Protein 4PRH (pdb70)

CATH classification: 3.30.500.10 (+1 more: 2.60.40.10)

Radius of gyration: 36.41 Å; Cα contacts (8 Å, |Δi|>4): 1917; chains: 5; bounding box: 47×107×98 Å

Nearest PDB structures (foldseek):
  4prh-assembly1_A  TM=1.004E+00  e=1.786E-45  Homo sapiens
  8eo8-assembly3_K  TM=9.669E-01  e=2.835E-40  Homo sapiens
  8v50-assembly4_P  TM=9.758E-01  e=1.070E-38  Homo sapiens
  5xot-assembly1_A  TM=9.832E-01  e=2.284E-38  Homo sapiens
  1a1o-assembly1_A  TM=9.803E-01  e=3.078E-37  Homo sapiens

Structure (mmCIF, N/CA/C/O backbone):
data_4PRH
#
_entry.id   4PRH
#
_cell.length_a   44.835
_cell.length_b   62.081
_cell.length_c   98.334
_cell.angle_alpha   92.70
_cell.angle_beta   101.92
_cell.angle_gamma   108.21
#
_symmetry.space_group_name_H-M   'P 1'
#
loop_
_entity.id
_entity.type
_entity.pdbx_description
1 polymer 'MHC class I antigen'
2 polymer Beta-2-microglobulin
3 polymer 'Epstein-Barr nuclear antigen 1'
4 polymer 'TK3 TCR alpha chain'
5 polymer 'TK3 TCR beta chain'
6 water water
#
loop_
_atom_site.group_PDB
_atom_site.id
_atom_site.type_symbol
_atom_site.label_atom_id
_atom_site.label_alt_id
_atom_site.label_comp_id
_atom_site.label_asym_id
_atom_site.label_entity_id
_atom_site.label_seq_id
_atom_site.pdbx_PDB_ins_code
_atom_site.Cartn_x
_atom_site.Cartn_y
_atom_site.Cartn_z
_atom_site.occupancy
_atom_site.B_iso_or_equiv
_atom_site.auth_seq_id
_atom_site.auth_comp_id
_atom_site.auth_asym_id
_atom_site.auth_atom_id
_atom_site.pdbx_PDB_model_num
ATOM 1 N N . SER A 1 1 ? -22.575 21.167 15.931 1.00 76.86 2 SER A N 1
ATOM 2 C CA . SER A 1 1 ? -21.434 21.832 16.559 1.00 76.58 2 SER A CA 1
ATOM 3 C C . SER A 1 1 ? -20.339 22.261 15.562 1.00 77.52 2 SER A C 1
ATOM 4 O O . SER A 1 1 ? -19.875 23.401 15.638 1.00 77.26 2 SER A O 1
ATOM 7 N N . HIS A 1 2 ? -19.938 21.368 14.627 1.00 71.37 3 HIS A N 1
ATOM 8 C CA . HIS A 1 2 ? -18.894 21.691 13.646 1.00 69.05 3 HIS A CA 1
ATOM 9 C C . HIS A 1 2 ? -19.305 21.684 12.164 1.00 67.86 3 HIS A C 1
ATOM 10 O O . HIS A 1 2 ? -20.279 21.035 11.787 1.00 66.94 3 HIS A O 1
ATOM 17 N N . SER A 1 3 ? -18.558 22.436 11.332 1.00 61.16 4 SER A N 1
ATOM 18 C CA . SER A 1 3 ? -18.823 22.592 9.907 1.00 59.39 4 SER A CA 1
ATOM 19 C C . SER A 1 3 ? -17.562 22.818 9.068 1.00 62.82 4 SER A C 1
ATOM 20 O O . SER A 1 3 ? -16.541 23.269 9.594 1.00 63.07 4 SER A O 1
ATOM 23 N N . MET A 1 4 ? -17.663 22.539 7.747 1.00 58.34 5 MET A N 1
ATOM 24 C CA . MET A 1 4 ? -16.613 22.770 6.753 1.00 57.78 5 MET A CA 1
ATOM 25 C C . MET A 1 4 ? -17.188 23.593 5.622 1.00 59.08 5 MET A C 1
ATOM 26 O O . MET A 1 4 ? -18.344 23.380 5.243 1.00 58.42 5 MET A O 1
ATOM 31 N N . ARG A 1 5 ? -16.386 24.539 5.086 1.00 53.87 6 ARG A N 1
ATOM 32 C CA . ARG A 1 5 ? -16.816 25.417 4.005 1.00 52.10 6 ARG A CA 1
ATOM 33 C C . ARG A 1 5 ? -15.714 25.839 3.031 1.00 54.92 6 ARG A C 1
ATOM 34 O O . ARG A 1 5 ? -14.622 26.248 3.444 1.00 54.36 6 ARG A O 1
ATOM 42 N N . TYR A 1 6 ? -16.037 25.777 1.724 1.00 49.36 7 TYR A N 1
ATOM 43 C CA . TYR A 1 6 ? -15.175 26.251 0.643 1.00 47.45 7 TYR A CA 1
ATOM 44 C C . TYR A 1 6 ? -15.812 27.484 0.009 1.00 50.86 7 TYR A C 1
ATOM 45 O O . TYR A 1 6 ? -17.017 27.490 -0.199 1.00 50.61 7 TYR A O 1
ATOM 54 N N . PHE A 1 7 ? -15.026 28.548 -0.208 1.00 47.73 8 PHE A N 1
ATOM 55 C CA . PHE A 1 7 ? -15.494 29.804 -0.779 1.00 48.42 8 PHE A CA 1
ATOM 56 C C . PHE A 1 7 ? -14.709 30.112 -2.054 1.00 53.76 8 PHE A C 1
ATOM 57 O O . PHE A 1 7 ? -13.483 30.158 -2.023 1.00 55.43 8 PHE A O 1
ATOM 65 N N . TYR A 1 8 ? -15.407 30.309 -3.177 1.00 48.99 9 TYR A N 1
ATOM 66 C CA . TYR A 1 8 ? -14.767 30.571 -4.458 1.00 47.54 9 TYR A CA 1
ATOM 67 C C . TYR A 1 8 ? -15.130 31.945 -4.971 1.00 50.99 9 TYR A C 1
ATOM 68 O O . TYR A 1 8 ? -16.242 32.403 -4.751 1.00 50.61 9 TYR A O 1
ATOM 77 N N . THR A 1 9 ? -14.221 32.569 -5.723 1.00 48.91 10 THR A N 1
ATOM 78 C CA . THR A 1 9 ? -14.466 33.823 -6.437 1.00 50.55 10 THR A CA 1
ATOM 79 C C . THR A 1 9 ? -13.871 33.668 -7.813 1.00 56.41 10 THR A C 1
ATOM 80 O O . THR A 1 9 ? -12.797 33.079 -7.953 1.00 56.99 10 THR A O 1
ATOM 84 N N . ALA A 1 10 ? -14.612 34.107 -8.826 1.00 54.08 11 ALA A N 1
ATOM 85 C CA . ALA A 1 10 ? -14.237 34.103 -10.238 1.00 54.15 11 ALA A CA 1
ATOM 86 C C . ALA A 1 10 ? -14.572 35.511 -10.738 1.00 61.56 11 ALA A C 1
ATOM 87 O O . ALA A 1 10 ? -15.721 35.816 -11.062 1.00 61.64 11 ALA A O 1
ATOM 89 N N . MET A 1 11 ? -13.568 36.395 -10.693 1.00 60.60 12 MET A N 1
ATOM 90 C CA . MET A 1 11 ? -13.689 37.811 -11.025 1.00 61.43 12 MET A CA 1
ATOM 91 C C . MET A 1 11 ? -13.178 38.108 -12.423 1.00 67.34 12 MET A C 1
ATOM 92 O O . MET A 1 11 ? -12.016 37.829 -12.710 1.00 64.94 12 MET A O 1
ATOM 97 N N . SER A 1 12 ? -14.039 38.735 -13.269 1.00 68.40 13 SER A N 1
ATOM 98 C CA . SER A 1 12 ? -13.753 39.145 -14.656 1.00 69.73 13 SER A CA 1
ATOM 99 C C . SER A 1 12 ? -12.783 40.320 -14.742 1.00 75.08 13 SER A C 1
ATOM 100 O O . SER A 1 12 ? -12.761 41.193 -13.869 1.00 71.76 13 SER A O 1
ATOM 103 N N . ARG A 1 13 ? -12.013 40.334 -15.848 1.00 76.36 14 ARG A N 1
ATOM 104 C CA . ARG A 1 13 ? -11.014 41.337 -16.247 1.00 77.87 14 ARG A CA 1
ATOM 105 C C . ARG A 1 13 ? -11.639 42.285 -17.320 1.00 88.11 14 ARG A C 1
ATOM 106 O O . ARG A 1 13 ? -12.789 42.036 -17.702 1.00 88.81 14 ARG A O 1
ATOM 114 N N . PRO A 1 14 ? -10.965 43.351 -17.844 1.00 88.51 15 PRO A N 1
ATOM 115 C CA . PRO A 1 14 ? -11.644 44.216 -18.830 1.00 90.67 15 PRO A CA 1
ATOM 116 C C . PRO A 1 14 ? -11.564 43.831 -20.319 1.00 96.39 15 PRO A C 1
ATOM 117 O O . PRO A 1 14 ? -12.304 44.403 -21.120 1.00 98.58 15 PRO A O 1
ATOM 121 N N . GLY A 1 15 ? -10.695 42.890 -20.689 1.00 91.61 16 GLY A N 1
ATOM 122 C CA . GLY A 1 15 ? -10.536 42.483 -22.083 1.00 92.19 16 GLY A CA 1
ATOM 123 C C . GLY A 1 15 ? -11.026 41.082 -22.388 1.00 96.24 16 GLY A C 1
ATOM 124 O O . GLY A 1 15 ? -12.120 40.700 -21.958 1.00 96.18 16 GLY A O 1
ATOM 125 N N . ARG A 1 16 ? -10.215 40.315 -23.156 1.00 91.72 17 ARG A N 1
ATOM 126 C CA . ARG A 1 16 ? -10.482 38.920 -23.543 1.00 90.34 17 ARG A CA 1
ATOM 127 C C . ARG A 1 16 ? -9.925 37.960 -22.471 1.00 90.82 17 ARG A C 1
ATOM 128 O O . ARG A 1 16 ? -10.288 36.778 -22.438 1.00 89.53 17 ARG A O 1
ATOM 136 N N . GLY A 1 17 ? -9.058 38.501 -21.615 0.50 84.93 18 GLY A N 1
ATOM 137 C CA . GLY A 1 17 ? -8.416 37.800 -20.511 0.50 82.14 18 GLY A CA 1
ATOM 138 C C . GLY A 1 17 ? -7.959 38.743 -19.407 0.50 83.86 18 GLY A C 1
ATOM 139 O O . GLY A 1 17 ? -7.905 39.959 -19.619 0.50 84.35 18 GLY A O 1
ATOM 140 N N . GLU A 1 18 ? -7.610 38.219 -18.215 1.00 77.47 19 GLU A N 1
ATOM 141 C CA . GLU A 1 18 ? -7.657 36.805 -17.839 1.00 75.22 19 GLU A CA 1
ATOM 142 C C . GLU A 1 18 ? -8.308 36.733 -16.449 1.00 75.74 19 GLU A C 1
ATOM 143 O O . GLU A 1 18 ? -7.721 37.265 -15.498 1.00 75.88 19 GLU A O 1
ATOM 149 N N . PRO A 1 19 ? -9.522 36.129 -16.311 1.00 68.27 20 PRO A N 1
ATOM 150 C CA . PRO A 1 19 ? -10.192 36.109 -14.996 1.00 65.72 20 PRO A CA 1
ATOM 151 C C . PRO A 1 19 ? -9.411 35.416 -13.885 1.00 65.35 20 PRO A C 1
ATOM 152 O O . PRO A 1 19 ? -8.655 34.470 -14.127 1.00 64.35 20 PRO A O 1
ATOM 156 N N . ARG A 1 20 ? -9.567 35.927 -12.665 1.00 59.38 21 ARG A N 1
ATOM 157 C CA . ARG A 1 20 ? -8.858 35.440 -11.488 1.00 56.85 21 ARG A CA 1
ATOM 158 C C . ARG A 1 20 ? -9.745 34.553 -10.616 1.00 57.37 21 ARG A C 1
ATOM 159 O O . ARG A 1 20 ? -10.858 34.957 -10.237 1.00 57.37 21 ARG A O 1
ATOM 167 N N . PHE A 1 21 ? -9.230 33.341 -10.303 1.00 49.60 22 PHE A N 1
ATOM 168 C CA . PHE A 1 21 ? -9.899 32.377 -9.441 1.00 47.60 22 PHE A CA 1
ATOM 169 C C . PHE A 1 21 ? -9.185 32.172 -8.093 1.00 47.50 22 PHE A C 1
ATOM 170 O O . PHE A 1 21 ? -8.035 31.695 -8.041 1.00 45.01 22 PHE A O 1
ATOM 178 N N . ILE A 1 22 ? -9.902 32.521 -7.007 1.00 43.36 23 ILE A N 1
ATOM 179 C CA . ILE A 1 22 ? -9.471 32.356 -5.607 1.00 42.56 23 ILE A CA 1
ATOM 180 C C . ILE A 1 22 ? -10.363 31.279 -4.967 1.00 45.93 23 ILE A C 1
ATOM 181 O O . ILE A 1 22 ? -11.579 31.317 -5.100 1.00 45.51 23 ILE A O 1
ATOM 186 N N . ALA A 1 23 ? -9.762 30.359 -4.245 1.00 42.76 24 ALA A N 1
ATOM 187 C CA . ALA A 1 23 ? -10.500 29.355 -3.500 1.00 42.14 24 ALA A CA 1
ATOM 188 C C . ALA A 1 23 ? -9.948 29.383 -2.075 1.00 45.06 24 ALA A C 1
ATOM 189 O O . ALA A 1 23 ? -8.738 29.541 -1.877 1.00 41.69 24 ALA A O 1
ATOM 191 N N . VAL A 1 24 ? -10.851 29.318 -1.091 1.00 43.72 25 VAL A N 1
ATOM 192 C CA . VAL A 1 24 ? -10.504 29.329 0.317 1.00 45.22 25 VAL A CA 1
ATOM 193 C C . VAL A 1 24 ? -11.360 28.353 1.120 1.00 50.80 25 VAL A C 1
ATOM 194 O O . VAL A 1 24 ? -12.581 28.375 1.014 1.00 50.56 25 VAL A O 1
ATOM 198 N N . GLY A 1 25 ? -10.696 27.504 1.902 1.00 49.95 26 GLY A N 1
ATOM 199 C CA . GLY A 1 25 ? -11.322 26.485 2.745 1.00 49.53 26 GLY A CA 1
ATOM 200 C C . GLY A 1 25 ? -11.235 26.812 4.216 1.00 51.71 26 GLY A C 1
ATOM 201 O O . GLY A 1 25 ? -10.161 27.182 4.699 1.00 52.67 26 GLY A O 1
ATOM 202 N N . TYR A 1 26 ? -12.354 26.614 4.939 1.00 46.41 27 TYR A N 1
ATOM 203 C CA . TYR A 1 26 ? -12.536 26.882 6.370 1.00 47.11 27 TYR A CA 1
ATOM 204 C C . TYR A 1 26 ? -13.112 25.682 7.121 1.00 52.50 27 TYR A C 1
ATOM 205 O O . TYR A 1 26 ? -13.950 24.960 6.571 1.00 51.50 27 TYR A O 1
ATOM 214 N N . VAL A 1 27 ? -12.734 25.535 8.418 1.00 51.29 28 VAL A N 1
ATOM 215 C CA . VAL A 1 27 ? -13.318 24.607 9.398 1.00 52.41 28 VAL A CA 1
ATOM 216 C C . VAL A 1 27 ? -13.751 25.574 10.514 1.00 62.37 28 VAL A C 1
ATOM 217 O O . VAL A 1 27 ? -12.899 26.094 11.236 1.00 62.58 28 VAL A O 1
ATOM 221 N N . ASP A 1 28 ? -15.058 25.911 10.552 1.00 63.21 29 ASP A N 1
ATOM 222 C CA . ASP A 1 28 ? -15.684 26.849 11.495 1.00 65.74 29 ASP A CA 1
ATOM 223 C C . ASP A 1 28 ? -14.877 28.135 11.745 1.00 72.59 29 ASP A C 1
ATOM 224 O O . ASP A 1 28 ? -14.237 28.273 12.791 1.00 74.25 29 ASP A O 1
ATOM 229 N N . ASP A 1 29 ? -14.882 29.059 10.776 1.00 69.11 30 ASP A N 1
ATOM 230 C CA . ASP A 1 29 ? -14.175 30.348 10.878 1.00 69.12 30 ASP A CA 1
ATOM 231 C C . ASP A 1 29 ? -12.626 30.303 10.874 1.00 71.51 30 ASP A C 1
ATOM 232 O O . ASP A 1 29 ? -11.994 31.361 10.816 1.00 71.59 30 ASP A O 1
ATOM 237 N N . THR A 1 30 ? -12.018 29.098 10.850 1.00 65.93 31 THR A N 1
ATOM 238 C CA . THR A 1 30 ? -10.557 28.991 10.759 1.00 64.89 31 THR A CA 1
ATOM 239 C C . THR A 1 30 ? -10.068 28.576 9.360 1.00 66.70 31 THR A C 1
ATOM 240 O O . THR A 1 30 ? -10.136 27.400 8.988 1.00 66.43 31 THR A O 1
ATOM 244 N N . GLN A 1 31 ? -9.581 29.570 8.595 1.00 60.85 32 GLN A N 1
ATOM 245 C CA . GLN A 1 31 ? -9.011 29.452 7.249 1.00 58.23 32 GLN A CA 1
ATOM 246 C C . GLN A 1 31 ? -7.902 28.386 7.268 1.00 60.85 32 GLN A C 1
ATOM 247 O O . GLN A 1 31 ? -6.983 28.482 8.092 1.00 61.57 32 GLN A O 1
ATOM 253 N N . PHE A 1 32 ? -8.012 27.346 6.406 1.00 54.90 33 PHE A N 1
ATOM 254 C CA . PHE A 1 32 ? -7.001 26.274 6.364 1.00 53.32 33 PHE A CA 1
ATOM 255 C C . PHE A 1 32 ? -6.281 26.086 5.018 1.00 53.73 33 PHE A C 1
ATOM 256 O O . PHE A 1 32 ? -5.119 25.680 5.007 1.00 53.01 33 PHE A O 1
ATOM 264 N N . VAL A 1 33 ? -6.944 26.415 3.901 1.00 48.28 34 VAL A N 1
ATOM 265 C CA . VAL A 1 33 ? -6.358 26.309 2.544 1.00 47.04 34 VAL A CA 1
ATOM 266 C C . VAL A 1 33 ? -6.655 27.544 1.689 1.00 49.07 34 VAL A C 1
ATOM 267 O O . VAL A 1 33 ? -7.728 28.140 1.831 1.00 47.95 34 VAL A O 1
ATOM 271 N N . ARG A 1 34 ? -5.710 27.916 0.799 1.00 45.35 35 ARG A N 1
ATOM 272 C CA . ARG A 1 34 ? -5.875 29.048 -0.116 1.00 45.46 35 ARG A CA 1
ATOM 273 C C . ARG A 1 34 ? -5.181 28.828 -1.453 1.00 51.55 35 ARG A C 1
ATOM 274 O O . ARG A 1 34 ? -3.997 28.492 -1.502 1.00 51.83 35 ARG A O 1
ATOM 282 N N . PHE A 1 35 ? -5.929 29.064 -2.537 1.00 48.77 36 PHE A N 1
ATOM 283 C CA . PHE A 1 35 ? -5.481 28.982 -3.923 1.00 47.33 36 PHE A CA 1
ATOM 284 C C . PHE A 1 35 ? -5.837 30.304 -4.578 1.00 53.88 36 PHE A C 1
ATOM 285 O O . PHE A 1 35 ? -6.988 30.732 -4.487 1.00 54.50 36 PHE A O 1
ATOM 293 N N . ASP A 1 36 ? -4.866 30.928 -5.268 1.00 51.65 37 ASP A N 1
ATOM 294 C CA . ASP A 1 36 ? -5.033 32.165 -6.047 1.00 51.76 37 ASP A CA 1
ATOM 295 C C . ASP A 1 36 ? -4.511 31.882 -7.469 1.00 57.43 37 ASP A C 1
ATOM 296 O O . ASP A 1 36 ? -3.370 31.448 -7.610 1.00 57.73 37 ASP A O 1
ATOM 301 N N . SER A 1 37 ? -5.330 32.130 -8.510 1.00 54.77 38 SER A N 1
ATOM 302 C CA . SER A 1 37 ? -4.929 31.876 -9.901 1.00 55.07 38 SER A CA 1
ATOM 303 C C . SER A 1 37 ? -3.730 32.699 -10.406 1.00 61.15 38 SER A C 1
ATOM 304 O O . SER A 1 37 ? -2.939 32.189 -11.202 1.00 60.84 38 SER A O 1
ATOM 307 N N . ASP A 1 38 ? -3.617 33.967 -9.963 1.00 59.76 39 ASP A N 1
ATOM 308 C CA . ASP A 1 38 ? -2.531 34.887 -10.333 1.00 60.34 39 ASP A CA 1
ATOM 309 C C . ASP A 1 38 ? -1.175 34.468 -9.715 1.00 64.28 39 ASP A C 1
ATOM 310 O O . ASP A 1 38 ? -0.984 34.591 -8.502 1.00 63.44 39 ASP A O 1
ATOM 315 N N . ALA A 1 39 ? -0.260 33.956 -10.572 1.00 61.35 40 ALA A N 1
ATOM 316 C CA . ALA A 1 39 ? 1.100 33.451 -10.300 1.00 62.10 40 ALA A CA 1
ATOM 317 C C . ALA A 1 39 ? 1.554 32.595 -11.458 1.00 66.22 40 ALA A C 1
ATOM 318 O O . ALA A 1 39 ? 0.710 32.003 -12.140 1.00 65.28 40 ALA A O 1
ATOM 320 N N . ALA A 1 40 ? 2.888 32.499 -11.667 1.00 64.85 41 ALA A N 1
ATOM 321 C CA . ALA A 1 40 ? 3.524 31.710 -12.748 1.00 65.01 41 ALA A CA 1
ATOM 322 C C . ALA A 1 40 ? 3.198 30.207 -12.642 1.00 68.84 41 ALA A C 1
ATOM 323 O O . ALA A 1 40 ? 2.973 29.538 -13.653 1.00 68.46 41 ALA A O 1
ATOM 325 N N . SER A 1 41 ? 3.182 29.696 -11.406 1.00 65.63 42 SER A N 1
ATOM 326 C CA . SER A 1 41 ? 2.805 28.329 -11.058 1.00 64.63 42 SER A CA 1
ATOM 327 C C . SER A 1 41 ? 1.944 28.426 -9.772 1.00 67.26 42 SER A C 1
ATOM 328 O O . SER A 1 41 ? 2.481 28.433 -8.650 1.00 66.75 42 SER A O 1
ATOM 331 N N . PRO A 1 42 ? 0.608 28.636 -9.923 1.00 61.50 43 PRO A N 1
ATOM 332 C CA . PRO A 1 42 ? -0.241 28.725 -8.726 1.00 60.54 43 PRO A CA 1
ATOM 333 C C . PRO A 1 42 ? -0.361 27.354 -8.059 1.00 62.85 43 PRO A C 1
ATOM 334 O O . PRO A 1 42 ? -0.479 26.316 -8.734 1.00 61.49 43 PRO A O 1
ATOM 338 N N . ARG A 1 43 ? -0.270 27.360 -6.730 1.00 58.46 44 ARG A N 1
ATOM 339 C CA . ARG A 1 43 ? -0.364 26.164 -5.903 1.00 57.72 44 ARG A CA 1
ATOM 340 C C . ARG A 1 43 ? -1.303 26.446 -4.735 1.00 59.05 44 ARG A C 1
ATOM 341 O O . ARG A 1 43 ? -1.443 27.601 -4.326 1.00 58.51 44 ARG A O 1
ATOM 349 N N . THR A 1 44 ? -1.961 25.392 -4.215 1.00 53.62 45 THR A N 1
ATOM 350 C CA . THR A 1 44 ? -2.808 25.494 -3.031 1.00 52.22 45 THR A CA 1
ATOM 351 C C . THR A 1 44 ? -1.852 25.547 -1.845 1.00 55.96 45 THR A C 1
ATOM 352 O O . THR A 1 44 ? -0.926 24.742 -1.760 1.00 54.98 45 THR A O 1
ATOM 356 N N . GLU A 1 45 ? -2.056 26.542 -0.974 1.00 54.21 46 GLU A N 1
ATOM 357 C CA . GLU A 1 45 ? -1.225 26.875 0.180 1.00 54.97 46 GLU A CA 1
ATOM 358 C C . GLU A 1 45 ? -1.889 26.541 1.510 1.00 60.05 46 GLU A C 1
ATOM 359 O O . GLU A 1 45 ? -3.089 26.809 1.672 1.00 58.37 46 GLU A O 1
ATOM 365 N N . PRO A 1 46 ? -1.108 26.026 2.502 1.00 59.18 47 PRO A N 1
ATOM 366 C CA . PRO A 1 46 ? -1.683 25.776 3.839 1.00 59.17 47 PRO A CA 1
ATOM 367 C C . PRO A 1 46 ? -1.902 27.107 4.534 1.00 62.82 47 PRO A C 1
ATOM 368 O O . PRO A 1 46 ? -1.159 28.053 4.265 1.00 63.15 47 PRO A O 1
ATOM 372 N N . ARG A 1 47 ? -2.911 27.196 5.406 1.00 59.06 48 ARG A N 1
ATOM 373 C CA . ARG A 1 47 ? -3.179 28.425 6.155 1.00 59.29 48 ARG A CA 1
ATOM 374 C C . ARG A 1 47 ? -3.278 28.221 7.654 1.00 66.67 48 ARG A C 1
ATOM 375 O O . ARG A 1 47 ? -3.000 29.159 8.413 1.00 68.04 48 ARG A O 1
ATOM 383 N N . ALA A 1 48 ? -3.633 26.984 8.081 1.00 63.55 49 ALA A N 1
ATOM 384 C CA . ALA A 1 48 ? -3.745 26.556 9.480 1.00 64.03 49 ALA A CA 1
ATOM 385 C C . ALA A 1 48 ? -2.617 25.559 9.787 1.00 69.03 49 ALA A C 1
ATOM 386 O O . ALA A 1 48 ? -2.253 24.790 8.899 1.00 68.74 49 ALA A O 1
ATOM 388 N N . PRO A 1 49 ? -2.047 25.537 11.015 1.00 66.35 50 PRO A N 1
ATOM 389 C CA . PRO A 1 49 ? -0.936 24.600 11.288 1.00 67.11 50 PRO A CA 1
ATOM 390 C C . PRO A 1 49 ? -1.243 23.107 11.179 1.00 69.52 50 PRO A C 1
ATOM 391 O O . PRO A 1 49 ? -0.361 22.334 10.814 1.00 70.28 50 PRO A O 1
ATOM 395 N N . TRP A 1 50 ? -2.474 22.705 11.477 1.00 64.42 51 TRP A N 1
ATOM 396 C CA . TRP A 1 50 ? -2.886 21.301 11.445 1.00 64.78 51 TRP A CA 1
ATOM 397 C C . TRP A 1 50 ? -3.014 20.629 10.059 1.00 68.47 51 TRP A C 1
ATOM 398 O O . TRP A 1 50 ? -3.062 19.399 9.991 1.00 70.07 51 TRP A O 1
ATOM 409 N N . ILE A 1 51 ? -3.080 21.419 8.974 1.00 62.20 52 ILE A N 1
ATOM 410 C CA . ILE A 1 51 ? -3.179 20.914 7.604 1.00 60.25 52 ILE A CA 1
ATOM 411 C C . ILE A 1 51 ? -1.796 20.607 6.973 1.00 65.20 52 ILE A C 1
ATOM 412 O O . ILE A 1 51 ? -1.726 19.949 5.930 1.00 63.34 52 ILE A O 1
ATOM 417 N N . GLU A 1 52 ? -0.706 21.082 7.613 1.00 64.14 53 GLU A N 1
ATOM 418 C CA . GLU A 1 52 ? 0.674 20.901 7.138 1.00 64.40 53 GLU A CA 1
ATOM 419 C C . GLU A 1 52 ? 1.168 19.435 7.060 1.00 69.34 53 GLU A C 1
ATOM 420 O O . GLU A 1 52 ? 2.056 19.137 6.259 1.00 68.90 53 GLU A O 1
ATOM 426 N N . GLN A 1 53 ? 0.580 18.531 7.864 1.00 67.42 54 GLN A N 1
ATOM 427 C CA . GLN A 1 53 ? 0.944 17.105 7.905 1.00 68.52 54 GLN A CA 1
ATOM 428 C C . GLN A 1 53 ? 0.487 16.280 6.674 1.00 71.38 54 GLN A C 1
ATOM 429 O O . GLN A 1 53 ? 0.885 15.117 6.547 1.00 72.50 54 GLN A O 1
ATOM 435 N N . GLU A 1 54 ? -0.348 16.872 5.784 1.00 64.48 55 GLU A N 1
ATOM 436 C CA . GLU A 1 54 ? -0.875 16.210 4.590 1.00 62.12 55 GLU A CA 1
ATOM 437 C C . GLU A 1 54 ? 0.166 16.039 3.476 1.00 65.50 55 GLU A C 1
ATOM 438 O O . GLU A 1 54 ? 1.014 16.914 3.276 1.00 66.00 55 GLU A O 1
ATOM 444 N N . GLY A 1 55 ? 0.061 14.916 2.758 1.00 60.11 56 GLY A N 1
ATOM 445 C CA . GLY A 1 55 ? 0.978 14.497 1.701 1.00 58.52 56 GLY A CA 1
ATOM 446 C C . GLY A 1 55 ? 0.919 15.233 0.372 1.00 58.90 56 GLY A C 1
ATOM 447 O O . GLY A 1 55 ? 0.019 16.044 0.152 1.00 55.42 56 GLY A O 1
ATOM 448 N N . PRO A 1 56 ? 1.859 14.907 -0.562 1.00 55.57 57 PRO A N 1
ATOM 449 C CA . PRO A 1 56 ? 1.875 15.589 -1.877 1.00 53.86 57 PRO A CA 1
ATOM 450 C C . PRO A 1 56 ? 0.631 15.397 -2.740 1.00 54.57 57 PRO A C 1
ATOM 451 O O . PRO A 1 56 ? 0.204 16.351 -3.391 1.00 53.19 57 PRO A O 1
ATOM 455 N N . GLU A 1 57 ? 0.061 14.171 -2.736 1.00 50.33 58 GLU A N 1
ATOM 456 C CA . GLU A 1 57 ? -1.148 13.762 -3.473 1.00 48.31 58 GLU A CA 1
ATOM 457 C C . GLU A 1 57 ? -2.352 14.619 -3.083 1.00 51.83 58 GLU A C 1
ATOM 458 O O . GLU A 1 57 ? -3.155 14.962 -3.946 1.00 49.61 58 GLU A O 1
ATOM 464 N N . TYR A 1 58 ? -2.469 14.971 -1.785 1.00 50.35 59 TYR A N 1
ATOM 465 C CA . TYR A 1 58 ? -3.539 15.833 -1.272 1.00 50.21 59 TYR A CA 1
ATOM 466 C C . TYR A 1 58 ? -3.382 17.246 -1.872 1.00 52.57 59 TYR A C 1
ATOM 467 O O . TYR A 1 58 ? -4.348 17.787 -2.418 1.00 51.96 59 TYR A O 1
ATOM 476 N N . TRP A 1 59 ? -2.159 17.808 -1.810 1.00 48.75 60 TRP A N 1
ATOM 477 C CA . TRP A 1 59 ? -1.839 19.125 -2.358 1.00 48.94 60 TRP A CA 1
ATOM 478 C C . TRP A 1 59 ? -1.996 19.213 -3.872 1.00 53.96 60 TRP A C 1
ATOM 479 O O . TRP A 1 59 ? -2.305 20.284 -4.375 1.00 53.40 60 TRP A O 1
ATOM 490 N N . ASP A 1 60 ? -1.867 18.079 -4.586 1.00 51.66 61 ASP A N 1
ATOM 491 C CA . ASP A 1 60 ? -2.051 18.026 -6.037 1.00 50.50 61 ASP A CA 1
ATOM 492 C C . ASP A 1 60 ? -3.517 17.794 -6.420 1.00 52.47 61 ASP A C 1
ATOM 493 O O . ASP A 1 60 ? -3.976 18.377 -7.403 1.00 53.84 61 ASP A O 1
ATOM 498 N N . ARG A 1 61 ? -4.270 17.004 -5.635 1.00 47.37 62 ARG A N 1
ATOM 499 C CA . ARG A 1 61 ? -5.699 16.783 -5.893 1.00 47.09 62 ARG A CA 1
ATOM 500 C C . ARG A 1 61 ? -6.484 18.102 -5.795 1.00 54.35 62 ARG A C 1
ATOM 501 O O . ARG A 1 61 ? -7.414 18.322 -6.567 1.00 55.00 62 ARG A O 1
ATOM 509 N N . ASN A 1 62 ? -6.061 18.983 -4.873 1.00 51.80 63 ASN A N 1
ATOM 510 C CA . ASN A 1 62 ? -6.595 20.323 -4.627 1.00 51.22 63 ASN A CA 1
ATOM 511 C C . ASN A 1 62 ? -6.221 21.296 -5.756 1.00 52.65 63 ASN A C 1
ATOM 512 O O . ASN A 1 62 ? -7.082 22.019 -6.260 1.00 51.30 63 ASN A O 1
ATOM 517 N N . THR A 1 63 ? -4.919 21.331 -6.115 1.00 49.01 64 THR A N 1
ATOM 518 C CA . THR A 1 63 ? -4.336 22.190 -7.145 1.00 48.14 64 THR A CA 1
ATOM 519 C C . THR A 1 63 ? -4.987 21.927 -8.493 1.00 50.54 64 THR A C 1
ATOM 520 O O . THR A 1 63 ? -5.325 22.883 -9.188 1.00 50.96 64 THR A O 1
ATOM 524 N N . GLN A 1 64 ? -5.206 20.644 -8.830 1.00 44.21 65 GLN A N 1
ATOM 525 C CA . GLN A 1 64 ? -5.858 20.239 -10.077 1.00 41.74 65 GLN A CA 1
ATOM 526 C C . GLN A 1 64 ? -7.302 20.665 -10.140 1.00 41.60 65 GLN A C 1
ATOM 527 O O . GLN A 1 64 ? -7.762 21.026 -11.215 1.00 41.07 65 GLN A O 1
ATOM 533 N N . ILE A 1 65 ? -8.027 20.603 -9.016 1.00 37.53 66 ILE A N 1
ATOM 534 C CA . ILE A 1 65 ? -9.445 21.004 -8.974 1.00 37.94 66 ILE A CA 1
ATOM 535 C C . ILE A 1 65 ? -9.513 22.507 -9.151 1.00 45.90 66 ILE A C 1
ATOM 536 O O . ILE A 1 65 ? -10.274 23.005 -9.982 1.00 48.16 66 ILE A O 1
ATOM 541 N N . PHE A 1 66 ? -8.675 23.225 -8.399 1.00 42.33 67 PHE A N 1
ATOM 542 C CA . PHE A 1 66 ? -8.638 24.665 -8.451 1.00 42.17 67 PHE A CA 1
ATOM 543 C C . PHE A 1 66 ? -8.161 25.218 -9.791 1.00 48.62 67 PHE A C 1
ATOM 544 O O . PHE A 1 66 ? -8.794 26.140 -10.292 1.00 51.25 67 PHE A O 1
ATOM 552 N N . LYS A 1 67 ? -7.142 24.600 -10.432 1.00 44.58 68 LYS A N 1
ATOM 553 C CA . LYS A 1 67 ? -6.668 24.976 -11.787 1.00 43.21 68 LYS A CA 1
ATOM 554 C C . LYS A 1 67 ? -7.710 24.657 -12.870 1.00 47.29 68 LYS A C 1
ATOM 555 O O . LYS A 1 67 ? -7.720 25.312 -13.904 1.00 47.03 68 LYS A O 1
ATOM 561 N N . THR A 1 68 ? -8.539 23.602 -12.666 1.00 44.29 69 THR A N 1
ATOM 562 C CA . THR A 1 68 ? -9.584 23.235 -13.621 1.00 43.44 69 THR A CA 1
ATOM 563 C C . THR A 1 68 ? -10.658 24.250 -13.449 1.00 47.92 69 THR A C 1
ATOM 564 O O . THR A 1 68 ? -11.137 24.746 -14.453 1.00 48.09 69 THR A O 1
ATOM 568 N N . ASN A 1 69 ? -10.987 24.623 -12.183 1.00 45.56 70 ASN A N 1
ATOM 569 C CA . ASN A 1 69 ? -11.965 25.670 -11.838 1.00 45.97 70 ASN A CA 1
ATOM 570 C C . ASN A 1 69 ? -11.580 27.040 -12.406 1.00 50.96 70 ASN A C 1
ATOM 571 O O . ASN A 1 69 ? -12.458 27.753 -12.898 1.00 50.19 70 ASN A O 1
ATOM 576 N N . THR A 1 70 ? -10.257 27.368 -12.430 1.00 49.06 71 THR A N 1
ATOM 577 C CA . THR A 1 70 ? -9.729 28.604 -13.048 1.00 49.74 71 THR A CA 1
ATOM 578 C C . THR A 1 70 ? -10.207 28.632 -14.528 1.00 56.22 71 THR A C 1
ATOM 579 O O . THR A 1 70 ? -10.530 29.706 -15.043 1.00 57.64 71 THR A O 1
ATOM 583 N N . GLN A 1 71 ? -10.307 27.446 -15.179 1.00 52.31 72 GLN A N 1
ATOM 584 C CA . GLN A 1 71 ? -10.810 27.298 -16.558 1.00 52.22 72 GLN A CA 1
ATOM 585 C C . GLN A 1 71 ? -12.351 27.189 -16.595 1.00 57.15 72 GLN A C 1
ATOM 586 O O . GLN A 1 71 ? -12.969 27.992 -17.280 1.00 57.96 72 GLN A O 1
ATOM 592 N N . THR A 1 72 ? -12.975 26.237 -15.830 1.00 53.25 73 THR A N 1
ATOM 593 C CA . THR A 1 72 ? -14.447 26.045 -15.797 1.00 52.47 73 THR A CA 1
ATOM 594 C C . THR A 1 72 ? -15.248 27.292 -15.393 1.00 55.42 73 THR A C 1
ATOM 595 O O . THR A 1 72 ? -16.421 27.395 -15.739 1.00 57.03 73 THR A O 1
ATOM 599 N N . TYR A 1 73 ? -14.623 28.225 -14.670 1.00 50.27 74 TYR A N 1
ATOM 600 C CA . TYR A 1 73 ? -15.289 29.437 -14.196 1.00 50.72 74 TYR A CA 1
ATOM 601 C C . TYR A 1 73 ? -15.235 30.625 -15.158 1.00 53.28 74 TYR A C 1
ATOM 602 O O . TYR A 1 73 ? -16.097 31.482 -15.094 1.00 50.57 74 TYR A O 1
ATOM 611 N N . ARG A 1 74 ? -14.268 30.611 -16.099 1.00 52.21 75 ARG A N 1
ATOM 612 C CA . ARG A 1 74 ? -14.085 31.549 -17.207 1.00 53.72 75 ARG A CA 1
ATOM 613 C C . ARG A 1 74 ? -15.264 31.351 -18.184 1.00 60.20 75 ARG A C 1
ATOM 614 O O . ARG A 1 74 ? -15.890 32.336 -18.599 1.00 63.68 75 ARG A O 1
ATOM 622 N N . GLU A 1 75 ? -15.566 30.075 -18.539 1.00 54.52 76 GLU A N 1
ATOM 623 C CA . GLU A 1 75 ? -16.651 29.708 -19.460 1.00 55.25 76 GLU A CA 1
ATOM 624 C C . GLU A 1 75 ? -18.014 30.014 -18.851 1.00 57.76 76 GLU A C 1
ATOM 625 O O . GLU A 1 75 ? -18.936 30.409 -19.572 1.00 59.43 76 GLU A O 1
ATOM 631 N N . SER A 1 76 ? -18.133 29.823 -17.536 1.00 50.71 77 SER A N 1
ATOM 632 C CA . SER A 1 76 ? -19.337 30.117 -16.761 1.00 50.46 77 SER A CA 1
ATOM 633 C C . SER A 1 76 ? -19.629 31.644 -16.750 1.00 56.78 77 SER A C 1
ATOM 634 O O . SER A 1 76 ? -20.769 32.045 -17.005 1.00 58.24 77 SER A O 1
ATOM 637 N N . LEU A 1 77 ? -18.582 32.485 -16.508 1.00 52.12 78 LEU A N 1
ATOM 638 C CA . LEU A 1 77 ? -18.663 33.961 -16.520 1.00 51.47 78 LEU A CA 1
ATOM 639 C C . LEU A 1 77 ? -19.152 34.437 -17.896 1.00 57.11 78 LEU A C 1
ATOM 640 O O . LEU A 1 77 ? -20.032 35.284 -17.956 1.00 58.82 78 LEU A O 1
ATOM 645 N N . ARG A 1 78 ? -18.580 33.881 -18.992 1.00 52.90 79 ARG A N 1
ATOM 646 C CA . ARG A 1 78 ? -18.924 34.197 -20.385 1.00 53.39 79 ARG A CA 1
ATOM 647 C C . ARG A 1 78 ? -20.376 33.820 -20.703 1.00 56.05 79 ARG A C 1
ATOM 648 O O . ARG A 1 78 ? -21.077 34.589 -21.364 1.00 59.07 79 ARG A O 1
ATOM 656 N N . ASN A 1 79 ? -20.817 32.637 -20.240 1.00 49.64 80 ASN A N 1
ATOM 657 C CA . ASN A 1 79 ? -22.181 32.138 -20.386 1.00 48.82 80 ASN A CA 1
ATOM 658 C C . ASN A 1 79 ? -23.088 33.141 -19.718 1.00 53.65 80 ASN A C 1
ATOM 659 O O . ASN A 1 79 ? -24.064 33.555 -20.325 1.00 54.26 80 ASN A O 1
ATOM 664 N N . LEU A 1 80 ? -22.718 33.577 -18.486 1.00 51.45 81 LEU A N 1
ATOM 665 C CA . LEU A 1 80 ? -23.434 34.567 -17.673 1.00 52.76 81 LEU A CA 1
ATOM 666 C C . LEU A 1 80 ? -23.550 35.955 -18.294 1.00 60.23 81 LEU A C 1
ATOM 667 O O . LEU A 1 80 ? -24.677 36.438 -18.437 1.00 61.50 81 LEU A O 1
ATOM 672 N N . ARG A 1 81 ? -22.420 36.554 -18.771 1.00 58.33 82 ARG A N 1
ATOM 673 C CA . ARG A 1 81 ? -22.456 37.856 -19.472 1.00 60.79 82 ARG A CA 1
ATOM 674 C C . ARG A 1 81 ? -23.256 37.721 -20.758 1.00 68.52 82 ARG A C 1
ATOM 675 O O . ARG A 1 81 ? -23.724 38.718 -21.302 1.00 72.30 82 ARG A O 1
ATOM 683 N N . GLY A 1 82 ? -23.428 36.477 -21.195 1.00 64.46 83 GLY A N 1
ATOM 684 C CA . GLY A 1 82 ? -24.203 36.098 -22.365 1.00 65.75 83 GLY A CA 1
ATOM 685 C C . GLY A 1 82 ? -25.687 36.109 -22.075 1.00 69.45 83 GLY A C 1
ATOM 686 O O . GLY A 1 82 ? -26.450 36.652 -22.875 1.00 72.59 83 GLY A O 1
ATOM 687 N N . TYR A 1 83 ? -26.119 35.542 -20.932 1.00 62.65 84 TYR A N 1
ATOM 688 C CA . TYR A 1 83 ? -27.544 35.572 -20.599 1.00 63.70 84 TYR A CA 1
ATOM 689 C C . TYR A 1 83 ? -27.976 37.023 -20.202 1.00 71.84 84 TYR A C 1
ATOM 690 O O . TYR A 1 83 ? -29.118 37.429 -20.456 1.00 71.58 84 TYR A O 1
ATOM 699 N N . TYR A 1 84 ? -27.043 37.790 -19.597 1.00 69.71 85 TYR A N 1
ATOM 700 C CA . TYR A 1 84 ? -27.276 39.157 -19.123 1.00 71.95 85 TYR A CA 1
ATOM 701 C C . TYR A 1 84 ? -26.859 40.302 -20.066 1.00 76.99 85 TYR A C 1
ATOM 702 O O . TYR A 1 84 ? -26.913 41.457 -19.650 1.00 76.59 85 TYR A O 1
ATOM 711 N N . ASN A 1 85 ? -26.469 39.992 -21.324 1.00 75.13 86 ASN A N 1
ATOM 712 C CA . ASN A 1 85 ? -26.063 40.966 -22.354 1.00 77.20 86 ASN A CA 1
ATOM 713 C C . ASN A 1 85 ? -25.053 42.007 -21.847 1.00 82.76 86 ASN A C 1
ATOM 714 O O . ASN A 1 85 ? -25.248 43.219 -22.004 1.00 85.52 86 ASN A O 1
ATOM 719 N N . GLN A 1 86 ? -23.994 41.523 -21.197 1.00 77.58 87 GLN A N 1
ATOM 720 C CA . GLN A 1 86 ? -22.943 42.365 -20.626 1.00 76.60 87 GLN A CA 1
ATOM 721 C C . GLN A 1 86 ? -21.737 42.379 -21.558 1.00 82.99 87 GLN A C 1
ATOM 722 O O . GLN A 1 86 ? -21.445 41.373 -22.201 1.00 81.92 87 GLN A O 1
ATOM 728 N N . SER A 1 87 ? -21.034 43.513 -21.631 1.00 82.83 88 SER A N 1
ATOM 729 C CA . SER A 1 87 ? -19.843 43.636 -22.474 1.00 83.98 88 SER A CA 1
ATOM 730 C C . SER A 1 87 ? -18.626 43.017 -21.774 1.00 86.40 88 SER A C 1
ATOM 731 O O . SER A 1 87 ? -18.687 42.736 -20.579 1.00 83.97 88 SER A O 1
ATOM 734 N N . GLU A 1 88 ? -17.519 42.819 -22.514 1.00 84.25 89 GLU A N 1
ATOM 735 C CA . GLU A 1 88 ? -16.264 42.284 -21.975 1.00 82.64 89 GLU A CA 1
ATOM 736 C C . GLU A 1 88 ? -15.550 43.353 -21.125 1.00 87.36 89 GLU A C 1
ATOM 737 O O . GLU A 1 88 ? -14.761 43.007 -20.240 1.00 85.91 89 GLU A O 1
ATOM 743 N N . ALA A 1 89 ? -15.883 44.644 -21.375 1.00 85.17 90 ALA A N 1
ATOM 744 C CA . ALA A 1 89 ? -15.336 45.852 -20.755 1.00 85.22 90 ALA A CA 1
ATOM 745 C C . ALA A 1 89 ? -15.654 46.098 -19.270 1.00 86.63 90 ALA A C 1
ATOM 746 O O . ALA A 1 89 ? -15.190 47.094 -18.705 1.00 86.25 90 ALA A O 1
ATOM 748 N N . GLY A 1 90 ? -16.428 45.205 -18.658 1.00 81.45 91 GLY A N 1
ATOM 749 C CA . GLY A 1 90 ? -16.769 45.278 -17.240 1.00 79.34 91 GLY A CA 1
ATOM 750 C C . GLY A 1 90 ? -16.161 44.160 -16.404 1.00 79.96 91 GLY A C 1
ATOM 751 O O . GLY A 1 90 ? -15.651 43.167 -16.938 1.00 79.49 91 GLY A O 1
ATOM 752 N N . SER A 1 91 ? -16.207 44.327 -15.075 1.00 73.97 92 SER A N 1
ATOM 753 C CA . SER A 1 91 ? -15.730 43.357 -14.094 1.00 70.81 92 SER A CA 1
ATOM 754 C C . SER A 1 91 ? -16.943 42.719 -13.445 1.00 70.65 92 SER A C 1
ATOM 755 O O . SER A 1 91 ? -17.752 43.389 -12.803 1.00 69.02 92 SER A O 1
ATOM 758 N N . HIS A 1 92 ? -17.106 41.427 -13.697 1.00 66.30 93 HIS A N 1
ATOM 759 C CA . HIS A 1 92 ? -18.228 40.641 -13.199 1.00 64.51 93 HIS A CA 1
ATOM 760 C C . HIS A 1 92 ? -17.722 39.544 -12.292 1.00 65.19 93 HIS A C 1
ATOM 761 O O . HIS A 1 92 ? -16.574 39.119 -12.432 1.00 65.36 93 HIS A O 1
ATOM 768 N N . ILE A 1 93 ? -18.521 39.155 -11.301 1.00 58.62 94 ILE A N 1
ATOM 769 C CA . ILE A 1 93 ? -18.062 38.156 -10.338 1.00 55.91 94 ILE A CA 1
ATOM 770 C C . ILE A 1 93 ? -19.071 37.032 -10.105 1.00 56.26 94 ILE A C 1
ATOM 771 O O . ILE A 1 93 ? -20.276 37.286 -10.060 1.00 56.10 94 ILE A O 1
ATOM 776 N N . ILE A 1 94 ? -18.557 35.796 -9.963 1.00 50.72 95 ILE A N 1
ATOM 777 C CA . ILE A 1 94 ? -19.296 34.596 -9.556 1.00 49.81 95 ILE A CA 1
ATOM 778 C C . ILE A 1 94 ? -18.727 34.253 -8.186 1.00 48.74 95 ILE A C 1
ATOM 779 O O . ILE A 1 94 ? -17.509 34.069 -8.061 1.00 47.18 95 ILE A O 1
ATOM 784 N N . GLN A 1 95 ? -19.600 34.138 -7.179 1.00 43.65 96 GLN A N 1
ATOM 785 C CA . GLN A 1 95 ? -19.224 33.741 -5.823 1.00 43.12 96 GLN A CA 1
ATOM 786 C C . GLN A 1 95 ? -19.956 32.447 -5.466 1.00 47.75 96 GLN A C 1
ATOM 787 O O . GLN A 1 95 ? -21.160 32.318 -5.720 1.00 49.76 96 GLN A O 1
ATOM 793 N N . ARG A 1 96 ? -19.237 31.496 -4.882 1.00 41.84 97 ARG A N 1
ATOM 794 C CA . ARG A 1 96 ? -19.829 30.233 -4.457 1.00 41.53 97 ARG A CA 1
ATOM 795 C C . ARG A 1 96 ? -19.324 29.849 -3.086 1.00 43.07 97 ARG A C 1
ATOM 796 O O . ARG A 1 96 ? -18.156 30.073 -2.786 1.00 41.56 97 ARG A O 1
ATOM 804 N N . MET A 1 97 ? -20.205 29.246 -2.275 1.00 40.83 98 MET A N 1
ATOM 805 C CA . MET A 1 97 ? -19.913 28.650 -0.963 1.00 41.66 98 MET A CA 1
ATOM 806 C C . MET A 1 97 ? -20.682 27.344 -0.810 1.00 48.74 98 MET A C 1
ATOM 807 O O . MET A 1 97 ? -21.905 27.332 -0.979 1.00 50.59 98 MET A O 1
ATOM 812 N N . TYR A 1 98 ? -19.952 26.241 -0.552 1.00 44.63 99 TYR A N 1
ATOM 813 C CA . TYR A 1 98 ? -20.498 24.896 -0.344 1.00 44.43 99 TYR A CA 1
ATOM 814 C C . TYR A 1 98 ? -19.836 24.240 0.873 1.00 50.71 99 TYR A C 1
ATOM 815 O O . TYR A 1 98 ? -18.724 24.634 1.252 1.00 51.39 99 TYR A O 1
ATOM 824 N N . GLY A 1 99 ? -20.509 23.254 1.464 1.00 47.38 100 GLY A N 1
ATOM 825 C CA . GLY A 1 99 ? -19.970 22.567 2.628 1.00 47.98 100 GLY A CA 1
ATOM 826 C C . GLY A 1 99 ? -20.944 21.740 3.440 1.00 53.57 100 GLY A C 1
ATOM 827 O O . GLY A 1 99 ? -22.112 21.584 3.074 1.00 52.08 100 GLY A O 1
ATOM 828 N N . CYS A 1 100 ? -20.449 21.192 4.555 1.00 52.60 101 CYS A N 1
ATOM 829 C CA . CYS A 1 100 ? -21.240 20.336 5.424 1.00 55.00 101 CYS A CA 1
ATOM 830 C C . CYS A 1 100 ? -21.207 20.768 6.872 1.00 62.60 101 CYS A C 1
ATOM 831 O O . CYS A 1 100 ? -20.206 21.318 7.343 1.00 60.99 101 CYS A O 1
ATOM 834 N N . ASP A 1 101 ? -22.321 20.493 7.573 1.00 62.96 102 ASP A N 1
ATOM 835 C CA . ASP A 1 101 ? -22.533 20.742 9.000 1.00 64.30 102 ASP A CA 1
ATOM 836 C C . ASP A 1 101 ? -22.823 19.410 9.647 1.00 71.55 102 ASP A C 1
ATOM 837 O O . ASP A 1 101 ? -23.611 18.621 9.113 1.00 70.68 102 ASP A O 1
ATOM 842 N N . LEU A 1 102 ? -22.187 19.150 10.790 1.00 72.07 103 LEU A N 1
ATOM 843 C CA . LEU A 1 102 ? -22.457 17.950 11.570 1.00 74.49 103 LEU A CA 1
ATOM 844 C C . LEU A 1 102 ? -22.782 18.283 13.031 1.00 84.25 103 LEU A C 1
ATOM 845 O O . LEU A 1 102 ? -22.481 19.395 13.494 1.00 83.81 103 LEU A O 1
ATOM 850 N N . GLY A 1 103 ? -23.464 17.367 13.709 1.00 84.95 104 GLY A N 1
ATOM 851 C CA . GLY A 1 103 ? -23.837 17.553 15.106 1.00 87.25 104 GLY A CA 1
ATOM 852 C C . GLY A 1 103 ? -22.778 17.022 16.052 1.00 94.71 104 GLY A C 1
ATOM 853 O O . GLY A 1 103 ? -21.746 16.519 15.587 1.00 94.73 104 GLY A O 1
ATOM 854 N N . PRO A 1 104 ? -22.999 17.085 17.395 1.00 93.65 105 PRO A N 1
ATOM 855 C CA . PRO A 1 104 ? -22.003 16.519 18.328 1.00 94.83 105 PRO A CA 1
ATOM 856 C C . PRO A 1 104 ? -21.891 15.000 18.159 1.00 99.43 105 PRO A C 1
ATOM 857 O O . PRO A 1 104 ? -20.818 14.433 18.361 1.00 100.06 105 PRO A O 1
ATOM 861 N N . ASP A 1 105 ? -23.003 14.366 17.728 1.00 95.40 106 ASP A N 1
ATOM 862 C CA . ASP A 1 105 ? -23.180 12.939 17.469 1.00 95.52 106 ASP A CA 1
ATOM 863 C C . ASP A 1 105 ? -22.202 12.361 16.442 1.00 98.62 106 ASP A C 1
ATOM 864 O O . ASP A 1 105 ? -21.602 11.315 16.696 1.00 99.25 106 ASP A O 1
ATOM 869 N N . GLY A 1 106 ? -22.053 13.039 15.306 1.00 93.43 107 GLY A N 1
ATOM 870 C CA . GLY A 1 106 ? -21.173 12.600 14.228 1.00 92.13 107 GLY A CA 1
ATOM 871 C C . GLY A 1 106 ? -21.880 12.324 12.912 1.00 94.29 107 GLY A C 1
ATOM 872 O O . GLY A 1 106 ? -21.317 11.665 12.029 1.00 93.73 107 GLY A O 1
ATOM 873 N N . ARG A 1 107 ? -23.121 12.828 12.770 1.00 88.90 108 ARG A N 1
ATOM 874 C CA . ARG A 1 107 ? -23.930 12.663 11.561 1.00 86.55 108 ARG A CA 1
ATOM 875 C C . ARG A 1 107 ? -24.125 14.012 10.873 1.00 86.38 108 ARG A C 1
ATOM 876 O O . ARG A 1 107 ? -24.225 15.035 11.562 1.00 86.21 108 ARG A O 1
ATOM 884 N N . LEU A 1 108 ? -24.199 14.007 9.519 1.00 79.03 109 LEU A N 1
ATOM 885 C CA . LEU A 1 108 ? -24.430 15.194 8.686 1.00 76.65 109 LEU A CA 1
ATOM 886 C C . LEU A 1 108 ? -25.792 15.822 9.027 1.00 80.60 109 LEU A C 1
ATOM 887 O O . LEU A 1 108 ? -26.827 15.161 8.892 1.00 81.05 109 LEU A O 1
ATOM 892 N N . LEU A 1 109 ? -25.780 17.080 9.496 1.00 76.04 110 LEU A N 1
ATOM 893 C CA . LEU A 1 109 ? -27.003 17.785 9.864 1.00 76.20 110 LEU A CA 1
ATOM 894 C C . LEU A 1 109 ? -27.674 18.346 8.622 1.00 78.97 110 LEU A C 1
ATOM 895 O O . LEU A 1 109 ? -28.892 18.216 8.476 1.00 79.59 110 LEU A O 1
ATOM 900 N N . ARG A 1 110 ? -26.870 18.959 7.724 1.00 72.95 111 ARG A N 1
ATOM 901 C CA . ARG A 1 110 ? -27.286 19.522 6.439 1.00 70.60 111 ARG A CA 1
ATOM 902 C C . ARG A 1 110 ? -26.098 19.885 5.540 1.00 70.23 111 ARG A C 1
ATOM 903 O O . ARG A 1 110 ? -25.047 20.321 6.032 1.00 67.77 111 ARG A O 1
ATOM 911 N N . GLY A 1 111 ? -26.299 19.708 4.234 1.00 65.30 112 GLY A N 1
ATOM 912 C CA . GLY A 1 111 ? -25.318 20.038 3.207 1.00 63.72 112 GLY A CA 1
ATOM 913 C C . GLY A 1 111 ? -25.627 21.360 2.529 1.00 67.21 112 GLY A C 1
ATOM 914 O O . GLY A 1 111 ? -26.792 21.743 2.415 1.00 66.78 112 GLY A O 1
ATOM 915 N N . HIS A 1 112 ? -24.580 22.068 2.074 1.00 63.32 113 HIS A N 1
ATOM 916 C CA . HIS A 1 112 ? -24.686 23.365 1.411 1.00 62.74 113 HIS A CA 1
ATOM 917 C C . HIS A 1 112 ? -23.944 23.398 0.077 1.00 65.48 113 HIS A C 1
ATOM 918 O O . HIS A 1 112 ? -22.920 22.726 -0.097 1.00 64.00 113 HIS A O 1
ATOM 925 N N . ASP A 1 113 ? -24.479 24.208 -0.851 1.00 61.51 114 ASP A N 1
ATOM 926 C CA . ASP A 1 113 ? -23.982 24.528 -2.185 1.00 60.73 114 ASP A CA 1
ATOM 927 C C . ASP A 1 113 ? -24.798 25.733 -2.630 1.00 63.48 114 ASP A C 1
ATOM 928 O O . ASP A 1 113 ? -25.987 25.598 -2.926 1.00 63.55 114 ASP A O 1
ATOM 933 N N . GLN A 1 114 ? -24.187 26.927 -2.546 1.00 59.26 115 GLN A N 1
ATOM 934 C CA . GLN A 1 114 ? -24.827 28.214 -2.847 1.00 58.74 115 GLN A CA 1
ATOM 935 C C . GLN A 1 114 ? -24.000 29.032 -3.808 1.00 61.93 115 GLN A C 1
ATOM 936 O O . GLN A 1 114 ? -22.771 29.095 -3.680 1.00 62.93 115 GLN A O 1
ATOM 942 N N . SER A 1 115 ? -24.676 29.707 -4.734 1.00 54.89 116 SER A N 1
ATOM 943 C CA . SER A 1 115 ? -23.996 30.554 -5.692 1.00 52.78 116 SER A CA 1
ATOM 944 C C . SER A 1 115 ? -24.661 31.939 -5.795 1.00 53.64 116 SER A C 1
ATOM 945 O O . SER A 1 115 ? -25.816 32.123 -5.390 1.00 52.27 116 SER A O 1
ATOM 948 N N . ALA A 1 116 ? -23.888 32.910 -6.301 1.00 49.02 117 ALA A N 1
ATOM 949 C CA . ALA A 1 116 ? -24.292 34.282 -6.553 1.00 49.77 117 ALA A CA 1
ATOM 950 C C . ALA A 1 116 ? -23.529 34.812 -7.748 1.00 54.06 117 ALA A C 1
ATOM 951 O O . ALA A 1 116 ? -22.364 34.451 -7.956 1.00 54.73 117 ALA A O 1
ATOM 953 N N . TYR A 1 117 ? -24.202 35.649 -8.546 1.00 49.29 118 TYR A N 1
ATOM 954 C CA . TYR A 1 117 ? -23.633 36.341 -9.685 1.00 48.52 118 TYR A CA 1
ATOM 955 C C . TYR A 1 117 ? -23.786 37.839 -9.448 1.00 54.01 118 TYR A C 1
ATOM 956 O O . TYR A 1 117 ? -24.867 38.294 -9.050 1.00 52.98 118 TYR A O 1
ATOM 965 N N . ASP A 1 118 ? -22.691 38.594 -9.680 1.00 53.00 119 ASP A N 1
ATOM 966 C CA . ASP A 1 118 ? -22.602 40.053 -9.521 1.00 55.44 119 ASP A CA 1
ATOM 967 C C . ASP A 1 118 ? -22.893 40.548 -8.077 1.00 59.57 119 ASP A C 1
ATOM 968 O O . ASP A 1 118 ? -23.194 41.724 -7.870 1.00 58.72 119 ASP A O 1
ATOM 973 N N . GLY A 1 119 ? -22.770 39.633 -7.108 1.00 56.25 120 GLY A N 1
ATOM 974 C CA . GLY A 1 119 ? -22.961 39.901 -5.683 1.00 56.36 120 GLY A CA 1
ATOM 975 C C . GLY A 1 119 ? -24.266 39.417 -5.076 1.00 59.79 120 GLY A C 1
ATOM 976 O O . GLY A 1 119 ? -24.398 39.408 -3.853 1.00 57.16 120 GLY A O 1
ATOM 977 N N . LYS A 1 120 ? -25.250 39.041 -5.911 1.00 58.04 121 LYS A N 1
ATOM 978 C CA . LYS A 1 120 ? -26.555 38.600 -5.418 1.00 58.92 121 LYS A CA 1
ATOM 979 C C . LYS A 1 120 ? -26.903 37.184 -5.832 1.00 64.55 121 LYS A C 1
ATOM 980 O O . LYS A 1 120 ? -26.529 36.765 -6.931 1.00 65.15 121 LYS A O 1
ATOM 986 N N . ASP A 1 121 ? -27.621 36.453 -4.935 1.00 60.19 122 ASP A N 1
ATOM 987 C CA . ASP A 1 121 ? -28.143 35.081 -5.063 1.00 58.46 122 ASP A CA 1
ATOM 988 C C . ASP A 1 121 ? -28.472 34.682 -6.504 1.00 60.88 122 ASP A C 1
ATOM 989 O O . ASP A 1 121 ? -29.156 35.419 -7.216 1.00 61.27 122 ASP A O 1
ATOM 994 N N . TYR A 1 122 ? -27.981 33.519 -6.931 1.00 56.57 123 TYR A N 1
ATOM 995 C CA . TYR A 1 122 ? -28.193 33.057 -8.294 1.00 56.79 123 TYR A CA 1
ATOM 996 C C . TYR A 1 122 ? -28.790 31.656 -8.408 1.00 60.36 123 TYR A C 1
ATOM 997 O O . TYR A 1 122 ? -29.721 31.481 -9.177 1.00 60.69 123 TYR A O 1
ATOM 1006 N N . ILE A 1 123 ? -28.264 30.675 -7.651 1.00 57.21 124 ILE A N 1
ATOM 1007 C CA . ILE A 1 123 ? -28.692 29.254 -7.627 1.00 56.69 124 ILE A CA 1
ATOM 1008 C C . ILE A 1 123 ? -28.233 28.594 -6.325 1.00 59.49 124 ILE A C 1
ATOM 1009 O O . ILE A 1 123 ? -27.098 28.836 -5.885 1.00 57.96 124 ILE A O 1
ATOM 1014 N N . ALA A 1 124 ? -29.114 27.762 -5.712 1.00 56.18 125 ALA A N 1
ATOM 1015 C CA . ALA A 1 124 ? -28.792 27.045 -4.472 1.00 55.50 125 ALA A CA 1
ATOM 1016 C C . ALA A 1 124 ? -29.443 25.663 -4.354 1.00 62.39 125 ALA A C 1
ATOM 1017 O O . ALA A 1 124 ? -30.568 25.448 -4.817 1.00 62.63 125 ALA A O 1
ATOM 1019 N N . LEU A 1 125 ? -28.698 24.727 -3.738 1.00 60.49 126 LEU A N 1
ATOM 1020 C CA . LEU A 1 125 ? -29.113 23.356 -3.475 1.00 61.62 126 LEU A CA 1
ATOM 1021 C C . LEU A 1 125 ? -30.020 23.371 -2.254 1.00 70.83 126 LEU A C 1
ATOM 1022 O O . LEU A 1 125 ? -29.737 24.087 -1.281 1.00 70.64 126 LEU A O 1
ATOM 1027 N N . ASN A 1 126 ? -31.117 22.598 -2.311 1.00 70.41 127 ASN A N 1
ATOM 1028 C CA . ASN A 1 126 ? -32.101 22.558 -1.231 1.00 71.95 127 ASN A CA 1
ATOM 1029 C C . ASN A 1 126 ? -31.821 21.520 -0.165 1.00 77.81 127 ASN A C 1
ATOM 1030 O O . ASN A 1 126 ? -30.983 20.644 -0.385 1.00 78.06 127 ASN A O 1
ATOM 1035 N N . GLU A 1 127 ? -32.497 21.638 1.007 1.00 74.96 128 GLU A N 1
ATOM 1036 C CA . GLU A 1 127 ? -32.350 20.765 2.190 1.00 74.71 128 GLU A CA 1
ATOM 1037 C C . GLU A 1 127 ? -32.349 19.252 1.899 1.00 77.59 128 GLU A C 1
ATOM 1038 O O . GLU A 1 127 ? -31.605 18.509 2.547 1.00 77.32 128 GLU A O 1
ATOM 1044 N N . ASP A 1 128 ? -33.156 18.808 0.916 1.00 72.85 129 ASP A N 1
ATOM 1045 C CA . ASP A 1 128 ? -33.244 17.404 0.524 1.00 72.19 129 ASP A CA 1
ATOM 1046 C C . ASP A 1 128 ? -32.025 16.945 -0.294 1.00 74.21 129 ASP A C 1
ATOM 1047 O O . ASP A 1 128 ? -31.845 15.737 -0.469 1.00 72.97 129 ASP A O 1
ATOM 1052 N N . LEU A 1 129 ? -31.198 17.915 -0.790 1.00 69.91 130 LEU A N 1
ATOM 1053 C CA . LEU A 1 129 ? -30.004 17.718 -1.640 1.00 68.69 130 LEU A CA 1
ATOM 1054 C C . LEU A 1 129 ? -30.381 16.889 -2.882 1.00 71.54 130 LEU A C 1
ATOM 1055 O O . LEU A 1 129 ? -29.656 15.970 -3.272 1.00 70.42 130 LEU A O 1
ATOM 1060 N N . SER A 1 130 ? -31.561 17.212 -3.467 1.00 68.04 131 SER A N 1
ATOM 1061 C CA . SER A 1 130 ? -32.191 16.536 -4.605 1.00 67.48 131 SER A CA 1
ATOM 1062 C C . SER A 1 130 ? -32.849 17.515 -5.595 1.00 70.98 131 SER A C 1
ATOM 1063 O O . SER A 1 130 ? -33.301 17.088 -6.661 1.00 71.68 131 SER A O 1
ATOM 1066 N N . SER A 1 131 ? -32.941 18.810 -5.230 1.00 65.94 132 SER A N 1
ATOM 1067 C CA . SER A 1 131 ? -33.572 19.839 -6.055 1.00 65.55 132 SER A CA 1
ATOM 1068 C C . SER A 1 131 ? -32.852 21.187 -5.930 1.00 68.11 132 SER A C 1
ATOM 1069 O O . SER A 1 131 ? -32.078 21.394 -4.988 1.00 65.86 132 SER A O 1
ATOM 1072 N N . TRP A 1 132 ? -33.081 22.092 -6.902 1.00 65.75 133 TRP A N 1
ATOM 1073 C CA . TRP A 1 132 ? -32.442 23.410 -6.925 1.00 65.43 133 TRP A CA 1
ATOM 1074 C C . TRP A 1 132 ? -33.441 24.553 -6.751 1.00 71.70 133 TRP A C 1
ATOM 1075 O O . TRP A 1 132 ? -34.646 24.349 -6.919 1.00 72.48 133 TRP A O 1
ATOM 1086 N N . THR A 1 133 ? -32.922 25.751 -6.388 1.00 68.24 134 THR A N 1
ATOM 1087 C CA . THR A 1 133 ? -33.645 27.001 -6.147 1.00 67.93 134 THR A CA 1
ATOM 1088 C C . THR A 1 133 ? -33.066 28.116 -7.029 1.00 71.33 134 THR A C 1
ATOM 1089 O O . THR A 1 133 ? -31.956 28.597 -6.782 1.00 69.78 134 THR A O 1
ATOM 1093 N N . ALA A 1 134 ? -33.820 28.499 -8.075 1.00 69.54 135 ALA A N 1
ATOM 1094 C CA . ALA A 1 134 ? -33.449 29.538 -9.037 1.00 70.18 135 ALA A CA 1
ATOM 1095 C C . ALA A 1 134 ? -34.003 30.949 -8.658 1.00 75.54 135 ALA A C 1
ATOM 1096 O O . ALA A 1 134 ? -35.081 31.048 -8.058 1.00 76.59 135 ALA A O 1
ATOM 1098 N N . ALA A 1 135 ? -33.249 32.031 -9.010 1.00 70.47 136 ALA A N 1
ATOM 1099 C CA . ALA A 1 135 ? -33.588 33.432 -8.700 1.00 70.25 136 ALA A CA 1
ATOM 1100 C C . ALA A 1 135 ? -34.309 34.155 -9.853 1.00 76.60 136 ALA A C 1
ATOM 1101 O O . ALA A 1 135 ? -35.331 34.800 -9.619 1.00 76.66 136 ALA A O 1
ATOM 1103 N N . ASP A 1 136 ? -33.781 34.048 -11.083 1.00 73.97 137 ASP A N 1
ATOM 1104 C CA . ASP A 1 136 ? -34.378 34.674 -12.265 1.00 76.36 137 ASP A CA 1
ATOM 1105 C C . ASP A 1 136 ? -34.331 33.712 -13.448 1.00 79.92 137 ASP A C 1
ATOM 1106 O O . ASP A 1 136 ? -33.677 32.671 -13.331 1.00 78.53 137 ASP A O 1
ATOM 1111 N N . THR A 1 137 ? -34.980 34.058 -14.589 1.00 76.78 138 THR A N 1
ATOM 1112 C CA . THR A 1 137 ? -35.014 33.178 -15.772 1.00 76.50 138 THR A CA 1
ATOM 1113 C C . THR A 1 137 ? -33.645 32.680 -16.281 1.00 77.94 138 THR A C 1
ATOM 1114 O O . THR A 1 137 ? -33.594 31.648 -16.954 1.00 77.34 138 THR A O 1
ATOM 1118 N N . ALA A 1 138 ? -32.543 33.384 -15.922 1.00 73.31 139 ALA A N 1
ATOM 1119 C CA . ALA A 1 138 ? -31.164 33.008 -16.270 1.00 71.07 139 ALA A CA 1
ATOM 1120 C C . ALA A 1 138 ? -30.669 31.904 -15.355 1.00 72.13 139 ALA A C 1
ATOM 1121 O O . ALA A 1 138 ? -29.816 31.114 -15.767 1.00 71.70 139 ALA A O 1
ATOM 1123 N N . ALA A 1 139 ? -31.191 31.843 -14.119 1.00 67.48 140 ALA A N 1
ATOM 1124 C CA . ALA A 1 139 ? -30.796 30.802 -13.167 1.00 65.75 140 ALA A CA 1
ATOM 1125 C C . ALA A 1 139 ? -31.456 29.470 -13.515 1.00 69.08 140 ALA A C 1
ATOM 1126 O O . ALA A 1 139 ? -30.837 28.421 -13.314 1.00 66.52 140 ALA A O 1
ATOM 1128 N N . GLN A 1 140 ? -32.680 29.520 -14.100 1.00 66.44 141 GLN A N 1
ATOM 1129 C CA . GLN A 1 140 ? -33.422 28.341 -14.570 1.00 66.59 141 GLN A CA 1
ATOM 1130 C C . GLN A 1 140 ? -32.715 27.723 -15.788 1.00 69.05 141 GLN A C 1
ATOM 1131 O O . GLN A 1 140 ? -32.906 26.532 -16.077 1.00 68.98 141 GLN A O 1
ATOM 1137 N N . ILE A 1 141 ? -31.893 28.534 -16.496 1.00 63.49 142 ILE A N 1
ATOM 1138 C CA . ILE A 1 141 ? -31.080 28.080 -17.630 1.00 61.97 142 ILE A CA 1
ATOM 1139 C C . ILE A 1 141 ? -29.952 27.204 -17.053 1.00 64.30 142 ILE A C 1
ATOM 1140 O O . ILE A 1 141 ? -29.730 26.106 -17.552 1.00 64.49 142 ILE A O 1
ATOM 1145 N N . THR A 1 142 ? -29.282 27.677 -15.976 1.00 59.32 143 THR A N 1
ATOM 1146 C CA . THR A 1 142 ? -28.209 26.957 -15.281 1.00 56.62 143 THR A CA 1
ATOM 1147 C C . THR A 1 142 ? -28.740 25.659 -14.670 1.00 57.90 143 THR A C 1
ATOM 1148 O O . THR A 1 142 ? -28.070 24.626 -14.760 1.00 56.96 143 THR A O 1
ATOM 1152 N N . GLN A 1 143 ? -29.944 25.716 -14.077 1.00 53.75 144 GLN A N 1
ATOM 1153 C CA . GLN A 1 143 ? -30.621 24.601 -13.414 1.00 53.57 144 GLN A CA 1
ATOM 1154 C C . GLN A 1 143 ? -30.853 23.460 -14.357 1.00 58.36 144 GLN A C 1
ATOM 1155 O O . GLN A 1 143 ? -30.506 22.339 -14.007 1.00 56.98 144 GLN A O 1
ATOM 1161 N N . ARG A 1 144 ? -31.430 23.734 -15.554 1.00 56.78 145 ARG A N 1
ATOM 1162 C CA . ARG A 1 144 ? -31.688 22.694 -16.557 1.00 56.64 145 ARG A CA 1
ATOM 1163 C C . ARG A 1 144 ? -30.435 21.984 -17.002 1.00 58.83 145 ARG A C 1
ATOM 1164 O O . ARG A 1 144 ? -30.428 20.749 -17.031 1.00 60.18 145 ARG A O 1
ATOM 1172 N N . LYS A 1 145 ? -29.337 22.745 -17.203 1.00 52.52 146 LYS A N 1
ATOM 1173 C CA . LYS A 1 145 ? -27.992 22.230 -17.507 1.00 49.97 146 LYS A CA 1
ATOM 1174 C C . LYS A 1 145 ? -27.490 21.332 -16.358 1.00 54.71 146 LYS A C 1
ATOM 1175 O O . LYS A 1 145 ? -26.669 20.433 -16.596 1.00 56.66 146 LYS A O 1
ATOM 1181 N N . TRP A 1 146 ? -27.929 21.622 -15.106 1.00 48.18 147 TRP A N 1
ATOM 1182 C CA . TRP A 1 146 ? -27.518 20.893 -13.900 1.00 44.52 147 TRP A CA 1
ATOM 1183 C C . TRP A 1 146 ? -28.354 19.661 -13.630 1.00 48.92 147 TRP A C 1
ATOM 1184 O O . TRP A 1 146 ? -27.799 18.644 -13.226 1.00 50.17 147 TRP A O 1
ATOM 1195 N N . GLU A 1 147 ? -29.660 19.705 -13.904 1.00 46.13 148 GLU A N 1
ATOM 1196 C CA . GLU A 1 147 ? -30.522 18.531 -13.754 1.00 46.76 148 GLU A CA 1
ATOM 1197 C C . GLU A 1 147 ? -30.004 17.445 -14.722 1.00 51.35 148 GLU A C 1
ATOM 1198 O O . GLU A 1 147 ? -29.874 16.273 -14.325 1.00 49.67 148 GLU A O 1
ATOM 1204 N N . ALA A 1 148 ? -29.685 17.864 -15.992 1.00 47.50 149 ALA A N 1
ATOM 1205 C CA . ALA A 1 148 ? -29.189 16.983 -17.060 1.00 46.51 149 ALA A CA 1
ATOM 1206 C C . ALA A 1 148 ? -27.874 16.347 -16.692 1.00 51.01 149 ALA A C 1
ATOM 1207 O O . ALA A 1 148 ? -27.741 15.133 -16.838 1.00 51.11 149 ALA A O 1
ATOM 1209 N N . ALA A 1 149 ? -26.913 17.161 -16.184 1.00 47.38 150 ALA A N 1
ATOM 1210 C CA . ALA A 1 149 ? -25.579 16.722 -15.761 1.00 45.77 150 ALA A CA 1
ATOM 1211 C C . ALA A 1 149 ? -25.564 16.051 -14.395 1.00 51.11 150 ALA A C 1
ATOM 1212 O O . ALA A 1 149 ? -24.481 15.812 -13.852 1.00 51.39 150 ALA A O 1
ATOM 1214 N N . ARG A 1 150 ? -26.753 15.737 -13.834 1.00 48.23 151 ARG A N 1
ATOM 1215 C CA . ARG A 1 150 ? -26.896 15.075 -12.532 1.00 47.56 151 ARG A CA 1
ATOM 1216 C C . ARG A 1 150 ? -26.016 15.754 -11.421 1.00 48.87 151 ARG A C 1
ATOM 1217 O O . ARG A 1 150 ? -25.438 15.064 -10.589 1.00 46.56 151 ARG A O 1
ATOM 1225 N N . VAL A 1 151 ? -25.929 17.108 -11.435 1.00 45.43 152 VAL A N 1
ATOM 1226 C CA . VAL A 1 151 ? -25.105 17.933 -10.525 1.00 43.38 152 VAL A CA 1
ATOM 1227 C C . VAL A 1 151 ? -25.388 17.750 -9.034 1.00 49.68 152 VAL A C 1
ATOM 1228 O O . VAL A 1 151 ? -24.441 17.609 -8.251 1.00 48.10 152 VAL A O 1
ATOM 1232 N N . ALA A 1 152 ? -26.687 17.721 -8.653 1.00 48.93 153 ALA A N 1
ATOM 1233 C CA . ALA A 1 152 ? -27.142 17.567 -7.265 1.00 48.73 153 ALA A CA 1
ATOM 1234 C C . ALA A 1 152 ? -26.676 16.259 -6.659 1.00 52.54 153 ALA A C 1
ATOM 1235 O O . ALA A 1 152 ? -26.167 16.270 -5.534 1.00 54.06 153 ALA A O 1
ATOM 1237 N N . GLU A 1 153 ? -26.817 15.144 -7.412 1.00 45.99 154 GLU A N 1
ATOM 1238 C CA . GLU A 1 153 ? -26.424 13.788 -7.001 1.00 43.46 154 GLU A CA 1
ATOM 1239 C C . GLU A 1 153 ? -24.954 13.704 -6.705 1.00 46.99 154 GLU A C 1
ATOM 1240 O O . GLU A 1 153 ? -24.588 13.073 -5.714 1.00 47.27 154 GLU A O 1
ATOM 1246 N N . GLN A 1 154 ? -24.111 14.390 -7.507 1.00 44.03 155 GLN A N 1
ATOM 1247 C CA . GLN A 1 154 ? -22.671 14.449 -7.251 1.00 44.05 155 GLN A CA 1
ATOM 1248 C C . GLN A 1 154 ? -22.401 15.231 -5.952 1.00 48.46 155 GLN A C 1
ATOM 1249 O O . GLN A 1 154 ? -21.632 14.746 -5.132 1.00 47.66 155 GLN A O 1
ATOM 1255 N N . ARG A 1 155 ? -23.046 16.412 -5.769 1.00 45.72 156 ARG A N 1
ATOM 1256 C CA . ARG A 1 155 ? -22.902 17.275 -4.580 1.00 46.30 156 ARG A CA 1
ATOM 1257 C C . ARG A 1 155 ? -23.343 16.567 -3.295 1.00 51.52 156 ARG A C 1
ATOM 1258 O O . ARG A 1 155 ? -22.590 16.577 -2.320 1.00 51.00 156 ARG A O 1
ATOM 1266 N N . ARG A 1 156 ? -24.503 15.867 -3.344 1.00 47.72 157 ARG A N 1
ATOM 1267 C CA . ARG A 1 156 ? -25.035 15.038 -2.261 1.00 47.54 157 ARG A CA 1
ATOM 1268 C C . ARG A 1 156 ? -24.078 13.905 -1.899 1.00 50.92 157 ARG A C 1
ATOM 1269 O O . ARG A 1 156 ? -23.860 13.673 -0.706 1.00 53.55 157 ARG A O 1
ATOM 1277 N N . ALA A 1 157 ? -23.529 13.181 -2.900 1.00 44.32 158 ALA A N 1
ATOM 1278 C CA . ALA A 1 157 ? -22.607 12.070 -2.619 1.00 42.96 158 ALA A CA 1
ATOM 1279 C C . ALA A 1 157 ? -21.310 12.557 -2.004 1.00 46.66 158 ALA A C 1
ATOM 1280 O O . ALA A 1 157 ? -20.752 11.864 -1.165 1.00 47.77 158 ALA A O 1
ATOM 1282 N N . TYR A 1 158 ? -20.884 13.783 -2.345 1.00 43.97 159 TYR A N 1
ATOM 1283 C CA . TYR A 1 158 ? -19.697 14.433 -1.784 1.00 44.11 159 TYR A CA 1
ATOM 1284 C C . TYR A 1 158 ? -19.974 14.861 -0.346 1.00 49.37 159 TYR A C 1
ATOM 1285 O O . TYR A 1 158 ? -19.241 14.453 0.550 1.00 50.47 159 TYR A O 1
ATOM 1294 N N . LEU A 1 159 ? -21.029 15.695 -0.135 1.00 45.42 160 LEU A N 1
ATOM 1295 C CA . LEU A 1 159 ? -21.466 16.206 1.174 1.00 45.72 160 LEU A CA 1
ATOM 1296 C C . LEU A 1 159 ? -21.681 15.123 2.209 1.00 51.66 160 LEU A C 1
ATOM 1297 O O . LEU A 1 159 ? -21.336 15.336 3.368 1.00 52.46 160 LEU A O 1
ATOM 1302 N N . GLU A 1 160 ? -22.272 13.980 1.801 1.00 48.69 161 GLU A N 1
ATOM 1303 C CA . GLU A 1 160 ? -22.539 12.836 2.673 1.00 49.42 161 GLU A CA 1
ATOM 1304 C C . GLU A 1 160 ? -21.314 11.930 2.837 1.00 55.63 161 GLU A C 1
ATOM 1305 O O . GLU A 1 160 ? -21.230 11.171 3.803 1.00 57.32 161 GLU A O 1
ATOM 1311 N N . GLY A 1 161 ? -20.387 12.003 1.890 1.00 52.15 162 GLY A N 1
ATOM 1312 C CA . GLY A 1 161 ? -19.179 11.189 1.914 1.00 52.23 162 GLY A CA 1
ATOM 1313 C C . GLY A 1 161 ? -17.924 11.964 2.253 1.00 56.45 162 GLY A C 1
ATOM 1314 O O . GLY A 1 161 ? -17.678 12.258 3.422 1.00 56.23 162 GLY A O 1
ATOM 1315 N N . LEU A 1 162 ? -17.114 12.270 1.215 1.00 53.75 163 LEU A N 1
ATOM 1316 C CA . LEU A 1 162 ? -15.828 12.974 1.242 1.00 54.26 163 LEU A CA 1
ATOM 1317 C C . LEU A 1 162 ? -15.762 14.096 2.278 1.00 59.53 163 LEU A C 1
ATOM 1318 O O . LEU A 1 162 ? -14.832 14.118 3.087 1.00 59.86 163 LEU A O 1
ATOM 1323 N N . CYS A 1 163 ? -16.758 15.015 2.239 1.00 56.08 164 CYS A N 1
ATOM 1324 C CA . CYS A 1 163 ? -16.909 16.194 3.088 1.00 56.11 164 CYS A CA 1
ATOM 1325 C C . CYS A 1 163 ? -17.032 15.836 4.577 1.00 59.56 164 CYS A C 1
ATOM 1326 O O . CYS A 1 163 ? -16.414 16.492 5.414 1.00 60.53 164 CYS A O 1
ATOM 1329 N N . VAL A 1 164 ? -17.809 14.796 4.907 1.00 54.29 165 VAL A N 1
ATOM 1330 C CA . VAL A 1 164 ? -17.960 14.327 6.284 1.00 55.03 165 VAL A CA 1
ATOM 1331 C C . VAL A 1 164 ? -16.650 13.622 6.751 1.00 59.83 165 VAL A C 1
ATOM 1332 O O . VAL A 1 164 ? -16.147 13.943 7.832 1.00 61.23 165 VAL A O 1
ATOM 1336 N N . GLU A 1 165 ? -16.084 12.713 5.918 1.00 54.65 166 GLU A N 1
ATOM 1337 C CA . GLU A 1 165 ? -14.842 11.980 6.216 1.00 54.71 166 GLU A CA 1
ATOM 1338 C C . GLU A 1 165 ? -13.673 12.923 6.462 1.00 56.44 166 GLU A C 1
ATOM 1339 O O . GLU A 1 165 ? -12.920 12.719 7.408 1.00 57.01 166 GLU A O 1
ATOM 1345 N N . TRP A 1 166 ? -13.519 13.947 5.614 1.00 51.43 167 TRP A N 1
ATOM 1346 C CA . TRP A 1 166 ? -12.429 14.912 5.751 1.00 50.84 167 TRP A CA 1
ATOM 1347 C C . TRP A 1 166 ? -12.585 15.899 6.895 1.00 55.81 167 TRP A C 1
ATOM 1348 O O . TRP A 1 166 ? -11.578 16.226 7.517 1.00 56.28 167 TRP A O 1
ATOM 1359 N N . LEU A 1 167 ? -13.838 16.316 7.220 1.00 52.32 168 LEU A N 1
ATOM 1360 C CA . LEU A 1 167 ? -14.118 17.213 8.346 1.00 52.69 168 LEU A CA 1
ATOM 1361 C C . LEU A 1 167 ? -13.743 16.517 9.668 1.00 57.51 168 LEU A C 1
ATOM 1362 O O . LEU A 1 167 ? -12.933 17.062 10.421 1.00 58.74 168 LEU A O 1
ATOM 1367 N N . ARG A 1 168 ? -14.280 15.293 9.908 1.00 52.21 169 ARG A N 1
ATOM 1368 C CA . ARG A 1 168 ? -13.991 14.480 11.094 1.00 52.80 169 ARG A CA 1
ATOM 1369 C C . ARG A 1 168 ? -12.471 14.306 11.276 1.00 58.25 169 ARG A C 1
ATOM 1370 O O . ARG A 1 168 ? -11.979 14.404 12.402 1.00 61.47 169 ARG A O 1
ATOM 1378 N N . ARG A 1 169 ? -11.743 14.093 10.158 1.00 52.61 170 ARG A N 1
ATOM 1379 C CA . ARG A 1 169 ? -10.287 13.936 10.047 1.00 52.57 170 ARG A CA 1
ATOM 1380 C C . ARG A 1 169 ? -9.562 15.255 10.372 1.00 56.55 170 ARG A C 1
ATOM 1381 O O . ARG A 1 169 ? -8.523 15.222 11.026 1.00 56.61 170 ARG A O 1
ATOM 1389 N N . TYR A 1 170 ? -10.095 16.406 9.895 1.00 52.26 171 TYR A N 1
ATOM 1390 C CA . TYR A 1 170 ? -9.511 17.726 10.164 1.00 52.30 171 TYR A CA 1
ATOM 1391 C C . TYR A 1 170 ? -9.707 18.076 11.633 1.00 58.17 171 TYR A C 1
ATOM 1392 O O . TYR A 1 170 ? -8.792 18.605 12.261 1.00 58.79 171 TYR A O 1
ATOM 1401 N N . LEU A 1 171 ? -10.900 17.750 12.177 1.00 55.56 172 LEU A N 1
ATOM 1402 C CA . LEU A 1 171 ? -11.272 17.968 13.570 1.00 57.42 172 LEU A CA 1
ATOM 1403 C C . LEU A 1 171 ? -10.418 17.136 14.508 1.00 63.79 172 LEU A C 1
ATOM 1404 O O . LEU A 1 171 ? -10.123 17.590 15.603 1.00 64.18 172 LEU A O 1
ATOM 1409 N N . GLU A 1 172 ? -10.014 15.932 14.071 1.00 62.41 173 GLU A N 1
ATOM 1410 C CA . GLU A 1 172 ? -9.156 15.039 14.841 1.00 65.24 173 GLU A CA 1
ATOM 1411 C C . GLU A 1 172 ? -7.701 15.539 14.874 1.00 72.27 173 GLU A C 1
ATOM 1412 O O . GLU A 1 172 ? -7.137 15.646 15.956 1.00 74.70 173 GLU A O 1
ATOM 1418 N N . ASN A 1 173 ? -7.111 15.861 13.710 1.00 68.81 174 ASN A N 1
ATOM 1419 C CA . ASN A 1 173 ? -5.722 16.329 13.613 1.00 69.83 174 ASN A CA 1
ATOM 1420 C C . ASN A 1 173 ? -5.470 17.653 14.333 1.00 76.18 174 ASN A C 1
ATOM 1421 O O . ASN A 1 173 ? -4.389 17.841 14.905 1.00 76.83 174 ASN A O 1
ATOM 1426 N N . GLY A 1 174 ? -6.471 18.537 14.292 1.00 72.62 175 GLY A N 1
ATOM 1427 C CA . GLY A 1 174 ? -6.440 19.852 14.922 1.00 72.73 175 GLY A CA 1
ATOM 1428 C C . GLY A 1 174 ? -7.388 20.001 16.098 1.00 77.60 175 GLY A C 1
ATOM 1429 O O . GLY A 1 174 ? -7.955 21.082 16.289 1.00 77.32 175 GLY A O 1
ATOM 1430 N N . LYS A 1 175 ? -7.547 18.925 16.913 1.00 73.86 176 LYS A N 1
ATOM 1431 C CA . LYS A 1 175 ? -8.425 18.899 18.097 1.00 73.84 176 LYS A CA 1
ATOM 1432 C C . LYS A 1 175 ? -8.056 19.896 19.200 1.00 77.49 176 LYS A C 1
ATOM 1433 O O . LYS A 1 175 ? -8.949 20.400 19.878 1.00 76.94 176 LYS A O 1
ATOM 1439 N N . GLU A 1 176 ? -6.748 20.185 19.359 1.00 74.70 177 GLU A N 1
ATOM 1440 C CA . GLU A 1 176 ? -6.175 21.105 20.354 1.00 75.66 177 GLU A CA 1
ATOM 1441 C C . GLU A 1 176 ? -6.686 22.536 20.162 1.00 78.71 177 GLU A C 1
ATOM 1442 O O . GLU A 1 176 ? -6.786 23.279 21.135 1.00 80.06 177 GLU A O 1
ATOM 1448 N N . THR A 1 177 ? -7.024 22.905 18.910 1.00 72.52 178 THR A N 1
ATOM 1449 C CA . THR A 1 177 ? -7.504 24.233 18.518 1.00 70.31 178 THR A CA 1
ATOM 1450 C C . THR A 1 177 ? -8.981 24.241 18.090 1.00 71.16 178 THR A C 1
ATOM 1451 O O . THR A 1 177 ? -9.734 25.114 18.530 1.00 70.82 178 THR A O 1
ATOM 1455 N N . LEU A 1 178 ? -9.390 23.278 17.238 1.00 64.78 179 LEU A N 1
ATOM 1456 C CA . LEU A 1 178 ? -10.762 23.191 16.729 1.00 62.41 179 LEU A CA 1
ATOM 1457 C C . LEU A 1 178 ? -11.797 22.768 17.764 1.00 66.81 179 LEU A C 1
ATOM 1458 O O . LEU A 1 178 ? -12.860 23.386 17.856 1.00 64.05 179 LEU A O 1
ATOM 1463 N N . GLN A 1 179 ? -11.486 21.708 18.537 1.00 66.26 180 GLN A N 1
ATOM 1464 C CA . GLN A 1 179 ? -12.397 21.119 19.519 1.00 67.13 180 GLN A CA 1
ATOM 1465 C C . GLN A 1 179 ? -12.355 21.776 20.909 1.00 74.59 180 GLN A C 1
ATOM 1466 O O . GLN A 1 179 ? -13.071 21.345 21.821 1.00 74.86 180 GLN A O 1
ATOM 1472 N N . ARG A 1 180 ? -11.548 22.840 21.053 1.00 72.54 181 ARG A N 1
ATOM 1473 C CA . ARG A 1 180 ? -11.432 23.586 22.297 1.00 74.31 181 ARG A CA 1
ATOM 1474 C C . ARG A 1 180 ? -12.239 24.885 22.234 1.00 77.68 181 ARG A C 1
ATOM 1475 O O . ARG A 1 180 ? -12.389 25.462 21.153 1.00 75.49 181 ARG A O 1
ATOM 1483 N N . ALA A 1 181 ? -12.798 25.311 23.384 1.00 75.91 182 ALA A N 1
ATOM 1484 C CA . ALA A 1 181 ? -13.610 26.528 23.496 1.00 75.14 182 ALA A CA 1
ATOM 1485 C C . ALA A 1 181 ? -13.008 27.509 24.503 1.00 80.08 182 ALA A C 1
ATOM 1486 O O . ALA A 1 181 ? -12.946 27.209 25.707 1.00 81.12 182 ALA A O 1
ATOM 1488 N N . ASP A 1 182 ? -12.551 28.678 24.003 1.00 75.10 183 ASP A N 1
ATOM 1489 C CA . ASP A 1 182 ? -11.926 29.717 24.831 1.00 75.46 183 ASP A CA 1
ATOM 1490 C C . ASP A 1 182 ? -13.003 30.662 25.407 1.00 77.87 183 ASP A C 1
ATOM 1491 O O . ASP A 1 182 ? -13.773 31.228 24.640 1.00 76.42 183 ASP A O 1
ATOM 1496 N N . PRO A 1 183 ? -13.137 30.796 26.746 1.00 75.12 184 PRO A N 1
ATOM 1497 C CA . PRO A 1 183 ? -14.214 31.642 27.292 1.00 74.08 184 PRO A CA 1
ATOM 1498 C C . PRO A 1 183 ? -13.921 33.147 27.255 1.00 75.63 184 PRO A C 1
ATOM 1499 O O . PRO A 1 183 ? -12.758 33.540 27.379 1.00 75.76 184 PRO A O 1
ATOM 1503 N N . PRO A 1 184 ? -14.959 34.009 27.086 1.00 69.77 185 PRO A N 1
ATOM 1504 C CA . PRO A 1 184 ? -14.701 35.458 27.010 1.00 68.43 185 PRO A CA 1
ATOM 1505 C C . PRO A 1 184 ? -14.228 36.104 28.295 1.00 75.84 185 PRO A C 1
ATOM 1506 O O . PRO A 1 184 ? -14.763 35.828 29.375 1.00 76.84 185 PRO A O 1
ATOM 1510 N N . LYS A 1 185 ? -13.227 36.985 28.166 1.00 73.31 186 LYS A N 1
ATOM 1511 C CA . LYS A 1 185 ? -12.734 37.808 29.265 1.00 74.69 186 LYS A CA 1
ATOM 1512 C C . LYS A 1 185 ? -13.684 39.019 29.234 1.00 77.56 186 LYS A C 1
ATOM 1513 O O . LYS A 1 185 ? -13.804 39.673 28.190 1.00 76.83 186 LYS A O 1
ATOM 1519 N N . THR A 1 186 ? -14.454 39.236 30.304 1.00 73.84 187 THR A N 1
ATOM 1520 C CA . THR A 1 186 ? -15.446 40.317 30.323 1.00 72.75 187 THR A CA 1
ATOM 1521 C C . THR A 1 186 ? -15.101 41.491 31.218 1.00 79.27 187 THR A C 1
ATOM 1522 O O . THR A 1 186 ? -14.360 41.330 32.190 1.00 80.68 187 THR A O 1
ATOM 1526 N N . HIS A 1 187 ? -15.637 42.685 30.866 1.00 76.70 188 HIS A N 1
ATOM 1527 C CA . HIS A 1 187 ? -15.474 43.966 31.577 1.00 77.81 188 HIS A CA 1
ATOM 1528 C C . HIS A 1 187 ? -16.611 44.949 31.263 1.00 79.81 188 HIS A C 1
ATOM 1529 O O . HIS A 1 187 ? -17.217 44.873 30.188 1.00 77.86 188 HIS A O 1
ATOM 1536 N N . VAL A 1 188 ? -16.920 45.840 32.231 1.00 76.58 189 VAL A N 1
ATOM 1537 C CA . VAL A 1 188 ? -17.955 46.879 32.142 1.00 99.31 189 VAL A CA 1
ATOM 1538 C C . VAL A 1 188 ? -17.332 48.229 32.514 1.00 128.60 189 VAL A C 1
ATOM 1539 O O . VAL A 1 188 ? -17.153 49.085 31.653 1.00 89.10 189 VAL A O 1
ATOM 1543 N N . LEU A 1 200 ? -20.756 52.332 28.599 1.00 85.92 201 LEU A N 1
ATOM 1544 C CA . LEU A 1 200 ? -21.088 51.489 29.754 1.00 85.77 201 LEU A CA 1
ATOM 1545 C C . LEU A 1 200 ? -19.813 50.802 30.319 1.00 89.48 201 LEU A C 1
ATOM 1546 O O . LEU A 1 200 ? -19.397 51.190 31.405 1.00 90.42 201 LEU A O 1
ATOM 1551 N N . ARG A 1 201 ? -19.150 49.837 29.616 1.00 84.14 202 ARG A N 1
ATOM 1552 C CA . ARG A 1 201 ? -19.465 49.262 28.300 1.00 81.77 202 ARG A CA 1
ATOM 1553 C C . ARG A 1 201 ? -19.441 47.732 28.398 1.00 84.28 202 ARG A C 1
ATOM 1554 O O . ARG A 1 201 ? -18.477 47.187 28.929 1.00 85.28 202 ARG A O 1
ATOM 1562 N N . CYS A 1 202 ? -20.494 47.038 27.918 1.00 77.86 203 CYS A N 1
ATOM 1563 C CA . CYS A 1 202 ? -20.527 45.572 28.017 1.00 77.14 203 CYS A CA 1
ATOM 1564 C C . CYS A 1 202 ? -19.569 44.895 27.024 1.00 77.52 203 CYS A C 1
ATOM 1565 O O . CYS A 1 202 ? -19.985 44.544 25.922 1.00 75.69 203 CYS A O 1
ATOM 1568 N N . TRP A 1 203 ? -18.293 44.708 27.432 1.00 72.87 204 TRP A N 1
ATOM 1569 C CA . TRP A 1 203 ? -17.243 44.073 26.621 1.00 71.66 204 TRP A CA 1
ATOM 1570 C C . TRP A 1 203 ? -17.142 42.570 26.827 1.00 73.04 204 TRP A C 1
ATOM 1571 O O . TRP A 1 203 ? -17.360 42.078 27.934 1.00 75.20 204 TRP A O 1
ATOM 1582 N N . ALA A 1 204 ? -16.742 41.851 25.767 1.00 65.29 205 ALA A N 1
ATOM 1583 C CA . ALA A 1 204 ? -16.473 40.414 25.770 1.00 64.04 205 ALA A CA 1
ATOM 1584 C C . ALA A 1 204 ? -15.273 40.219 24.830 1.00 66.56 205 ALA A C 1
ATOM 1585 O O . ALA A 1 204 ? -15.417 40.343 23.612 1.00 65.28 205 ALA A O 1
ATOM 1587 N N . LEU A 1 205 ? -14.070 40.022 25.411 1.00 62.69 206 LEU A N 1
ATOM 1588 C CA . LEU A 1 205 ? -12.818 39.879 24.660 1.00 61.33 206 LEU A CA 1
ATOM 1589 C C . LEU A 1 205 ? -12.212 38.474 24.771 1.00 66.19 206 LEU A C 1
ATOM 1590 O O . LEU A 1 205 ? -12.359 37.811 25.802 1.00 67.53 206 LEU A O 1
ATOM 1595 N N . GLY A 1 206 ? -11.513 38.074 23.708 1.00 61.72 207 GLY A N 1
ATOM 1596 C CA . GLY A 1 206 ? -10.735 36.844 23.577 1.00 62.06 207 GLY A CA 1
ATOM 1597 C C . GLY A 1 206 ? -11.433 35.512 23.711 1.00 65.25 207 GLY A C 1
ATOM 1598 O O . GLY A 1 206 ? -10.925 34.622 24.397 1.00 66.68 207 GLY A O 1
ATOM 1599 N N . PHE A 1 207 ? -12.558 35.335 23.010 1.00 59.30 208 PHE A N 1
ATOM 1600 C CA . PHE A 1 207 ? -13.326 34.087 23.053 1.00 57.85 208 PHE A CA 1
ATOM 1601 C C . PHE A 1 207 ? -13.282 33.330 21.738 1.00 62.14 208 PHE A C 1
ATOM 1602 O O . PHE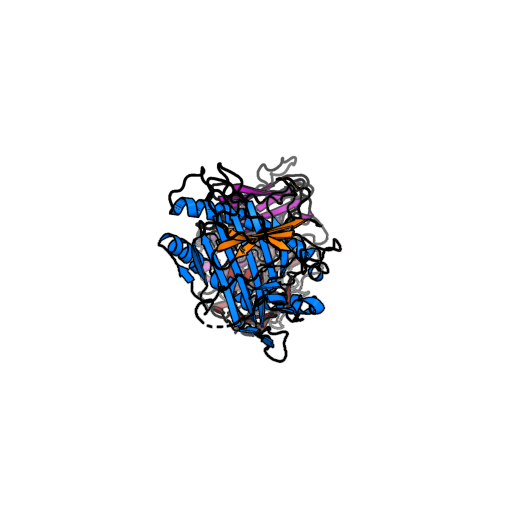 A 1 207 ? -12.953 33.908 20.703 1.00 59.98 208 PHE A O 1
ATOM 1610 N N . TYR A 1 208 ? -13.613 32.035 21.782 1.00 61.10 209 TYR A N 1
ATOM 1611 C CA . TYR A 1 208 ? -13.673 31.168 20.608 1.00 61.03 209 TYR A CA 1
ATOM 1612 C C . TYR A 1 208 ? -14.623 29.985 20.884 1.00 65.24 209 TYR A C 1
ATOM 1613 O O . TYR A 1 208 ? -14.482 29.343 21.924 1.00 66.30 209 TYR A O 1
ATOM 1622 N N . PRO A 1 209 ? -15.579 29.652 19.984 1.00 60.70 210 PRO A N 1
ATOM 1623 C CA . PRO A 1 209 ? -15.902 30.304 18.698 1.00 58.29 210 PRO A CA 1
ATOM 1624 C C . PRO A 1 209 ? -16.583 31.664 18.850 1.00 61.37 210 PRO A C 1
ATOM 1625 O O . PRO A 1 209 ? -16.855 32.087 19.976 1.00 61.66 210 PRO A O 1
ATOM 1629 N N . ALA A 1 210 ? -16.833 32.345 17.702 1.00 55.83 211 ALA A N 1
ATOM 1630 C CA . ALA A 1 210 ? -17.453 33.668 17.558 1.00 54.59 211 ALA A CA 1
ATOM 1631 C C . ALA A 1 210 ? -18.869 33.799 18.131 1.00 57.26 211 ALA A C 1
ATOM 1632 O O . ALA A 1 210 ? -19.205 34.873 18.622 1.00 56.47 211 ALA A O 1
ATOM 1634 N N . GLU A 1 211 ? -19.706 32.744 18.015 1.00 54.48 212 GLU A N 1
ATOM 1635 C CA . GLU A 1 211 ? -21.094 32.709 18.505 1.00 55.47 212 GLU A CA 1
ATOM 1636 C C . GLU A 1 211 ? -21.163 33.032 20.002 1.00 63.04 212 GLU A C 1
ATOM 1637 O O . GLU A 1 211 ? -20.727 32.241 20.851 1.00 63.10 212 GLU A O 1
ATOM 1643 N N . ILE A 1 212 ? -21.651 34.249 20.293 1.00 60.98 213 ILE A N 1
ATOM 1644 C CA . ILE A 1 212 ? -21.803 34.813 21.619 1.00 62.44 213 ILE A CA 1
ATOM 1645 C C . ILE A 1 212 ? -23.069 35.652 21.650 1.00 69.98 213 ILE A C 1
ATOM 1646 O O . ILE A 1 212 ? -23.457 36.229 20.634 1.00 68.89 213 ILE A O 1
ATOM 1651 N N . THR A 1 213 ? -23.680 35.752 22.830 1.00 69.76 214 THR A N 1
ATOM 1652 C CA . THR A 1 213 ? -24.874 36.546 23.043 1.00 70.02 214 THR A CA 1
ATOM 1653 C C . THR A 1 213 ? -24.606 37.510 24.187 1.00 74.24 214 THR A C 1
ATOM 1654 O O . THR A 1 213 ? -24.258 37.074 25.283 1.00 75.04 214 THR A O 1
ATOM 1658 N N . LEU A 1 214 ? -24.686 38.817 23.899 1.00 70.13 215 LEU A N 1
ATOM 1659 C CA . LEU A 1 214 ? -24.540 39.894 24.874 1.00 71.43 215 LEU A CA 1
ATOM 1660 C C . LEU A 1 214 ? -25.922 40.522 24.944 1.00 74.78 215 LEU A C 1
ATOM 1661 O O . LEU A 1 214 ? -26.468 40.918 23.906 1.00 73.29 215 LEU A O 1
ATOM 1666 N N . THR A 1 215 ? -26.530 40.533 26.142 1.00 71.83 216 THR A N 1
ATOM 1667 C CA . THR A 1 215 ? -27.899 41.021 26.321 1.00 87.27 216 THR A CA 1
ATOM 1668 C C . THR A 1 215 ? -28.014 41.899 27.542 1.00 87.84 216 THR A C 1
ATOM 1669 O O . THR A 1 215 ? -28.287 43.082 27.395 1.00 58.93 216 THR A O 1
ATOM 1673 N N . GLN A 1 223 ? -34.345 44.491 22.410 1.00 101.22 226 GLN A N 1
ATOM 1674 C CA . GLN A 1 223 ? -34.204 45.316 23.610 1.00 101.19 226 GLN A CA 1
ATOM 1675 C C . GLN A 1 223 ? -33.694 46.721 23.277 1.00 104.52 226 GLN A C 1
ATOM 1676 O O . GLN A 1 223 ? -33.611 47.561 24.172 1.00 104.24 226 GLN A O 1
ATOM 1682 N N . ASP A 1 224 ? -33.381 46.972 21.980 1.00 100.98 227 ASP A N 1
ATOM 1683 C CA . ASP A 1 224 ? -32.865 48.228 21.414 1.00 100.53 227 ASP A CA 1
ATOM 1684 C C . ASP A 1 224 ? -31.595 48.747 22.126 1.00 104.34 227 ASP A C 1
ATOM 1685 O O . ASP A 1 224 ? -31.638 49.745 22.860 1.00 103.82 227 ASP A O 1
ATOM 1690 N N . THR A 1 225 ? -30.467 48.029 21.903 1.00 100.66 228 THR A N 1
ATOM 1691 C CA . THR A 1 225 ? -29.134 48.297 22.473 1.00 100.10 228 THR A CA 1
ATOM 1692 C C . THR A 1 225 ? -28.047 48.421 21.386 1.00 101.95 228 THR A C 1
ATOM 1693 O O . THR A 1 225 ? -28.280 48.032 20.235 1.00 101.06 228 THR A O 1
ATOM 1697 N N . GLU A 1 226 ? -26.848 48.931 21.768 1.00 97.09 229 GLU A N 1
ATOM 1698 C CA . GLU A 1 226 ? -25.695 49.093 20.866 1.00 95.62 229 GLU A CA 1
ATOM 1699 C C . GLU A 1 226 ? -25.003 47.739 20.564 1.00 95.83 229 GLU A C 1
ATOM 1700 O O . GLU A 1 226 ? -24.043 47.355 21.241 1.00 95.22 229 GLU A O 1
ATOM 1706 N N . LEU A 1 227 ? -25.520 47.020 19.542 1.00 89.81 230 LEU A N 1
ATOM 1707 C CA . LEU A 1 227 ? -25.057 45.703 19.100 1.00 88.16 230 LEU A CA 1
ATOM 1708 C C . LEU A 1 227 ? -24.003 45.791 17.970 1.00 88.86 230 LEU A C 1
ATOM 1709 O O . LEU A 1 227 ? -24.356 45.879 16.788 1.00 88.16 230 LEU A O 1
ATOM 1714 N N . VAL A 1 228 ? -22.705 45.754 18.356 1.00 82.88 231 VAL A N 1
ATOM 1715 C CA . VAL A 1 228 ? -21.528 45.801 17.469 1.00 80.49 231 VAL A CA 1
ATOM 1716 C C . VAL A 1 228 ? -21.240 44.386 16.946 1.00 80.40 231 VAL A C 1
ATOM 1717 O O . VAL A 1 228 ? -21.405 43.424 17.689 1.00 81.14 231 VAL A O 1
ATOM 1721 N N . GLU A 1 229 ? -20.819 44.263 15.675 1.00 73.14 232 GLU A N 1
ATOM 1722 C CA . GLU A 1 229 ? -20.503 42.989 15.017 1.00 71.25 232 GLU A CA 1
ATOM 1723 C C . GLU A 1 229 ? -19.333 42.234 15.701 1.00 71.69 232 GLU A C 1
ATOM 1724 O O . GLU A 1 229 ? -18.503 42.868 16.363 1.00 70.76 232 GLU A O 1
ATOM 1730 N N . THR A 1 230 ? -19.288 40.882 15.559 1.00 65.31 233 THR A N 1
ATOM 1731 C CA . THR A 1 230 ? -18.220 40.077 16.153 1.00 64.78 233 THR A CA 1
ATOM 1732 C C . THR A 1 230 ? -16.988 40.234 15.286 1.00 68.03 233 THR A C 1
ATOM 1733 O O . THR A 1 230 ? -16.994 39.841 14.113 1.00 68.05 233 THR A O 1
ATOM 1737 N N . ARG A 1 231 ? -15.938 40.827 15.864 1.00 64.07 234 ARG A N 1
ATOM 1738 C CA . ARG A 1 231 ? -14.686 41.135 15.180 1.00 63.53 234 ARG A CA 1
ATOM 1739 C C . ARG A 1 231 ? -13.497 40.198 15.533 1.00 70.28 234 ARG A C 1
ATOM 1740 O O . ARG A 1 231 ? -13.350 39.825 16.697 1.00 70.53 234 ARG A O 1
ATOM 1748 N N . PRO A 1 232 ? -12.639 39.805 14.554 1.00 68.82 235 PRO A N 1
ATOM 1749 C CA . PRO A 1 232 ? -11.484 38.950 14.894 1.00 69.70 235 PRO A CA 1
ATOM 1750 C C . PRO A 1 232 ? -10.363 39.741 15.567 1.00 76.39 235 PRO A C 1
ATOM 1751 O O . PRO A 1 232 ? -10.210 40.932 15.311 1.00 75.22 235 PRO A O 1
ATOM 1755 N N . ALA A 1 233 ? -9.598 39.100 16.447 1.00 76.82 236 ALA A N 1
ATOM 1756 C CA . ALA A 1 233 ? -8.523 39.806 17.143 1.00 79.16 236 ALA A CA 1
ATOM 1757 C C . ALA A 1 233 ? -7.214 39.778 16.359 1.00 85.88 236 ALA A C 1
ATOM 1758 O O . ALA A 1 233 ? -6.606 40.823 16.148 1.00 85.75 236 ALA A O 1
ATOM 1760 N N . GLY A 1 234 ? -6.831 38.595 15.898 1.00 84.61 237 GLY A N 1
ATOM 1761 C CA . GLY A 1 234 ? -5.592 38.360 15.170 1.00 85.29 237 GLY A CA 1
ATOM 1762 C C . GLY A 1 234 ? -4.806 37.238 15.812 1.00 92.03 237 GLY A C 1
ATOM 1763 O O . GLY A 1 234 ? -3.702 36.912 15.369 1.00 92.95 237 GLY A O 1
ATOM 1764 N N . ASP A 1 235 ? -5.385 36.653 16.882 1.00 89.06 238 ASP A N 1
ATOM 1765 C CA . ASP A 1 235 ? -4.865 35.516 17.638 1.00 89.79 238 ASP A CA 1
ATOM 1766 C C . ASP A 1 235 ? -5.863 34.358 17.514 1.00 91.89 238 ASP A C 1
ATOM 1767 O O . ASP A 1 235 ? -5.933 33.507 18.405 1.00 93.77 238 ASP A O 1
ATOM 1772 N N . ARG A 1 236 ? -6.655 34.347 16.414 1.00 84.58 239 ARG A N 1
ATOM 1773 C CA . ARG A 1 236 ? -7.742 33.395 16.124 1.00 82.37 239 ARG A CA 1
ATOM 1774 C C . ARG A 1 236 ? -8.909 33.522 17.157 1.00 81.67 239 ARG A C 1
ATOM 1775 O O . ARG A 1 236 ? -9.901 32.793 17.068 1.00 80.82 239 ARG A O 1
ATOM 1783 N N . THR A 1 237 ? -8.791 34.499 18.096 1.00 75.05 240 THR A N 1
ATOM 1784 C CA . THR A 1 237 ? -9.779 34.823 19.140 1.00 73.75 240 THR A CA 1
ATOM 1785 C C . THR A 1 237 ? -10.739 35.933 18.663 1.00 71.19 240 THR A C 1
ATOM 1786 O O . THR A 1 237 ? -10.449 36.621 17.682 1.00 70.08 240 THR A O 1
ATOM 1790 N N . PHE A 1 238 ? -11.874 36.097 19.355 1.00 63.56 241 PHE A N 1
ATOM 1791 C CA . PHE A 1 238 ? -12.901 37.068 18.992 1.00 60.80 241 PHE A CA 1
ATOM 1792 C C . PHE A 1 238 ? -13.248 38.065 20.084 1.00 63.60 241 PHE A C 1
ATOM 1793 O O . PHE A 1 238 ? -12.998 37.812 21.265 1.00 64.28 241 PHE A O 1
ATOM 1801 N N . GLN A 1 239 ? -13.798 39.215 19.674 1.00 58.35 242 GLN A N 1
ATOM 1802 C CA . GLN A 1 239 ? -14.254 40.270 20.575 1.00 58.78 242 GLN A CA 1
ATOM 1803 C C . GLN A 1 239 ? -15.617 40.844 20.190 1.00 61.69 242 GLN A C 1
ATOM 1804 O O . GLN A 1 239 ? -16.028 40.706 19.038 1.00 60.31 242 GLN A O 1
ATOM 1810 N N . LYS A 1 240 ? -16.342 41.433 21.164 1.00 59.10 243 LYS A N 1
ATOM 1811 C CA . LYS A 1 240 ? -17.679 42.014 20.958 1.00 58.67 243 LYS A CA 1
ATOM 1812 C C . LYS A 1 240 ? -18.111 42.915 22.122 1.00 63.67 243 LYS A C 1
ATOM 1813 O O . LYS A 1 240 ? -17.676 42.725 23.265 1.00 62.78 243 LYS A O 1
ATOM 1819 N N . TRP A 1 241 ? -18.979 43.901 21.807 1.00 61.30 244 TRP A N 1
ATOM 1820 C CA . TRP A 1 241 ? -19.587 44.845 22.744 1.00 91.88 244 TRP A CA 1
ATOM 1821 C C . TRP A 1 241 ? -20.878 45.415 22.176 1.00 106.11 244 TRP A C 1
ATOM 1822 O O . TRP A 1 241 ? -21.914 45.328 22.821 1.00 66.33 244 TRP A O 1
ATOM 1833 N N . CYS A 1 256 ? -26.498 43.465 31.886 1.00 81.11 259 CYS A N 1
ATOM 1834 C CA . CYS A 1 256 ? -26.302 42.689 30.657 1.00 80.09 259 CYS A CA 1
ATOM 1835 C C . CYS A 1 256 ? -25.574 41.352 30.908 1.00 83.51 259 CYS A C 1
ATOM 1836 O O . CYS A 1 256 ? -24.673 41.281 31.748 1.00 83.85 259 CYS A O 1
ATOM 1839 N N . HIS A 1 257 ? -25.997 40.289 30.195 1.00 78.97 260 HIS A N 1
ATOM 1840 C CA . HIS A 1 257 ? -25.493 38.928 30.372 1.00 79.28 260 HIS A CA 1
ATOM 1841 C C . HIS A 1 257 ? -24.696 38.364 29.184 1.00 81.89 260 HIS A C 1
ATOM 1842 O O . HIS A 1 257 ? -25.136 38.463 28.034 1.00 80.21 260 HIS A O 1
ATOM 1849 N N . VAL A 1 258 ? -23.563 37.690 29.491 1.00 78.22 261 VAL A N 1
ATOM 1850 C CA . VAL A 1 258 ? -22.666 37.045 28.518 1.00 76.33 261 VAL A CA 1
ATOM 1851 C C . VAL A 1 258 ? -22.865 35.514 28.521 1.00 78.65 261 VAL A C 1
ATOM 1852 O O . VAL A 1 258 ? -22.481 34.823 29.475 1.00 79.80 261 VAL A O 1
ATOM 1856 N N . GLN A 1 259 ? -23.496 35.003 27.456 1.00 71.29 262 GLN A N 1
ATOM 1857 C CA . GLN A 1 259 ? -23.745 33.583 27.254 1.00 69.68 262 GLN A CA 1
ATOM 1858 C C . GLN A 1 259 ? -22.773 33.163 26.171 1.00 69.99 262 GLN A C 1
ATOM 1859 O O . GLN A 1 259 ? -22.698 33.810 25.122 1.00 68.24 262 GLN A O 1
ATOM 1865 N N . HIS A 1 260 ? -21.991 32.118 26.450 1.00 65.02 263 HIS A N 1
ATOM 1866 C CA . HIS A 1 260 ? -20.987 31.571 25.538 1.00 62.60 263 HIS A CA 1
ATOM 1867 C C . HIS A 1 260 ? -20.788 30.086 25.859 1.00 67.37 263 HIS A C 1
ATOM 1868 O O . HIS A 1 260 ? -21.060 29.659 26.982 1.00 68.61 263 HIS A O 1
ATOM 1875 N N . GLU A 1 261 ? -20.326 29.310 24.867 1.00 63.53 264 GLU A N 1
ATOM 1876 C CA . GLU A 1 261 ? -20.083 27.869 24.963 1.00 64.56 264 GLU A CA 1
ATOM 1877 C C . GLU A 1 261 ? -18.988 27.530 25.983 1.00 69.46 264 GLU A C 1
ATOM 1878 O O . GLU A 1 261 ? -19.144 26.571 26.739 1.00 71.36 264 GLU A O 1
ATOM 1884 N N . GLY A 1 262 ? -17.926 28.340 26.011 1.00 64.79 265 GLY A N 1
ATOM 1885 C CA . GLY A 1 262 ? -16.782 28.196 26.910 1.00 65.89 265 GLY A CA 1
ATOM 1886 C C . GLY A 1 262 ? -17.058 28.459 28.381 1.00 70.97 265 GLY A C 1
ATOM 1887 O O . GLY A 1 262 ? -16.180 28.250 29.222 1.00 72.85 265 GLY A O 1
ATOM 1888 N N . LEU A 1 263 ? -18.269 28.930 28.706 1.00 65.55 266 LEU A N 1
ATOM 1889 C CA . LEU A 1 263 ? -18.675 29.195 30.074 1.00 65.95 266 LEU A CA 1
ATOM 1890 C C . LEU A 1 263 ? -19.569 28.063 30.554 1.00 71.23 266 LEU A C 1
ATOM 1891 O O . LEU A 1 263 ? -20.512 27.696 29.843 1.00 69.44 266 LEU A O 1
ATOM 1896 N N . PRO A 1 264 ? -19.326 27.519 31.771 1.00 70.61 267 PRO A N 1
ATOM 1897 C CA . PRO A 1 264 ? -20.212 26.462 32.288 1.00 72.17 267 PRO A CA 1
ATOM 1898 C C . PRO A 1 264 ? -21.523 27.055 32.814 1.00 77.31 267 PRO A C 1
ATOM 1899 O O . PRO A 1 264 ? -22.505 26.331 32.986 1.00 77.38 267 PRO A O 1
ATOM 1903 N N . LYS A 1 265 ? -21.524 28.383 33.051 1.00 74.31 268 LYS A N 1
ATOM 1904 C CA . LYS A 1 265 ? -22.627 29.175 33.578 1.00 74.85 268 LYS A CA 1
ATOM 1905 C C . LYS A 1 265 ? -22.634 30.576 32.912 1.00 81.11 268 LYS A C 1
ATOM 1906 O O . LYS A 1 265 ? -21.589 31.245 32.881 1.00 80.67 268 LYS A O 1
ATOM 1912 N N . PRO A 1 266 ? -23.809 31.037 32.401 1.00 78.52 269 PRO A N 1
ATOM 1913 C CA . PRO A 1 266 ? -23.882 32.378 31.782 1.00 76.88 269 PRO A CA 1
ATOM 1914 C C . PRO A 1 266 ? -23.529 33.494 32.755 1.00 83.59 269 PRO A C 1
ATOM 1915 O O . PRO A 1 266 ? -24.077 33.542 33.857 1.00 85.25 269 PRO A O 1
ATOM 1919 N N . LEU A 1 267 ? -22.590 34.371 32.359 1.00 81.02 270 LEU A N 1
ATOM 1920 C CA . LEU A 1 267 ? -22.109 35.475 33.198 1.00 82.30 270 LEU A CA 1
ATOM 1921 C C . LEU A 1 267 ? -23.133 36.576 33.421 1.00 87.72 270 LEU A C 1
ATOM 1922 O O . LEU A 1 267 ? -23.853 36.958 32.497 1.00 84.38 270 LEU A O 1
ATOM 1927 N N . THR A 1 268 ? -23.171 37.097 34.660 1.00 89.31 271 THR A N 1
ATOM 1928 C CA . THR A 1 268 ? -24.039 38.202 35.079 1.00 90.35 271 THR A CA 1
ATOM 1929 C C . THR A 1 268 ? -23.135 39.427 35.288 1.00 96.63 271 THR A C 1
ATOM 1930 O O . THR A 1 268 ? -22.260 39.391 36.160 1.00 98.27 271 THR A O 1
ATOM 1934 N N . LEU A 1 269 ? -23.299 40.478 34.463 1.00 92.78 272 LEU A N 1
ATOM 1935 C CA . LEU A 1 269 ? -22.472 41.680 34.578 1.00 93.09 272 LEU A CA 1
ATOM 1936 C C . LEU A 1 269 ? -23.253 42.950 34.913 1.00 99.19 272 LEU A C 1
ATOM 1937 O O . LEU A 1 269 ? -24.375 43.143 34.434 1.00 97.45 272 LEU A O 1
ATOM 1942 N N . ARG A 1 270 ? -22.642 43.798 35.765 1.00 99.18 273 ARG A N 1
ATOM 1943 C CA . ARG A 1 270 ? -23.130 45.095 36.254 1.00 100.52 273 ARG A CA 1
ATOM 1944 C C . ARG A 1 270 ? -21.957 45.799 36.962 1.00 109.27 273 ARG A C 1
ATOM 1945 O O . ARG A 1 270 ? -21.281 45.170 37.782 1.00 111.19 273 ARG A O 1
ATOM 1953 N N . TRP A 1 271 ? -21.708 47.087 36.634 1.00 107.14 274 TRP A N 1
ATOM 1954 C CA . TRP A 1 271 ? -20.630 47.896 37.230 1.00 108.70 274 TRP A CA 1
ATOM 1955 C C . TRP A 1 271 ? -20.912 49.404 37.068 1.00 113.67 274 TRP A C 1
ATOM 1956 O O . TRP A 1 271 ? -21.262 49.826 35.963 1.00 112.34 274 TRP A O 1
ATOM 1967 N N . GLU A 1 272 ? -20.784 50.229 38.142 1.00 111.54 275 GLU A N 1
ATOM 1968 C CA . GLU A 1 272 ? -20.354 49.864 39.503 1.00 139.21 275 GLU A CA 1
ATOM 1969 C C . GLU A 1 272 ? -21.531 49.448 40.388 1.00 166.12 275 GLU A C 1
ATOM 1970 O O . GLU A 1 272 ? -21.351 48.698 41.348 1.00 126.41 275 GLU A O 1
ATOM 1976 N N . ARG B 2 4 ? -22.442 47.905 -2.169 1.00 66.15 3 ARG B N 1
ATOM 1977 C CA . ARG B 2 4 ? -22.424 47.920 -0.709 1.00 65.73 3 ARG B CA 1
ATOM 1978 C C . ARG B 2 4 ? -21.199 48.635 -0.190 1.00 71.30 3 ARG B C 1
ATOM 1979 O O . ARG B 2 4 ? -20.102 48.524 -0.759 1.00 70.04 3 ARG B O 1
ATOM 1987 N N . THR B 2 5 ? -21.421 49.398 0.901 1.00 70.01 4 THR B N 1
ATOM 1988 C CA . THR B 2 5 ? -20.475 50.256 1.614 1.00 69.12 4 THR B CA 1
ATOM 1989 C C . THR B 2 5 ? -19.759 49.549 2.780 1.00 71.85 4 THR B C 1
ATOM 1990 O O . THR B 2 5 ? -20.401 48.787 3.512 1.00 70.63 4 THR B O 1
ATOM 1994 N N . PRO B 2 6 ? -18.435 49.805 2.972 1.00 69.05 5 PRO B N 1
ATOM 1995 C CA . PRO B 2 6 ? -17.703 49.156 4.078 1.00 68.50 5 PRO B CA 1
ATOM 1996 C C . PRO B 2 6 ? -18.053 49.646 5.490 1.00 72.90 5 PRO B C 1
ATOM 1997 O O . PRO B 2 6 ? -18.283 50.843 5.695 1.00 73.46 5 PRO B O 1
ATOM 2001 N N . LYS B 2 7 ? -18.026 48.715 6.472 1.00 68.27 6 LYS B N 1
ATOM 2002 C CA . LYS B 2 7 ? -18.258 48.977 7.897 1.00 67.66 6 LYS B CA 1
ATOM 2003 C C . LYS B 2 7 ? -16.881 48.938 8.589 1.00 72.09 6 LYS B C 1
ATOM 2004 O O . LYS B 2 7 ? -16.414 47.860 8.976 1.00 73.14 6 LYS B O 1
ATOM 2010 N N . ILE B 2 8 ? -16.220 50.094 8.715 1.00 66.81 7 ILE B N 1
ATOM 2011 C CA . ILE B 2 8 ? -14.910 50.183 9.367 1.00 66.11 7 ILE B CA 1
ATOM 2012 C C . ILE B 2 8 ? -15.064 50.023 10.918 1.00 70.08 7 ILE B C 1
ATOM 2013 O O . ILE B 2 8 ? -16.108 50.389 11.466 1.00 69.72 7 ILE B O 1
ATOM 2018 N N . GLN B 2 9 ? -14.048 49.415 11.593 1.00 66.45 8 GLN B N 1
ATOM 2019 C CA . GLN B 2 9 ? -13.949 49.192 13.055 1.00 66.40 8 GLN B CA 1
ATOM 2020 C C . GLN B 2 9 ? -12.465 49.229 13.438 1.00 70.70 8 GLN B C 1
ATOM 2021 O O . GLN B 2 9 ? -11.723 48.337 13.040 1.00 70.15 8 GLN B O 1
ATOM 2027 N N . VAL B 2 10 ? -12.031 50.262 14.184 1.00 68.02 9 VAL B N 1
ATOM 2028 C CA . VAL B 2 10 ? -10.628 50.433 14.585 1.00 67.84 9 VAL B CA 1
ATOM 2029 C C . VAL B 2 10 ? -10.442 50.118 16.064 1.00 70.78 9 VAL B C 1
ATOM 2030 O O . VAL B 2 10 ? -11.017 50.792 16.924 1.00 70.11 9 VAL B O 1
ATOM 2034 N N . TYR B 2 11 ? -9.624 49.089 16.350 1.00 66.88 10 TYR B N 1
ATOM 2035 C CA . TYR B 2 11 ? -9.365 48.612 17.713 1.00 66.79 10 TYR B CA 1
ATOM 2036 C C . TYR B 2 11 ? -7.993 47.948 17.858 1.00 72.94 10 TYR B C 1
ATOM 2037 O O . TYR B 2 11 ? -7.338 47.648 16.860 1.00 72.78 10 TYR B O 1
ATOM 2046 N N . SER B 2 12 ? -7.597 47.682 19.110 1.00 71.41 11 SER B N 1
ATOM 2047 C CA . SER B 2 12 ? -6.362 47.004 19.484 1.00 72.69 11 SER B CA 1
ATOM 2048 C C . SER B 2 12 ? -6.651 45.513 19.742 1.00 77.90 11 SER B C 1
ATOM 2049 O O . SER B 2 12 ? -7.757 45.177 20.168 1.00 78.08 11 SER B O 1
ATOM 2052 N N . ARG B 2 13 ? -5.663 44.627 19.484 1.00 74.79 12 ARG B N 1
ATOM 2053 C CA . ARG B 2 13 ? -5.767 43.169 19.678 1.00 75.23 12 ARG B CA 1
ATOM 2054 C C . ARG B 2 13 ? -5.956 42.778 21.160 1.00 82.02 12 ARG B C 1
ATOM 2055 O O . ARG B 2 13 ? -6.667 41.814 21.459 1.00 81.06 12 ARG B O 1
ATOM 2063 N N . HIS B 2 14 ? -5.308 43.524 22.073 1.00 81.55 13 HIS B N 1
ATOM 2064 C CA . HIS B 2 14 ? -5.376 43.298 23.519 1.00 84.25 13 HIS B CA 1
ATOM 2065 C C . HIS B 2 14 ? -5.797 44.592 24.244 1.00 89.28 13 HIS B C 1
ATOM 2066 O O . HIS B 2 14 ? -5.618 45.670 23.668 1.00 87.25 13 HIS B O 1
ATOM 2073 N N . PRO B 2 15 ? -6.351 44.531 25.488 1.00 88.48 14 PRO B N 1
ATOM 2074 C CA . PRO B 2 15 ? -6.721 45.782 26.191 1.00 89.09 14 PRO B CA 1
ATOM 2075 C C . PRO B 2 15 ? -5.557 46.785 26.284 1.00 95.03 14 PRO B C 1
ATOM 2076 O O . PRO B 2 15 ? -4.506 46.472 26.853 1.00 95.81 14 PRO B O 1
ATOM 2080 N N . ALA B 2 16 ? -5.751 47.972 25.655 1.00 91.70 15 ALA B N 1
ATOM 2081 C CA . ALA B 2 16 ? -4.824 49.103 25.487 1.00 91.32 15 ALA B CA 1
ATOM 2082 C C . ALA B 2 16 ? -3.862 49.408 26.637 1.00 97.62 15 ALA B C 1
ATOM 2083 O O . ALA B 2 16 ? -4.081 50.336 27.422 1.00 97.81 15 ALA B O 1
ATOM 2085 N N . GLU B 2 17 ? -2.781 48.620 26.713 0.10 95.67 16 GLU B N 1
ATOM 2086 C CA . GLU B 2 17 ? -1.742 48.773 27.723 0.10 97.41 16 GLU B CA 1
ATOM 2087 C C . GLU B 2 17 ? -0.585 49.589 27.158 0.10 101.81 16 GLU B C 1
ATOM 2088 O O . GLU B 2 17 ? -0.130 49.331 26.040 0.10 100.41 16 GLU B O 1
ATOM 2094 N N . ASN B 2 18 ? -0.120 50.580 27.935 1.00 100.11 17 ASN B N 1
ATOM 2095 C CA . ASN B 2 18 ? 0.984 51.483 27.591 1.00 100.38 17 ASN B CA 1
ATOM 2096 C C . ASN B 2 18 ? 2.360 50.797 27.477 1.00 107.69 17 ASN B C 1
ATOM 2097 O O . ASN B 2 18 ? 3.301 51.400 26.954 1.00 107.80 17 ASN B O 1
ATOM 2102 N N . GLY B 2 19 ? 2.454 49.547 27.936 0.50 106.35 18 GLY B N 1
ATOM 2103 C CA . GLY B 2 19 ? 3.679 48.752 27.908 0.50 108.16 18 GLY B CA 1
ATOM 2104 C C . GLY B 2 19 ? 4.128 48.268 26.541 0.50 112.18 18 GLY B C 1
ATOM 2105 O O . GLY B 2 19 ? 4.902 47.311 26.459 0.50 112.80 18 GLY B O 1
ATOM 2106 N N . LYS B 2 20 ? 3.653 48.937 25.460 1.00 107.91 19 LYS B N 1
ATOM 2107 C CA . LYS B 2 20 ? 3.951 48.685 24.040 1.00 107.13 19 LYS B CA 1
ATOM 2108 C C . LYS B 2 20 ? 3.873 47.207 23.595 1.00 111.61 19 LYS B C 1
ATOM 2109 O O . LYS B 2 20 ? 4.789 46.694 22.941 1.00 112.07 19 LYS B O 1
ATOM 2111 N N . SER B 2 21 ? 2.766 46.534 23.950 1.00 107.74 20 SER B N 1
ATOM 2112 C CA . SER B 2 21 ? 2.527 45.135 23.589 1.00 107.88 20 SER B CA 1
ATOM 2113 C C . SER B 2 21 ? 1.109 44.970 23.010 1.00 110.04 20 SER B C 1
ATOM 2114 O O . SER B 2 21 ? 0.237 44.357 23.636 1.00 109.94 20 SER B O 1
ATOM 2117 N N . ASN B 2 22 ? 0.876 45.551 21.815 1.00 104.50 21 ASN B N 1
ATOM 2118 C CA . ASN B 2 22 ? -0.431 45.513 21.152 1.00 102.27 21 ASN B CA 1
ATOM 2119 C C . ASN B 2 22 ? -0.336 45.449 19.619 1.00 103.72 21 ASN B C 1
ATOM 2120 O O . ASN B 2 22 ? 0.767 45.422 19.071 1.00 104.22 21 ASN B O 1
ATOM 2125 N N . PHE B 2 23 ? -1.504 45.409 18.940 1.00 97.50 22 PHE B N 1
ATOM 2126 C CA . PHE B 2 23 ? -1.661 45.376 17.479 1.00 95.56 22 PHE B CA 1
ATOM 2127 C C . PHE B 2 23 ? -2.929 46.163 17.094 1.00 94.89 22 PHE B C 1
ATOM 2128 O O . PHE B 2 23 ? -4.009 45.816 17.580 1.00 94.60 22 PHE B O 1
ATOM 2136 N N . LEU B 2 24 ? -2.813 47.218 16.245 1.00 86.93 23 LEU B N 1
ATOM 2137 C CA . LEU B 2 24 ? -3.997 47.988 15.849 1.00 83.73 23 LEU B CA 1
ATOM 2138 C C . LEU B 2 24 ? -4.678 47.406 14.621 1.00 83.07 23 LEU B C 1
ATOM 2139 O O . LEU B 2 24 ? -4.193 47.572 13.500 1.00 81.81 23 LEU B O 1
ATOM 2144 N N . ASN B 2 25 ? -5.828 46.751 14.847 1.00 76.83 24 ASN B N 1
ATOM 2145 C CA . ASN B 2 25 ? -6.650 46.128 13.814 1.00 74.38 24 ASN B CA 1
ATOM 2146 C C . ASN B 2 25 ? -7.623 47.124 13.185 1.00 74.06 24 ASN B C 1
ATOM 2147 O O . ASN B 2 25 ? -7.838 48.214 13.724 1.00 72.81 24 ASN B O 1
ATOM 2152 N N . CYS B 2 26 ? -8.197 46.733 12.031 1.00 68.89 25 CYS B N 1
ATOM 2153 C CA . CYS B 2 26 ? -9.175 47.489 11.261 1.00 67.74 25 CYS B CA 1
ATOM 2154 C C . CYS B 2 26 ? -10.088 46.521 10.514 1.00 70.60 25 CYS B C 1
ATOM 2155 O O . CYS B 2 26 ? -9.725 46.061 9.438 1.00 70.17 25 CYS B O 1
ATOM 2158 N N . TYR B 2 27 ? -11.245 46.160 11.112 1.00 67.18 26 TYR B N 1
ATOM 2159 C CA . TYR B 2 27 ? -12.191 45.204 10.523 1.00 65.94 26 TYR B CA 1
ATOM 2160 C C . TYR B 2 27 ? -13.208 45.889 9.656 1.00 68.72 26 TYR B C 1
ATOM 2161 O O . TYR B 2 27 ? -14.268 46.337 10.109 1.00 68.59 26 TYR B O 1
ATOM 2170 N N . VAL B 2 28 ? -12.861 45.956 8.390 1.00 63.80 27 VAL B N 1
ATOM 2171 C CA . VAL B 2 28 ? -13.692 46.523 7.350 1.00 62.74 27 VAL B CA 1
ATOM 2172 C C . VAL B 2 28 ? -14.427 45.356 6.706 1.00 62.39 27 VAL B C 1
ATOM 2173 O O . VAL B 2 28 ? -13.804 44.457 6.146 1.00 61.29 27 VAL B O 1
ATOM 2177 N N . SER B 2 29 ? -15.742 45.325 6.920 1.00 57.36 28 SER B N 1
ATOM 2178 C CA . SER B 2 29 ? -16.650 44.283 6.471 1.00 56.72 28 SER B CA 1
ATOM 2179 C C . SER B 2 29 ? -17.859 44.891 5.769 1.00 60.37 28 SER B C 1
ATOM 2180 O O . SER B 2 29 ? -18.028 46.107 5.796 1.00 61.30 28 SER B O 1
ATOM 2183 N N . GLY B 2 30 ? -18.669 44.046 5.134 1.00 55.90 29 GLY B N 1
ATOM 2184 C CA . GLY B 2 30 ? -19.871 44.455 4.413 1.00 56.26 29 GLY B CA 1
ATOM 2185 C C . GLY B 2 30 ? -19.683 45.073 3.027 1.00 59.08 29 GLY B C 1
ATOM 2186 O O . GLY B 2 30 ? -20.670 45.499 2.416 1.00 58.83 29 GLY B O 1
ATOM 2187 N N . PHE B 2 31 ? -18.436 45.095 2.493 1.00 52.88 30 PHE B N 1
ATOM 2188 C CA . PHE B 2 31 ? -18.147 45.733 1.206 1.00 51.29 30 PHE B CA 1
ATOM 2189 C C . PHE B 2 31 ? -18.175 44.867 -0.048 1.00 54.53 30 PHE B C 1
ATOM 2190 O O . PHE B 2 31 ? -17.724 43.729 -0.061 1.00 53.07 30 PHE B O 1
ATOM 2198 N N . HIS B 2 32 ? -18.678 45.460 -1.118 1.00 52.93 31 HIS B N 1
ATOM 2199 C CA . HIS B 2 32 ? -18.757 44.912 -2.461 1.00 53.16 31 HIS B CA 1
ATOM 2200 C C . HIS B 2 32 ? -18.521 46.088 -3.415 1.00 57.25 31 HIS B C 1
ATOM 2201 O O . HIS B 2 32 ? -19.124 47.155 -3.210 1.00 57.11 31 HIS B O 1
ATOM 2208 N N . PRO B 2 33 ? -17.624 45.957 -4.420 1.00 53.32 32 PRO B N 1
ATOM 2209 C CA . PRO B 2 33 ? -16.783 44.787 -4.747 1.00 52.38 32 PRO B CA 1
ATOM 2210 C C . PRO B 2 33 ? -15.494 44.696 -3.918 1.00 54.78 32 PRO B C 1
ATOM 2211 O O . PRO B 2 33 ? -15.052 45.696 -3.360 1.00 54.05 32 PRO B O 1
ATOM 2215 N N . SER B 2 34 ? -14.908 43.483 -3.856 1.00 52.47 33 SER B N 1
ATOM 2216 C CA . SER B 2 34 ? -13.690 43.063 -3.146 1.00 53.38 33 SER B CA 1
ATOM 2217 C C . SER B 2 34 ? -12.523 44.051 -3.113 1.00 63.17 33 SER B C 1
ATOM 2218 O O . SER B 2 34 ? -11.764 44.067 -2.139 1.00 63.24 33 SER B O 1
ATOM 2221 N N . ASP B 2 35 ? -12.365 44.842 -4.181 1.00 64.18 34 ASP B N 1
ATOM 2222 C CA . ASP B 2 35 ? -11.323 45.860 -4.313 1.00 66.36 34 ASP B CA 1
ATOM 2223 C C . ASP B 2 35 ? -11.552 46.960 -3.275 1.00 70.46 34 ASP B C 1
ATOM 2224 O O . ASP B 2 35 ? -12.652 47.505 -3.183 1.00 69.21 34 ASP B O 1
ATOM 2229 N N . ILE B 2 36 ? -10.529 47.205 -2.436 1.00 68.35 35 ILE B N 1
ATOM 2230 C CA . ILE B 2 36 ? -10.543 48.139 -1.305 1.00 68.50 35 ILE B CA 1
ATOM 2231 C C . ILE B 2 36 ? -9.120 48.677 -1.021 1.00 76.30 35 ILE B C 1
ATOM 2232 O O . ILE B 2 36 ? -8.130 48.022 -1.366 1.00 76.42 35 ILE B O 1
ATOM 2237 N N . GLU B 2 37 ? -9.033 49.852 -0.356 1.00 74.73 36 GLU B N 1
ATOM 2238 C CA . GLU B 2 37 ? -7.775 50.505 0.011 1.00 75.30 36 GLU B CA 1
ATOM 2239 C C . GLU B 2 37 ? -7.837 50.920 1.481 1.00 79.02 36 GLU B C 1
ATOM 2240 O O . GLU B 2 37 ? -8.436 51.937 1.810 1.00 78.28 36 GLU B O 1
ATOM 2246 N N . VAL B 2 38 ? -7.230 50.123 2.360 1.00 76.31 37 VAL B N 1
ATOM 2247 C CA . VAL B 2 38 ? -7.218 50.397 3.792 1.00 76.62 37 VAL B CA 1
ATOM 2248 C C . VAL B 2 38 ? -5.815 50.821 4.233 1.00 85.02 37 VAL B C 1
ATOM 2249 O O . VAL B 2 38 ? -4.843 50.106 3.976 1.00 85.34 37 VAL B O 1
ATOM 2253 N N . ASP B 2 39 ? -5.718 51.996 4.885 1.00 84.44 38 ASP B N 1
ATOM 2254 C CA . ASP B 2 39 ? -4.449 52.563 5.348 1.00 86.26 38 ASP B CA 1
ATOM 2255 C C . ASP B 2 39 ? -4.406 52.779 6.859 1.00 91.19 38 ASP B C 1
ATOM 2256 O O . ASP B 2 39 ? -5.348 53.333 7.437 1.00 89.64 38 ASP B O 1
ATOM 2261 N N . LEU B 2 40 ? -3.293 52.354 7.486 1.00 89.90 39 LEU B N 1
ATOM 2262 C CA . LEU B 2 40 ? -3.036 52.532 8.916 1.00 90.34 39 LEU B CA 1
ATOM 2263 C C . LEU B 2 40 ? -2.151 53.763 9.083 1.00 96.61 39 LEU B C 1
ATOM 2264 O O . LEU B 2 40 ? -1.138 53.891 8.401 1.00 97.46 39 LEU B O 1
ATOM 2269 N N . LEU B 2 41 ? -2.583 54.698 9.930 1.00 94.31 40 LEU B N 1
ATOM 2270 C CA . LEU B 2 41 ? -1.938 55.993 10.154 1.00 95.97 40 LEU B CA 1
ATOM 2271 C C . LEU B 2 41 ? -1.069 56.035 11.421 1.00 102.62 40 LEU B C 1
ATOM 2272 O O . LEU B 2 41 ? -1.370 55.350 12.402 1.00 102.24 40 LEU B O 1
ATOM 2277 N N . LYS B 2 42 ? -0.027 56.893 11.418 1.00 101.16 41 LYS B N 1
ATOM 2278 C CA . LYS B 2 42 ? 0.812 57.160 12.591 1.00 102.07 41 LYS B CA 1
ATOM 2279 C C . LYS B 2 42 ? 0.128 58.381 13.247 1.00 105.91 41 LYS B C 1
ATOM 2280 O O . LYS B 2 42 ? -1.106 58.462 13.195 1.00 105.47 41 LYS B O 1
ATOM 2286 N N . ASN B 2 43 ? 0.883 59.350 13.811 1.00 102.25 42 ASN B N 1
ATOM 2287 C CA . ASN B 2 43 ? 0.250 60.545 14.380 1.00 101.15 42 ASN B CA 1
ATOM 2288 C C . ASN B 2 43 ? -0.205 61.518 13.274 1.00 104.17 42 ASN B C 1
ATOM 2289 O O . ASN B 2 43 ? -0.958 62.459 13.538 1.00 103.30 42 ASN B O 1
ATOM 2294 N N . GLY B 2 44 ? 0.234 61.237 12.046 1.00 100.36 43 GLY B N 1
ATOM 2295 C CA . GLY B 2 44 ? -0.114 61.975 10.842 1.00 100.02 43 GLY B CA 1
ATOM 2296 C C . GLY B 2 44 ? -1.020 61.135 9.969 1.00 101.48 43 GLY B C 1
ATOM 2297 O O . GLY B 2 44 ? -2.180 60.912 10.327 1.00 99.83 43 GLY B O 1
ATOM 2298 N N . GLU B 2 45 ? -0.479 60.622 8.842 1.00 97.80 44 GLU B N 1
ATOM 2299 C CA . GLU B 2 45 ? -1.216 59.773 7.893 1.00 96.90 44 GLU B CA 1
ATOM 2300 C C . GLU B 2 45 ? -0.363 58.747 7.098 1.00 100.99 44 GLU B C 1
ATOM 2301 O O . GLU B 2 45 ? -0.652 58.473 5.930 1.00 101.64 44 GLU B O 1
ATOM 2307 N N . ARG B 2 46 ? 0.651 58.142 7.758 1.00 96.32 45 ARG B N 1
ATOM 2308 C CA . ARG B 2 46 ? 1.545 57.149 7.143 1.00 96.39 45 ARG B CA 1
ATOM 2309 C C . ARG B 2 46 ? 1.944 56.036 8.109 1.00 100.70 45 ARG B C 1
ATOM 2310 O O . ARG B 2 46 ? 2.035 56.284 9.307 1.00 99.80 45 ARG B O 1
ATOM 2318 N N . LEU B 2 47 ? 2.209 54.818 7.576 1.00 98.55 46 LEU B N 1
ATOM 2319 C CA . LEU B 2 47 ? 2.687 53.624 8.298 1.00 98.88 46 LEU B CA 1
ATOM 2320 C C . LEU B 2 47 ? 2.985 52.439 7.374 1.00 104.17 46 LEU B C 1
ATOM 2321 O O . LEU B 2 47 ? 2.206 52.146 6.462 1.00 103.71 46 LEU B O 1
ATOM 2326 N N . GLU B 2 48 ? 4.111 51.753 7.636 1.00 101.87 47 GLU B N 1
ATOM 2327 C CA . GLU B 2 48 ? 4.583 50.583 6.896 1.00 102.76 47 GLU B CA 1
ATOM 2328 C C . GLU B 2 48 ? 5.535 49.752 7.803 1.00 106.91 47 GLU B C 1
ATOM 2329 O O . GLU B 2 48 ? 6.247 50.351 8.610 1.00 107.38 47 GLU B O 1
ATOM 2335 N N . LYS B 2 49 ? 5.562 48.396 7.706 1.00 102.74 48 LYS B N 1
ATOM 2336 C CA . LYS B 2 49 ? 4.759 47.565 6.803 1.00 101.29 48 LYS B CA 1
ATOM 2337 C C . LYS B 2 49 ? 3.585 46.892 7.505 1.00 103.08 48 LYS B C 1
ATOM 2338 O O . LYS B 2 49 ? 3.771 46.030 8.368 1.00 102.92 48 LYS B O 1
ATOM 2344 N N . VAL B 2 50 ? 2.367 47.323 7.136 1.00 97.61 49 VAL B N 1
ATOM 2345 C CA . VAL B 2 50 ? 1.093 46.852 7.688 1.00 95.33 49 VAL B CA 1
ATOM 2346 C C . VAL B 2 50 ? 0.847 45.374 7.331 1.00 98.07 49 VAL B C 1
ATOM 2347 O O . VAL B 2 50 ? 1.061 44.979 6.184 1.00 98.33 49 VAL B O 1
ATOM 2351 N N . GLU B 2 51 ? 0.433 44.562 8.329 1.00 93.08 50 GLU B N 1
ATOM 2352 C CA . GLU B 2 51 ? 0.118 43.142 8.157 1.00 92.01 50 GLU B CA 1
ATOM 2353 C C . GLU B 2 51 ? -1.219 43.025 7.428 1.00 92.81 50 GLU B C 1
ATOM 2354 O O . GLU B 2 51 ? -2.169 43.746 7.736 1.00 90.01 50 GLU B O 1
ATOM 2360 N N . HIS B 2 52 ? -1.254 42.126 6.439 1.00 90.03 51 HIS B N 1
ATOM 2361 C CA . HIS B 2 52 ? -2.335 41.833 5.499 1.00 89.11 51 HIS B CA 1
ATOM 2362 C C . HIS B 2 52 ? -3.210 40.651 5.926 1.00 90.03 51 HIS B C 1
ATOM 2363 O O . HIS B 2 52 ? -2.690 39.681 6.479 1.00 90.75 51 HIS B O 1
ATOM 2370 N N . SER B 2 53 ? -4.514 40.684 5.605 1.00 83.36 52 SER B N 1
ATOM 2371 C CA . SER B 2 53 ? -5.391 39.543 5.913 1.00 81.59 52 SER B CA 1
ATOM 2372 C C . SER B 2 53 ? -6.036 39.011 4.652 1.00 80.56 52 SER B C 1
ATOM 2373 O O . SER B 2 53 ? -6.701 39.770 3.952 1.00 79.53 52 SER B O 1
ATOM 2376 N N . ASP B 2 54 ? -5.851 37.704 4.374 1.00 75.30 53 ASP B N 1
ATOM 2377 C CA . ASP B 2 54 ? -6.376 37.018 3.180 1.00 74.08 53 ASP B CA 1
ATOM 2378 C C . ASP B 2 54 ? -7.893 37.148 3.015 1.00 72.46 53 ASP B C 1
ATOM 2379 O O . ASP B 2 54 ? -8.659 36.593 3.799 1.00 70.46 53 ASP B O 1
ATOM 2384 N N . LEU B 2 55 ? -8.297 37.944 2.008 1.00 67.26 54 LEU B N 1
ATOM 2385 C CA . LEU B 2 55 ? -9.668 38.296 1.628 1.00 65.66 54 LEU B CA 1
ATOM 2386 C C . LEU B 2 55 ? -10.602 37.098 1.467 1.00 68.25 54 LEU B C 1
ATOM 2387 O O . LEU B 2 55 ? -10.244 36.098 0.838 1.00 68.80 54 LEU B O 1
ATOM 2392 N N . SER B 2 56 ? -11.797 37.220 2.066 1.00 62.65 55 SER B N 1
ATOM 2393 C CA . SER B 2 56 ? -12.867 36.223 2.090 1.00 60.97 55 SER B CA 1
ATOM 2394 C C . SER B 2 56 ? -14.244 36.923 1.980 1.00 57.84 55 SER B C 1
ATOM 2395 O O . SER B 2 56 ? -14.293 38.140 1.806 1.00 56.30 55 SER B O 1
ATOM 2398 N N . PHE B 2 57 ? -15.348 36.153 2.050 1.00 50.13 56 PHE B N 1
ATOM 2399 C CA . PHE B 2 57 ? -16.698 36.697 1.983 1.00 48.47 56 PHE B CA 1
ATOM 2400 C C . PHE B 2 57 ? -17.628 36.025 2.942 1.00 53.85 56 PHE B C 1
ATOM 2401 O O . PHE B 2 57 ? -17.456 34.852 3.275 1.00 51.97 56 PHE B O 1
ATOM 2409 N N . SER B 2 58 ? -18.621 36.792 3.393 1.00 53.89 57 SER B N 1
ATOM 2410 C CA . SER B 2 58 ? -19.631 36.361 4.340 1.00 55.18 57 SER B CA 1
ATOM 2411 C C . SER B 2 58 ? -20.825 35.745 3.609 1.00 59.77 57 SER B C 1
ATOM 2412 O O . SER B 2 58 ? -20.934 35.859 2.377 1.00 57.63 57 SER B O 1
ATOM 2415 N N . LYS B 2 59 ? -21.727 35.113 4.401 1.00 58.15 58 LYS B N 1
ATOM 2416 C CA . LYS B 2 59 ? -22.964 34.445 3.986 1.00 58.16 58 LYS B CA 1
ATOM 2417 C C . LYS B 2 59 ? -23.848 35.313 3.102 1.00 62.83 58 LYS B C 1
ATOM 2418 O O . LYS B 2 59 ? -24.528 34.790 2.224 1.00 63.23 58 LYS B O 1
ATOM 2424 N N . ASP B 2 60 ? -23.839 36.638 3.335 1.00 60.15 59 ASP B N 1
ATOM 2425 C CA . ASP B 2 60 ? -24.622 37.634 2.590 1.00 60.04 59 ASP B CA 1
ATOM 2426 C C . ASP B 2 60 ? -23.863 38.162 1.345 1.00 62.14 59 ASP B C 1
ATOM 2427 O O . ASP B 2 60 ? -24.195 39.237 0.831 1.00 64.06 59 ASP B O 1
ATOM 2432 N N . TRP B 2 61 ? -22.833 37.424 0.895 1.00 54.71 60 TRP B N 1
ATOM 2433 C CA . TRP B 2 61 ? -21.984 37.725 -0.260 1.00 53.81 60 TRP B CA 1
ATOM 2434 C C . TRP B 2 61 ? -20.989 38.897 -0.135 1.00 56.06 60 TRP B C 1
ATOM 2435 O O . TRP B 2 61 ? -20.198 39.124 -1.062 1.00 56.24 60 TRP B O 1
ATOM 2446 N N . SER B 2 62 ? -20.977 39.600 1.015 1.00 50.96 61 SER B N 1
ATOM 2447 C CA . SER B 2 62 ? -20.086 40.734 1.222 1.00 49.62 61 SER B CA 1
ATOM 2448 C C . SER B 2 62 ? -18.692 40.319 1.656 1.00 51.08 61 SER B C 1
ATOM 2449 O O . SER B 2 62 ? -18.543 39.303 2.310 1.00 49.12 61 SER B O 1
ATOM 2452 N N . PHE B 2 63 ? -17.679 41.132 1.310 1.00 48.68 62 PHE B N 1
ATOM 2453 C CA . PHE B 2 63 ? -16.269 40.903 1.610 1.00 48.88 62 PHE B CA 1
ATOM 2454 C C . PHE B 2 63 ? -15.805 41.521 2.926 1.00 55.96 62 PHE B C 1
ATOM 2455 O O . PHE B 2 63 ? -16.298 42.582 3.329 1.00 56.91 62 PHE B O 1
ATOM 2463 N N . TYR B 2 64 ? -14.858 40.843 3.596 1.00 52.87 63 TYR B N 1
ATOM 2464 C CA . TYR B 2 64 ? -14.280 41.292 4.858 1.00 53.55 63 TYR B CA 1
ATOM 2465 C C . TYR B 2 64 ? -12.791 40.995 4.908 1.00 59.88 63 TYR B C 1
ATOM 2466 O O . TYR B 2 64 ? -12.327 40.063 4.249 1.00 59.56 63 TYR B O 1
ATOM 2475 N N . LEU B 2 65 ? -12.049 41.797 5.687 1.00 58.33 64 LEU B N 1
ATOM 2476 C CA . LEU B 2 65 ? -10.609 41.669 5.943 1.00 59.23 64 LEU B CA 1
ATOM 2477 C C . LEU B 2 65 ? -10.183 42.561 7.108 1.00 65.63 64 LEU B C 1
ATOM 2478 O O . LEU B 2 65 ? -11.033 43.195 7.736 1.00 65.08 64 LEU B O 1
ATOM 2483 N N . LEU B 2 66 ? -8.871 42.608 7.397 1.00 64.76 65 LEU B N 1
ATOM 2484 C CA . LEU B 2 66 ? -8.319 43.452 8.450 1.00 66.10 65 LEU B CA 1
ATOM 2485 C C . LEU B 2 66 ? -6.846 43.765 8.276 1.00 72.88 65 LEU B C 1
ATOM 2486 O O . LEU B 2 66 ? -6.086 42.919 7.815 1.00 73.19 65 LEU B O 1
ATOM 2491 N N . TYR B 2 67 ? -6.442 44.979 8.641 1.00 71.67 66 TYR B N 1
ATOM 2492 C CA . TYR B 2 67 ? -5.038 45.364 8.544 1.00 73.91 66 TYR B CA 1
ATOM 2493 C C . TYR B 2 67 ? -4.482 45.703 9.926 1.00 81.34 66 TYR B C 1
ATOM 2494 O O . TYR B 2 67 ? -5.253 46.136 10.785 1.00 80.46 66 TYR B O 1
ATOM 2503 N N . TYR B 2 68 ? -3.177 45.406 10.178 1.00 81.00 67 TYR B N 1
ATOM 2504 C CA . TYR B 2 68 ? -2.571 45.553 11.512 1.00 82.18 67 TYR B CA 1
ATOM 2505 C C . TYR B 2 68 ? -1.041 45.778 11.617 1.00 87.87 67 TYR B C 1
ATOM 2506 O O . TYR B 2 68 ? -0.280 45.210 10.843 1.00 87.48 67 TYR B O 1
ATOM 2515 N N . THR B 2 69 ? -0.609 46.592 12.614 1.00 86.14 68 THR B N 1
ATOM 2516 C CA . THR B 2 69 ? 0.800 46.922 12.914 1.00 88.02 68 THR B CA 1
ATOM 2517 C C . THR B 2 69 ? 1.196 46.559 14.366 1.00 93.73 68 THR B C 1
ATOM 2518 O O . THR B 2 69 ? 0.323 46.405 15.222 1.00 92.37 68 THR B O 1
ATOM 2522 N N . GLU B 2 70 ? 2.519 46.446 14.635 1.00 92.40 69 GLU B N 1
ATOM 2523 C CA . GLU B 2 70 ? 3.101 46.054 15.926 1.00 93.37 69 GLU B CA 1
ATOM 2524 C C . GLU B 2 70 ? 2.953 47.027 17.109 1.00 96.94 69 GLU B C 1
ATOM 2525 O O . GLU B 2 70 ? 3.377 46.683 18.218 1.00 98.13 69 GLU B O 1
ATOM 2531 N N . PHE B 2 71 ? 2.342 48.216 16.890 1.00 91.60 70 PHE B N 1
ATOM 2532 C CA . PHE B 2 71 ? 2.113 49.264 17.901 1.00 110.05 70 PHE B CA 1
ATOM 2533 C C . PHE B 2 71 ? 3.393 49.807 18.534 1.00 125.21 70 PHE B C 1
ATOM 2534 O O . PHE B 2 71 ? 3.396 50.925 19.047 1.00 80.84 70 PHE B O 1
ATOM 2542 N N . VAL B 2 83 ? -9.658 54.309 4.945 1.00 62.63 82 VAL B N 1
ATOM 2543 C CA . VAL B 2 83 ? -10.313 53.410 3.997 1.00 62.97 82 VAL B CA 1
ATOM 2544 C C . VAL B 2 83 ? -10.785 54.140 2.738 1.00 69.44 82 VAL B C 1
ATOM 2545 O O . VAL B 2 83 ? -11.449 55.172 2.835 1.00 70.07 82 VAL B O 1
ATOM 2549 N N . ASN B 2 84 ? -10.472 53.573 1.560 1.00 66.91 83 ASN B N 1
ATOM 2550 C CA . ASN B 2 84 ? -10.959 54.058 0.270 1.00 67.74 83 ASN B CA 1
ATOM 2551 C C . ASN B 2 84 ? -11.589 52.916 -0.517 1.00 70.14 83 ASN B C 1
ATOM 2552 O O . ASN B 2 84 ? -10.988 51.845 -0.643 1.00 68.64 83 ASN B O 1
ATOM 2557 N N . HIS B 2 85 ? -12.833 53.137 -0.978 1.00 67.19 84 HIS B N 1
ATOM 2558 C CA . HIS B 2 85 ? -13.658 52.190 -1.738 1.00 66.72 84 HIS B CA 1
ATOM 2559 C C . HIS B 2 85 ? -14.477 52.984 -2.745 1.00 73.93 84 HIS B C 1
ATOM 2560 O O . HIS B 2 85 ? -14.792 54.149 -2.487 1.00 74.59 84 HIS B O 1
ATOM 2567 N N . VAL B 2 86 ? -14.824 52.352 -3.884 1.00 72.22 85 VAL B N 1
ATOM 2568 C CA . VAL B 2 86 ? -15.617 52.903 -4.999 1.00 73.83 85 VAL B CA 1
ATOM 2569 C C . VAL B 2 86 ? -16.962 53.572 -4.579 1.00 81.93 85 VAL B C 1
ATOM 2570 O O . VAL B 2 86 ? -17.431 54.481 -5.277 1.00 83.62 85 VAL B O 1
ATOM 2574 N N . THR B 2 87 ? -17.563 53.125 -3.446 1.00 78.96 86 THR B N 1
ATOM 2575 C CA . THR B 2 87 ? -18.821 53.668 -2.915 1.00 80.20 86 THR B CA 1
ATOM 2576 C C . THR B 2 87 ? -18.606 54.941 -2.064 1.00 86.67 86 THR B C 1
ATOM 2577 O O . THR B 2 87 ? -19.576 55.619 -1.710 1.00 85.94 86 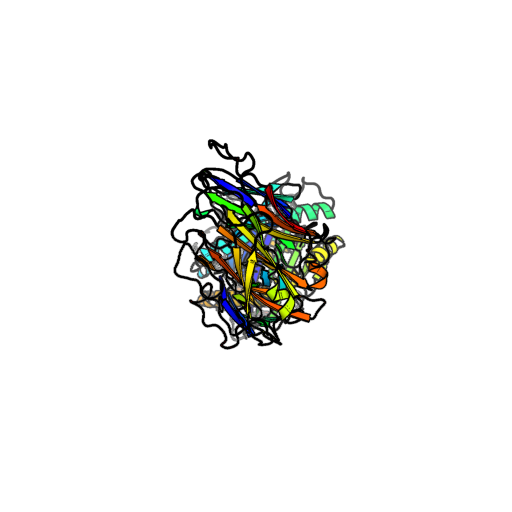THR B O 1
ATOM 2581 N N . LEU B 2 88 ? -17.324 55.240 -1.747 1.00 85.38 87 LEU B N 1
ATOM 2582 C CA . LEU B 2 88 ? -16.868 56.397 -0.971 1.00 86.38 87 LEU B CA 1
ATOM 2583 C C . LEU B 2 88 ? -16.101 57.359 -1.900 1.00 94.42 87 LEU B C 1
ATOM 2584 O O . LEU B 2 88 ? -14.997 57.023 -2.346 1.00 94.55 87 LEU B O 1
ATOM 2589 N N . SER B 2 89 ? -16.696 58.545 -2.202 1.00 93.35 88 SER B N 1
ATOM 2590 C CA . SER B 2 89 ? -16.092 59.579 -3.062 1.00 95.05 88 SER B CA 1
ATOM 2591 C C . SER B 2 89 ? -14.801 60.160 -2.448 1.00 98.83 88 SER B C 1
ATOM 2592 O O . SER B 2 89 ? -13.875 60.526 -3.178 1.00 99.82 88 SER B O 1
ATOM 2595 N N . GLN B 2 90 ? -14.747 60.221 -1.109 1.00 93.64 89 GLN B N 1
ATOM 2596 C CA . GLN B 2 90 ? -13.588 60.686 -0.347 1.00 93.11 89 GLN B CA 1
ATOM 2597 C C . GLN B 2 90 ? -13.192 59.633 0.709 1.00 95.08 89 GLN B C 1
ATOM 2598 O O . GLN B 2 90 ? -14.084 58.968 1.251 1.00 92.85 89 GLN B O 1
ATOM 2604 N N . PRO B 2 91 ? -11.879 59.442 1.006 1.00 92.33 90 PRO B N 1
ATOM 2605 C CA . PRO B 2 91 ? -11.497 58.421 1.997 1.00 91.37 90 PRO B CA 1
ATOM 2606 C C . PRO B 2 91 ? -12.114 58.615 3.381 1.00 96.56 90 PRO B C 1
ATOM 2607 O O . PRO B 2 91 ? -11.956 59.678 3.995 1.00 96.81 90 PRO B O 1
ATOM 2611 N N . LYS B 2 92 ? -12.862 57.589 3.845 1.00 93.12 91 LYS B N 1
ATOM 2612 C CA . LYS B 2 92 ? -13.493 57.581 5.163 1.00 92.52 91 LYS B CA 1
ATOM 2613 C C . LYS B 2 92 ? -12.410 57.224 6.174 1.00 97.80 91 LYS B C 1
ATOM 2614 O O . LYS B 2 92 ? -12.138 56.043 6.416 1.00 96.64 91 LYS B O 1
ATOM 2620 N N . ILE B 2 93 ? -11.726 58.259 6.689 1.00 96.65 92 ILE B N 1
ATOM 2621 C CA . ILE B 2 93 ? -10.647 58.110 7.668 1.00 97.16 92 ILE B CA 1
ATOM 2622 C C . ILE B 2 93 ? -11.264 58.204 9.065 1.00 102.33 92 ILE B C 1
ATOM 2623 O O . ILE B 2 93 ? -11.595 59.300 9.526 1.00 102.44 92 ILE B O 1
ATOM 2628 N N . VAL B 2 94 ? -11.472 57.041 9.705 1.00 99.49 93 VAL B N 1
ATOM 2629 C CA . VAL B 2 94 ? -12.073 56.958 11.034 1.00 99.62 93 VAL B CA 1
ATOM 2630 C C . VAL B 2 94 ? -11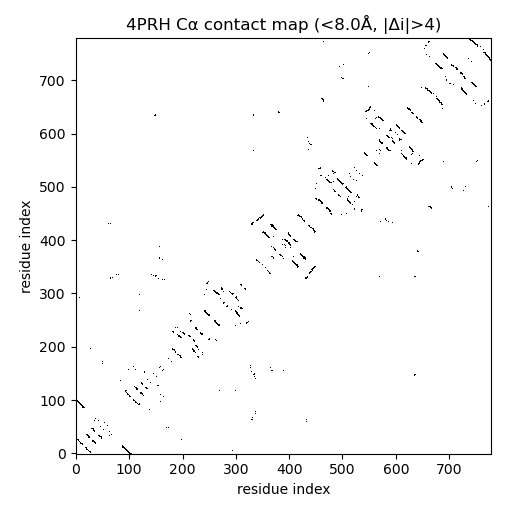.129 56.373 12.114 1.00 103.53 93 VAL B C 1
ATOM 2631 O O . VAL B 2 94 ? -11.122 55.167 12.381 1.00 102.43 93 VAL B O 1
ATOM 2635 N N . LYS B 2 95 ? -10.315 57.270 12.716 1.00 100.75 94 LYS B N 1
ATOM 2636 C CA . LYS B 2 95 ? -9.352 56.975 13.785 1.00 100.58 94 LYS B CA 1
ATOM 2637 C C . LYS B 2 95 ? -10.120 56.906 15.128 1.00 104.17 94 LYS B C 1
ATOM 2638 O O . LYS B 2 95 ? -11.352 56.809 15.105 1.00 103.66 94 LYS B O 1
ATOM 2644 N N . TRP B 2 96 ? -9.408 56.934 16.291 1.00 100.74 95 TRP B N 1
ATOM 2645 C CA . TRP B 2 96 ? -9.953 56.839 17.661 1.00 100.66 95 TRP B CA 1
ATOM 2646 C C . TRP B 2 96 ? -10.486 55.382 17.887 1.00 103.20 95 TRP B C 1
ATOM 2647 O O . TRP B 2 96 ? -10.675 54.671 16.897 1.00 102.46 95 TRP B O 1
ATOM 2658 N N . ASP B 2 97 ? -10.723 54.886 19.128 1.00 98.21 96 ASP B N 1
ATOM 2659 C CA . ASP B 2 97 ? -10.573 55.425 20.485 1.00 97.74 96 ASP B CA 1
ATOM 2660 C C . ASP B 2 97 ? -10.478 54.191 21.384 1.00 99.40 96 ASP B C 1
ATOM 2661 O O . ASP B 2 97 ? -11.249 53.247 21.184 1.00 99.16 96 ASP B O 1
ATOM 2666 N N . ARG B 2 98 ? -9.542 54.180 22.355 1.00 94.24 97 ARG B N 1
ATOM 2667 C CA . ARG B 2 98 ? -9.360 53.043 23.272 1.00 93.89 97 ARG B CA 1
ATOM 2668 C C . ARG B 2 98 ? -10.637 52.640 24.016 1.00 98.16 97 ARG B C 1
ATOM 2669 O O . ARG B 2 98 ? -10.845 51.453 24.262 1.00 97.91 97 ARG B O 1
ATOM 2677 N N . ASP B 2 99 ? -11.508 53.629 24.303 1.00 95.29 98 ASP B N 1
ATOM 2678 C CA . ASP B 2 99 ? -12.790 53.498 25.000 1.00 96.43 98 ASP B CA 1
ATOM 2679 C C . ASP B 2 99 ? -13.847 52.594 24.316 1.00 99.90 98 ASP B C 1
ATOM 2680 O O . ASP B 2 99 ? -14.670 52.006 25.021 1.00 101.30 98 ASP B O 1
ATOM 2685 N N . MET B 2 100 ? -13.851 52.501 22.967 1.00 94.58 99 MET B N 1
ATOM 2686 C CA . MET B 2 100 ? -14.827 51.687 22.218 1.00 111.31 99 MET B CA 1
ATOM 2687 C C . MET B 2 100 ? -14.278 51.040 20.942 1.00 116.62 99 MET B C 1
ATOM 2688 O O . MET B 2 100 ? -14.745 49.970 20.539 1.00 69.13 99 MET B O 1
ATOM 2693 N N . HIS C 3 1 ? -11.519 18.802 2.371 1.00 42.67 1 HIS C N 1
ATOM 2694 C CA . HIS C 3 1 ? -11.248 18.360 0.995 1.00 42.17 1 HIS C CA 1
ATOM 2695 C C . HIS C 3 1 ? -12.325 18.899 0.027 1.00 43.35 1 HIS C C 1
ATOM 2696 O O . HIS C 3 1 ? -13.521 18.645 0.224 1.00 42.24 1 HIS C O 1
ATOM 2703 N N . PRO C 3 2 ? -11.914 19.611 -1.039 1.00 39.03 2 PRO C N 1
ATOM 2704 C CA . PRO C 3 2 ? -12.906 20.148 -1.992 1.00 39.21 2 PRO C CA 1
ATOM 2705 C C . PRO C 3 2 ? -13.566 19.098 -2.898 1.00 43.81 2 PRO C C 1
ATOM 2706 O O . PRO C 3 2 ? -13.134 17.938 -2.917 1.00 41.70 2 PRO C O 1
ATOM 2710 N N . VAL C 3 3 ? -14.662 19.507 -3.598 1.00 41.42 3 VAL C N 1
ATOM 2711 C CA . VAL C 3 3 ? -15.409 18.673 -4.546 1.00 41.62 3 VAL C CA 1
ATOM 2712 C C . VAL C 3 3 ? -14.960 18.994 -5.941 1.00 46.27 3 VAL C C 1
ATOM 2713 O O . VAL C 3 3 ? -14.790 20.168 -6.289 1.00 47.12 3 VAL C O 1
ATOM 2717 N N . GLY C 3 4 ? -14.737 17.948 -6.726 1.00 42.11 4 GLY C N 1
ATOM 2718 C CA . GLY C 3 4 ? -14.340 18.120 -8.108 1.00 41.17 4 GLY C CA 1
ATOM 2719 C C . GLY C 3 4 ? -15.545 18.509 -8.939 1.00 45.06 4 GLY C C 1
ATOM 2720 O O . GLY C 3 4 ? -16.696 18.186 -8.593 1.00 44.53 4 GLY C O 1
ATOM 2721 N N . ASP C 3 5 ? -15.292 19.234 -10.021 1.00 41.06 5 ASP C N 1
ATOM 2722 C CA . ASP C 3 5 ? -16.347 19.557 -10.958 1.00 40.96 5 ASP C CA 1
ATOM 2723 C C . ASP C 3 5 ? -16.186 18.584 -12.080 1.00 42.90 5 ASP C C 1
ATOM 2724 O O . ASP C 3 5 ? -15.112 18.525 -12.697 1.00 41.96 5 ASP C O 1
ATOM 2729 N N . ALA C 3 6 ? -17.248 17.800 -12.340 1.00 38.45 6 ALA C N 1
ATOM 2730 C CA . ALA C 3 6 ? -17.300 16.862 -13.460 1.00 37.45 6 ALA C CA 1
ATOM 2731 C C . ALA C 3 6 ? -17.468 17.693 -14.750 1.00 41.35 6 ALA C C 1
ATOM 2732 O O . ALA C 3 6 ? -17.373 18.916 -14.722 1.00 40.57 6 ALA C O 1
ATOM 2734 N N . ASP C 3 7 ? -17.694 17.025 -15.874 1.00 38.43 7 ASP C N 1
ATOM 2735 C CA . ASP C 3 7 ? -17.922 17.615 -17.179 1.00 36.71 7 ASP C CA 1
ATOM 2736 C C . ASP C 3 7 ? -19.377 18.129 -17.216 1.00 41.03 7 ASP C C 1
ATOM 2737 O O . ASP C 3 7 ? -20.250 17.522 -16.591 1.00 37.80 7 ASP C O 1
ATOM 2742 N N . TYR C 3 8 ? -19.629 19.235 -17.968 1.00 41.25 8 TYR C N 1
ATOM 2743 C CA . TYR C 3 8 ? -20.954 19.866 -18.151 1.00 42.33 8 TYR C CA 1
ATOM 2744 C C . TYR C 3 8 ? -21.551 20.481 -16.858 1.00 46.56 8 TYR C C 1
ATOM 2745 O O . TYR C 3 8 ? -22.766 20.674 -16.761 1.00 48.18 8 TYR C O 1
ATOM 2754 N N . PHE C 3 9 ? -20.685 20.808 -15.885 1.00 40.50 9 PHE C N 1
ATOM 2755 C CA . PHE C 3 9 ? -21.053 21.346 -14.568 1.00 38.46 9 PHE C CA 1
ATOM 2756 C C . PHE C 3 9 ? -21.080 22.911 -14.532 1.00 46.06 9 PHE C C 1
ATOM 2757 O O . PHE C 3 9 ? -21.431 23.496 -13.509 1.00 45.44 9 PHE C O 1
ATOM 2765 N N . GLU C 3 10 ? -20.755 23.564 -15.678 1.00 45.19 10 GLU C N 1
ATOM 2766 C CA . GLU C 3 10 ? -20.727 25.024 -15.879 1.00 44.91 10 GLU C CA 1
ATOM 2767 C C . GLU C 3 10 ? -22.058 25.740 -15.637 1.00 49.96 10 GLU C C 1
ATOM 2768 O O . GLU C 3 10 ? -23.121 25.115 -15.527 1.00 49.02 10 GLU C O 1
ATOM 2774 N N . TYR C 3 11 ? -21.973 27.067 -15.500 1.00 48.65 11 TYR C N 1
ATOM 2775 C CA . TYR C 3 11 ? -23.127 27.932 -15.273 1.00 52.82 11 TYR C CA 1
ATOM 2776 C C . TYR C 3 11 ? -23.823 28.191 -16.608 1.00 57.48 11 TYR C C 1
ATOM 2777 O O . TYR C 3 11 ? -23.113 28.505 -17.585 1.00 53.65 11 TYR C O 1
ATOM 2787 N N . GLU D 4 3 ? -4.155 6.284 -5.274 1.00 51.61 1 GLU D N 1
ATOM 2788 C CA . GLU D 4 3 ? -5.460 6.471 -4.642 1.00 52.08 1 GLU D CA 1
ATOM 2789 C C . GLU D 4 3 ? -6.613 5.820 -5.436 1.00 54.69 1 GLU D C 1
ATOM 2790 O O . GLU D 4 3 ? -7.369 5.038 -4.848 1.00 55.26 1 GLU D O 1
ATOM 2796 N N . ASP D 4 4 ? -6.773 6.154 -6.742 1.00 48.28 2 ASP D N 1
ATOM 2797 C CA . ASP D 4 4 ? -7.820 5.531 -7.575 1.00 45.61 2 ASP D CA 1
ATOM 2798 C C . ASP D 4 4 ? -7.335 4.195 -8.088 1.00 46.40 2 ASP D C 1
ATOM 2799 O O . ASP D 4 4 ? -6.332 4.133 -8.805 1.00 45.27 2 ASP D O 1
ATOM 2804 N N . GLN D 4 5 ? -8.025 3.123 -7.690 1.00 41.86 3 GLN D N 1
ATOM 2805 C CA . GLN D 4 5 ? -7.727 1.757 -8.117 1.00 40.13 3 GLN D CA 1
ATOM 2806 C C . GLN D 4 5 ? -8.969 0.875 -8.151 1.00 41.43 3 GLN D C 1
ATOM 2807 O O . GLN D 4 5 ? -9.837 0.991 -7.289 1.00 41.83 3 GLN D O 1
ATOM 2813 N N . VAL D 4 6 ? -9.072 0.046 -9.191 1.00 34.69 4 VAL D N 1
ATOM 2814 C CA . VAL D 4 6 ? -10.160 -0.891 -9.380 1.00 33.08 4 VAL D CA 1
ATOM 2815 C C . VAL D 4 6 ? -9.556 -2.295 -9.511 1.00 34.27 4 VAL D C 1
ATOM 2816 O O . VAL D 4 6 ? -8.575 -2.465 -10.225 1.00 34.14 4 VAL D O 1
ATOM 2820 N N . THR D 4 7 ? -10.111 -3.277 -8.788 1.00 29.49 5 THR D N 1
ATOM 2821 C CA . THR D 4 7 ? -9.655 -4.660 -8.827 1.00 30.14 5 THR D CA 1
ATOM 2822 C C . THR D 4 7 ? -10.832 -5.572 -9.119 1.00 35.35 5 THR D C 1
ATOM 2823 O O . THR D 4 7 ? -11.781 -5.643 -8.338 1.00 37.97 5 THR D O 1
ATOM 2827 N N . GLN D 4 8 ? -10.788 -6.240 -10.259 1.00 30.00 6 GLN D N 1
ATOM 2828 C CA . GLN D 4 8 ? -11.827 -7.183 -10.651 1.00 28.99 6 GLN D CA 1
ATOM 2829 C C . GLN D 4 8 ? -11.341 -8.596 -10.394 1.00 32.99 6 GLN D C 1
ATOM 2830 O O . GLN D 4 8 ? -10.134 -8.876 -10.433 1.00 31.96 6 GLN D O 1
ATOM 2836 N N . SER D 4 9 ? -12.285 -9.477 -10.084 1.00 30.47 7 SER D N 1
ATOM 2837 C CA . SER D 4 9 ? -12.007 -10.861 -9.763 1.00 30.78 7 SER D CA 1
ATOM 2838 C C . SER D 4 9 ? -13.223 -11.758 -10.039 1.00 34.78 7 SER D C 1
ATOM 2839 O O . SER D 4 9 ? -14.382 -11.375 -9.782 1.00 32.39 7 SER D O 1
ATOM 2842 N N . PRO D 4 10 ? -12.962 -12.943 -10.639 1.00 32.41 8 PRO D N 1
ATOM 2843 C CA . PRO D 4 10 ? -11.646 -13.459 -11.072 1.00 31.95 8 PRO D CA 1
ATOM 2844 C C . PRO D 4 10 ? -11.254 -12.888 -12.459 1.00 39.01 8 PRO D C 1
ATOM 2845 O O . PRO D 4 10 ? -12.121 -12.378 -13.163 1.00 39.37 8 PRO D O 1
ATOM 2849 N N . GLU D 4 11 ? -9.970 -12.963 -12.860 1.00 36.32 9 GLU D N 1
ATOM 2850 C CA . GLU D 4 11 ? -9.521 -12.496 -14.186 1.00 35.47 9 GLU D CA 1
ATOM 2851 C C . GLU D 4 11 ? -10.245 -13.242 -15.335 1.00 38.94 9 GLU D C 1
ATOM 2852 O O . GLU D 4 11 ? -10.665 -12.619 -16.317 1.00 38.56 9 GLU D O 1
ATOM 2858 N N . ALA D 4 12 ? -10.348 -14.575 -15.217 1.00 35.10 10 ALA D N 1
ATOM 2859 C CA . ALA D 4 12 ? -11.062 -15.434 -16.157 1.00 34.54 10 ALA D CA 1
ATOM 2860 C C . ALA D 4 12 ? -12.087 -16.219 -15.363 1.00 39.04 10 ALA D C 1
ATOM 2861 O O . ALA D 4 12 ? -11.858 -16.560 -14.208 1.00 40.72 10 ALA D O 1
ATOM 2863 N N . LEU D 4 13 ? -13.240 -16.432 -15.956 1.00 35.11 11 LEU D N 1
ATOM 2864 C CA . LEU D 4 13 ? -14.361 -17.138 -15.368 1.00 35.21 11 LEU D CA 1
ATOM 2865 C C . LEU D 4 13 ? -14.825 -18.104 -16.425 1.00 40.45 11 LEU D C 1
ATOM 2866 O O . LEU D 4 13 ? -14.943 -17.743 -17.600 1.00 41.13 11 LEU D O 1
ATOM 2871 N N . ARG D 4 14 ? -14.983 -19.356 -16.042 1.00 39.23 12 ARG D N 1
ATOM 2872 C CA . ARG D 4 14 ? -15.382 -20.413 -16.973 1.00 39.17 12 ARG D CA 1
ATOM 2873 C C . ARG D 4 14 ? -16.693 -21.010 -16.483 1.00 42.70 12 ARG D C 1
ATOM 2874 O O . ARG D 4 14 ? -16.752 -21.563 -15.386 1.00 44.44 12 ARG D O 1
ATOM 2882 N N . LEU D 4 15 ? -17.761 -20.821 -17.261 1.00 37.45 13 LEU D N 1
ATOM 2883 C CA . LEU D 4 15 ? -19.093 -21.291 -16.882 1.00 37.11 13 LEU D CA 1
ATOM 2884 C C . LEU D 4 15 ? -19.732 -22.236 -17.874 1.00 40.71 13 LEU D C 1
ATOM 2885 O O . LEU D 4 15 ? -19.477 -22.189 -19.066 1.00 39.92 13 LEU D O 1
ATOM 2890 N N . GLN D 4 16 ? -20.626 -23.041 -17.373 1.00 38.08 14 GLN D N 1
ATOM 2891 C CA . GLN D 4 16 ? -21.433 -23.894 -18.205 1.00 38.60 14 GLN D CA 1
ATOM 2892 C C . GLN D 4 16 ? -22.693 -23.059 -18.504 1.00 44.48 14 GLN D C 1
ATOM 2893 O O . GLN D 4 16 ? -23.027 -22.122 -17.763 1.00 43.32 14 GLN D O 1
ATOM 2899 N N . GLU D 4 17 ? -23.344 -23.357 -19.618 1.00 41.47 15 GLU D N 1
ATOM 2900 C CA . GLU D 4 17 ? -24.557 -22.673 -20.012 1.00 41.41 15 GLU D CA 1
ATOM 2901 C C . GLU D 4 17 ? -25.616 -22.937 -18.927 1.00 45.72 15 GLU D C 1
ATOM 2902 O O . GLU D 4 17 ? -25.749 -24.078 -18.458 1.00 45.67 15 GLU D O 1
ATOM 2908 N N . GLY D 4 18 ? -26.308 -21.867 -18.511 1.00 41.94 16 GLY D N 1
ATOM 2909 C CA . GLY D 4 18 ? -27.359 -21.915 -17.499 1.00 42.06 16 GLY D CA 1
ATOM 2910 C C . GLY D 4 18 ? -26.876 -21.819 -16.063 1.00 46.71 16 GLY D C 1
ATOM 2911 O O . GLY D 4 18 ? -27.693 -21.641 -15.157 1.00 48.46 16 GLY D O 1
ATOM 2912 N N . GLU D 4 19 ? -25.546 -21.937 -15.837 1.00 42.80 17 GLU D N 1
ATOM 2913 C CA . GLU D 4 19 ? -24.878 -21.907 -14.524 1.00 42.84 17 GLU D CA 1
ATOM 2914 C C . GLU D 4 19 ? -24.545 -20.467 -14.126 1.00 44.93 17 GLU D C 1
ATOM 2915 O O . GLU D 4 19 ? -23.638 -19.873 -14.674 1.00 43.73 17 GLU D O 1
ATOM 2921 N N . SER D 4 20 ? -25.275 -19.931 -13.165 1.00 42.39 18 SER D N 1
ATOM 2922 C CA . SER D 4 20 ? -25.144 -18.564 -12.683 1.00 41.58 18 SER D CA 1
ATOM 2923 C C . SER D 4 20 ? -23.864 -18.321 -11.927 1.00 47.40 18 SER D C 1
ATOM 2924 O O . SER D 4 20 ? -23.318 -19.241 -11.322 1.00 48.10 18 SER D O 1
ATOM 2927 N N . SER D 4 21 ? -23.388 -17.072 -11.962 1.00 43.44 19 SER D N 1
ATOM 2928 C CA . SER D 4 21 ? -22.192 -16.647 -11.250 1.00 42.69 19 SER D CA 1
ATOM 2929 C C . SER D 4 21 ? -22.195 -15.143 -10.968 1.00 45.76 19 SER D C 1
ATOM 2930 O O . SER D 4 21 ? -23.057 -14.407 -11.431 1.00 44.64 19 SER D O 1
ATOM 2933 N N . SER D 4 22 ? -21.250 -14.726 -10.146 1.00 43.88 20 SER D N 1
ATOM 2934 C CA . SER D 4 22 ? -21.013 -13.356 -9.738 1.00 43.99 20 SER D CA 1
ATOM 2935 C C . SER D 4 22 ? -19.599 -12.938 -10.132 1.00 45.28 20 SER D C 1
ATOM 2936 O O . SER D 4 22 ? -18.633 -13.708 -10.048 1.00 45.24 20 SER D O 1
ATOM 2939 N N . LEU D 4 23 ? -19.506 -11.728 -10.613 1.00 41.04 21 LEU D N 1
ATOM 2940 C CA . LEU D 4 23 ? -18.264 -11.087 -11.022 1.00 39.11 21 LEU D CA 1
ATOM 2941 C C . LEU D 4 23 ? -18.050 -9.999 -9.991 1.00 42.51 21 LEU D C 1
ATOM 2942 O O . LEU D 4 23 ? -18.999 -9.295 -9.627 1.00 42.94 21 LEU D O 1
ATOM 2947 N N . ASN D 4 24 ? -16.842 -9.930 -9.447 1.00 37.99 22 ASN D N 1
ATOM 2948 C CA . ASN D 4 24 ? -16.537 -8.976 -8.396 1.00 38.13 22 ASN D CA 1
ATOM 2949 C C . ASN D 4 24 ? -15.702 -7.816 -8.909 1.00 38.00 22 ASN D C 1
ATOM 2950 O O . ASN D 4 24 ? -14.910 -7.986 -9.832 1.00 36.24 22 ASN D O 1
ATOM 2955 N N . CYS D 4 25 ? -15.895 -6.634 -8.308 1.00 34.22 23 CYS D N 1
ATOM 2956 C CA . CYS D 4 25 ? -15.158 -5.411 -8.633 1.00 32.79 23 CYS D CA 1
ATOM 2957 C C . CYS D 4 25 ? -14.938 -4.524 -7.404 1.00 33.74 23 CYS D C 1
ATOM 2958 O O . CYS D 4 25 ? -15.829 -3.764 -7.065 1.00 36.73 23 CYS D O 1
ATOM 2961 N N . SER D 4 26 ? -13.767 -4.584 -6.774 1.00 25.33 24 SER D N 1
ATOM 2962 C CA . SER D 4 26 ? -13.451 -3.765 -5.603 1.00 25.67 24 SER D CA 1
ATOM 2963 C C . SER D 4 26 ? -12.824 -2.470 -6.045 1.00 30.85 24 SER D C 1
ATOM 2964 O O . SER D 4 26 ? -12.065 -2.440 -7.006 1.00 31.52 24 SER D O 1
ATOM 2967 N N . TYR D 4 27 ? -13.098 -1.395 -5.345 1.00 28.96 25 TYR D N 1
ATOM 2968 C CA . TYR D 4 27 ? -12.555 -0.109 -5.755 1.00 28.61 25 TYR D CA 1
ATOM 2969 C C . TYR D 4 27 ? -12.218 0.756 -4.574 1.00 34.12 25 TYR D C 1
ATOM 2970 O O . TYR D 4 27 ? -12.781 0.570 -3.505 1.00 34.40 25 TYR D O 1
ATOM 2979 N N . THR D 4 28 ? -11.366 1.760 -4.800 1.00 33.11 26 THR D N 1
ATOM 2980 C CA . THR D 4 28 ? -11.046 2.811 -3.834 1.00 34.43 26 THR D CA 1
ATOM 2981 C C . THR D 4 28 ? -11.046 4.116 -4.594 1.00 37.41 26 THR D C 1
ATOM 2982 O O . THR D 4 28 ? -10.592 4.172 -5.729 1.00 36.35 26 THR D O 1
ATOM 2986 N N . VAL D 4 29 ? -11.617 5.147 -3.987 1.00 35.12 27 VAL D N 1
ATOM 2987 C CA . VAL D 4 29 ? -11.738 6.501 -4.529 1.00 34.52 27 VAL D CA 1
ATOM 2988 C C . VAL D 4 29 ? -11.695 7.451 -3.359 1.00 40.02 27 VAL D C 1
ATOM 2989 O O . VAL D 4 29 ? -11.912 7.008 -2.228 1.00 42.43 27 VAL D O 1
ATOM 2993 N N . SER D 4 30 ? -11.455 8.753 -3.608 1.00 37.10 28 SER D N 1
ATOM 2994 C CA . SER D 4 30 ? -11.549 9.811 -2.579 1.00 38.05 28 SER D CA 1
ATOM 2995 C C . SER D 4 30 ? -13.034 9.857 -2.265 1.00 40.83 28 SER D C 1
ATOM 2996 O O . SER D 4 30 ? -13.421 9.782 -1.102 1.00 42.63 28 SER D O 1
ATOM 2999 N N . GLY D 4 31 ? -13.844 9.859 -3.326 1.00 33.55 29 GLY D N 1
ATOM 3000 C CA . GLY D 4 31 ? -15.292 9.813 -3.229 1.00 33.12 29 GLY D CA 1
ATOM 3001 C C . GLY D 4 31 ? -15.889 9.292 -4.505 1.00 34.33 29 GLY D C 1
ATOM 3002 O O . GLY D 4 31 ? -15.342 9.558 -5.564 1.00 32.07 29 GLY D O 1
ATOM 3003 N N . LEU D 4 32 ? -17.014 8.566 -4.425 1.00 32.47 30 LEU D N 1
ATOM 3004 C CA . LEU D 4 32 ? -17.646 7.995 -5.619 1.00 31.67 30 LEU D CA 1
ATOM 3005 C C . LEU D 4 32 ? -18.738 8.833 -6.293 1.00 37.83 30 LEU D C 1
ATOM 3006 O O . LEU D 4 32 ? -19.765 9.099 -5.664 1.00 40.20 30 LEU D O 1
ATOM 3011 N N . ARG D 4 33 ? -18.547 9.182 -7.592 1.00 31.29 31 ARG D N 1
ATOM 3012 C CA . ARG D 4 33 ? -19.568 9.836 -8.399 1.00 31.47 31 ARG D CA 1
ATOM 3013 C C . ARG D 4 33 ? -20.464 8.684 -8.929 1.00 36.96 31 ARG D C 1
ATOM 3014 O O . ARG D 4 33 ? -21.662 8.640 -8.675 1.00 40.44 31 ARG D O 1
ATOM 3022 N N . GLY D 4 34 ? -19.856 7.738 -9.608 1.00 31.38 32 GLY D N 1
ATOM 3023 C CA . GLY D 4 34 ? -20.540 6.555 -10.117 1.00 30.77 32 GLY D CA 1
ATOM 3024 C C . GLY D 4 34 ? -19.615 5.376 -10.402 1.00 31.53 32 GLY D C 1
ATOM 3025 O O . GLY D 4 34 ? -18.400 5.535 -10.581 1.00 27.24 32 GLY D O 1
ATOM 3026 N N . LEU D 4 35 ? -20.219 4.196 -10.505 1.00 28.21 39 LEU D N 1
ATOM 3027 C CA . LEU D 4 35 ? -19.543 2.950 -10.815 1.00 28.45 39 LEU D CA 1
ATOM 3028 C C . LEU D 4 35 ? -20.129 2.431 -12.134 1.00 30.91 39 LEU D C 1
ATOM 3029 O O . LEU D 4 35 ? -21.349 2.326 -12.293 1.00 30.98 39 LEU D O 1
ATOM 3034 N N . PHE D 4 36 ? -19.258 2.166 -13.103 1.00 27.58 40 PHE D N 1
ATOM 3035 C CA . PHE D 4 36 ? -19.693 1.749 -14.441 1.00 26.67 40 PHE D CA 1
ATOM 3036 C C . PHE D 4 36 ? -19.331 0.320 -14.799 1.00 29.89 40 PHE D C 1
ATOM 3037 O O . PHE D 4 36 ? -18.258 -0.154 -14.458 1.00 27.79 40 PHE D O 1
ATOM 3045 N N . TRP D 4 37 ? -20.272 -0.356 -15.463 1.00 27.50 41 TRP D N 1
ATOM 3046 C CA . TRP D 4 37 ? -20.167 -1.684 -16.035 1.00 26.23 41 TRP D CA 1
ATOM 3047 C C . TRP D 4 37 ? -20.261 -1.563 -17.548 1.00 31.82 41 TRP D C 1
ATOM 3048 O O . TRP D 4 37 ? -21.117 -0.842 -18.103 1.00 32.27 41 TRP D O 1
ATOM 3059 N N . TYR D 4 38 ? -19.282 -2.191 -18.197 1.00 26.94 42 TYR D N 1
ATOM 3060 C CA . TYR D 4 38 ? -19.066 -2.209 -19.632 1.00 24.48 42 TYR D CA 1
ATOM 3061 C C . TYR D 4 38 ? -18.851 -3.638 -20.012 1.00 27.93 42 TYR D C 1
ATOM 3062 O O . TYR D 4 38 ? -18.412 -4.455 -19.194 1.00 25.85 42 TYR D O 1
ATOM 3071 N N . ARG D 4 39 ? -19.181 -3.931 -21.247 1.00 25.91 43 ARG D N 1
ATOM 3072 C CA . ARG D 4 39 ? -18.990 -5.220 -21.848 1.00 27.47 43 ARG D CA 1
ATOM 3073 C C . ARG D 4 39 ? -18.128 -4.989 -23.085 1.00 31.46 43 ARG D C 1
ATOM 3074 O O . ARG D 4 39 ? -18.444 -4.122 -23.912 1.00 30.22 43 ARG D O 1
ATOM 3082 N N . GLN D 4 40 ? -17.049 -5.774 -23.209 1.00 27.60 44 GLN D N 1
ATOM 3083 C CA . GLN D 4 40 ? -16.162 -5.658 -24.344 1.00 26.61 44 GLN D CA 1
ATOM 3084 C C . GLN D 4 40 ? -16.026 -7.003 -25.021 1.00 33.30 44 GLN D C 1
ATOM 3085 O O . GLN D 4 40 ? -15.701 -8.014 -24.374 1.00 33.40 44 GLN D O 1
ATOM 3091 N N . ASP D 4 41 ? -16.280 -7.008 -26.329 1.00 32.25 45 ASP D N 1
ATOM 3092 C CA . ASP D 4 41 ? -16.097 -8.157 -27.213 1.00 32.75 45 ASP D CA 1
ATOM 3093 C C . ASP D 4 41 ? -14.649 -8.106 -27.740 1.00 40.51 45 ASP D C 1
ATOM 3094 O O . ASP D 4 41 ? -14.106 -7.006 -27.862 1.00 37.76 45 ASP D O 1
ATOM 3099 N N . PRO D 4 42 ? -13.970 -9.261 -27.983 1.00 43.73 46 PRO D N 1
ATOM 3100 C CA . PRO D 4 42 ? -12.550 -9.204 -28.432 1.00 44.99 46 PRO D CA 1
ATOM 3101 C C . PRO D 4 42 ? -12.246 -8.226 -29.594 1.00 52.22 46 PRO D C 1
ATOM 3102 O O . PRO D 4 42 ? -12.947 -8.221 -30.618 1.00 50.83 46 PRO D O 1
ATOM 3106 N N . GLY D 4 43 ? -11.259 -7.349 -29.357 1.00 50.85 47 GLY D N 1
ATOM 3107 C CA . GLY D 4 43 ? -10.816 -6.298 -30.274 1.00 51.95 47 GLY D CA 1
ATOM 3108 C C . GLY D 4 43 ? -11.794 -5.164 -30.577 1.00 56.87 47 GLY D C 1
ATOM 3109 O O . GLY D 4 43 ? -11.548 -4.374 -31.496 1.00 58.25 47 GLY D O 1
ATOM 3110 N N . LYS D 4 44 ? -12.915 -5.070 -29.829 1.00 51.55 48 LYS D N 1
ATOM 3111 C CA . LYS D 4 44 ? -13.972 -4.054 -30.041 1.00 49.68 48 LYS D CA 1
ATOM 3112 C C . LYS D 4 44 ? -14.004 -3.037 -28.910 1.00 49.32 48 LYS D C 1
ATOM 3113 O O . LYS D 4 44 ? -13.409 -3.283 -27.863 1.00 48.14 48 LYS D O 1
ATOM 3119 N N . GLY D 4 45 ? -14.675 -1.909 -29.138 1.00 44.19 49 GLY D N 1
ATOM 3120 C CA . GLY D 4 45 ? -14.803 -0.839 -28.153 1.00 43.39 49 GLY D CA 1
ATOM 3121 C C . GLY D 4 45 ? -15.663 -1.244 -26.971 1.00 45.97 49 GLY D C 1
ATOM 3122 O O . GLY D 4 45 ? -16.667 -1.930 -27.182 1.00 46.72 49 GLY D O 1
ATOM 3123 N N . PRO D 4 46 ? -15.301 -0.869 -25.706 1.00 39.14 50 PRO D N 1
ATOM 3124 C CA . PRO D 4 46 ? -16.159 -1.222 -24.558 1.00 38.04 50 PRO D CA 1
ATOM 3125 C C . PRO D 4 46 ? -17.587 -0.673 -24.727 1.00 40.41 50 PRO D C 1
ATOM 3126 O O . PRO D 4 46 ? -17.761 0.478 -25.162 1.00 38.72 50 PRO D O 1
ATOM 3130 N N . GLU D 4 47 ? -18.614 -1.528 -24.467 1.00 35.78 51 GLU D N 1
ATOM 3131 C CA . GLU D 4 47 ? -20.026 -1.137 -24.590 1.00 35.06 51 GLU D CA 1
ATOM 3132 C C . GLU D 4 47 ? -20.685 -1.008 -23.228 1.00 38.18 51 GLU D C 1
ATOM 3133 O O . GLU D 4 47 ? -20.672 -1.939 -22.442 1.00 38.33 51 GLU D O 1
ATOM 3139 N N . PHE D 4 48 ? -21.250 0.168 -22.969 1.00 34.96 52 PHE D N 1
ATOM 3140 C CA . PHE D 4 48 ? -21.952 0.572 -21.755 1.00 34.05 52 PHE D CA 1
ATOM 3141 C C . PHE D 4 48 ? -23.165 -0.285 -21.410 1.00 40.16 52 PHE D C 1
ATOM 3142 O O . PHE D 4 48 ? -24.093 -0.393 -22.218 1.00 43.11 52 PHE D O 1
ATOM 3150 N N . LEU D 4 49 ? -23.181 -0.844 -20.186 1.00 35.25 53 LEU D N 1
ATOM 3151 C CA . LEU D 4 49 ? -24.305 -1.642 -19.657 1.00 34.89 53 LEU D CA 1
ATOM 3152 C C . LEU D 4 49 ? -25.131 -0.742 -18.729 1.00 43.07 53 LEU D C 1
ATOM 3153 O O . LEU D 4 49 ? -26.241 -0.333 -19.088 1.00 45.61 53 LEU D O 1
ATOM 3158 N N . PHE D 4 50 ? -24.558 -0.377 -17.565 1.00 39.29 54 PHE D N 1
ATOM 3159 C CA . PHE D 4 50 ? -25.205 0.469 -16.573 1.00 40.32 54 PHE D CA 1
ATOM 3160 C C . PHE D 4 50 ? -24.287 1.281 -15.647 1.00 41.03 54 PHE D C 1
ATOM 3161 O O . PHE D 4 50 ? -23.065 1.130 -15.620 1.00 38.80 54 PHE D O 1
ATOM 3169 N N . THR D 4 51 ? -24.920 2.175 -14.908 1.00 38.53 55 THR D N 1
ATOM 3170 C CA . THR D 4 51 ? -24.294 3.062 -13.959 1.00 38.41 55 THR D CA 1
ATOM 3171 C C . THR D 4 51 ? -25.014 3.007 -12.616 1.00 42.51 55 THR D C 1
ATOM 3172 O O . THR D 4 51 ? -26.239 3.030 -12.569 1.00 41.57 55 THR D O 1
ATOM 3176 N N . LEU D 4 52 ? -24.240 2.799 -11.541 1.00 40.41 56 LEU D N 1
ATOM 3177 C CA . LEU D 4 52 ? -24.723 2.749 -10.158 1.00 40.98 56 LEU D CA 1
ATOM 3178 C C . LEU D 4 52 ? -24.135 3.967 -9.499 1.00 47.09 56 LEU D C 1
ATOM 3179 O O . LEU D 4 52 ? -22.916 4.130 -9.463 1.00 46.74 56 LEU D O 1
ATOM 3184 N N . TYR D 4 53 ? -25.005 4.861 -9.057 1.00 46.95 57 TYR D N 1
ATOM 3185 C CA . TYR D 4 53 ? -24.621 6.120 -8.433 1.00 47.78 57 TYR D CA 1
ATOM 3186 C C . TYR D 4 53 ? -24.371 6.038 -6.929 1.00 53.51 57 TYR D C 1
ATOM 3187 O O . TYR D 4 53 ? -23.408 6.635 -6.453 1.00 53.75 57 TYR D O 1
ATOM 3196 N N . SER D 4 54 ? -25.183 5.268 -6.195 1.00 51.39 58 SER D N 1
ATOM 3197 C CA . SER D 4 54 ? -25.048 5.132 -4.741 1.00 52.71 58 SER D CA 1
ATOM 3198 C C . SER D 4 54 ? -25.141 3.680 -4.310 1.00 57.53 58 SER D C 1
ATOM 3199 O O . SER D 4 54 ? -25.612 2.850 -5.085 1.00 56.73 58 SER D O 1
ATOM 3202 N N . ALA D 4 55 ? -24.736 3.380 -3.055 1.00 55.62 59 ALA D N 1
ATOM 3203 C CA . ALA D 4 55 ? -24.844 2.047 -2.447 1.00 55.70 59 ALA D CA 1
ATOM 3204 C C . ALA D 4 55 ? -26.331 1.724 -2.217 1.00 62.06 59 ALA D C 1
ATOM 3205 O O . ALA D 4 55 ? -27.124 2.608 -1.868 1.00 63.00 59 ALA D O 1
ATOM 3207 N N . GLY D 4 56 ? -26.697 0.471 -2.448 1.00 59.51 60 GLY D N 1
ATOM 3208 C CA . GLY D 4 56 ? -28.072 0.007 -2.311 1.00 61.07 60 GLY D CA 1
ATOM 3209 C C . GLY D 4 56 ? -28.799 0.013 -3.640 1.00 65.55 60 GLY D C 1
ATOM 3210 O O . GLY D 4 56 ? -29.783 -0.716 -3.814 1.00 66.83 60 GLY D O 1
ATOM 3211 N N . GLU D 4 57 ? -28.294 0.828 -4.599 1.00 60.31 61 GLU D N 1
ATOM 3212 C CA . GLU D 4 57 ? -28.815 0.942 -5.963 1.00 59.23 61 GLU D CA 1
ATOM 3213 C C . GLU D 4 57 ? -28.664 -0.398 -6.690 1.00 62.41 61 GLU D C 1
ATOM 3214 O O . GLU D 4 57 ? -27.786 -1.211 -6.356 1.00 60.65 61 GLU D O 1
ATOM 3220 N N . GLU D 4 58 ? -29.555 -0.638 -7.651 1.00 59.53 66 GLU D N 1
ATOM 3221 C CA . GLU D 4 58 ? -29.595 -1.877 -8.414 1.00 58.94 66 GLU D CA 1
ATOM 3222 C C . GLU D 4 58 ? -30.064 -1.591 -9.830 1.00 61.86 66 GLU D C 1
ATOM 3223 O O . GLU D 4 58 ? -31.038 -0.864 -10.032 1.00 63.86 66 GLU D O 1
ATOM 3229 N N . LYS D 4 59 ? -29.343 -2.134 -10.807 1.00 54.92 67 LYS D N 1
ATOM 3230 C CA . LYS D 4 59 ? -29.681 -2.013 -12.214 1.00 53.00 67 LYS D CA 1
ATOM 3231 C C . LYS D 4 59 ? -29.690 -3.425 -12.764 1.00 55.91 67 LYS D C 1
ATOM 3232 O O . LYS D 4 59 ? -28.881 -4.254 -12.347 1.00 53.35 67 LYS D O 1
ATOM 3238 N N . GLU D 4 60 ? -30.666 -3.724 -13.620 1.00 54.71 68 GLU D N 1
ATOM 3239 C CA . GLU D 4 60 ? -30.846 -5.040 -14.211 1.00 54.84 68 GLU D CA 1
ATOM 3240 C C . GLU D 4 60 ? -31.176 -4.876 -15.675 1.00 59.79 68 GLU D C 1
ATOM 3241 O O . GLU D 4 60 ? -32.097 -4.138 -16.011 1.00 61.51 68 GLU D O 1
ATOM 3247 N N . LYS D 4 61 ? -30.421 -5.551 -16.544 1.00 55.63 69 LYS D N 1
ATOM 3248 C CA . LYS D 4 61 ? -30.642 -5.531 -17.990 1.00 55.59 69 LYS D CA 1
ATOM 3249 C C . LYS D 4 61 ? -30.587 -6.978 -18.449 1.00 58.32 69 LYS D C 1
ATOM 3250 O O . LYS D 4 61 ? -29.494 -7.545 -18.541 1.00 56.92 69 LYS D O 1
ATOM 3256 N N . GLU D 4 62 ? -31.772 -7.589 -18.684 1.00 56.03 70 GLU D N 1
ATOM 3257 C CA . GLU D 4 62 ? -31.934 -8.988 -19.101 1.00 55.86 70 GLU D CA 1
ATOM 3258 C C . GLU D 4 62 ? -31.369 -9.905 -17.995 1.00 58.07 70 GLU D C 1
ATOM 3259 O O . GLU D 4 62 ? -31.779 -9.770 -16.839 1.00 60.79 70 GLU D O 1
ATOM 3265 N N . ARG D 4 63 ? -30.390 -10.759 -18.327 1.00 49.62 78 ARG D N 1
ATOM 3266 C CA . ARG D 4 63 ? -29.740 -11.718 -17.427 1.00 48.24 78 ARG D CA 1
ATOM 3267 C C . ARG D 4 63 ? -28.634 -11.094 -16.521 1.00 48.80 78 ARG D C 1
ATOM 3268 O O . ARG D 4 63 ? -27.959 -11.830 -15.785 1.00 46.48 78 ARG D O 1
ATOM 3276 N N . LEU D 4 64 ? -28.431 -9.758 -16.602 1.00 43.90 79 LEU D N 1
ATOM 3277 C CA . LEU D 4 64 ? -27.401 -9.056 -15.822 1.00 41.82 79 LEU D CA 1
ATOM 3278 C C . LEU D 4 64 ? -28.025 -8.218 -14.722 1.00 45.14 79 LEU D C 1
ATOM 3279 O O . LEU D 4 64 ? -28.974 -7.487 -14.983 1.00 45.52 79 LEU D O 1
ATOM 3284 N N . LYS D 4 65 ? -27.464 -8.293 -13.509 1.00 41.18 80 LYS D N 1
ATOM 3285 C CA . LYS D 4 65 ? -27.930 -7.558 -12.330 1.00 41.61 80 LYS D CA 1
ATOM 3286 C C . LYS D 4 65 ? -26.704 -6.997 -11.620 1.00 44.60 80 LYS D C 1
ATOM 3287 O O . LYS D 4 65 ? -25.784 -7.740 -11.288 1.00 44.09 80 LYS D O 1
ATOM 3293 N N . ALA D 4 66 ? -26.674 -5.683 -11.415 1.00 40.74 81 ALA D N 1
ATOM 3294 C CA . ALA D 4 66 ? -25.534 -5.024 -10.805 1.00 38.74 81 ALA D CA 1
ATOM 3295 C C . ALA D 4 66 ? -25.855 -4.352 -9.474 1.00 42.91 81 ALA D C 1
ATOM 3296 O O . ALA D 4 66 ? -26.733 -3.491 -9.397 1.00 43.64 81 ALA D O 1
ATOM 3298 N N . THR D 4 67 ? -25.101 -4.738 -8.437 1.00 39.12 82 THR D N 1
ATOM 3299 C CA . THR D 4 67 ? -25.226 -4.247 -7.068 1.00 40.48 82 THR D CA 1
ATOM 3300 C C . THR D 4 67 ? -24.068 -3.345 -6.653 1.00 45.37 82 THR D C 1
ATOM 3301 O O . THR D 4 67 ? -23.010 -3.382 -7.268 1.00 44.89 82 THR D O 1
ATOM 3305 N N . LEU D 4 68 ? -24.297 -2.480 -5.658 1.00 43.15 83 LEU D N 1
ATOM 3306 C CA . LEU D 4 68 ? -23.280 -1.562 -5.171 1.00 41.21 83 LEU D CA 1
ATOM 3307 C C . LEU D 4 68 ? -23.219 -1.461 -3.644 1.00 45.67 83 LEU D C 1
ATOM 3308 O O . LEU D 4 68 ? -24.256 -1.310 -2.987 1.00 46.03 83 LEU D O 1
ATOM 3313 N N . THR D 4 69 ? -21.983 -1.546 -3.103 1.00 41.64 84 THR D N 1
ATOM 3314 C CA . THR D 4 69 ? -21.645 -1.349 -1.690 1.00 43.54 84 THR D CA 1
ATOM 3315 C C . THR D 4 69 ? -20.586 -0.230 -1.671 1.00 48.49 84 THR D C 1
ATOM 3316 O O . THR D 4 69 ? -20.111 0.185 -2.737 1.00 45.05 84 THR D O 1
ATOM 3320 N N . LYS D 4 70 A -20.179 0.205 -0.461 1.00 47.76 84 LYS D N 1
ATOM 3321 C CA . LYS D 4 70 A -19.143 1.213 -0.226 1.00 47.40 84 LYS D CA 1
ATOM 3322 C C . LYS D 4 70 A -17.745 0.762 -0.707 1.00 50.04 84 LYS D C 1
ATOM 3323 O O . LYS D 4 70 A -16.896 1.621 -0.953 1.00 50.55 84 LYS D O 1
ATOM 3329 N N . LYS D 4 71 ? -17.498 -0.571 -0.808 1.00 43.88 85 LYS D N 1
ATOM 3330 C CA . LYS D 4 71 ? -16.184 -1.143 -1.155 1.00 41.57 85 LYS D CA 1
ATOM 3331 C C . LYS D 4 71 ? -16.154 -1.959 -2.452 1.00 43.28 85 LYS D C 1
ATOM 3332 O O . LYS D 4 71 ? -15.087 -2.090 -3.064 1.00 40.66 85 LYS D O 1
ATOM 3338 N N . GLU D 4 72 ? -17.304 -2.533 -2.843 1.00 40.46 86 GLU D N 1
ATOM 3339 C CA . GLU D 4 72 ? -17.431 -3.433 -3.987 1.00 39.49 86 GLU D CA 1
ATOM 3340 C C . GLU D 4 72 ? -18.696 -3.189 -4.768 1.00 41.23 86 GLU D C 1
ATOM 3341 O O . GLU D 4 72 ? -19.643 -2.607 -4.241 1.00 41.92 86 GLU D O 1
ATOM 3347 N N . SER D 4 73 ? -18.727 -3.753 -5.999 1.00 34.11 87 SER D N 1
ATOM 3348 C CA . SER D 4 73 ? -19.847 -3.892 -6.910 1.00 32.53 87 SER D CA 1
ATOM 3349 C C . SER D 4 73 ? -19.839 -5.298 -7.483 1.00 36.07 87 SER D C 1
ATOM 3350 O O . SER D 4 73 ? -18.784 -5.822 -7.843 1.00 34.69 87 SER D O 1
ATOM 3353 N N . PHE D 4 74 ? -21.026 -5.884 -7.624 1.00 33.83 88 PHE D N 1
ATOM 3354 C CA . PHE D 4 74 ? -21.166 -7.222 -8.175 1.00 33.24 88 PHE D CA 1
ATOM 3355 C C . PHE D 4 74 ? -21.975 -7.215 -9.423 1.00 36.31 88 PHE D C 1
ATOM 3356 O O . PHE D 4 74 ? -23.021 -6.551 -9.465 1.00 37.38 88 PHE D O 1
ATOM 3364 N N . LEU D 4 75 ? -21.546 -8.002 -10.425 1.00 30.51 89 LEU D N 1
ATOM 3365 C CA . LEU D 4 75 ? -22.369 -8.192 -11.602 1.00 30.18 89 LEU D CA 1
ATOM 3366 C C . LEU D 4 75 ? -22.854 -9.635 -11.523 1.00 38.29 89 LEU D C 1
ATOM 3367 O O . LEU D 4 75 ? -22.047 -10.566 -11.590 1.00 38.28 89 LEU D O 1
ATOM 3372 N N . HIS D 4 76 ? -24.146 -9.814 -11.250 1.00 38.01 90 HIS D N 1
ATOM 3373 C CA . HIS D 4 76 ? -24.723 -11.147 -11.155 1.00 41.35 90 HIS D CA 1
ATOM 3374 C C . HIS D 4 76 ? -25.201 -11.592 -12.543 1.00 42.22 90 HIS D C 1
ATOM 3375 O O . HIS D 4 76 ? -25.927 -10.866 -13.219 1.00 41.29 90 HIS D O 1
ATOM 3382 N N . ILE D 4 77 ? -24.747 -12.756 -12.985 1.00 36.83 91 ILE D N 1
ATOM 3383 C CA . ILE D 4 77 ? -25.168 -13.290 -14.280 1.00 35.73 91 ILE D CA 1
ATOM 3384 C C . ILE D 4 77 ? -25.989 -14.559 -14.085 1.00 39.04 91 ILE D C 1
ATOM 3385 O O . ILE D 4 77 ? -25.456 -15.601 -13.717 1.00 38.59 91 ILE D O 1
ATOM 3390 N N . THR D 4 78 ? -27.295 -14.432 -14.256 1.00 37.62 92 THR D N 1
ATOM 3391 C CA . THR D 4 78 ? -28.263 -15.513 -14.108 1.00 40.04 92 THR D CA 1
ATOM 3392 C C . THR D 4 78 ? -28.348 -16.283 -15.427 1.00 46.11 92 THR D C 1
ATOM 3393 O O . THR D 4 78 ? -28.236 -15.683 -16.506 1.00 44.71 92 THR D O 1
ATOM 3397 N N . ALA D 4 79 ? -28.455 -17.617 -15.322 1.00 45.70 93 ALA D N 1
ATOM 3398 C CA . ALA D 4 79 ? -28.538 -18.582 -16.430 1.00 46.14 93 ALA D CA 1
ATOM 3399 C C . ALA D 4 79 ? -27.774 -18.138 -17.706 1.00 47.92 93 ALA D C 1
ATOM 3400 O O . ALA D 4 79 ? -28.397 -17.974 -18.750 1.00 49.25 93 ALA D O 1
ATOM 3402 N N . PRO D 4 80 ? -26.451 -17.881 -17.662 1.00 41.47 94 PRO D N 1
ATOM 3403 C CA . PRO D 4 80 ? -25.769 -17.428 -18.879 1.00 39.89 94 PRO D CA 1
ATOM 3404 C C . PRO D 4 80 ? -25.894 -18.309 -20.118 1.00 45.42 94 PRO D C 1
ATOM 3405 O O . PRO D 4 80 ? -26.135 -19.521 -20.040 1.00 45.12 94 PRO D O 1
ATOM 3409 N N . LYS D 4 81 ? -25.712 -17.664 -21.275 1.00 42.70 95 LYS D N 1
ATOM 3410 C CA . LYS D 4 81 ? -25.740 -18.292 -22.579 1.00 43.33 95 LYS D CA 1
ATOM 3411 C C . LYS D 4 81 ? -24.375 -18.055 -23.243 1.00 48.53 95 LYS D C 1
ATOM 3412 O O . LYS D 4 81 ? -23.680 -17.126 -22.824 1.00 48.27 95 LYS D O 1
ATOM 3418 N N . PRO D 4 82 ? -23.944 -18.866 -24.260 1.00 44.45 96 PRO D N 1
ATOM 3419 C CA . PRO D 4 82 ? -22.627 -18.620 -24.897 1.00 41.17 96 PRO D CA 1
ATOM 3420 C C . PRO D 4 82 ? -22.442 -17.198 -25.418 1.00 44.18 96 PRO D C 1
ATOM 3421 O O . PRO D 4 82 ? -21.319 -16.682 -25.389 1.00 43.78 96 PRO D O 1
ATOM 3425 N N A GLU D 4 83 ? -23.549 -16.568 -25.889 0.50 40.01 97 GLU D N 1
ATOM 3426 N N B GLU D 4 83 ? -23.541 -16.566 -25.879 0.50 40.17 97 GLU D N 1
ATOM 3427 C CA A GLU D 4 83 ? -23.617 -15.202 -26.418 0.50 38.53 97 GLU D CA 1
ATOM 3428 C CA B GLU D 4 83 ? -23.603 -15.207 -26.419 0.50 38.77 97 GLU D CA 1
ATOM 3429 C C A GLU D 4 83 ? -23.242 -14.134 -25.373 0.50 41.01 97 GLU D C 1
ATOM 3430 C C B GLU D 4 83 ? -23.220 -14.142 -25.374 0.50 41.07 97 GLU D C 1
ATOM 3431 O O A GLU D 4 83 ? -22.864 -13.019 -25.741 0.50 40.45 97 GLU D O 1
ATOM 3432 O O B GLU D 4 83 ? -22.817 -13.036 -25.744 0.50 40.47 97 GLU D O 1
ATOM 3443 N N . ASP D 4 84 ? -23.314 -14.487 -24.077 1.00 36.28 98 ASP D N 1
ATOM 3444 C CA . ASP D 4 84 ? -22.950 -13.594 -22.981 1.00 35.26 98 ASP D CA 1
ATOM 3445 C C . ASP D 4 84 ? -21.399 -13.538 -22.779 1.00 38.77 98 ASP D C 1
ATOM 3446 O O . ASP D 4 84 ? -20.911 -12.759 -21.954 1.00 36.90 98 ASP D O 1
ATOM 3451 N N . SER D 4 85 ? -20.649 -14.380 -23.513 1.00 35.41 99 SER D N 1
ATOM 3452 C CA . SER D 4 85 ? -19.205 -14.473 -23.397 1.00 36.12 99 SER D CA 1
ATOM 3453 C C . SER D 4 85 ? -18.548 -13.218 -23.912 1.00 42.36 99 SER D C 1
ATOM 3454 O O . SER D 4 85 ? -18.733 -12.821 -25.073 1.00 43.58 99 SER D O 1
ATOM 3457 N N . ALA D 4 86 ? -17.805 -12.575 -23.023 1.00 37.49 100 ALA D N 1
ATOM 3458 C CA . ALA D 4 86 ? -17.090 -11.334 -23.293 1.00 36.11 100 ALA D CA 1
ATOM 3459 C C . ALA D 4 86 ? -16.275 -11.077 -22.061 1.00 38.37 100 ALA D C 1
ATOM 3460 O O . ALA D 4 86 ? -16.276 -11.907 -21.154 1.00 37.11 100 ALA D O 1
ATOM 3462 N N . THR D 4 87 ? -15.531 -9.972 -22.047 1.00 35.26 101 THR D N 1
ATOM 3463 C CA . THR D 4 87 ? -14.786 -9.538 -20.874 1.00 34.59 101 THR D CA 1
ATOM 3464 C C . THR D 4 87 ? -15.590 -8.370 -20.320 1.00 37.08 101 THR D C 1
ATOM 3465 O O . THR D 4 87 ? -15.989 -7.481 -21.078 1.00 38.43 101 THR D O 1
ATOM 3469 N N . TYR D 4 88 ? -15.923 -8.439 -19.036 1.00 30.79 102 TYR D N 1
ATOM 3470 C CA . TYR D 4 88 ? -16.744 -7.454 -18.353 1.00 29.59 102 TYR D CA 1
ATOM 3471 C C . TYR D 4 88 ? -15.922 -6.476 -17.610 1.00 32.83 102 TYR D C 1
ATOM 3472 O O . TYR D 4 88 ? -15.125 -6.857 -16.758 1.00 32.26 102 TYR D O 1
ATOM 3481 N N . LEU D 4 89 ? -16.089 -5.200 -17.948 1.00 29.92 103 LEU D N 1
ATOM 3482 C CA . LEU D 4 89 ? -15.265 -4.165 -17.334 1.00 30.37 103 LEU D CA 1
ATOM 3483 C C . LEU D 4 89 ? -15.963 -3.330 -16.323 1.00 34.28 103 LEU D C 1
ATOM 3484 O O . LEU D 4 89 ? -17.128 -2.983 -16.474 1.00 34.24 103 LEU D O 1
ATOM 3489 N N . CYS D 4 90 ? -15.216 -2.976 -15.309 1.00 30.66 104 CYS D N 1
ATOM 3490 C CA . CYS D 4 90 ? -15.689 -2.116 -14.273 1.00 32.34 104 CYS D CA 1
ATOM 3491 C C . CYS D 4 90 ? -14.853 -0.852 -14.196 1.00 33.88 104 CYS D C 1
ATOM 3492 O O . CYS D 4 90 ? -13.619 -0.906 -14.292 1.00 34.65 104 CYS D O 1
ATOM 3495 N N . ALA D 4 91 ? -15.528 0.290 -14.073 1.00 27.27 105 ALA D N 1
ATOM 3496 C CA . ALA D 4 91 ? -14.880 1.589 -14.019 1.00 25.61 105 ALA D CA 1
ATOM 3497 C C . ALA D 4 91 ? -15.475 2.439 -12.931 1.00 29.37 105 ALA D C 1
ATOM 3498 O O . ALA D 4 91 ? -16.644 2.343 -12.604 1.00 28.07 105 ALA D O 1
ATOM 3500 N N . VAL D 4 92 ? -14.662 3.309 -12.397 1.00 28.63 106 VAL D N 1
ATOM 3501 C CA . VAL D 4 92 ? -15.032 4.140 -11.282 1.00 28.63 106 VAL D CA 1
ATOM 3502 C C . VAL D 4 92 ? -14.806 5.619 -11.588 1.00 31.87 106 VAL D C 1
ATOM 3503 O O . VAL D 4 92 ? -13.916 5.961 -12.360 1.00 28.90 106 VAL D O 1
ATOM 3507 N N . GLN D 4 93 ? -15.703 6.481 -11.077 1.00 31.54 107 GLN D N 1
ATOM 3508 C CA . GLN D 4 93 ? -15.611 7.925 -11.226 1.00 31.63 107 GLN D CA 1
ATOM 3509 C C . GLN D 4 93 ? -15.442 8.581 -9.854 1.00 33.52 107 GLN D C 1
ATOM 3510 O O . GLN D 4 93 ? -16.212 8.304 -8.955 1.00 33.28 107 GLN D O 1
ATOM 3516 N N . ASP D 4 94 ? -14.400 9.414 -9.697 1.00 31.30 108 ASP D N 1
ATOM 3517 C CA . ASP D 4 94 ? -14.037 10.090 -8.454 1.00 31.93 108 ASP D CA 1
ATOM 3518 C C . ASP D 4 94 ? -14.578 11.518 -8.372 1.00 38.07 108 ASP D C 1
ATOM 3519 O O . ASP D 4 94 ? -14.343 12.323 -9.288 1.00 38.45 108 ASP D O 1
ATOM 3524 N N . LEU D 4 95 ? -15.305 11.845 -7.282 1.00 35.49 109 LEU D N 1
ATOM 3525 C CA . LEU D 4 95 ? -15.780 13.217 -7.092 1.00 37.18 109 LEU D CA 1
ATOM 3526 C C . LEU D 4 95 ? -14.775 14.077 -6.309 1.00 41.17 109 LEU D C 1
ATOM 3527 O O . LEU D 4 95 ? -15.055 15.241 -6.019 1.00 42.74 109 LEU D O 1
ATOM 3532 N N . GLY D 4 96 ? -13.603 13.498 -6.031 1.00 36.08 110 GLY D N 1
ATOM 3533 C CA . GLY D 4 96 ? -12.467 14.149 -5.391 1.00 36.58 110 GLY D CA 1
ATOM 3534 C C . GLY D 4 96 ? -11.454 14.671 -6.395 1.00 42.51 110 GLY D C 1
ATOM 3535 O O . GLY D 4 96 ? -10.385 15.143 -6.005 1.00 41.82 110 GLY D O 1
ATOM 3536 N N . THR D 4 97 ? -11.796 14.560 -7.715 1.00 41.19 111 THR D N 1
ATOM 3537 C CA . THR D 4 97 ? -11.066 15.011 -8.921 1.00 40.88 111 THR D CA 1
ATOM 3538 C C . THR D 4 97 ? -12.017 15.657 -9.985 1.00 44.30 111 THR D C 1
ATOM 3539 O O . THR D 4 97 ? -13.249 15.510 -9.940 1.00 42.87 111 THR D O 1
ATOM 3543 N N . SER D 4 98 ? -11.414 16.366 -10.947 1.00 41.78 112 SER D N 1
ATOM 3544 C CA . SER D 4 98 ? -12.096 17.072 -12.028 1.00 40.85 112 SER D CA 1
ATOM 3545 C C . SER D 4 98 ? -12.394 16.173 -13.219 1.00 40.82 112 SER D C 1
ATOM 3546 O O . SER D 4 98 ? -11.586 15.330 -13.596 1.00 38.19 112 SER D O 1
ATOM 3549 N N . GLY D 4 99 ? -13.554 16.388 -13.816 1.00 38.05 113 GLY D N 1
ATOM 3550 C CA . GLY D 4 99 ? -13.981 15.680 -15.010 1.00 35.95 113 GLY D CA 1
ATOM 3551 C C . GLY D 4 99 ? -14.733 14.388 -14.805 1.00 36.91 113 GLY D C 1
ATOM 3552 O O . GLY D 4 99 ? -15.148 14.041 -13.695 1.00 33.38 113 GLY D O 1
ATOM 3553 N N . SER D 4 100 ? -14.939 13.692 -15.925 1.00 35.01 114 SER D N 1
ATOM 3554 C CA . SER D 4 100 ? -15.699 12.454 -16.002 1.00 34.29 114 SER D CA 1
ATOM 3555 C C . SER D 4 100 ? -14.842 11.235 -16.299 1.00 36.90 114 SER D C 1
ATOM 3556 O O . SER D 4 100 ? -15.384 10.184 -16.643 1.00 35.59 114 SER D O 1
ATOM 3559 N N . ARG D 4 101 ? -13.511 11.366 -16.170 1.00 34.21 115 ARG D N 1
ATOM 3560 C CA . ARG D 4 101 ? -12.584 10.260 -16.442 1.00 33.73 115 ARG D CA 1
ATOM 3561 C C . ARG D 4 101 ? -12.903 8.988 -15.649 1.00 34.42 115 ARG D C 1
ATOM 3562 O O . ARG D 4 101 ? -13.434 9.047 -14.550 1.00 33.22 115 ARG D O 1
ATOM 3570 N N . LEU D 4 102 ? -12.611 7.857 -16.242 1.00 30.31 116 LEU D N 1
ATOM 3571 C CA . LEU D 4 102 ? -12.841 6.564 -15.618 1.00 28.67 116 LEU D CA 1
ATOM 3572 C C . LEU D 4 102 ? -11.526 5.844 -15.374 1.00 29.41 116 LEU D C 1
ATOM 3573 O O . LEU D 4 102 ? -10.600 5.920 -16.188 1.00 26.81 116 LEU D O 1
ATOM 3578 N N . THR D 4 103 ? -11.429 5.215 -14.207 1.00 26.28 117 THR D N 1
ATOM 3579 C CA . THR D 4 103 ? -10.311 4.347 -13.844 1.00 25.77 117 THR D CA 1
ATOM 3580 C C . THR D 4 103 ? -10.892 2.955 -14.008 1.00 27.01 117 THR D C 1
ATOM 3581 O O . THR D 4 103 ? -11.880 2.625 -13.334 1.00 25.76 117 THR D O 1
ATOM 3585 N N . PHE D 4 104 ? -10.309 2.174 -14.938 1.00 21.42 118 PHE D N 1
ATOM 3586 C CA . PHE D 4 104 ? -10.791 0.847 -15.257 1.00 20.39 118 PHE D CA 1
ATOM 3587 C C . PHE D 4 104 ? -10.159 -0.228 -14.484 1.00 26.17 118 PHE D C 1
ATOM 3588 O O . PHE D 4 104 ? -8.975 -0.166 -14.172 1.00 24.30 118 PHE D O 1
ATOM 3596 N N . GLY D 4 105 ? -10.922 -1.303 -14.301 1.00 28.06 119 GLY D N 1
ATOM 3597 C CA . GLY D 4 105 ? -10.409 -2.550 -13.747 1.00 27.82 119 GLY D CA 1
ATOM 3598 C C . GLY D 4 105 ? -9.815 -3.282 -14.935 1.00 34.05 119 GLY D C 1
ATOM 3599 O O . GLY D 4 105 ? -10.021 -2.873 -16.096 1.00 33.00 119 GLY D O 1
ATOM 3600 N N . GLU D 4 106 ? -9.105 -4.380 -14.681 1.00 32.50 120 GLU D N 1
ATOM 3601 C CA . GLU D 4 106 ? -8.483 -5.119 -15.769 1.00 32.43 120 GLU D CA 1
ATOM 3602 C C . GLU D 4 106 ? -9.434 -6.058 -16.498 1.00 38.05 120 GLU D C 1
ATOM 3603 O O . GLU D 4 106 ? -9.032 -6.682 -17.466 1.00 40.97 120 GLU D O 1
ATOM 3609 N N . GLY D 4 107 ? -10.655 -6.190 -16.006 1.00 33.04 121 GLY D N 1
ATOM 3610 C CA . GLY D 4 107 ? -11.671 -7.050 -16.589 1.00 31.82 121 GLY D CA 1
ATOM 3611 C C . GLY D 4 107 ? -11.731 -8.456 -16.031 1.00 35.55 121 GLY D C 1
ATOM 3612 O O . GLY D 4 107 ? -10.772 -8.944 -15.419 1.00 34.93 121 GLY D O 1
ATOM 3613 N N . THR D 4 108 ? -12.907 -9.091 -16.230 1.00 31.02 122 THR D N 1
ATOM 3614 C CA . THR D 4 108 ? -13.227 -10.459 -15.909 1.00 30.37 122 THR D CA 1
ATOM 3615 C C . THR D 4 108 ? -13.622 -11.056 -17.238 1.00 34.21 122 THR D C 1
ATOM 3616 O O . THR D 4 108 ? -14.651 -10.674 -17.794 1.00 33.90 122 THR D O 1
ATOM 3620 N N . GLN D 4 109 ? -12.784 -11.973 -17.755 1.00 29.61 123 GLN D N 1
ATOM 3621 C CA . GLN D 4 109 ? -12.989 -12.628 -19.028 1.00 28.66 123 GLN D CA 1
ATOM 3622 C C . GLN D 4 109 ? -13.935 -13.820 -18.840 1.00 30.03 123 GLN D C 1
ATOM 3623 O O . GLN D 4 109 ? -13.586 -14.797 -18.180 1.00 29.57 123 GLN D O 1
ATOM 3629 N N . LEU D 4 110 ? -15.164 -13.706 -19.370 1.00 25.14 124 LEU D N 1
ATOM 3630 C CA . LEU D 4 110 ? -16.159 -14.761 -19.236 1.00 25.72 124 LEU D CA 1
ATOM 3631 C C . LEU D 4 110 ? -16.296 -15.623 -20.482 1.00 32.38 124 LEU D C 1
ATOM 3632 O O . LEU D 4 110 ? -16.488 -15.095 -21.571 1.00 31.20 124 LEU D O 1
ATOM 3637 N N . THR D 4 111 ? -16.220 -16.964 -20.315 1.00 32.50 125 THR D N 1
ATOM 3638 C CA . THR D 4 111 ? -16.473 -17.909 -21.411 1.00 32.01 125 THR D CA 1
ATOM 3639 C C . THR D 4 111 ? -17.562 -18.830 -20.947 1.00 35.78 125 THR D C 1
ATOM 3640 O O . THR D 4 111 ? -17.448 -19.415 -19.879 1.00 36.67 125 THR D O 1
ATOM 3644 N N . VAL D 4 112 ? -18.649 -18.914 -21.718 1.00 32.48 126 VAL D N 1
ATOM 3645 C CA . VAL D 4 112 ? -19.793 -19.761 -21.383 1.00 32.32 126 VAL D CA 1
ATOM 3646 C C . VAL D 4 112 ? -19.762 -20.957 -22.308 1.00 38.53 126 VAL D C 1
ATOM 3647 O O . VAL D 4 112 ? -20.037 -20.827 -23.501 1.00 38.81 126 VAL D O 1
ATOM 3651 N N . ASN D 4 113 ? -19.370 -22.121 -21.763 1.00 37.04 127 ASN D N 1
ATOM 3652 C CA . ASN D 4 113 ? -19.286 -23.368 -22.508 1.00 38.52 127 ASN D CA 1
ATOM 3653 C C . ASN D 4 113 ? -20.728 -23.841 -22.827 1.00 45.07 127 ASN D C 1
ATOM 3654 O O . ASN D 4 113 ? -21.549 -23.929 -21.915 1.00 47.26 127 ASN D O 1
ATOM 3659 N N . PRO D 4 114 ? -21.096 -23.995 -24.114 1.00 41.86 128 PRO D N 1
ATOM 3660 C CA . PRO D 4 114 ? -22.497 -24.327 -24.447 1.00 42.91 128 PRO D CA 1
ATOM 3661 C C . PRO D 4 114 ? -22.958 -25.728 -24.106 1.00 49.50 128 PRO D C 1
ATOM 3662 O O . PRO D 4 114 ? -22.140 -26.617 -23.923 1.00 49.81 128 PRO D O 1
ATOM 3666 N N . ASN D 4 115 ? -24.273 -25.934 -24.084 1.00 48.15 129 ASN D N 1
ATOM 3667 C CA . ASN D 4 115 ? -24.848 -27.258 -23.857 1.00 50.16 129 ASN D CA 1
ATOM 3668 C C . ASN D 4 115 ? -25.010 -27.920 -25.237 1.00 56.04 129 ASN D C 1
ATOM 3669 O O . ASN D 4 115 ? -25.545 -27.289 -26.159 1.00 56.40 129 ASN D O 1
ATOM 3674 N N . ILE D 4 116 ? -24.499 -29.157 -25.389 1.00 52.85 130 ILE D N 1
ATOM 3675 C CA . ILE D 4 116 ? -24.609 -29.918 -26.633 1.00 53.02 130 ILE D CA 1
ATOM 3676 C C . ILE D 4 116 ? -25.718 -30.970 -26.500 1.00 62.19 130 ILE D C 1
ATOM 3677 O O . ILE D 4 116 ? -25.514 -32.042 -25.926 1.00 62.56 130 ILE D O 1
ATOM 3682 N N . GLN D 4 117 ? -26.907 -30.617 -27.008 1.00 62.04 131 GLN D N 1
ATOM 3683 C CA . GLN D 4 117 ? -28.124 -31.421 -26.936 1.00 65.07 131 GLN D CA 1
ATOM 3684 C C . GLN D 4 117 ? -28.040 -32.848 -27.478 1.00 70.85 131 GLN D C 1
ATOM 3685 O O . GLN D 4 117 ? -28.312 -33.786 -26.729 1.00 72.30 131 GLN D O 1
ATOM 3691 N N . ASN D 4 118 ? -27.656 -33.027 -28.749 1.00 66.56 132 ASN D N 1
ATOM 3692 C CA . ASN D 4 118 ? -27.553 -34.374 -29.327 1.00 66.45 132 ASN D CA 1
ATOM 3693 C C . ASN D 4 118 ? -26.196 -34.579 -30.010 1.00 65.42 132 ASN D C 1
ATOM 3694 O O . ASN D 4 118 ? -26.100 -34.421 -31.237 1.00 63.89 132 ASN D O 1
ATOM 3699 N N . PRO D 4 119 ? -25.123 -34.886 -29.231 1.00 59.05 133 PRO D N 1
ATOM 3700 C CA . PRO D 4 119 ? -23.802 -35.069 -29.859 1.00 57.19 133 PRO D CA 1
ATOM 3701 C C . PRO D 4 119 ? -23.746 -36.266 -30.813 1.00 61.43 133 PRO D C 1
ATOM 3702 O O . PRO D 4 119 ? -24.479 -37.246 -30.640 1.00 63.91 133 PRO D O 1
ATOM 3706 N N . ASP D 4 120 ? -22.920 -36.140 -31.856 1.00 54.77 134 ASP D N 1
ATOM 3707 C CA . ASP D 4 120 ? -22.694 -37.157 -32.882 1.00 54.95 134 ASP D CA 1
ATOM 3708 C C . ASP D 4 120 ? -21.225 -36.995 -33.337 1.00 55.29 134 ASP D C 1
ATOM 3709 O O . ASP D 4 120 ? -20.989 -36.629 -34.495 1.00 54.53 134 ASP D O 1
ATOM 3714 N N . PRO D 4 121 ? -20.227 -37.219 -32.422 1.00 49.04 135 PRO D N 1
ATOM 3715 C CA . PRO D 4 121 ? -18.818 -36.967 -32.784 1.00 46.71 135 PRO D CA 1
ATOM 3716 C C . PRO D 4 121 ? -18.356 -37.683 -34.028 1.00 49.15 135 PRO D C 1
ATOM 3717 O O . PRO D 4 121 ? -18.690 -38.852 -34.212 1.00 50.71 135 PRO D O 1
ATOM 3721 N N . ALA D 4 122 ? -17.627 -36.962 -34.898 1.00 43.56 136 ALA D N 1
ATOM 3722 C CA . ALA D 4 122 ? -17.114 -37.495 -36.157 1.00 44.62 136 ALA D CA 1
ATOM 3723 C C . ALA D 4 122 ? -15.954 -36.700 -36.710 1.00 48.00 136 ALA D C 1
ATOM 3724 O O . ALA D 4 122 ? -15.904 -35.491 -36.510 1.00 48.95 136 ALA D O 1
ATOM 3726 N N . VAL D 4 123 ? -15.019 -37.374 -37.405 1.00 43.21 137 VAL D N 1
ATOM 3727 C CA . VAL D 4 123 ? -13.900 -36.719 -38.072 1.00 41.85 137 VAL D CA 1
ATOM 3728 C C . VAL D 4 123 ? -14.071 -36.918 -39.580 1.00 45.81 137 VAL D C 1
ATOM 3729 O O . VAL D 4 123 ? -14.144 -38.042 -40.067 1.00 46.37 137 VAL D O 1
ATOM 3733 N N . TYR D 4 124 ? -14.186 -35.807 -40.296 1.00 41.89 138 TYR D N 1
ATOM 3734 C CA . TYR D 4 124 ? -14.369 -35.752 -41.732 1.00 41.55 138 TYR D CA 1
ATOM 3735 C C . TYR D 4 124 ? -13.159 -35.164 -42.444 1.00 45.71 138 TYR D C 1
ATOM 3736 O O . TYR D 4 124 ? -12.471 -34.307 -41.877 1.00 43.64 138 TYR D O 1
ATOM 3745 N N . GLN D 4 125 ? -12.949 -35.591 -43.711 1.00 43.79 139 GLN D N 1
ATOM 3746 C CA . GLN D 4 125 ? -11.919 -35.123 -44.633 1.00 44.99 139 GLN D CA 1
ATOM 3747 C C . GLN D 4 125 ? -12.554 -34.210 -45.683 1.00 53.30 139 GLN D C 1
ATOM 3748 O O . GLN D 4 125 ? -13.584 -34.555 -46.273 1.00 53.31 139 GLN D O 1
ATOM 3754 N N . LEU D 4 126 ? -11.932 -33.044 -45.915 1.00 52.99 140 LEU D N 1
ATOM 3755 C CA . LEU D 4 126 ? -12.402 -32.041 -46.881 1.00 53.43 140 LEU D CA 1
ATOM 3756 C C . LEU D 4 126 ? -11.327 -31.767 -47.911 1.00 62.33 140 LEU D C 1
ATOM 3757 O O . LEU D 4 126 ? -10.140 -31.728 -47.578 1.00 62.04 140 LEU D O 1
ATOM 3762 N N . ARG D 4 127 ? -11.741 -31.563 -49.160 1.00 62.79 141 ARG D N 1
ATOM 3763 C CA . ARG D 4 127 ? -10.831 -31.239 -50.249 1.00 64.33 141 ARG D CA 1
ATOM 3764 C C . ARG D 4 127 ? -11.027 -29.792 -50.642 1.00 69.64 141 ARG D C 1
ATOM 3765 O O . ARG D 4 127 ? -12.107 -29.244 -50.423 1.00 68.26 141 ARG D O 1
ATOM 3773 N N . ASP D 4 128 ? -9.995 -29.172 -51.230 1.00 69.13 142 ASP D N 1
ATOM 3774 C CA . ASP D 4 128 ? -10.061 -27.788 -51.697 1.00 69.72 142 ASP D CA 1
ATOM 3775 C C . ASP D 4 128 ? -10.862 -27.680 -52.997 1.00 76.97 142 ASP D C 1
ATOM 3776 O O . ASP D 4 128 ? -10.954 -28.653 -53.750 1.00 77.63 142 ASP D O 1
ATOM 3781 N N . SER D 4 129 ? -11.438 -26.486 -53.248 1.00 75.29 143 SER D N 1
ATOM 3782 C CA . SER D 4 129 ? -12.170 -26.163 -54.469 1.00 77.20 143 SER D CA 1
ATOM 3783 C C . SER D 4 129 ? -11.173 -25.984 -55.618 1.00 84.03 143 SER D C 1
ATOM 3784 O O . SER D 4 129 ? -11.412 -26.487 -56.715 1.00 85.04 143 SER D O 1
ATOM 3787 N N . LYS D 4 130 ? -10.047 -25.280 -55.348 1.00 81.95 144 LYS D N 1
ATOM 3788 C CA . LYS D 4 130 ? -8.990 -24.964 -56.314 1.00 83.77 144 LYS D CA 1
ATOM 3789 C C . LYS D 4 130 ? -7.900 -26.051 -56.464 1.00 91.19 144 LYS D C 1
ATOM 3790 O O . LYS D 4 130 ? -7.827 -26.689 -57.519 1.00 92.55 144 LYS D O 1
ATOM 3796 N N . SER D 4 131 ? -7.067 -26.255 -55.420 1.00 88.79 145 SER D N 1
ATOM 3797 C CA . SER D 4 131 ? -5.955 -27.220 -55.413 1.00 90.02 145 SER D CA 1
ATOM 3798 C C . SER D 4 131 ? -6.350 -28.671 -55.098 1.00 94.03 145 SER D C 1
ATOM 3799 O O . SER D 4 131 ? -7.450 -28.927 -54.605 1.00 92.53 145 SER D O 1
ATOM 3802 N N . SER D 4 132 ? -5.424 -29.614 -55.379 1.00 92.41 146 SER D N 1
ATOM 3803 C CA . SER D 4 132 ? -5.592 -31.053 -55.154 1.00 92.93 146 SER D CA 1
ATOM 3804 C C . SER D 4 132 ? -4.812 -31.574 -53.929 1.00 96.73 146 SER D C 1
ATOM 3805 O O . SER D 4 132 ? -5.377 -32.336 -53.137 1.00 96.09 146 SER D O 1
ATOM 3808 N N . ASP D 4 133 ? -3.520 -31.171 -53.784 1.00 93.12 147 ASP D N 1
ATOM 3809 C CA . ASP D 4 133 ? -2.610 -31.588 -52.702 1.00 92.06 147 ASP D CA 1
ATOM 3810 C C . ASP D 4 133 ? -2.921 -30.993 -51.302 1.00 92.30 147 ASP D C 1
ATOM 3811 O O . ASP D 4 133 ? -2.338 -31.449 -50.306 1.00 92.57 147 ASP D O 1
ATOM 3816 N N . LYS D 4 134 ? -3.839 -29.995 -51.224 1.00 84.52 148 LYS D N 1
ATOM 3817 C CA . LYS D 4 134 ? -4.229 -29.349 -49.956 1.00 80.67 148 LYS D CA 1
ATOM 3818 C C . LYS D 4 134 ? -5.550 -29.901 -49.414 1.00 78.43 148 LYS D C 1
ATOM 3819 O O . LYS D 4 134 ? -6.528 -30.038 -50.164 1.00 77.75 148 LYS D O 1
ATOM 3825 N N . SER D 4 135 ? -5.559 -30.249 -48.112 1.00 69.67 149 SER D N 1
ATOM 3826 C CA . SER D 4 135 ? -6.738 -30.808 -47.460 1.00 66.74 149 SER D CA 1
ATOM 3827 C C . SER D 4 135 ? -6.783 -30.550 -45.967 1.00 63.39 149 SER D C 1
ATOM 3828 O O . SER D 4 135 ? -5.741 -30.507 -45.307 1.00 63.22 149 SER D O 1
ATOM 3831 N N . VAL D 4 136 ? -8.009 -30.428 -45.433 1.00 54.40 150 VAL D N 1
ATOM 3832 C CA . VAL D 4 136 ? -8.268 -30.244 -44.009 1.00 51.20 150 VAL D CA 1
ATOM 3833 C C . VAL D 4 136 ? -9.040 -31.428 -43.429 1.00 53.63 150 VAL D C 1
ATOM 3834 O O . VAL D 4 136 ? -9.769 -32.119 -44.152 1.00 52.96 150 VAL D O 1
ATOM 3838 N N . CYS D 4 137 ? -8.855 -31.654 -42.119 1.00 49.10 151 CYS D N 1
ATOM 3839 C CA . CYS D 4 137 ? -9.516 -32.673 -41.308 1.00 48.71 151 CYS D CA 1
ATOM 3840 C C . CYS D 4 137 ? -10.333 -31.872 -40.319 1.00 49.33 151 CYS D C 1
ATOM 3841 O O . CYS D 4 137 ? -9.806 -30.944 -39.718 1.00 50.42 151 CYS D O 1
ATOM 3844 N N . LEU D 4 138 ? -11.612 -32.203 -40.168 1.00 42.38 152 LEU D N 1
ATOM 3845 C CA . LEU D 4 138 ? -12.559 -31.511 -39.299 1.00 38.20 152 LEU D CA 1
ATOM 3846 C C . LEU D 4 138 ? -13.182 -32.429 -38.221 1.00 42.64 152 LEU D C 1
ATOM 3847 O O . LEU D 4 138 ? -13.914 -33.362 -38.557 1.00 43.76 152 LEU D O 1
ATOM 3852 N N . PHE D 4 139 ? -12.935 -32.134 -36.934 1.00 38.81 153 PHE D N 1
ATOM 3853 C CA . PHE D 4 139 ? -13.559 -32.856 -35.815 1.00 39.19 153 PHE D CA 1
ATOM 3854 C C . PHE D 4 139 ? -14.827 -32.062 -35.474 1.00 43.83 153 PHE D C 1
ATOM 3855 O O . PHE D 4 139 ? -14.754 -30.852 -35.279 1.00 43.12 153 PHE D O 1
ATOM 3863 N N . THR D 4 140 ? -15.997 -32.714 -35.499 1.00 41.66 154 THR D N 1
ATOM 3864 C CA . THR D 4 140 ? -17.273 -32.003 -35.304 1.00 41.03 154 THR D CA 1
ATOM 3865 C C . THR D 4 140 ? -18.341 -32.817 -34.587 1.00 45.40 154 THR D C 1
ATOM 3866 O O . THR D 4 140 ? -18.257 -34.041 -34.531 1.00 43.24 154 THR D O 1
ATOM 3870 N N . ASP D 4 141 ? -19.377 -32.106 -34.090 1.00 44.48 155 ASP D N 1
ATOM 3871 C CA . ASP D 4 141 ? -20.560 -32.643 -33.406 1.00 46.26 155 ASP D CA 1
ATOM 3872 C C . ASP D 4 141 ? -20.280 -33.291 -32.043 1.00 50.66 155 ASP D C 1
ATOM 3873 O O . ASP D 4 141 ? -21.088 -34.082 -31.561 1.00 52.55 155 ASP D O 1
ATOM 3878 N N . PHE D 4 142 ? -19.163 -32.922 -31.406 1.00 45.54 156 PHE D N 1
ATOM 3879 C CA . PHE D 4 142 ? -18.805 -33.412 -30.072 1.00 45.34 156 PHE D CA 1
ATOM 3880 C C . PHE D 4 142 ? -19.481 -32.584 -28.945 1.00 50.09 156 PHE D C 1
ATOM 3881 O O . PHE D 4 142 ? -19.940 -31.463 -29.182 1.00 48.84 156 PHE D O 1
ATOM 3889 N N . ASP D 4 143 ? -19.572 -33.158 -27.740 1.00 49.91 157 ASP D N 1
ATOM 3890 C CA . ASP D 4 143 ? -20.178 -32.506 -26.573 1.00 51.24 157 ASP D CA 1
ATOM 3891 C C . ASP D 4 143 ? -19.286 -31.420 -25.948 1.00 54.86 157 ASP D C 1
ATOM 3892 O O . ASP D 4 143 ? -18.128 -31.236 -26.348 1.00 54.40 157 ASP D O 1
ATOM 3897 N N . SER D 4 144 ? -19.843 -30.725 -24.945 1.00 51.55 158 SER D N 1
ATOM 3898 C CA . SER D 4 144 ? -19.211 -29.653 -24.174 1.00 50.68 158 SER D CA 1
ATOM 3899 C C . SER D 4 144 ? -18.029 -30.136 -23.325 1.00 55.12 158 SER D C 1
ATOM 3900 O O . SER D 4 144 ? -17.119 -29.360 -23.055 1.00 54.89 158 SER D O 1
ATOM 3903 N N . GLN D 4 145 ? -18.046 -31.401 -22.900 1.00 53.14 159 GLN D N 1
ATOM 3904 C CA . GLN D 4 145 ? -16.981 -31.972 -22.068 1.00 53.77 159 GLN D CA 1
ATOM 3905 C C . G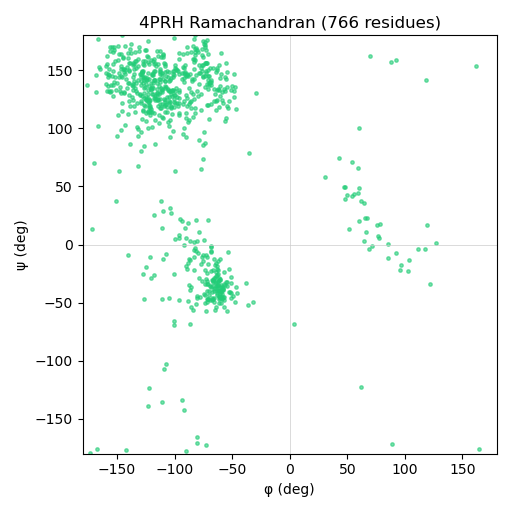LN D 4 145 ? -15.729 -32.450 -22.844 1.00 57.00 159 GLN D C 1
ATOM 3906 O O . GLN D 4 145 ? -14.736 -32.839 -22.218 1.00 56.74 159 GLN D O 1
ATOM 3912 N N . THR D 4 146 ? -15.761 -32.357 -24.193 1.00 52.39 160 THR D N 1
ATOM 3913 C CA . THR D 4 146 ? -14.647 -32.731 -25.071 1.00 51.84 160 THR D CA 1
ATOM 3914 C C . THR D 4 146 ? -13.689 -31.568 -25.333 1.00 52.83 160 THR D C 1
ATOM 3915 O O . THR D 4 146 ? -14.080 -30.557 -25.908 1.00 52.34 160 THR D O 1
ATOM 3919 N N . ASN D 4 147 ? -12.430 -31.738 -24.931 1.00 48.03 161 ASN D N 1
ATOM 3920 C CA . ASN D 4 147 ? -11.373 -30.747 -25.101 1.00 46.55 161 ASN D CA 1
ATOM 3921 C C . ASN D 4 147 ? -10.480 -31.102 -26.279 1.00 50.95 161 ASN D C 1
ATOM 3922 O O . ASN D 4 147 ? -10.046 -32.253 -26.408 1.00 52.45 161 ASN D O 1
ATOM 3927 N N . VAL D 4 148 ? -10.205 -30.111 -27.142 1.00 47.65 162 VAL D N 1
ATOM 3928 C CA . VAL D 4 148 ? -9.315 -30.280 -28.301 1.00 47.56 162 VAL D CA 1
ATOM 3929 C C . VAL D 4 148 ? -7.898 -29.807 -27.960 1.00 49.99 162 VAL D C 1
ATOM 3930 O O . VAL D 4 148 ? -7.657 -28.628 -27.731 1.00 48.52 162 VAL D O 1
ATOM 3934 N N . SER D 4 149 ? -6.976 -30.757 -27.929 1.00 48.91 163 SER D N 1
ATOM 3935 C CA . SER D 4 149 ? -5.560 -30.566 -27.628 1.00 49.86 163 SER D CA 1
ATOM 3936 C C . SER D 4 149 ? -4.773 -30.255 -28.885 1.00 55.47 163 SER D C 1
ATOM 3937 O O . SER D 4 149 ? -5.061 -30.812 -29.956 1.00 55.67 163 SER D O 1
ATOM 3940 N N . GLN D 4 150 ? -3.747 -29.396 -28.738 1.00 52.25 164 GLN D N 1
ATOM 3941 C CA . GLN D 4 150 ? -2.830 -29.032 -29.820 1.00 52.38 164 GLN D CA 1
ATOM 3942 C C . GLN D 4 150 ? -1.776 -30.135 -29.926 1.00 57.90 164 GLN D C 1
ATOM 3943 O O . GLN D 4 150 ? -1.577 -30.896 -28.967 1.00 58.06 164 GLN D O 1
ATOM 3949 N N . SER D 4 151 ? -1.112 -30.233 -31.089 1.00 53.93 165 SER D N 1
ATOM 3950 C CA . SER D 4 151 ? -0.051 -31.210 -31.289 1.00 54.53 165 SER D CA 1
ATOM 3951 C C . SER D 4 151 ? 1.290 -30.526 -31.024 1.00 58.71 165 SER D C 1
ATOM 3952 O O . SER D 4 151 ? 1.376 -29.290 -31.064 1.00 57.13 165 SER D O 1
ATOM 3955 N N . LYS D 4 152 ? 2.334 -31.338 -30.747 1.00 56.09 166 LYS D N 1
ATOM 3956 C CA . LYS D 4 152 ? 3.689 -30.858 -30.522 1.00 56.16 166 LYS D CA 1
ATOM 3957 C C . LYS D 4 152 ? 4.503 -30.927 -31.829 1.00 63.04 166 LYS D C 1
ATOM 3958 O O . LYS D 4 152 ? 5.740 -30.940 -31.783 1.00 64.80 166 LYS D O 1
ATOM 3964 N N . ASP D 4 153 ? 3.798 -30.949 -32.990 1.00 60.05 167 ASP D N 1
ATOM 3965 C CA . ASP D 4 153 ? 4.365 -30.982 -34.348 1.00 62.22 167 ASP D CA 1
ATOM 3966 C C . ASP D 4 153 ? 4.096 -29.655 -35.055 1.00 68.87 167 ASP D C 1
ATOM 3967 O O . ASP D 4 153 ? 2.930 -29.268 -35.208 1.00 68.53 167 ASP D O 1
ATOM 3972 N N . SER D 4 154 ? 5.177 -28.959 -35.481 1.00 66.89 168 SER D N 1
ATOM 3973 C CA . SER D 4 154 ? 5.122 -27.658 -36.161 1.00 65.71 168 SER D CA 1
ATOM 3974 C C . SER D 4 154 ? 4.479 -27.746 -37.542 1.00 68.20 168 SER D C 1
ATOM 3975 O O . SER D 4 154 ? 3.871 -26.769 -37.994 1.00 67.41 168 SER D O 1
ATOM 3978 N N . ASP D 4 155 ? 4.626 -28.903 -38.210 1.00 64.01 169 ASP D N 1
ATOM 3979 C CA . ASP D 4 155 ? 4.058 -29.153 -39.533 1.00 63.25 169 ASP D CA 1
ATOM 3980 C C . ASP D 4 155 ? 2.571 -29.605 -39.489 1.00 62.46 169 ASP D C 1
ATOM 3981 O O . ASP D 4 155 ? 1.979 -29.843 -40.549 1.00 61.83 169 ASP D O 1
ATOM 3986 N N . VAL D 4 156 ? 1.966 -29.669 -38.267 1.00 54.15 170 VAL D N 1
ATOM 3987 C CA . VAL D 4 156 ? 0.563 -30.041 -38.035 1.00 51.17 170 VAL D CA 1
ATOM 3988 C C . VAL D 4 156 ? -0.104 -28.897 -37.288 1.00 51.33 170 VAL D C 1
ATOM 3989 O O . VAL D 4 156 ? 0.248 -28.629 -36.132 1.00 50.35 170 VAL D O 1
ATOM 3993 N N . TYR D 4 157 ? -1.067 -28.233 -37.947 1.00 45.57 171 TYR D N 1
ATOM 3994 C CA . TYR D 4 157 ? -1.833 -27.110 -37.401 1.00 42.96 171 TYR D CA 1
ATOM 3995 C C . TYR D 4 157 ? -3.209 -27.597 -36.935 1.00 43.79 171 TYR D C 1
ATOM 3996 O O . TYR D 4 157 ? -3.935 -28.192 -37.726 1.00 42.89 171 TYR D O 1
ATOM 4005 N N . ILE D 4 158 ? -3.544 -27.386 -35.646 1.00 40.29 172 ILE D N 1
ATOM 4006 C CA . ILE D 4 158 ? -4.824 -27.791 -35.031 1.00 40.04 172 ILE D CA 1
ATOM 4007 C C . ILE D 4 158 ? -5.480 -26.598 -34.318 1.00 48.20 172 ILE D C 1
ATOM 4008 O O . ILE D 4 158 ? -4.964 -26.123 -33.308 1.00 49.36 172 ILE D O 1
ATOM 4013 N N . THR D 4 159 ? -6.633 -26.147 -34.798 1.00 45.83 173 THR D N 1
ATOM 4014 C CA . THR D 4 159 ? -7.286 -25.007 -34.150 1.00 45.16 173 THR D CA 1
ATOM 4015 C C . THR D 4 159 ? -7.954 -25.435 -32.855 1.00 49.41 173 THR D C 1
ATOM 4016 O O . THR D 4 159 ? -8.110 -26.629 -32.595 1.00 50.08 173 THR D O 1
ATOM 4020 N N . ASP D 4 160 ? -8.369 -24.439 -32.070 1.00 45.58 174 ASP D N 1
ATOM 4021 C CA . ASP D 4 160 ? -9.135 -24.580 -30.841 1.00 46.23 174 ASP D CA 1
ATOM 4022 C C . ASP D 4 160 ? -10.606 -24.959 -31.224 1.00 51.48 174 ASP D C 1
ATOM 4023 O O . ASP D 4 160 ? -10.989 -24.908 -32.409 1.00 50.73 174 ASP D O 1
ATOM 4028 N N . LYS D 4 161 ? -11.423 -25.307 -30.219 1.00 47.53 175 LYS D N 1
ATOM 4029 C CA . LYS D 4 161 ? -12.819 -25.598 -30.473 1.00 47.49 175 LYS D CA 1
ATOM 4030 C C . LYS D 4 161 ? -13.638 -24.330 -30.418 1.00 52.74 175 LYS D C 1
ATOM 4031 O O . LYS D 4 161 ? -13.460 -23.493 -29.528 1.00 52.32 175 LYS D O 1
ATOM 4037 N N . CYS D 4 162 ? -14.511 -24.167 -31.390 1.00 50.95 176 CYS D N 1
ATOM 4038 C CA . CYS D 4 162 ? -15.460 -23.077 -31.359 1.00 51.65 176 CYS D CA 1
ATOM 4039 C C . CYS D 4 162 ? -16.835 -23.544 -31.821 1.00 52.08 176 CYS D C 1
ATOM 4040 O O . CYS D 4 162 ? -16.949 -24.608 -32.464 1.00 51.20 176 CYS D O 1
ATOM 4043 N N . VAL D 4 163 ? -17.878 -22.817 -31.375 1.00 45.35 177 VAL D N 1
ATOM 4044 C CA . VAL D 4 163 ? -19.275 -23.160 -31.592 1.00 44.12 177 VAL D CA 1
ATOM 4045 C C . VAL D 4 163 ? -20.016 -22.310 -32.628 1.00 45.13 177 VAL D C 1
ATOM 4046 O O . VAL D 4 163 ? -19.907 -21.083 -32.648 1.00 44.52 177 VAL D O 1
ATOM 4050 N N . LEU D 4 164 ? -20.740 -22.990 -33.513 1.00 40.83 178 LEU D N 1
ATOM 4051 C CA . LEU D 4 164 ? -21.594 -22.360 -34.502 1.00 39.90 178 LEU D CA 1
ATOM 4052 C C . LEU D 4 164 ? -23.031 -22.663 -34.113 1.00 49.23 178 LEU D C 1
ATOM 4053 O O . LEU D 4 164 ? -23.312 -23.699 -33.501 1.00 48.94 178 LEU D O 1
ATOM 4058 N N . ASP D 4 165 ? -23.919 -21.720 -34.412 1.00 48.64 179 ASP D N 1
ATOM 4059 C CA . ASP D 4 165 ? -25.334 -21.808 -34.117 1.00 49.65 179 ASP D CA 1
ATOM 4060 C C . ASP D 4 165 ? -26.089 -21.668 -35.443 1.00 52.16 179 ASP D C 1
ATOM 4061 O O . ASP D 4 165 ? -25.897 -20.686 -36.168 1.00 50.67 179 ASP D O 1
ATOM 4066 N N . MET D 4 166 ? -26.871 -22.707 -35.790 1.00 49.00 180 MET D N 1
ATOM 4067 C CA . MET D 4 166 ? -27.722 -22.772 -36.979 1.00 50.14 180 MET D CA 1
ATOM 4068 C C . MET D 4 166 ? -29.148 -22.433 -36.503 1.00 58.38 180 MET D C 1
ATOM 4069 O O . MET D 4 166 ? -30.052 -23.274 -36.536 1.00 59.95 180 MET D O 1
ATOM 4074 N N . ARG D 4 167 ? -29.301 -21.194 -36.006 1.00 56.79 181 ARG D N 1
ATOM 4075 C CA . ARG D 4 167 ? -30.481 -20.552 -35.416 1.00 58.70 181 ARG D CA 1
ATOM 4076 C C . ARG D 4 167 ? -31.872 -20.960 -35.944 1.00 67.26 181 ARG D C 1
ATOM 4077 O O . ARG D 4 167 ? -32.753 -21.280 -35.140 1.00 69.04 181 ARG D O 1
ATOM 4085 N N . SER D 4 168 ? -32.062 -20.960 -37.277 1.00 64.36 182 SER D N 1
ATOM 4086 C CA . SER D 4 168 ? -33.334 -21.302 -37.932 1.00 66.26 182 SER D CA 1
ATOM 4087 C C . SER D 4 168 ? -33.727 -22.783 -37.802 1.00 73.51 182 SER D C 1
ATOM 4088 O O . SER D 4 168 ? -34.837 -23.163 -38.208 1.00 75.11 182 SER D O 1
ATOM 4091 N N . MET D 4 169 ? -32.823 -23.607 -37.223 1.00 69.50 183 MET D N 1
ATOM 4092 C CA . MET D 4 169 ? -33.004 -25.043 -37.020 1.00 70.62 183 MET D CA 1
ATOM 4093 C C . MET D 4 169 ? -32.911 -25.436 -35.545 1.00 75.04 183 MET D C 1
ATOM 4094 O O . MET D 4 169 ? -33.248 -26.578 -35.205 1.00 75.97 183 MET D O 1
ATOM 4099 N N . ASP D 4 170 ? -32.455 -24.489 -34.671 1.00 69.95 184 ASP D N 1
ATOM 4100 C CA . ASP D 4 170 ? -32.195 -24.662 -33.231 1.00 68.64 184 ASP D CA 1
ATOM 4101 C C . ASP D 4 170 ? -31.142 -25.756 -33.068 1.00 71.56 184 ASP D C 1
ATOM 4102 O O . ASP D 4 170 ? -31.424 -26.862 -32.596 1.00 72.42 184 ASP D O 1
ATOM 4107 N N . PHE D 4 171 ? -29.929 -25.454 -33.555 1.00 66.10 185 PHE D N 1
ATOM 4108 C CA . PHE D 4 171 ? -28.815 -26.382 -33.547 1.00 64.69 185 PHE D CA 1
ATOM 4109 C C . PHE D 4 171 ? -27.494 -25.667 -33.332 1.00 66.67 185 PHE D C 1
ATOM 4110 O O . PHE D 4 171 ? -27.066 -24.868 -34.167 1.00 66.26 185 PHE D O 1
ATOM 4118 N N . LYS D 4 172 ? -26.855 -25.958 -32.197 1.00 61.26 186 LYS D N 1
ATOM 4119 C CA . LYS D 4 172 ? -25.529 -25.472 -31.873 1.00 58.62 186 LYS D CA 1
ATOM 4120 C C . LYS D 4 172 ? -24.605 -26.623 -32.237 1.00 60.09 186 LYS D C 1
ATOM 4121 O O . LYS D 4 172 ? -25.043 -27.769 -32.239 1.00 59.88 186 LYS D O 1
ATOM 4127 N N . SER D 4 173 ? -23.360 -26.323 -32.625 1.00 54.93 187 SER D N 1
ATOM 4128 C CA . SER D 4 173 ? -22.419 -27.344 -33.077 1.00 53.41 187 SER D CA 1
ATOM 4129 C C . SER D 4 173 ? -20.987 -26.941 -32.791 1.00 53.43 187 SER D C 1
ATOM 4130 O O . SER D 4 173 ? -20.593 -25.817 -33.093 1.00 51.74 187 SER D O 1
ATOM 4133 N N . ASN D 4 174 ? -20.212 -27.880 -32.233 1.00 48.74 188 ASN D N 1
ATOM 4134 C CA . ASN D 4 174 ? -18.785 -27.731 -31.908 1.00 46.60 188 ASN D CA 1
ATOM 4135 C C . ASN D 4 174 ? -17.929 -28.221 -33.074 1.00 47.20 188 ASN D C 1
ATOM 4136 O O . ASN D 4 174 ? -18.351 -29.100 -33.833 1.00 47.20 188 ASN D O 1
ATOM 4141 N N . SER D 4 175 ? -16.719 -27.664 -33.201 1.00 41.09 189 SER D N 1
ATOM 4142 C CA . SER D 4 175 ? -15.799 -28.003 -34.285 1.00 39.69 189 SER D CA 1
ATOM 4143 C C . SER D 4 175 ? -14.423 -27.532 -33.995 1.00 39.39 189 SER D C 1
ATOM 4144 O O . SER D 4 175 ? -14.253 -26.491 -33.369 1.00 38.27 189 SER D O 1
ATOM 4147 N N . ALA D 4 176 ? -13.442 -28.248 -34.537 1.00 34.76 190 ALA D N 1
ATOM 4148 C CA . ALA D 4 176 ? -12.028 -27.892 -34.571 1.00 33.93 190 ALA D CA 1
ATOM 4149 C C . ALA D 4 176 ? -11.485 -28.430 -35.881 1.00 37.95 190 ALA D C 1
ATOM 4150 O O . ALA D 4 176 ? -11.931 -29.471 -36.362 1.00 38.75 190 ALA D O 1
ATOM 4152 N N . VAL D 4 177 ? -10.570 -27.697 -36.480 1.00 34.64 191 VAL D N 1
ATOM 4153 C CA . VAL D 4 177 ? -9.970 -28.010 -37.782 1.00 35.07 191 VAL D CA 1
ATOM 4154 C C . VAL D 4 177 ? -8.485 -28.361 -37.618 1.00 37.33 191 VAL D C 1
ATOM 4155 O O . VAL D 4 177 ? -7.829 -27.846 -36.715 1.00 34.92 191 VAL D O 1
ATOM 4159 N N . ALA D 4 178 ? -7.971 -29.255 -38.480 1.00 36.03 192 ALA D N 1
ATOM 4160 C CA . ALA D 4 178 ? -6.572 -29.660 -38.466 1.00 37.52 192 ALA D CA 1
ATOM 4161 C C . ALA D 4 178 ? -6.102 -29.839 -39.868 1.00 43.10 192 ALA D C 1
ATOM 4162 O O . ALA D 4 178 ? -6.865 -30.283 -40.722 1.00 42.19 192 ALA D O 1
ATOM 4164 N N . TRP D 4 179 ? -4.853 -29.457 -40.124 1.00 42.85 193 TRP D N 1
ATOM 4165 C CA . TRP D 4 179 ? -4.235 -29.586 -41.440 1.00 44.80 193 TRP D CA 1
ATOM 4166 C C . TRP D 4 179 ? -2.732 -29.704 -41.330 1.00 52.75 193 TRP D C 1
ATOM 4167 O O . TRP D 4 179 ? -2.170 -29.438 -40.263 1.00 51.37 193 TRP D O 1
ATOM 4178 N N . SER D 4 180 ? -2.083 -30.120 -42.425 1.00 54.88 194 SER D N 1
ATOM 4179 C CA . SER D 4 180 ? -0.635 -30.310 -42.439 1.00 58.25 194 SER D CA 1
ATOM 4180 C C . SER D 4 180 ? 0.017 -29.823 -43.719 1.00 66.07 194 SER D C 1
ATOM 4181 O O . SER D 4 180 ? -0.592 -29.892 -44.790 1.00 64.75 194 SER D O 1
ATOM 4184 N N . ASN D 4 181 ? 1.280 -29.365 -43.591 1.00 67.63 195 ASN D N 1
ATOM 4185 C CA . ASN D 4 181 ? 2.122 -28.836 -44.669 1.00 70.60 195 ASN D CA 1
ATOM 4186 C C . ASN D 4 181 ? 2.339 -29.808 -45.831 1.00 77.63 195 ASN D C 1
ATOM 4187 O O . ASN D 4 181 ? 2.053 -29.442 -46.967 1.00 77.26 195 ASN D O 1
ATOM 4192 N N . LYS D 4 182 ? 2.811 -31.036 -45.556 1.00 77.35 196 LYS D N 1
ATOM 4193 C CA . LYS D 4 182 ? 3.012 -32.038 -46.608 1.00 79.70 196 LYS D CA 1
ATOM 4194 C C . LYS D 4 182 ? 2.080 -33.264 -46.488 1.00 84.82 196 LYS D C 1
ATOM 4195 O O . LYS D 4 182 ? 1.596 -33.578 -45.390 1.00 82.32 196 LYS D O 1
ATOM 4201 N N . SER D 4 183 ? 1.834 -33.946 -47.643 1.00 83.83 197 SER D N 1
ATOM 4202 C CA . SER D 4 183 ? 0.934 -35.098 -47.796 1.00 83.51 197 SER D CA 1
ATOM 4203 C C . SER D 4 183 ? 1.399 -36.458 -47.241 1.00 87.47 197 SER D C 1
ATOM 4204 O O . SER D 4 183 ? 2.132 -37.196 -47.902 1.00 89.21 197 SER D O 1
ATOM 4207 N N . ASP D 4 184 ? 0.934 -36.770 -46.019 1.00 81.92 198 ASP D N 1
ATOM 4208 C CA . ASP D 4 184 ? 1.101 -38.004 -45.233 1.00 82.32 198 ASP D CA 1
ATOM 4209 C C . ASP D 4 184 ? 0.177 -37.890 -43.991 1.00 82.93 198 ASP D C 1
ATOM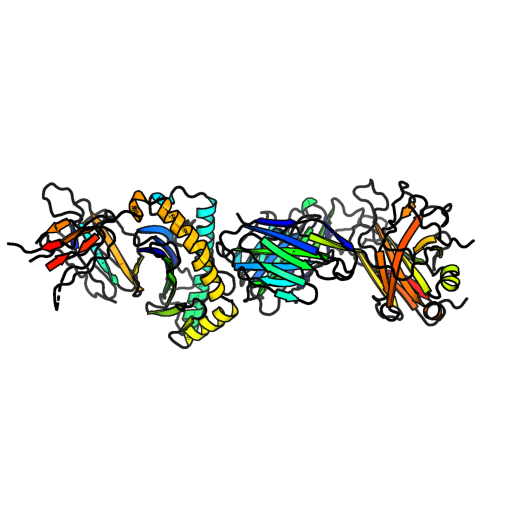 4210 O O . ASP D 4 184 ? 0.259 -38.679 -43.038 1.00 83.00 198 ASP D O 1
ATOM 4215 N N . PHE D 4 185 ? -0.732 -36.899 -44.054 1.00 75.30 199 PHE D N 1
ATOM 4216 C CA . PHE D 4 185 ? -1.728 -36.586 -43.044 1.00 72.23 199 PHE D CA 1
ATOM 4217 C C . PHE D 4 185 ? -3.011 -37.364 -43.299 1.00 75.51 199 PHE D C 1
ATOM 4218 O O . PHE D 4 185 ? -3.367 -37.621 -44.450 1.00 76.87 199 PHE D O 1
ATOM 4226 N N . ALA D 4 186 ? -3.695 -37.749 -42.221 1.00 70.44 200 ALA D N 1
ATOM 4227 C CA . ALA D 4 186 ? -4.936 -38.514 -42.284 1.00 70.16 200 ALA D CA 1
ATOM 4228 C C . ALA D 4 186 ? -5.849 -38.157 -41.122 1.00 72.48 200 ALA D C 1
ATOM 4229 O O . ALA D 4 186 ? -5.371 -37.850 -40.031 1.00 71.25 200 ALA D O 1
ATOM 4231 N N . CYS D 4 187 ? -7.164 -38.220 -41.363 1.00 69.46 201 CYS D N 1
ATOM 4232 C CA . CYS D 4 187 ? -8.225 -37.932 -40.400 1.00 69.00 201 CYS D CA 1
ATOM 4233 C C . CYS D 4 187 ? -8.168 -38.788 -39.148 1.00 70.24 201 CYS D C 1
ATOM 4234 O O . CYS D 4 187 ? -8.447 -38.289 -38.053 1.00 69.23 201 CYS D O 1
ATOM 4237 N N . ALA D 4 188 ? -7.834 -40.085 -39.325 1.00 65.59 202 ALA D N 1
ATOM 4238 C CA . ALA D 4 188 ? -7.703 -41.099 -38.275 1.00 63.83 202 ALA D CA 1
ATOM 4239 C C . ALA D 4 188 ? -6.688 -40.708 -37.207 1.00 64.12 202 ALA D C 1
ATOM 4240 O O . ALA D 4 188 ? -6.877 -41.059 -36.050 1.00 64.82 202 ALA D O 1
ATOM 4242 N N . ASN D 4 189 ? -5.616 -39.995 -37.594 1.00 58.14 203 ASN D N 1
ATOM 4243 C CA . ASN D 4 189 ? -4.534 -39.578 -36.703 1.00 57.41 203 ASN D CA 1
ATOM 4244 C C . ASN D 4 189 ? -4.462 -38.092 -36.416 1.00 58.34 203 ASN D C 1
ATOM 4245 O O . ASN D 4 189 ? -3.737 -37.687 -35.511 1.00 57.24 203 ASN D O 1
ATOM 4250 N N . ALA D 4 190 ? -5.204 -37.277 -37.185 1.00 53.82 204 ALA D N 1
ATOM 4251 C CA . ALA D 4 190 ? -5.228 -35.824 -37.062 1.00 51.45 204 ALA D CA 1
ATOM 4252 C C . ALA D 4 190 ? -5.431 -35.333 -35.606 1.00 52.86 204 ALA D C 1
ATOM 4253 O O . ALA D 4 190 ? -4.684 -34.472 -35.137 1.00 52.65 204 ALA D O 1
ATOM 4255 N N . PHE D 4 191 ? -6.372 -35.950 -34.877 1.00 46.13 205 PHE D N 1
ATOM 4256 C CA . PHE D 4 191 ? -6.685 -35.566 -33.503 1.00 43.12 205 PHE D CA 1
ATOM 4257 C C . PHE D 4 191 ? -6.252 -36.602 -32.470 1.00 48.11 205 PHE D C 1
ATOM 4258 O O . PHE D 4 191 ? -6.861 -36.680 -31.404 1.00 46.75 205 PHE D O 1
ATOM 4266 N N . ASN D 4 192 ? -5.179 -37.371 -32.769 1.00 48.05 206 ASN D N 1
ATOM 4267 C CA . ASN D 4 192 ? -4.669 -38.440 -31.897 1.00 49.95 206 ASN D CA 1
ATOM 4268 C C . ASN D 4 192 ? -4.273 -37.980 -30.481 1.00 56.26 206 ASN D C 1
ATOM 4269 O O . ASN D 4 192 ? -4.537 -38.705 -29.523 1.00 57.34 206 ASN D O 1
ATOM 4274 N N . ASN D 4 193 ? -3.691 -36.766 -30.363 1.00 52.65 207 ASN D N 1
ATOM 4275 C CA . ASN D 4 193 ? -3.258 -36.113 -29.122 1.00 52.64 207 ASN D CA 1
ATOM 4276 C C . ASN D 4 193 ? -4.414 -35.877 -28.128 1.00 55.62 207 ASN D C 1
ATOM 4277 O O . ASN D 4 193 ? -4.186 -35.830 -26.917 1.00 55.15 207 ASN D O 1
ATOM 4282 N N . SER D 4 194 ? -5.637 -35.698 -28.657 1.00 51.39 208 SER D N 1
ATOM 4283 C CA . SER D 4 194 ? -6.863 -35.427 -27.910 1.00 50.20 208 SER D CA 1
ATOM 4284 C C . SER D 4 194 ? -7.534 -36.703 -27.364 1.00 54.47 208 SER D C 1
ATOM 4285 O O . SER D 4 194 ? -7.328 -37.802 -27.889 1.00 54.69 208 SER D O 1
ATOM 4288 N N . ILE D 4 195 ? -8.353 -36.540 -26.312 1.00 50.65 209 ILE D N 1
ATOM 4289 C CA . ILE D 4 195 ? -9.171 -37.612 -25.750 1.00 50.85 209 ILE D CA 1
ATOM 4290 C C . ILE D 4 195 ? -10.473 -37.478 -26.546 1.00 53.92 209 ILE D C 1
ATOM 4291 O O . ILE D 4 195 ? -11.164 -36.441 -26.497 1.00 50.06 209 ILE D O 1
ATOM 4296 N N . ILE D 4 196 ? -10.743 -38.493 -27.363 1.00 52.11 210 ILE D N 1
ATOM 4297 C CA . ILE D 4 196 ? -11.911 -38.468 -28.227 1.00 51.76 210 ILE D CA 1
ATOM 4298 C C . ILE D 4 196 ? -12.987 -39.433 -27.747 1.00 54.25 210 ILE D C 1
ATOM 4299 O O . ILE D 4 196 ? -12.641 -40.488 -27.205 1.00 56.53 210 ILE D O 1
ATOM 4304 N N . PRO D 4 197 ? -14.292 -39.089 -27.899 1.00 47.56 211 PRO D N 1
ATOM 4305 C CA . PRO D 4 197 ? -15.355 -40.036 -27.495 1.00 47.60 211 PRO D CA 1
ATOM 4306 C C . PRO D 4 197 ? -15.201 -41.403 -28.173 1.00 49.95 211 PRO D C 1
ATOM 4307 O O . PRO D 4 197 ? -14.779 -41.478 -29.329 1.00 45.68 211 PRO D O 1
ATOM 4311 N N . GLU D 4 198 ? -15.496 -42.491 -27.425 1.00 49.86 212 GLU D N 1
ATOM 4312 C CA . GLU D 4 198 ? -15.399 -43.863 -27.941 1.00 51.21 212 GLU D CA 1
ATOM 4313 C C . GLU D 4 198 ? -16.364 -44.083 -29.110 1.00 55.20 212 GLU D C 1
ATOM 4314 O O . GLU D 4 198 ? -16.135 -44.953 -29.942 1.00 55.74 212 GLU D O 1
ATOM 4320 N N . ASP D 4 199 ? -17.415 -43.259 -29.195 1.00 52.31 213 ASP D N 1
ATOM 4321 C CA . ASP D 4 199 ? -18.403 -43.353 -30.262 1.00 53.06 213 ASP D CA 1
ATOM 4322 C C . ASP D 4 199 ? -18.079 -42.487 -31.506 1.00 53.90 213 ASP D C 1
ATOM 4323 O O . ASP D 4 199 ? -18.938 -42.342 -32.374 1.00 54.33 213 ASP D O 1
ATOM 4328 N N . THR D 4 200 ? -16.836 -41.985 -31.639 1.00 48.48 214 THR D N 1
ATOM 4329 C CA . THR D 4 200 ? -16.449 -41.165 -32.802 1.00 47.69 214 THR D CA 1
ATOM 4330 C C . THR D 4 200 ? -16.488 -41.926 -34.139 1.00 53.48 214 THR D C 1
ATOM 4331 O O . THR D 4 200 ? -15.916 -43.013 -34.263 1.00 54.69 214 THR D O 1
ATOM 4335 N N . PHE D 4 201 ? -17.156 -41.328 -35.129 1.00 50.26 215 PHE D N 1
ATOM 4336 C CA . PHE D 4 201 ? -17.311 -41.871 -36.469 1.00 51.65 215 PHE D CA 1
ATOM 4337 C C . PHE D 4 201 ? -16.111 -41.540 -37.333 1.00 56.84 215 PHE D C 1
ATOM 4338 O O . PHE D 4 201 ? -15.694 -40.382 -37.408 1.00 54.18 215 PHE D O 1
ATOM 4346 N N . PHE D 4 202 ? -15.560 -42.575 -37.989 1.00 57.04 216 PHE D N 1
ATOM 4347 C CA . PHE D 4 202 ? -14.435 -42.449 -38.913 1.00 57.07 216 PHE D CA 1
ATOM 4348 C C . PHE D 4 202 ? -14.752 -43.147 -40.242 1.00 65.13 216 PHE D C 1
ATOM 4349 O O . PHE D 4 202 ? -14.591 -44.370 -40.364 1.00 65.07 216 PHE D O 1
ATOM 4357 N N . PRO D 4 203 ? -15.217 -42.374 -41.253 1.00 64.98 217 PRO D N 1
ATOM 4358 C CA . PRO D 4 203 ? -15.519 -42.984 -42.560 1.00 67.04 217 PRO D CA 1
ATOM 4359 C C . PRO D 4 203 ? -14.265 -43.402 -43.324 1.00 75.09 217 PRO D C 1
ATOM 4360 O O . PRO D 4 203 ? -13.248 -42.714 -43.255 1.00 73.53 217 PRO D O 1
ATOM 4364 N N . SER D 4 204 ? -14.333 -44.562 -44.013 1.00 76.68 218 SER D N 1
ATOM 4365 C CA . SER D 4 204 ? -13.227 -45.148 -44.786 1.00 85.02 218 SER D CA 1
ATOM 4366 C C . SER D 4 204 ? -12.875 -44.344 -46.050 1.00 109.01 218 SER D C 1
ATOM 4367 O O . SER D 4 204 ? -13.790 -44.030 -46.844 1.00 114.15 218 SER D O 1
ATOM 4370 N N . SER E 5 4 ? -22.477 3.131 -30.621 1.00 48.44 2 SER E N 1
ATOM 4371 C CA . SER E 5 4 ? -22.396 4.256 -29.692 1.00 48.04 2 SER E CA 1
ATOM 4372 C C . SER E 5 4 ? -22.502 5.648 -30.387 1.00 54.30 2 SER E C 1
ATOM 4373 O O . SER E 5 4 ? -23.254 6.516 -29.909 1.00 55.65 2 SER E O 1
ATOM 4376 N N . GLY E 5 5 ? -21.757 5.827 -31.493 1.00 49.15 3 GLY E N 1
ATOM 4377 C CA . GLY E 5 5 ? -21.723 7.071 -32.267 1.00 49.32 3 GLY E CA 1
ATOM 4378 C C . GLY E 5 5 ? -20.367 7.759 -32.314 1.00 50.57 3 GLY E C 1
ATOM 4379 O O . GLY E 5 5 ? -20.208 8.785 -32.982 1.00 50.19 3 GLY E O 1
ATOM 4380 N N . VAL E 5 6 ? -19.374 7.211 -31.593 1.00 45.22 4 VAL E N 1
ATOM 4381 C CA . VAL E 5 6 ? -18.020 7.772 -31.597 1.00 43.42 4 VAL E CA 1
ATOM 4382 C C . VAL E 5 6 ? -17.306 7.148 -32.802 1.00 48.26 4 VAL E C 1
ATOM 4383 O O . VAL E 5 6 ? -17.438 5.939 -33.046 1.00 47.71 4 VAL E O 1
ATOM 4387 N N . THR E 5 7 ? -16.655 7.982 -33.621 1.00 45.09 5 THR E N 1
ATOM 4388 C CA . THR E 5 7 ? -15.994 7.464 -34.813 1.00 44.44 5 THR E CA 1
ATOM 4389 C C . THR E 5 7 ? -14.513 7.763 -34.815 1.00 46.34 5 THR E C 1
ATOM 4390 O O . THR E 5 7 ? -14.109 8.934 -34.867 1.00 47.23 5 THR E O 1
ATOM 4394 N N . GLN E 5 8 ? -13.713 6.674 -34.747 1.00 39.51 6 GLN E N 1
ATOM 4395 C CA . GLN E 5 8 ? -12.250 6.642 -34.755 1.00 37.76 6 GLN E CA 1
ATOM 4396 C C . GLN E 5 8 ? -11.694 6.217 -36.129 1.00 44.00 6 GLN E C 1
ATOM 4397 O O . GLN E 5 8 ? -12.275 5.352 -36.782 1.00 44.78 6 GLN E O 1
ATOM 4403 N N . THR E 5 9 ? -10.564 6.815 -36.558 1.00 42.07 7 THR E N 1
ATOM 4404 C CA . THR E 5 9 ? -9.854 6.478 -37.796 1.00 43.47 7 THR E CA 1
ATOM 4405 C C . THR E 5 9 ? -8.363 6.776 -37.657 1.00 51.83 7 THR E C 1
ATOM 4406 O O . THR E 5 9 ? -8.013 7.779 -37.031 1.00 52.69 7 THR E O 1
ATOM 4410 N N . PRO E 5 10 ? -7.453 5.966 -38.255 1.00 50.18 8 PRO E N 1
ATOM 4411 C CA . PRO E 5 10 ? -7.680 4.700 -38.986 1.00 48.63 8 PRO E CA 1
ATOM 4412 C C . PRO E 5 10 ? -7.973 3.562 -38.010 1.00 48.53 8 PRO E C 1
ATOM 4413 O O . PRO E 5 10 ? -7.389 3.543 -36.927 1.00 47.84 8 PRO E O 1
ATOM 4417 N N . LYS E 5 11 ? -8.855 2.601 -38.386 1.00 42.12 9 LYS E N 1
ATOM 4418 C CA . LYS E 5 11 ? -9.127 1.449 -37.531 1.00 39.61 9 LYS E CA 1
ATOM 4419 C C . LYS E 5 11 ? -7.862 0.581 -37.367 1.00 39.23 9 LYS E C 1
ATOM 4420 O O . LYS E 5 11 ? -7.701 -0.102 -36.348 1.00 36.65 9 LYS E O 1
ATOM 4426 N N . HIS E 5 12 ? -6.958 0.624 -38.369 1.00 35.81 10 HIS E N 1
ATOM 4427 C CA . HIS E 5 12 ? -5.728 -0.151 -38.361 1.00 35.99 10 HIS E CA 1
ATOM 4428 C C . HIS E 5 12 ? -4.599 0.641 -38.904 1.00 41.06 10 HIS E C 1
ATOM 4429 O O . HIS E 5 12 ? -4.759 1.320 -39.909 1.00 44.04 10 HIS E O 1
ATOM 4436 N N . LEU E 5 13 ? -3.434 0.530 -38.271 1.00 36.25 11 LEU E N 1
ATOM 4437 C CA . LEU E 5 13 ? -2.202 1.174 -38.688 1.00 36.36 11 LEU E CA 1
ATOM 4438 C C . LEU E 5 13 ? -1.095 0.185 -38.482 1.00 41.48 11 LEU E C 1
ATOM 4439 O O . LEU E 5 13 ? -1.057 -0.483 -37.455 1.00 41.03 11 LEU E O 1
ATOM 4444 N N . ILE E 5 14 ? -0.169 0.123 -39.426 1.00 40.80 12 ILE E N 1
ATOM 4445 C CA . ILE E 5 14 ? 1.032 -0.703 -39.387 1.00 41.46 12 ILE E CA 1
ATOM 4446 C C . ILE E 5 14 ? 2.153 0.280 -39.719 1.00 46.55 12 ILE E C 1
ATOM 4447 O O . ILE E 5 14 ? 2.093 0.930 -40.757 1.00 48.16 12 ILE E O 1
ATOM 4452 N N . THR E 5 15 ? 3.130 0.428 -38.823 1.00 41.61 13 THR E N 1
ATOM 4453 C CA . THR E 5 15 ? 4.239 1.343 -39.007 1.00 42.92 13 THR E CA 1
ATOM 4454 C C . THR E 5 15 ? 5.536 0.689 -38.555 1.00 47.87 13 THR E C 1
ATOM 4455 O O . THR E 5 15 ? 5.508 -0.345 -37.894 1.00 48.98 13 THR E O 1
ATOM 4459 N N . ALA E 5 16 ? 6.662 1.317 -38.890 1.00 43.40 14 ALA E N 1
ATOM 4460 C CA . ALA E 5 16 ? 7.988 0.906 -38.490 1.00 44.04 14 ALA E CA 1
ATOM 4461 C C . ALA E 5 16 ? 8.357 1.716 -37.266 1.00 48.73 14 ALA E C 1
ATOM 4462 O O . ALA E 5 16 ? 7.712 2.730 -36.974 1.00 49.55 14 ALA E O 1
ATOM 4464 N N . THR E 5 17 ? 9.395 1.279 -36.556 1.00 45.10 15 THR E N 1
ATOM 4465 C CA . THR E 5 17 ? 9.913 1.952 -35.361 1.00 45.50 15 THR E CA 1
ATOM 4466 C C . THR E 5 17 ? 10.593 3.277 -35.807 1.00 50.76 15 THR E C 1
ATOM 4467 O O . THR E 5 17 ? 11.268 3.295 -36.851 1.00 50.09 15 THR E O 1
ATOM 4471 N N . GLY E 5 18 ? 10.372 4.355 -35.037 1.00 46.51 16 GLY E N 1
ATOM 4472 C CA . GLY E 5 18 ? 10.912 5.679 -35.339 1.00 48.04 16 GLY E CA 1
ATOM 4473 C C . GLY E 5 18 ? 9.950 6.596 -36.073 1.00 52.16 16 GLY E C 1
ATOM 4474 O O . GLY E 5 18 ? 10.154 7.808 -36.111 1.00 53.58 16 GLY E O 1
ATOM 4475 N N . GLN E 5 19 ? 8.905 6.020 -36.666 1.00 47.58 17 GLN E N 1
ATOM 4476 C CA . GLN E 5 19 ? 7.860 6.741 -37.385 1.00 46.97 17 GLN E CA 1
ATOM 4477 C C . GLN E 5 19 ? 6.859 7.494 -36.450 1.00 47.83 17 GLN E C 1
ATOM 4478 O O . GLN E 5 19 ? 6.904 7.387 -35.222 1.00 45.85 17 GLN E O 1
ATOM 4484 N N . ARG E 5 20 ? 5.987 8.284 -37.069 1.00 42.99 18 ARG E N 1
ATOM 4485 C CA . ARG E 5 20 ? 4.985 9.130 -36.451 1.00 41.04 18 ARG E CA 1
ATOM 4486 C C . ARG E 5 20 ? 3.628 8.734 -37.035 1.00 45.70 18 ARG E C 1
ATOM 4487 O O . ARG E 5 20 ? 3.538 8.397 -38.220 1.00 49.32 18 ARG E O 1
ATOM 4495 N N . VAL E 5 21 ? 2.590 8.727 -36.214 1.00 38.88 19 VAL E N 1
ATOM 4496 C CA . VAL E 5 21 ? 1.218 8.431 -36.652 1.00 37.62 19 VAL E CA 1
ATOM 4497 C C . VAL E 5 21 ? 0.264 9.431 -36.043 1.00 40.08 19 VAL E C 1
ATOM 4498 O O . VAL E 5 21 ? 0.533 10.012 -34.987 1.00 38.85 19 VAL E O 1
ATOM 4502 N N . THR E 5 22 ? -0.856 9.617 -36.692 1.00 38.38 20 THR E N 1
ATOM 4503 C CA . THR E 5 22 ? -1.869 10.517 -36.178 1.00 39.53 20 THR E CA 1
ATOM 4504 C C . THR E 5 22 ? -3.147 9.718 -36.085 1.00 43.90 20 THR E C 1
ATOM 4505 O O . THR E 5 22 ? -3.522 9.045 -37.046 1.00 44.04 20 THR E O 1
ATOM 4509 N N . LEU E 5 23 ? -3.755 9.699 -34.894 1.00 39.14 21 LEU E N 1
ATOM 4510 C CA . LEU E 5 23 ? -5.021 8.993 -34.723 1.00 36.78 21 LEU E CA 1
ATOM 4511 C C . LEU E 5 23 ? -6.075 10.068 -34.687 1.00 41.99 21 LEU E C 1
ATOM 4512 O O . LEU E 5 23 ? -5.804 11.171 -34.180 1.00 41.48 21 LEU E O 1
ATOM 4517 N N . ARG E 5 24 ? -7.242 9.790 -35.301 1.00 37.69 22 ARG E N 1
ATOM 4518 C CA . ARG E 5 24 ? -8.322 10.755 -35.367 1.00 37.54 22 ARG E CA 1
ATOM 4519 C C . ARG E 5 24 ? -9.592 10.310 -34.661 1.00 38.94 22 ARG E C 1
ATOM 4520 O O . ARG E 5 24 ? -9.991 9.150 -34.726 1.00 36.68 22 ARG E O 1
ATOM 4528 N N . CYS E 5 25 ? -10.250 11.244 -33.999 1.00 38.48 23 CYS E N 1
ATOM 4529 C CA . CYS E 5 25 ? -11.473 10.908 -33.309 1.00 39.76 23 CYS E CA 1
ATOM 4530 C C . CYS E 5 25 ? -12.593 11.942 -33.368 1.00 48.37 23 CYS E C 1
ATOM 4531 O O . CYS E 5 25 ? -12.374 13.123 -33.058 1.00 49.31 23 CYS E O 1
ATOM 4534 N N . SER E 5 26 ? -13.821 11.452 -33.638 1.00 45.74 24 SER E N 1
ATOM 4535 C CA . SER E 5 26 ? -15.031 12.270 -33.682 1.00 47.36 24 SER E CA 1
ATOM 4536 C C . SER E 5 26 ? -15.883 11.922 -32.466 1.00 51.49 24 SER E C 1
ATOM 4537 O O . SER E 5 26 ? -16.262 10.757 -32.291 1.00 51.45 24 SER E O 1
ATOM 4540 N N . PRO E 5 27 ? -16.164 12.886 -31.576 1.00 46.81 25 PRO E N 1
ATOM 4541 C CA . PRO E 5 27 ? -16.980 12.552 -30.409 1.00 45.84 25 PRO E CA 1
ATOM 4542 C C . PRO E 5 27 ? -18.452 12.364 -30.796 1.00 48.86 25 PRO E C 1
ATOM 4543 O O . PRO E 5 27 ? -18.909 12.933 -31.784 1.00 50.10 25 PRO E O 1
ATOM 4547 N N . ARG E 5 28 ? -19.200 11.602 -29.995 1.00 44.09 26 ARG E N 1
ATOM 4548 C CA . ARG E 5 28 ? -20.641 11.372 -30.168 1.00 45.23 26 ARG E CA 1
ATOM 4549 C C . ARG E 5 28 ? -21.365 12.710 -30.380 1.00 50.35 26 ARG E C 1
ATOM 4550 O O . ARG E 5 28 ? -21.107 13.667 -29.656 1.00 53.10 26 ARG E O 1
ATOM 4558 N N . SER E 5 29 ? -22.223 12.791 -31.391 1.00 46.21 27 SER E N 1
ATOM 4559 C CA . SER E 5 29 ? -22.964 13.997 -31.745 1.00 46.77 27 SER E CA 1
ATOM 4560 C C . SER E 5 29 ? -23.589 14.663 -30.529 1.00 49.88 27 SER E C 1
ATOM 4561 O O . SER E 5 29 ? -24.407 14.037 -29.852 1.00 48.83 27 SER E O 1
ATOM 4564 N N . GLY E 5 30 ? -23.137 15.896 -30.242 1.00 46.67 28 GLY E N 1
ATOM 4565 C CA . GLY E 5 30 ? -23.590 16.694 -29.107 1.00 47.83 28 GLY E CA 1
ATOM 4566 C C . GLY E 5 30 ? -22.610 16.724 -27.944 1.00 53.17 28 GLY E C 1
ATOM 4567 O O . GLY E 5 30 ? -22.656 17.652 -27.127 1.00 55.42 28 GLY E O 1
ATOM 4568 N N . ASP E 5 31 ? -21.720 15.705 -27.839 1.00 46.00 29 ASP E N 1
ATOM 4569 C CA . ASP E 5 31 ? -20.736 15.667 -26.757 1.00 44.19 29 ASP E CA 1
ATOM 4570 C C . ASP E 5 31 ? -19.616 16.665 -27.016 1.00 47.98 29 ASP E C 1
ATOM 4571 O O . ASP E 5 31 ? -19.206 16.834 -28.159 1.00 46.97 29 ASP E O 1
ATOM 4576 N N . LEU E 5 32 ? -19.099 17.296 -25.951 1.00 45.54 30 LEU E N 1
ATOM 4577 C CA . LEU E 5 32 ? -18.058 18.315 -26.060 1.00 45.46 30 LEU E CA 1
ATOM 4578 C C . LEU E 5 32 ? -16.681 17.841 -25.577 1.00 50.18 30 LEU E C 1
ATOM 4579 O O . LEU E 5 32 ? -15.694 18.552 -25.763 1.00 50.07 30 LEU E O 1
ATOM 4584 N N . SER E 5 33 ? -16.604 16.649 -24.970 1.00 47.32 31 SER E N 1
ATOM 4585 C CA . SER E 5 33 ? -15.349 16.157 -24.406 1.00 45.97 31 SER E CA 1
ATOM 4586 C C . SER E 5 33 ? -14.751 14.956 -25.087 1.00 48.60 31 SER E C 1
ATOM 4587 O O . SER E 5 33 ? -15.482 14.079 -25.528 1.00 49.96 31 SER E O 1
ATOM 4590 N N . VAL E 5 34 ? -13.414 14.918 -25.187 1.00 42.26 39 VAL E N 1
ATOM 4591 C CA . VAL E 5 34 ? -12.698 13.812 -25.803 1.00 40.16 39 VAL E CA 1
ATOM 4592 C C . VAL E 5 34 ? -11.656 13.256 -24.820 1.00 40.81 39 VAL E C 1
ATOM 4593 O O . VAL E 5 34 ? -10.805 14.009 -24.332 1.00 39.75 39 VAL E O 1
ATOM 4597 N N . TYR E 5 35 ? -11.748 11.932 -24.545 1.00 33.82 40 TYR E N 1
ATOM 4598 C CA . TYR E 5 35 ? -10.888 11.168 -23.656 1.00 32.00 40 TYR E CA 1
ATOM 4599 C C . TYR E 5 35 ? -10.108 10.124 -24.448 1.00 33.33 40 TYR E C 1
ATOM 4600 O O . TYR E 5 35 ? -10.687 9.405 -25.262 1.00 29.05 40 TYR E O 1
ATOM 4609 N N . TRP E 5 36 ? -8.794 10.023 -24.185 1.00 32.37 41 TRP E N 1
ATOM 4610 C CA . TRP E 5 36 ? -7.927 9.035 -24.834 1.00 31.72 41 TRP E CA 1
ATOM 4611 C C . TRP E 5 36 ? -7.437 7.980 -23.811 1.00 32.50 41 TRP E C 1
ATOM 4612 O O . TRP E 5 36 ? -6.994 8.323 -22.714 1.00 30.64 41 TRP E O 1
ATOM 4623 N N . TYR E 5 37 ? -7.576 6.701 -24.195 1.00 28.11 42 TYR E N 1
ATOM 4624 C CA . TYR E 5 37 ? -7.168 5.483 -23.494 1.00 26.91 42 TYR E CA 1
ATOM 4625 C C . TYR E 5 37 ? -6.382 4.629 -24.447 1.00 31.83 42 TYR E C 1
ATOM 4626 O O . TYR E 5 37 ? -6.630 4.583 -25.659 1.00 29.29 42 TYR E O 1
ATOM 4635 N N . GLN E 5 38 ? -5.446 3.944 -23.858 1.00 30.67 43 GLN E N 1
ATOM 4636 C CA . GLN E 5 38 ? -4.557 2.995 -24.448 1.00 31.67 43 GLN E CA 1
ATOM 4637 C C . GLN E 5 38 ? -4.871 1.646 -23.764 1.00 34.63 43 GLN E C 1
ATOM 4638 O O . GLN E 5 38 ? -4.980 1.580 -22.542 1.00 34.15 43 GLN E O 1
ATOM 4644 N N . GLN E 5 39 ? -5.112 0.608 -24.552 1.00 32.87 44 GLN E N 1
ATOM 4645 C CA . GLN E 5 39 ? -5.308 -0.756 -24.059 1.00 33.40 44 GLN E CA 1
ATOM 4646 C C . GLN E 5 39 ? -4.208 -1.613 -24.692 1.00 40.60 44 GLN E C 1
ATOM 4647 O O . GLN E 5 39 ? -4.274 -1.924 -25.883 1.00 41.81 44 GLN E O 1
ATOM 4653 N N . SER E 5 40 ? -3.165 -1.910 -23.937 1.00 39.05 45 SER E N 1
ATOM 4654 C CA . SER E 5 40 ? -2.072 -2.764 -24.422 1.00 40.64 45 SER E CA 1
ATOM 4655 C C . SER E 5 40 ? -2.496 -4.251 -24.327 1.00 45.94 45 SER E C 1
ATOM 4656 O O . SER E 5 40 ? -3.502 -4.542 -23.687 1.00 43.86 45 SER E O 1
ATOM 4659 N N . LEU E 5 41 ? -1.771 -5.174 -24.985 1.00 46.86 46 LEU E N 1
ATOM 4660 C CA . LEU E 5 41 ? -2.124 -6.604 -24.928 1.00 48.74 46 LEU E CA 1
ATOM 4661 C C . LEU E 5 41 ? -2.007 -7.213 -23.551 1.00 54.45 46 LEU E C 1
ATOM 4662 O O . LEU E 5 41 ? -0.956 -7.115 -22.906 1.00 54.01 46 LEU E O 1
ATOM 4667 N N . ASP E 5 42 ? -3.130 -7.796 -23.082 1.00 52.22 47 ASP E N 1
ATOM 4668 C CA . ASP E 5 42 ? -3.272 -8.426 -21.764 1.00 53.17 47 ASP E CA 1
ATOM 4669 C C . ASP E 5 42 ? -3.058 -7.420 -20.615 1.00 55.15 47 ASP E C 1
ATOM 4670 O O . ASP E 5 42 ? -2.468 -7.728 -19.578 1.00 55.82 47 ASP E O 1
ATOM 4675 N N . GLN E 5 43 ? -3.542 -6.202 -20.835 1.00 50.24 48 GLN E N 1
ATOM 4676 C CA . GLN E 5 43 ? -3.486 -5.079 -19.901 1.00 49.53 48 GLN E CA 1
ATOM 4677 C C . GLN E 5 43 ? -4.815 -4.304 -19.977 1.00 48.17 48 GLN E C 1
ATOM 4678 O O . GLN E 5 43 ? -5.570 -4.468 -20.935 1.00 45.56 48 GLN E O 1
ATOM 4684 N N . GLY E 5 44 ? -5.105 -3.520 -18.945 1.00 43.07 49 GLY E N 1
ATOM 4685 C CA . GLY E 5 44 ? -6.341 -2.762 -18.877 1.00 42.24 49 GLY E CA 1
ATOM 4686 C C . GLY E 5 44 ? -6.275 -1.450 -19.622 1.00 43.57 49 GLY E C 1
ATOM 4687 O O . GLY E 5 44 ? -5.210 -1.080 -20.140 1.00 43.26 49 GLY E O 1
ATOM 4688 N N . LEU E 5 45 ? -7.428 -0.729 -19.653 1.00 37.79 50 LEU E N 1
ATOM 4689 C CA . LEU E 5 45 ? -7.575 0.581 -20.292 1.00 36.55 50 LEU E CA 1
ATOM 4690 C C . LEU E 5 45 ? -6.836 1.583 -19.425 1.00 35.66 50 LEU E C 1
ATOM 4691 O O . LEU E 5 45 ? -7.145 1.690 -18.242 1.00 35.10 50 LEU E O 1
ATOM 4696 N N . GLN E 5 46 ? -5.828 2.261 -19.981 1.00 27.73 51 GLN E N 1
ATOM 4697 C CA . GLN E 5 46 ? -5.083 3.263 -19.225 1.00 27.19 51 GLN E CA 1
ATOM 4698 C C . GLN E 5 46 ? -5.407 4.646 -19.795 1.00 28.06 51 GLN E C 1
ATOM 4699 O O . GLN E 5 46 ? -5.498 4.780 -21.006 1.00 27.31 51 GLN E O 1
ATOM 4705 N N . PHE E 5 47 ? -5.699 5.630 -18.912 1.00 22.13 52 PHE E N 1
ATOM 4706 C CA . PHE E 5 47 ? -6.097 6.992 -19.257 1.00 20.89 52 PHE E CA 1
ATOM 4707 C C . PHE E 5 47 ? -4.910 7.828 -19.631 1.00 28.33 52 PHE E C 1
ATOM 4708 O O . PHE E 5 47 ? -3.938 7.896 -18.880 1.00 28.66 52 PHE E O 1
ATOM 4716 N N . LEU E 5 48 ? -4.997 8.474 -20.798 1.00 27.62 53 LEU E N 1
ATOM 4717 C CA . LEU E 5 48 ? -3.949 9.325 -21.350 1.00 27.72 53 LEU E CA 1
ATOM 4718 C C . LEU E 5 48 ? -4.199 10.785 -21.153 1.00 35.21 53 LEU E C 1
ATOM 4719 O O . LEU E 5 48 ? -3.439 11.438 -20.443 1.00 38.61 53 LEU E O 1
ATOM 4724 N N . ILE E 5 49 ? -5.259 11.322 -21.790 1.00 30.01 54 ILE E N 1
ATOM 4725 C CA . ILE E 5 49 ? -5.575 12.733 -21.755 1.00 27.89 54 ILE E CA 1
ATOM 4726 C C . ILE E 5 49 ? -7.023 12.991 -22.085 1.00 33.39 54 ILE E C 1
ATOM 4727 O O . ILE E 5 49 ? -7.641 12.206 -22.789 1.00 33.89 54 ILE E O 1
ATOM 4732 N N . GLN E 5 50 ? -7.548 14.131 -21.611 1.00 32.53 55 GLN E N 1
ATOM 4733 C CA . GLN E 5 50 ? -8.896 14.620 -21.814 1.00 32.70 55 GLN E CA 1
ATOM 4734 C C . GLN E 5 50 ? -8.841 16.031 -22.361 1.00 40.17 55 GLN E C 1
ATOM 4735 O O . GLN E 5 50 ? -8.000 16.829 -21.979 1.00 41.52 55 GLN E O 1
ATOM 4741 N N . TYR E 5 51 ? -9.771 16.333 -23.250 1.00 39.43 56 TYR E N 1
ATOM 4742 C CA . TYR E 5 51 ? -9.966 17.632 -23.857 1.00 40.41 56 TYR E CA 1
ATOM 4743 C C . TYR E 5 51 ? -11.437 17.974 -23.697 1.00 44.48 56 TYR E C 1
ATOM 4744 O O . TYR E 5 51 ? -12.277 17.067 -23.664 1.00 43.49 56 TYR E O 1
ATOM 4753 N N . TYR E 5 52 ? -11.733 19.256 -23.470 1.00 41.32 57 TYR E N 1
ATOM 4754 C CA . TYR E 5 52 ? -13.094 19.722 -23.329 1.00 42.37 57 TYR E CA 1
ATOM 4755 C C . TYR E 5 52 ? -13.259 21.030 -24.010 1.00 50.73 57 TYR E C 1
ATOM 4756 O O . TYR E 5 52 ? -12.729 22.045 -23.527 1.00 54.14 57 TYR E O 1
ATOM 4765 N N . ASN E 5 53 ? -14.046 21.030 -25.103 1.00 46.52 58 ASN E N 1
ATOM 4766 C CA . ASN E 5 53 ? -14.401 22.237 -25.852 1.00 48.08 58 ASN E CA 1
ATOM 4767 C C . ASN E 5 53 ? -13.164 22.956 -26.389 1.00 54.53 58 ASN E C 1
ATOM 4768 O O . ASN E 5 53 ? -13.048 24.176 -26.248 1.00 56.80 58 ASN E O 1
ATOM 4773 N N . GLY E 5 54 ? -12.243 22.179 -26.952 1.00 49.98 59 GLY E N 1
ATOM 4774 C CA . GLY E 5 54 ? -10.991 22.647 -27.539 1.00 49.59 59 GLY E CA 1
ATOM 4775 C C . GLY E 5 54 ? -9.867 22.814 -26.541 1.00 52.36 59 GLY E C 1
ATOM 4776 O O . GLY E 5 54 ? -8.763 23.202 -26.909 1.00 52.91 59 GLY E O 1
ATOM 4777 N N . GLU E 5 55 ? -10.122 22.520 -25.283 1.00 48.39 60 GLU E N 1
ATOM 4778 C CA . GLU E 5 55 ? -9.124 22.761 -24.248 1.00 48.50 60 GLU E CA 1
ATOM 4779 C C . GLU E 5 55 ? -8.755 21.549 -23.404 1.00 48.90 60 GLU E C 1
ATOM 4780 O O . GLU E 5 55 ? -9.622 20.773 -23.007 1.00 46.16 60 GLU E O 1
ATOM 4786 N N . GLU E 5 56 ? -7.456 21.442 -23.079 1.00 45.39 61 GLU E N 1
ATOM 4787 C CA . GLU E 5 56 ? -6.905 20.393 -22.248 1.00 43.38 61 GLU E CA 1
ATOM 4788 C C . GLU E 5 56 ? -7.461 20.430 -20.831 1.00 48.03 61 GLU E C 1
ATOM 4789 O O . GLU E 5 56 ? -7.526 21.482 -20.209 1.00 48.62 61 GLU E O 1
ATOM 4795 N N . ARG E 5 57 ? -7.865 19.267 -20.327 1.00 44.69 66 ARG E N 1
ATOM 4796 C CA . ARG E 5 57 ? -8.360 19.134 -18.968 1.00 43.51 66 ARG E CA 1
ATOM 4797 C C . ARG E 5 57 ? -7.478 18.103 -18.259 1.00 47.53 66 ARG E C 1
ATOM 4798 O O . ARG E 5 57 ? -6.251 18.279 -18.220 1.00 48.32 66 ARG E O 1
ATOM 4806 N N . ALA E 5 58 ? -8.068 17.037 -17.717 1.00 42.11 67 ALA E N 1
ATOM 4807 C CA . ALA E 5 58 ? -7.334 16.004 -17.004 1.00 39.82 67 ALA E CA 1
ATOM 4808 C C . ALA E 5 58 ? -6.327 15.331 -17.901 1.00 44.36 67 ALA E C 1
ATOM 4809 O O . ALA E 5 58 ? -6.641 15.036 -19.046 1.00 44.84 67 ALA E O 1
ATOM 4811 N N . LYS E 5 59 ? -5.096 15.160 -17.421 1.00 41.45 68 LYS E N 1
ATOM 4812 C CA . LYS E 5 59 ? -4.072 14.477 -18.187 1.00 41.23 68 LYS E CA 1
ATOM 4813 C C . LYS E 5 59 ? -3.520 13.289 -17.404 1.00 45.57 68 LYS E C 1
ATOM 4814 O O . LYS E 5 59 ? -3.227 13.412 -16.208 1.00 45.35 68 LYS E O 1
ATOM 4820 N N . GLY E 5 60 ? -3.541 12.114 -18.030 1.00 40.75 69 GLY E N 1
ATOM 4821 C CA . GLY E 5 60 ? -3.143 10.889 -17.357 1.00 39.39 69 GLY E CA 1
ATOM 4822 C C . GLY E 5 60 ? -1.691 10.599 -17.595 1.00 46.77 69 GLY E C 1
ATOM 4823 O O . GLY E 5 60 ? -0.861 11.506 -17.532 1.00 47.54 69 GLY E O 1
ATOM 4824 N N . ASN E 5 61 ? -1.394 9.342 -17.932 1.00 45.78 70 ASN E N 1
ATOM 4825 C CA . ASN E 5 61 ? -0.040 8.850 -18.181 1.00 47.23 70 ASN E CA 1
ATOM 4826 C C . ASN E 5 61 ? 0.524 9.142 -19.568 1.00 51.18 70 ASN E C 1
ATOM 4827 O O . ASN E 5 61 ? 1.470 8.479 -19.968 1.00 53.47 70 ASN E O 1
ATOM 4832 N N . ILE E 5 62 ? -0.015 10.147 -20.289 1.00 45.79 71 ILE E N 1
ATOM 4833 C CA . ILE E 5 62 ? 0.474 10.549 -21.614 1.00 44.39 71 ILE E CA 1
ATOM 4834 C C . ILE E 5 62 ? 2.001 10.904 -21.561 1.00 49.39 71 ILE E C 1
ATOM 4835 O O . ILE E 5 62 ? 2.469 11.576 -20.635 1.00 48.73 71 ILE E O 1
ATOM 4840 N N . LEU E 5 63 ? 2.752 10.339 -22.526 1.00 46.81 72 LEU E N 1
ATOM 4841 C CA . LEU E 5 63 ? 4.202 10.427 -22.743 1.00 46.24 72 LEU E CA 1
ATOM 4842 C C . LEU E 5 63 ? 4.565 11.709 -23.461 1.00 49.52 72 LEU E C 1
ATOM 4843 O O . LEU E 5 63 ? 3.821 12.132 -24.336 1.00 50.21 72 LEU E O 1
ATOM 4848 N N . GLU E 5 64 ? 5.734 12.301 -23.151 1.00 44.41 74 GLU E N 1
ATOM 4849 C CA . GLU E 5 64 ? 6.237 13.515 -23.829 1.00 43.38 74 GLU E CA 1
ATOM 4850 C C . GLU E 5 64 ? 6.337 13.364 -25.370 1.00 46.95 74 GLU E C 1
ATOM 4851 O O . GLU E 5 64 ? 6.121 14.338 -26.095 1.00 48.68 74 GLU E O 1
ATOM 4857 N N . ARG E 5 65 ? 6.624 12.124 -25.840 1.00 39.72 75 ARG E N 1
ATOM 4858 C CA . ARG E 5 65 ? 6.689 11.660 -27.221 1.00 38.10 75 ARG E CA 1
ATOM 4859 C C . ARG E 5 65 ? 5.304 11.749 -27.884 1.00 39.69 75 ARG E C 1
ATOM 4860 O O . ARG E 5 65 ? 5.201 11.620 -29.107 1.00 37.85 75 ARG E O 1
ATOM 4868 N N . PHE E 5 66 ? 4.245 11.864 -27.064 1.00 34.94 76 PHE E N 1
ATOM 4869 C CA . PHE E 5 66 ? 2.856 11.888 -27.500 1.00 34.49 76 PHE E CA 1
ATOM 4870 C C . PHE E 5 66 ? 2.239 13.245 -27.228 1.00 43.93 76 PHE E C 1
ATOM 4871 O O . PHE E 5 66 ? 2.491 13.853 -26.183 1.00 45.17 76 PHE E O 1
ATOM 4879 N N . SER E 5 67 ? 1.390 13.699 -28.143 1.00 41.80 77 SER E N 1
ATOM 4880 C CA . SER E 5 67 ? 0.666 14.956 -28.003 1.00 42.56 77 SER E CA 1
ATOM 4881 C C . SER E 5 67 ? -0.698 14.810 -28.661 1.00 46.02 77 SER E C 1
ATOM 4882 O O . SER E 5 67 ? -0.867 14.000 -29.576 1.00 45.45 77 SER E O 1
ATOM 4885 N N . ALA E 5 68 ? -1.664 15.600 -28.192 1.00 41.49 78 ALA E N 1
ATOM 4886 C CA . ALA E 5 68 ? -3.021 15.594 -28.703 1.00 40.17 78 ALA E CA 1
ATOM 4887 C C . ALA E 5 68 ? -3.588 17.006 -28.717 1.00 44.74 78 ALA E C 1
ATOM 4888 O O . ALA E 5 68 ? -2.971 17.941 -28.201 1.00 43.22 78 ALA E O 1
ATOM 4890 N N . GLN E 5 69 ? -4.758 17.160 -29.348 1.00 42.59 79 GLN E N 1
ATOM 4891 C CA . GLN E 5 69 ? -5.454 18.426 -29.499 1.00 43.36 79 GLN E CA 1
ATOM 4892 C C . GLN E 5 69 ? -6.908 18.120 -29.784 1.00 48.55 79 GLN E C 1
ATOM 4893 O O . GLN E 5 69 ? -7.220 17.070 -30.330 1.00 48.00 79 GLN E O 1
ATOM 4899 N N . GLN E 5 70 ? -7.792 19.045 -29.440 1.00 47.00 80 GLN E N 1
ATOM 4900 C CA . GLN E 5 70 ? -9.194 18.981 -29.811 1.00 46.73 80 GLN E CA 1
ATOM 4901 C C . GLN E 5 70 ? -9.441 20.275 -30.594 1.00 50.53 80 GLN E C 1
ATOM 4902 O O . GLN E 5 70 ? -9.161 21.358 -30.096 1.00 51.09 80 GLN E O 1
ATOM 4908 N N . PHE E 5 71 ? -9.903 20.142 -31.831 1.00 46.96 81 PHE E N 1
ATOM 4909 C CA . PHE E 5 71 ? -10.188 21.239 -32.760 1.00 48.60 81 PHE E CA 1
ATOM 4910 C C . PHE E 5 71 ? -11.491 21.999 -32.441 1.00 53.40 81 PHE E C 1
ATOM 4911 O O . PHE E 5 71 ? -12.303 21.463 -31.690 1.00 51.89 81 PHE E O 1
ATOM 4919 N N . PRO E 5 72 ? -11.710 23.248 -32.946 1.00 52.62 83 PRO E N 1
ATOM 4920 C CA . PRO E 5 72 ? -12.977 23.962 -32.621 1.00 54.09 83 PRO E CA 1
ATOM 4921 C C . PRO E 5 72 ? -14.246 23.274 -33.131 1.00 58.26 83 PRO E C 1
ATOM 4922 O O . PRO E 5 72 ? -15.334 23.491 -32.596 1.00 57.49 83 PRO E O 1
ATOM 4926 N N . ASP E 5 73 ? -14.089 22.410 -34.141 1.00 56.14 84 ASP E N 1
ATOM 4927 C CA . ASP E 5 73 ? -15.166 21.598 -34.701 1.00 56.64 84 ASP E CA 1
ATOM 4928 C C . ASP E 5 73 ? -15.499 20.427 -33.736 1.00 59.78 84 ASP E C 1
ATOM 4929 O O . ASP E 5 73 ? -16.469 19.704 -33.967 1.00 61.88 84 ASP E O 1
ATOM 4934 N N . LEU E 5 74 ? -14.652 20.231 -32.686 1.00 51.89 85 LEU E N 1
ATOM 4935 C CA . LEU E 5 74 ? -14.743 19.245 -31.595 1.00 47.87 85 LEU E CA 1
ATOM 4936 C C . LEU E 5 74 ? -14.026 17.918 -31.786 1.00 49.27 85 LEU E C 1
ATOM 4937 O O . LEU E 5 74 ? -13.918 17.131 -30.840 1.00 46.33 85 LEU E O 1
ATOM 4942 N N . HIS E 5 75 ? -13.493 17.681 -32.990 1.00 46.43 86 HIS E N 1
ATOM 4943 C CA . HIS E 5 75 ? -12.762 16.457 -33.276 1.00 44.25 86 HIS E CA 1
ATOM 4944 C C . HIS E 5 75 ? -11.380 16.459 -32.599 1.00 45.34 86 HIS E C 1
ATOM 4945 O O . HIS E 5 75 ? -10.875 17.527 -32.240 1.00 45.18 86 HIS E O 1
ATOM 4952 N N . SER E 5 76 ? -10.812 15.269 -32.352 1.00 39.25 87 SER E N 1
ATOM 4953 C CA . SER E 5 76 ? -9.518 15.164 -31.682 1.00 37.82 87 SER E CA 1
ATOM 4954 C C . SER E 5 76 ? -8.479 14.405 -32.494 1.00 44.73 87 SER E C 1
ATOM 4955 O O . SER E 5 76 ? -8.820 13.498 -33.264 1.00 43.62 87 SER E O 1
ATOM 4958 N N . GLU E 5 77 ? -7.208 14.803 -32.333 1.00 42.80 88 GLU E N 1
ATOM 4959 C CA . GLU E 5 77 ? -6.057 14.197 -33.001 1.00 42.12 88 GLU E CA 1
ATOM 4960 C C . GLU E 5 77 ? -5.021 13.807 -31.972 1.00 42.63 88 GLU E C 1
ATOM 4961 O O . GLU E 5 77 ? -4.516 14.658 -31.257 1.00 44.32 88 GLU E O 1
ATOM 4967 N N . LEU E 5 78 ? -4.693 12.539 -31.902 1.00 36.13 89 LEU E N 1
ATOM 4968 C CA . LEU E 5 78 ? -3.648 12.058 -31.018 1.00 34.04 89 LEU E CA 1
ATOM 4969 C C . LEU E 5 78 ? -2.440 11.647 -31.879 1.00 38.11 89 LEU E C 1
ATOM 4970 O O . LEU E 5 78 ? -2.567 10.791 -32.771 1.00 37.52 89 LEU E O 1
ATOM 4975 N N . ASN E 5 79 ? -1.293 12.311 -31.637 1.00 34.48 90 ASN E N 1
ATOM 4976 C CA . ASN E 5 79 ? 0.001 12.124 -32.327 1.00 34.51 90 ASN E CA 1
ATOM 4977 C C . ASN E 5 79 ? 0.978 11.331 -31.478 1.00 39.70 90 ASN E C 1
ATOM 4978 O O . ASN E 5 79 ? 1.179 11.627 -30.298 1.00 40.23 90 ASN E O 1
ATOM 4983 N N . LEU E 5 80 ? 1.562 10.292 -32.062 1.00 37.12 91 LEU E N 1
ATOM 4984 C CA . LEU E 5 80 ? 2.505 9.382 -31.367 1.00 34.98 91 LEU E CA 1
ATOM 4985 C C . LEU E 5 80 ? 3.763 9.396 -32.207 1.00 39.45 91 LEU E C 1
ATOM 4986 O O . LEU E 5 80 ? 3.705 9.023 -33.369 1.00 40.22 91 LEU E O 1
ATOM 4991 N N . SER E 5 81 ? 4.856 9.935 -31.685 1.00 38.00 92 SER E N 1
ATOM 4992 C CA . SER E 5 81 ? 6.111 10.040 -32.444 1.00 39.99 92 SER E CA 1
ATOM 4993 C C . SER E 5 81 ? 7.233 9.205 -31.849 1.00 45.81 92 SER E C 1
ATOM 4994 O O . SER E 5 81 ? 7.080 8.681 -30.742 1.00 45.38 92 SER E O 1
ATOM 4997 N N . SER E 5 82 ? 8.325 9.019 -32.612 1.00 45.34 93 SER E N 1
ATOM 4998 C CA . SER E 5 82 ? 9.503 8.198 -32.258 1.00 46.60 93 SER E CA 1
ATOM 4999 C C . SER E 5 82 ? 9.039 6.814 -31.770 1.00 46.88 93 SER E C 1
ATOM 5000 O O . SER E 5 82 ? 9.547 6.294 -30.775 1.00 46.79 93 SER E O 1
ATOM 5003 N N . LEU E 5 83 ? 8.047 6.244 -32.473 1.00 40.45 94 LEU E N 1
ATOM 5004 C CA . LEU E 5 83 ? 7.401 4.991 -32.110 1.00 38.31 94 LEU E CA 1
ATOM 5005 C C . LEU E 5 83 ? 8.339 3.852 -31.749 1.00 44.22 94 LEU E C 1
ATOM 5006 O O . LEU E 5 83 ? 9.361 3.657 -32.401 1.00 45.97 94 LEU E O 1
ATOM 5011 N N . GLU E 5 84 ? 8.001 3.147 -30.663 1.00 40.65 95 GLU E N 1
ATOM 5012 C CA . GLU E 5 84 ? 8.729 1.997 -30.113 1.00 40.62 95 GLU E CA 1
ATOM 5013 C C . GLU E 5 84 ? 7.818 0.773 -30.192 1.00 44.97 95 GLU E C 1
ATOM 5014 O O . GLU E 5 84 ? 6.589 0.921 -30.232 1.00 42.58 95 GLU E O 1
ATOM 5020 N N . LEU E 5 85 ? 8.406 -0.437 -30.216 1.00 43.60 96 LEU E N 1
ATOM 5021 C CA . LEU E 5 85 ? 7.600 -1.665 -30.319 1.00 42.49 96 LEU E CA 1
ATOM 5022 C C . LEU E 5 85 ? 6.481 -1.715 -29.286 1.00 41.53 96 LEU E C 1
ATOM 5023 O O . LEU E 5 85 ? 5.351 -2.039 -29.647 1.00 37.69 96 LEU E O 1
ATOM 5028 N N . GLY E 5 86 ? 6.801 -1.292 -28.050 1.00 38.54 97 GLY E N 1
ATOM 5029 C CA . GLY E 5 86 ? 5.894 -1.229 -26.905 1.00 37.39 97 GLY E CA 1
ATOM 5030 C C . GLY E 5 86 ? 4.685 -0.319 -27.072 1.00 43.92 97 GLY E C 1
ATOM 5031 O O . GLY E 5 86 ? 3.755 -0.388 -26.259 1.00 44.37 97 GLY E O 1
ATOM 5032 N N . ASP E 5 87 ? 4.676 0.541 -28.137 1.00 39.51 98 ASP E N 1
ATOM 5033 C CA . ASP E 5 87 ? 3.570 1.444 -28.445 1.00 37.00 98 ASP E CA 1
ATOM 5034 C C . ASP E 5 87 ? 2.430 0.733 -29.162 1.00 37.65 98 ASP E C 1
ATOM 5035 O O . ASP E 5 87 ? 1.384 1.334 -29.367 1.00 37.23 98 ASP E O 1
ATOM 5040 N N . SER E 5 88 ? 2.632 -0.530 -29.540 1.00 32.02 99 SER E N 1
ATOM 5041 C CA . SER E 5 88 ? 1.622 -1.368 -30.188 1.00 30.79 99 SER E CA 1
ATOM 5042 C C . SER E 5 88 ? 0.483 -1.568 -29.188 1.00 33.80 99 SER E C 1
ATOM 5043 O O . SER E 5 88 ? 0.711 -2.115 -28.107 1.00 34.25 99 SER E O 1
ATOM 5046 N N . ALA E 5 89 ? -0.714 -1.068 -29.508 1.00 29.02 100 ALA E N 1
ATOM 5047 C CA . ALA E 5 89 ? -1.874 -1.150 -28.615 1.00 27.77 100 ALA E CA 1
ATOM 5048 C C . ALA E 5 89 ? -3.157 -0.804 -29.321 1.00 31.80 100 ALA E C 1
ATOM 5049 O O . ALA E 5 89 ? -3.166 -0.445 -30.499 1.00 32.86 100 ALA E O 1
ATOM 5051 N N . LEU E 5 90 ? -4.250 -0.914 -28.598 1.00 29.54 101 LEU E N 1
ATOM 5052 C CA . LEU E 5 90 ? -5.542 -0.446 -29.053 1.00 30.12 101 LEU E CA 1
ATOM 5053 C C . LEU E 5 90 ? -5.697 0.944 -28.404 1.00 31.16 101 LEU E C 1
ATOM 5054 O O . LEU E 5 90 ? -5.613 1.069 -27.189 1.00 30.06 101 LEU E O 1
ATOM 5059 N N . TYR E 5 91 ? -5.823 1.985 -29.207 1.00 27.28 102 TYR E N 1
ATOM 5060 C CA . TYR E 5 91 ? -6.046 3.329 -28.676 1.00 26.13 102 TYR E CA 1
ATOM 5061 C C . TYR E 5 91 ? -7.508 3.661 -28.877 1.00 30.36 102 TYR E C 1
ATOM 5062 O O . TYR E 5 91 ? -8.020 3.577 -29.996 1.00 31.40 102 TYR E O 1
ATOM 5071 N N . PHE E 5 92 ? -8.202 3.900 -27.772 1.00 24.85 103 PHE E N 1
ATOM 5072 C CA . PHE E 5 92 ? -9.597 4.235 -27.765 1.00 25.01 103 PHE E CA 1
ATOM 5073 C C . PHE E 5 92 ? -9.808 5.689 -27.414 1.00 34.90 103 PHE E C 1
ATOM 5074 O O . PHE E 5 92 ? -9.088 6.326 -26.629 1.00 34.66 103 PHE E O 1
ATOM 5082 N N . CYS E 5 93 ? -10.847 6.197 -27.991 1.00 34.89 104 CYS E N 1
ATOM 5083 C CA . CYS E 5 93 ? -11.282 7.521 -27.725 1.00 37.11 104 CYS E CA 1
ATOM 5084 C C . CYS E 5 93 ? -12.676 7.357 -27.168 1.00 40.26 104 CYS E C 1
ATOM 5085 O O . CYS E 5 93 ? -13.376 6.420 -27.548 1.00 41.34 104 CYS E O 1
ATOM 5088 N N . ALA E 5 94 ? -13.064 8.228 -26.244 1.00 34.44 105 ALA E N 1
ATOM 5089 C CA . ALA E 5 94 ? -14.388 8.226 -25.642 1.00 33.08 105 ALA E CA 1
ATOM 5090 C C . ALA E 5 94 ? -14.843 9.643 -25.406 1.00 36.13 105 ALA E C 1
ATOM 5091 O O . ALA E 5 94 ? -14.029 10.509 -25.090 1.00 34.25 105 ALA E O 1
ATOM 5093 N N . SER E 5 95 ? -16.157 9.867 -25.527 1.00 33.50 106 SER E N 1
ATOM 5094 C CA . SER E 5 95 ? -16.781 11.149 -25.267 1.00 33.99 106 SER E CA 1
ATOM 5095 C C . SER E 5 95 ? -17.757 10.968 -24.128 1.00 38.93 106 SER E C 1
ATOM 5096 O O . SER E 5 95 ? -18.425 9.941 -24.022 1.00 38.68 106 SER E O 1
ATOM 5099 N N . SER E 5 96 ? -17.815 11.962 -23.260 1.00 36.28 107 SER E N 1
ATOM 5100 C CA . SER E 5 96 ? -18.652 11.942 -22.087 1.00 35.12 107 SER E CA 1
ATOM 5101 C C . SER E 5 96 ? -19.998 12.567 -22.379 1.00 40.17 107 SER E C 1
ATOM 5102 O O . SER E 5 96 ? -20.087 13.521 -23.146 1.00 39.32 107 SER E O 1
ATOM 5105 N N . ALA E 5 97 ? -21.039 11.988 -21.771 1.00 37.56 108 ALA E N 1
ATOM 5106 C CA . ALA E 5 97 ? -22.422 12.414 -21.769 1.00 38.77 108 ALA E CA 1
ATOM 5107 C C . ALA E 5 97 ? -22.644 13.145 -20.449 1.00 46.48 108 ALA E C 1
ATOM 5108 O O . ALA E 5 97 ? -21.955 12.867 -19.450 1.00 45.99 108 ALA E O 1
ATOM 5110 N N . ARG E 5 98 ? -23.630 14.055 -20.442 1.00 45.79 109 ARG E N 1
ATOM 5111 C CA . ARG E 5 98 ? -24.023 14.876 -19.302 1.00 46.88 109 ARG E CA 1
ATOM 5112 C C . ARG E 5 98 ? -24.273 14.059 -18.038 1.00 50.44 109 ARG E C 1
ATOM 5113 O O . ARG E 5 98 ? -23.711 14.388 -16.986 1.00 49.29 109 ARG E O 1
ATOM 5121 N N . SER E 5 99 ? -25.018 12.944 -18.162 1.00 46.97 110 SER E N 1
ATOM 5122 C CA . SER E 5 99 ? -25.275 12.028 -17.042 1.00 46.69 110 SER E CA 1
ATOM 5123 C C . SER E 5 99 ? -24.010 11.351 -16.440 1.00 49.24 110 SER E C 1
ATOM 5124 O O . SER E 5 99 ? -24.096 10.814 -15.335 1.00 49.14 110 SER E O 1
ATOM 5127 N N . GLY E 5 100 ? -22.863 11.409 -17.141 1.00 44.43 111 GLY E N 1
ATOM 5128 C CA . GLY E 5 100 ? -21.594 10.895 -16.618 1.00 42.50 111 GLY E CA 1
ATOM 5129 C C . GLY E 5 100 ? -20.858 9.819 -17.398 1.00 44.82 111 GLY E C 1
ATOM 5130 O O . GLY E 5 100 ? -19.622 9.782 -17.352 1.00 43.32 111 GLY E O 1
ATOM 5131 N N . GLU E 5 101 ? -21.597 8.896 -18.074 1.00 39.67 112 GLU E N 1
ATOM 5132 C CA . GLU E 5 101 ? -20.989 7.797 -18.850 1.00 37.43 112 GLU E CA 1
ATOM 5133 C C . GLU E 5 101 ? -20.153 8.287 -20.026 1.00 34.33 112 GLU E C 1
ATOM 5134 O O . GLU E 5 101 ? -20.462 9.320 -20.634 1.00 33.67 112 GLU E O 1
ATOM 5140 N N . LEU E 5 102 ? -19.131 7.498 -20.361 1.00 26.54 113 LEU E N 1
ATOM 5141 C CA . LEU E 5 102 ? -18.247 7.676 -21.505 1.00 25.80 113 LEU E CA 1
ATOM 5142 C C . LEU E 5 102 ? -18.637 6.658 -22.584 1.00 32.06 113 LEU E C 1
ATOM 5143 O O . LEU E 5 102 ? -18.797 5.459 -22.298 1.00 33.17 113 LEU E O 1
ATOM 5148 N N . PHE E 5 103 ? -18.767 7.128 -23.819 1.00 28.26 114 PHE E N 1
ATOM 5149 C CA . PHE E 5 103 ? -19.097 6.285 -24.952 1.00 27.27 114 PHE E CA 1
ATOM 5150 C C . PHE E 5 103 ? -17.865 6.077 -25.759 1.00 33.31 114 PHE E C 1
ATOM 5151 O O . PHE E 5 103 ? -17.240 7.028 -26.203 1.00 33.32 114 PHE E O 1
ATOM 5159 N N . PHE E 5 104 ? -17.496 4.815 -25.920 1.00 30.44 115 PHE E N 1
ATOM 5160 C CA . PHE E 5 104 ? -16.284 4.441 -26.611 1.00 28.71 115 PHE E CA 1
ATOM 5161 C C . PHE E 5 104 ? -16.408 4.306 -28.113 1.00 30.66 115 PHE E C 1
ATOM 5162 O O . PHE E 5 104 ? -17.457 3.917 -28.632 1.00 31.92 115 PHE E O 1
ATOM 5170 N N . GLY E 5 105 ? -15.336 4.639 -28.797 1.00 25.84 116 GLY E N 1
ATOM 5171 C CA . GLY E 5 105 ? -15.241 4.459 -30.238 1.00 27.84 116 GLY E CA 1
ATOM 5172 C C . GLY E 5 105 ? -14.847 3.008 -30.504 1.00 33.80 116 GLY E C 1
ATOM 5173 O O . GLY E 5 105 ? -14.673 2.239 -29.562 1.00 29.53 116 GLY E O 1
ATOM 5174 N N . GLU E 5 106 ? -14.702 2.613 -31.771 1.00 35.30 117 GLU E N 1
ATOM 5175 C CA . GLU E 5 106 ? -14.366 1.220 -32.058 1.00 36.56 117 GLU E CA 1
ATOM 5176 C C . GLU E 5 106 ? -12.848 0.923 -31.951 1.00 44.09 117 GLU E C 1
ATOM 5177 O O . GLU E 5 106 ? -12.439 -0.242 -31.978 1.00 44.86 117 GLU E O 1
ATOM 5183 N N . GLY E 5 107 ? -12.053 1.968 -31.716 1.00 41.04 118 GLY E N 1
ATOM 5184 C CA . GLY E 5 107 ? -10.624 1.821 -31.457 1.00 40.40 118 GLY E CA 1
ATOM 5185 C C . GLY E 5 107 ? -9.718 1.819 -32.656 1.00 44.26 118 GLY E C 1
ATOM 5186 O O . GLY E 5 107 ? -10.156 1.519 -33.770 1.00 44.56 118 GLY E O 1
ATOM 5187 N N . SER E 5 108 ? -8.431 2.169 -32.412 1.00 38.44 119 SER E N 1
ATOM 5188 C CA . SER E 5 108 ? -7.385 2.207 -33.419 1.00 36.05 119 SER E CA 1
ATOM 5189 C C . SER E 5 108 ? -6.353 1.226 -33.041 1.00 37.56 119 SER E C 1
ATOM 5190 O O . SER E 5 108 ? -5.676 1.430 -32.036 1.00 39.32 119 SER E O 1
ATOM 5193 N N . ARG E 5 109 ? -6.191 0.165 -33.838 1.00 32.47 120 ARG E N 1
ATOM 5194 C CA . ARG E 5 109 ? -5.168 -0.837 -33.556 1.00 31.84 120 ARG E CA 1
ATOM 5195 C C . ARG E 5 109 ? -3.867 -0.480 -34.237 1.00 36.76 120 ARG E C 1
ATOM 5196 O O . ARG E 5 109 ? -3.761 -0.549 -35.462 1.00 38.75 120 ARG E O 1
ATOM 5204 N N . LEU E 5 110 ? -2.878 -0.083 -33.439 1.00 31.65 121 LEU E N 1
ATOM 5205 C CA . LEU E 5 110 ? -1.541 0.229 -33.918 1.00 30.17 121 LEU E CA 1
ATOM 5206 C C . LEU E 5 110 ? -0.637 -0.969 -33.744 1.00 32.56 121 LEU E C 1
ATOM 5207 O O . LEU E 5 110 ? -0.604 -1.585 -32.679 1.00 32.18 121 LEU E O 1
ATOM 5212 N N . THR E 5 111 ? 0.079 -1.310 -34.807 1.00 30.16 122 THR E N 1
ATOM 5213 C CA . THR E 5 111 ? 1.112 -2.336 -34.833 1.00 29.83 122 THR E CA 1
ATOM 5214 C C . THR E 5 111 ? 2.392 -1.660 -35.288 1.00 30.75 122 THR E C 1
ATOM 5215 O O . THR E 5 111 ? 2.435 -1.122 -36.388 1.00 29.37 122 THR E O 1
ATOM 5219 N N . VAL E 5 112 ? 3.412 -1.671 -34.431 1.00 29.05 123 VAL E N 1
ATOM 5220 C CA . VAL E 5 112 ? 4.729 -1.086 -34.698 1.00 30.82 123 VAL E CA 1
ATOM 5221 C C . VAL E 5 112 ? 5.690 -2.249 -34.877 1.00 40.09 123 VAL E C 1
ATOM 5222 O O . VAL E 5 112 ? 5.771 -3.119 -34.011 1.00 40.17 123 VAL E O 1
ATOM 5226 N N . LEU E 5 113 ? 6.361 -2.302 -36.032 1.00 40.75 124 LEU E N 1
ATOM 5227 C CA . LEU E 5 113 ? 7.330 -3.348 -36.402 1.00 41.75 124 LEU E CA 1
ATOM 5228 C C . LEU E 5 113 ? 8.696 -2.707 -36.617 1.00 48.01 124 LEU E C 1
ATOM 5229 O O . LEU E 5 113 ? 8.750 -1.516 -36.871 1.00 47.18 124 LEU E O 1
ATOM 5234 N N . GLU E 5 114 ? 9.789 -3.483 -36.513 1.00 48.14 125 GLU E N 1
ATOM 5235 C CA . GLU E 5 114 ? 11.159 -2.986 -36.672 1.00 51.29 125 GLU E CA 1
ATOM 5236 C C . GLU E 5 114 ? 11.478 -2.602 -38.107 1.00 57.87 125 GLU E C 1
ATOM 5237 O O . GLU E 5 114 ? 12.060 -1.542 -38.353 1.00 58.23 125 GLU E O 1
ATOM 5243 N N . ASP E 5 115 ? 11.050 -3.466 -39.041 1.00 56.24 126 ASP E N 1
ATOM 5244 C CA . ASP E 5 115 ? 11.172 -3.394 -40.506 1.00 57.03 126 ASP E CA 1
ATOM 5245 C C . ASP E 5 115 ? 9.807 -3.897 -41.000 1.00 57.29 126 ASP E C 1
ATOM 5246 O O . ASP E 5 115 ? 9.136 -4.626 -40.275 1.00 54.39 126 ASP E O 1
ATOM 5251 N N . LEU E 5 116 ? 9.396 -3.516 -42.212 1.00 54.81 127 LEU E N 1
ATOM 5252 C CA . LEU E 5 116 ? 8.109 -3.937 -42.780 1.00 53.13 127 LEU E CA 1
ATOM 5253 C C . LEU E 5 116 ? 8.264 -5.111 -43.763 1.00 56.67 127 LEU E C 1
ATOM 5254 O O . LEU E 5 116 ? 7.277 -5.550 -44.363 1.00 55.07 127 LEU E O 1
ATOM 5259 N N . LYS E 5 117 ? 9.498 -5.636 -43.891 1.00 54.41 128 LYS E N 1
ATOM 5260 C CA . LYS E 5 117 ? 9.865 -6.740 -44.790 1.00 54.98 128 LYS E CA 1
ATOM 5261 C C . LYS E 5 117 ? 9.036 -8.019 -44.624 1.00 56.33 128 LYS E C 1
ATOM 5262 O O . LYS E 5 117 ? 8.764 -8.715 -45.609 1.00 55.57 128 LYS E O 1
ATOM 5268 N N . ASN E 5 118 ? 8.653 -8.322 -43.382 1.00 50.67 129 ASN E N 1
ATOM 5269 C CA . ASN E 5 118 ? 7.910 -9.519 -43.049 1.00 49.50 129 ASN E CA 1
ATOM 5270 C C . ASN E 5 118 ? 6.390 -9.357 -43.006 1.00 51.22 129 ASN E C 1
ATOM 5271 O O . ASN E 5 118 ? 5.720 -10.220 -42.446 1.00 50.77 129 ASN E O 1
ATOM 5276 N N . VAL E 5 119 ? 5.841 -8.298 -43.660 1.00 45.25 130 VAL E N 1
ATOM 5277 C CA . VAL E 5 119 ? 4.393 -8.055 -43.768 1.00 41.79 130 VAL E CA 1
ATOM 5278 C C . VAL E 5 119 ? 3.896 -8.853 -44.987 1.00 44.23 130 VAL E C 1
ATOM 5279 O O . VAL E 5 119 ? 4.442 -8.708 -46.080 1.00 44.70 130 VAL E O 1
ATOM 5283 N N . PHE E 5 120 ? 2.908 -9.732 -44.780 1.00 38.66 131 PHE E N 1
ATOM 5284 C CA . PHE E 5 120 ? 2.360 -10.604 -45.817 1.00 38.38 131 PHE E CA 1
ATOM 5285 C C . PHE E 5 120 ? 0.827 -10.639 -45.816 1.00 40.19 131 PHE E C 1
ATOM 5286 O O . PHE E 5 120 ? 0.218 -10.900 -44.774 1.00 38.31 131 PHE E O 1
ATOM 5294 N N . PRO E 5 121 ? 0.170 -10.529 -46.983 1.00 37.29 132 PRO E N 1
ATOM 5295 C CA . PRO E 5 121 ? -1.285 -10.727 -46.997 1.00 36.07 132 PRO E CA 1
ATOM 5296 C C . PRO E 5 121 ? -1.625 -12.234 -46.894 1.00 40.92 132 PRO E C 1
ATOM 5297 O O . PRO E 5 121 ? -0.744 -13.090 -47.112 1.00 40.52 132 PRO E O 1
ATOM 5301 N N . PRO E 5 122 ? -2.880 -12.597 -46.544 1.00 36.96 133 PRO E N 1
ATOM 5302 C CA . PRO E 5 122 ? -3.225 -14.024 -46.478 1.00 36.39 133 PRO E CA 1
ATOM 5303 C C . PRO E 5 122 ? -3.490 -14.659 -47.844 1.00 41.36 133 PRO E C 1
ATOM 5304 O O . PRO E 5 122 ? -3.891 -13.976 -48.789 1.00 42.30 133 PRO E O 1
ATOM 5308 N N . GLU E 5 123 ? -3.285 -15.983 -47.936 1.00 37.06 134 GLU E N 1
ATOM 5309 C CA . GLU E 5 123 ? -3.679 -16.794 -49.084 1.00 35.79 134 GLU E CA 1
ATOM 5310 C C . GLU E 5 123 ? -4.935 -17.447 -48.551 1.00 38.18 134 GLU E C 1
ATOM 5311 O O . GLU E 5 123 ? -4.942 -17.889 -47.395 1.00 38.67 134 GLU E O 1
ATOM 5317 N N . VAL E 5 124 ? -6.019 -17.436 -49.332 1.00 32.10 135 VAL E N 1
ATOM 5318 C CA . VAL E 5 124 ? -7.318 -17.969 -48.916 1.00 29.19 135 VAL E CA 1
ATOM 5319 C C . VAL E 5 124 ? -7.768 -19.183 -49.756 1.00 35.10 135 VAL E C 1
ATOM 5320 O O . VAL E 5 124 ? -7.777 -19.114 -50.982 1.00 37.41 135 VAL E O 1
ATOM 5324 N N . ALA E 5 125 ? -8.179 -20.268 -49.092 1.00 30.38 136 ALA E N 1
ATOM 5325 C CA . ALA E 5 125 ? -8.690 -21.471 -49.736 1.00 30.52 136 ALA E CA 1
ATOM 5326 C C . ALA E 5 125 ? -10.020 -21.883 -49.099 1.00 37.74 136 ALA E C 1
ATOM 5327 O O . ALA E 5 125 ? -10.219 -21.671 -47.903 1.00 37.91 136 ALA E O 1
ATOM 5329 N N . VAL E 5 126 ? -10.930 -22.454 -49.894 1.00 37.64 137 VAL E N 1
ATOM 5330 C CA . VAL E 5 126 ? -12.226 -22.930 -49.403 1.00 38.41 137 VAL E CA 1
ATOM 5331 C C . VAL E 5 126 ? -12.271 -24.449 -49.573 1.00 43.18 137 VAL E C 1
ATOM 5332 O O . VAL E 5 126 ? -12.048 -24.961 -50.670 1.00 44.05 137 VAL E O 1
ATOM 5336 N N . PHE E 5 127 ? -12.533 -25.161 -48.471 1.00 38.26 138 PHE E N 1
ATOM 5337 C CA . PHE E 5 127 ? -12.614 -26.613 -48.437 1.00 36.36 138 PHE E CA 1
ATOM 5338 C C . PHE E 5 127 ? -14.057 -27.045 -48.385 1.00 42.78 138 PHE E C 1
ATOM 5339 O O . PHE E 5 127 ? -14.805 -26.643 -47.491 1.00 41.82 138 PHE E O 1
ATOM 5347 N N . GLU E 5 128 ? -14.458 -27.781 -49.434 1.00 42.54 139 GLU E N 1
ATOM 5348 C CA . GLU E 5 128 ? -15.804 -28.265 -49.706 1.00 43.78 139 GLU E CA 1
ATOM 5349 C C . GLU E 5 128 ? -16.255 -29.357 -48.742 1.00 48.65 139 GLU E C 1
ATOM 5350 O O . GLU E 5 128 ? -15.440 -30.219 -48.364 1.00 48.02 139 GLU E O 1
ATOM 5356 N N . PRO E 5 129 ? -17.576 -29.357 -48.394 1.00 45.59 140 PRO E N 1
ATOM 5357 C CA . PRO E 5 129 ? -18.109 -30.360 -47.448 1.00 45.64 140 PRO E CA 1
ATOM 5358 C C . PRO E 5 129 ? -17.734 -31.818 -47.715 1.00 50.96 140 PRO E C 1
ATOM 5359 O O . PRO E 5 129 ? -17.599 -32.212 -48.869 1.00 51.67 140 PRO E O 1
ATOM 5363 N N . SER E 5 130 ? -17.580 -32.617 -46.645 1.00 47.25 141 SER E N 1
ATOM 5364 C CA . SER E 5 130 ? -17.308 -34.047 -46.752 1.00 47.64 141 SER E CA 1
ATOM 5365 C C . SER E 5 130 ? -18.608 -34.721 -47.233 1.00 53.63 141 SER E C 1
ATOM 5366 O O . SER E 5 130 ? -19.693 -34.346 -46.781 1.00 52.79 141 SER E O 1
ATOM 5369 N N . GLU E 5 131 ? -18.505 -35.684 -48.169 1.00 51.58 142 GLU E N 1
ATOM 5370 C CA . GLU E 5 131 ? -19.696 -36.368 -48.663 1.00 52.48 142 GLU E CA 1
ATOM 5371 C C . GLU E 5 131 ? -20.236 -37.293 -47.591 1.00 57.03 142 GLU E C 1
ATOM 5372 O O . GLU E 5 131 ? -21.437 -37.568 -47.571 1.00 59.24 142 GLU E O 1
ATOM 5378 N N . ALA E 5 132 ? -19.351 -37.719 -46.668 1.00 50.51 143 ALA E N 1
ATOM 5379 C CA . ALA E 5 132 ? -19.669 -38.575 -45.542 1.00 50.52 143 ALA E CA 1
ATOM 5380 C C . ALA E 5 132 ? -20.439 -37.790 -44.511 1.00 57.18 143 ALA E C 1
ATOM 5381 O O . ALA E 5 132 ? -21.256 -38.370 -43.805 1.00 59.38 143 ALA E O 1
ATOM 5383 N N . GLU E 5 133 ? -20.194 -36.464 -44.424 1.00 53.24 144 GLU E N 1
ATOM 5384 C CA . GLU E 5 133 ? -20.886 -35.559 -43.506 1.00 51.98 144 GLU E CA 1
ATOM 5385 C C . GLU E 5 133 ? -22.321 -35.360 -43.961 1.00 55.52 144 GLU E C 1
ATOM 5386 O O . GLU E 5 133 ? -23.211 -35.213 -43.127 1.00 56.26 144 GLU E O 1
ATOM 5392 N N . ILE E 5 134 ? -22.547 -35.368 -45.283 1.00 51.72 145 ILE E N 1
ATOM 5393 C CA . ILE E 5 134 ? -23.870 -35.221 -45.884 1.00 52.15 145 ILE E CA 1
ATOM 5394 C C . ILE E 5 134 ? -24.743 -36.431 -45.490 1.00 56.92 145 ILE E C 1
ATOM 5395 O O . ILE E 5 134 ? -25.829 -36.254 -44.938 1.00 57.08 145 ILE E O 1
ATOM 5400 N N . SER E 5 135 ? -24.253 -37.646 -45.799 1.00 54.31 146 SER E N 1
ATOM 5401 C CA . SER E 5 135 ? -24.904 -38.932 -45.570 1.00 55.92 146 SER E CA 1
ATOM 5402 C C . SER E 5 135 ? -25.226 -39.184 -44.100 1.00 63.22 146 SER E C 1
ATOM 5403 O O . SER E 5 135 ? -26.273 -39.768 -43.793 1.00 67.69 146 SER E O 1
ATOM 5406 N N . HIS E 5 136 ? -24.313 -38.782 -43.208 1.00 56.89 147 HIS E N 1
ATOM 5407 C CA . HIS E 5 136 ? -24.396 -38.951 -41.764 1.00 57.15 147 HIS E CA 1
ATOM 5408 C C . HIS E 5 136 ? -25.259 -37.901 -41.043 1.00 59.89 147 HIS E C 1
ATOM 5409 O O . HIS E 5 136 ? -26.125 -38.282 -40.258 1.00 61.60 147 HIS E O 1
ATOM 5416 N N . THR E 5 137 ? -25.026 -36.598 -41.281 1.00 53.77 148 THR E N 1
ATOM 5417 C CA . THR E 5 137 ? -25.754 -35.542 -40.554 1.00 54.08 148 THR E CA 1
ATOM 5418 C C . THR E 5 137 ? -26.938 -34.859 -41.260 1.00 58.79 148 THR E C 1
ATOM 5419 O O . THR E 5 137 ? -27.814 -34.324 -40.567 1.00 59.98 148 THR E O 1
ATOM 5423 N N . GLN E 5 138 ? -26.942 -34.841 -42.614 1.00 54.25 149 GLN E N 1
ATOM 5424 C CA . GLN E 5 138 ? -27.907 -34.162 -43.493 1.00 54.68 149 GLN E CA 1
ATOM 5425 C C . GLN E 5 138 ? -27.592 -32.661 -43.486 1.00 58.08 149 GLN E C 1
ATOM 5426 O O . GLN E 5 138 ? -28.411 -31.826 -43.886 1.00 58.70 149 GLN E O 1
ATOM 5432 N N . LYS E 5 139 ? -26.365 -32.340 -43.025 1.00 52.48 150 LYS E N 1
ATOM 5433 C CA . LYS E 5 139 ? -25.781 -31.007 -42.922 1.00 49.60 150 LYS E CA 1
ATOM 5434 C C . LYS E 5 139 ? -24.442 -31.014 -43.645 1.00 53.00 150 LYS E C 1
ATOM 5435 O O . LYS E 5 139 ? -23.829 -32.084 -43.799 1.00 52.75 150 LYS E O 1
ATOM 5441 N N . ALA E 5 140 ? -24.004 -29.823 -44.114 1.00 47.92 151 ALA E N 1
ATOM 5442 C CA . ALA E 5 140 ? -22.761 -29.642 -44.865 1.00 46.24 151 ALA E CA 1
ATOM 5443 C C . ALA E 5 140 ? -21.931 -28.470 -44.351 1.00 46.11 151 ALA E C 1
ATOM 5444 O O . ALA E 5 140 ? -22.405 -27.331 -44.313 1.00 45.45 151 ALA E O 1
ATOM 5446 N N . THR E 5 141 ? -20.691 -28.752 -43.947 1.00 40.67 152 THR E N 1
ATOM 5447 C CA . THR E 5 141 ? -19.779 -27.745 -43.408 1.00 38.40 152 THR E CA 1
ATOM 5448 C C . THR E 5 141 ? -18.727 -27.355 -44.403 1.00 38.51 152 THR E C 1
ATOM 5449 O O . THR E 5 141 ? -17.930 -28.193 -44.835 1.00 37.08 152 THR E O 1
ATOM 5453 N N . LEU E 5 142 ? -18.668 -26.070 -44.702 1.00 34.01 153 LEU E N 1
ATOM 5454 C CA . LEU E 5 142 ? -17.597 -25.540 -45.515 1.00 34.03 153 LEU E CA 1
ATOM 5455 C C . LEU E 5 142 ? -16.471 -25.069 -44.555 1.00 34.80 153 LEU E C 1
ATOM 5456 O O . LEU E 5 142 ? -16.753 -24.648 -43.428 1.00 33.42 153 LEU E O 1
ATOM 5461 N N . VAL E 5 143 ? -15.210 -25.172 -44.991 1.00 30.51 154 VAL E N 1
ATOM 5462 C CA . VAL E 5 143 ? -14.072 -24.712 -44.185 1.00 30.12 154 VAL E CA 1
ATOM 5463 C C . VAL E 5 143 ? -13.265 -23.739 -45.037 1.00 36.90 154 VAL E C 1
ATOM 5464 O O . VAL E 5 143 ? -13.046 -23.978 -46.220 1.00 35.55 154 VAL E O 1
ATOM 5468 N N . CYS E 5 144 ? -12.873 -22.627 -44.430 1.00 36.16 155 CYS E N 1
ATOM 5469 C CA . CYS E 5 144 ? -12.050 -21.625 -45.053 1.00 36.97 155 CYS E CA 1
ATOM 5470 C C . CYS E 5 144 ? -10.743 -21.461 -44.315 1.00 37.63 155 CYS E C 1
ATOM 5471 O O . CYS E 5 144 ? -10.740 -21.212 -43.109 1.00 36.52 155 CYS E O 1
ATOM 5474 N N . LEU E 5 145 ? -9.636 -21.514 -45.055 1.00 32.09 156 LEU E N 1
ATOM 5475 C CA . LEU E 5 145 ? -8.308 -21.337 -44.484 1.00 30.07 156 LEU E CA 1
ATOM 5476 C C . LEU E 5 145 ? -7.705 -20.069 -45.042 1.00 30.15 156 LEU E C 1
ATOM 5477 O O . LEU E 5 145 ? -7.665 -19.903 -46.255 1.00 28.45 156 LEU E O 1
ATOM 5482 N N . ALA E 5 146 ? -7.291 -19.164 -44.160 1.00 26.41 157 ALA E N 1
ATOM 5483 C CA . ALA E 5 146 ? -6.571 -17.927 -44.465 1.00 25.53 157 ALA E CA 1
ATOM 5484 C C . ALA E 5 146 ? -5.217 -18.193 -43.834 1.00 30.59 157 ALA E C 1
ATOM 5485 O O . ALA E 5 146 ? -5.140 -18.332 -42.613 1.00 30.99 157 ALA E O 1
ATOM 5487 N N . THR E 5 147 ? -4.164 -18.358 -44.646 1.00 28.00 158 THR E N 1
ATOM 5488 C CA . THR E 5 147 ? -2.830 -18.744 -44.157 1.00 27.65 158 THR E CA 1
ATOM 5489 C C . THR E 5 147 ? -1.737 -17.762 -44.561 1.00 35.48 158 THR E C 1
ATOM 5490 O O . THR E 5 147 ? -1.917 -17.004 -45.508 1.00 37.47 158 THR E O 1
ATOM 5494 N N . GLY E 5 148 ? -0.598 -17.830 -43.876 1.00 33.36 159 GLY E N 1
ATOM 5495 C CA . GLY E 5 148 ? 0.595 -17.043 -44.170 1.00 35.30 159 GLY E CA 1
ATOM 5496 C C . GLY E 5 148 ? 0.535 -15.531 -44.025 1.00 39.20 159 GLY E C 1
ATOM 5497 O O . GLY E 5 148 ? 1.212 -14.828 -44.773 1.00 40.52 159 GLY E O 1
ATOM 5498 N N . PHE E 5 149 ? -0.206 -15.010 -43.048 1.00 33.82 160 PHE E N 1
ATOM 5499 C CA . PHE E 5 149 ? -0.311 -13.549 -42.930 1.00 33.55 160 PHE E CA 1
ATOM 5500 C C . PHE E 5 149 ? 0.450 -12.900 -41.791 1.00 39.74 160 PHE E C 1
ATOM 5501 O O . PHE E 5 149 ? 0.650 -13.513 -40.754 1.00 39.81 160 PHE E O 1
ATOM 5509 N N . TYR E 5 150 ? 0.893 -11.656 -42.006 1.00 37.83 161 TYR E N 1
ATOM 5510 C CA . TYR E 5 150 ? 1.592 -10.851 -41.005 1.00 37.84 161 TYR E CA 1
ATOM 5511 C C . TYR E 5 150 ? 1.403 -9.347 -41.242 1.00 41.13 161 TYR E C 1
ATOM 5512 O O . TYR E 5 150 ? 1.615 -8.884 -42.356 1.00 41.25 161 TYR E O 1
ATOM 5521 N N . PRO E 5 151 ? 0.963 -8.565 -40.229 1.00 37.81 162 PRO E N 1
ATOM 5522 C CA . PRO E 5 151 ? 0.598 -8.972 -38.867 1.00 36.46 162 PRO E CA 1
ATOM 5523 C C . PRO E 5 151 ? -0.815 -9.559 -38.776 1.00 41.13 162 PRO E C 1
ATOM 5524 O O . PRO E 5 151 ? -1.466 -9.864 -39.784 1.00 38.11 162 PRO E O 1
ATOM 5528 N N . ASP E 5 152 ? -1.231 -9.757 -37.525 1.00 41.40 163 ASP E N 1
ATOM 5529 C CA . ASP E 5 152 ? -2.464 -10.260 -36.924 1.00 42.76 163 ASP E CA 1
ATOM 5530 C C . ASP E 5 152 ? -3.817 -9.567 -37.359 1.00 46.94 163 ASP E C 1
ATOM 5531 O O . ASP E 5 152 ? -4.883 -10.028 -36.935 1.00 46.75 163 ASP E O 1
ATOM 5536 N N . HIS E 5 153 ? -3.769 -8.468 -38.150 1.00 43.84 164 HIS E N 1
ATOM 5537 C CA . HIS E 5 153 ? -4.928 -7.650 -38.575 1.00 43.71 164 HIS E CA 1
ATOM 5538 C C . HIS E 5 153 ? -5.842 -8.230 -39.685 1.00 45.86 164 HIS E C 1
ATOM 5539 O O . HIS E 5 153 ? -5.857 -7.692 -40.798 1.00 46.44 164 HIS E O 1
ATOM 5546 N N . VAL E 5 154 ? -6.668 -9.243 -39.375 1.00 39.88 165 VAL E N 1
ATOM 5547 C CA . VAL E 5 154 ? -7.620 -9.774 -40.374 1.00 39.19 165 VAL E CA 1
ATOM 5548 C C . VAL E 5 154 ? -9.110 -9.837 -39.894 1.00 41.17 165 VAL E C 1
ATOM 5549 O O . VAL E 5 154 ? -9.407 -9.905 -38.691 1.00 39.36 165 VAL E O 1
ATOM 5553 N N . GLU E 5 155 ? -10.028 -9.812 -40.861 1.00 36.08 166 GLU E N 1
ATOM 5554 C CA . GLU E 5 155 ? -11.454 -9.953 -40.602 1.00 34.45 166 GLU E CA 1
ATOM 5555 C C . GLU E 5 155 ? -11.968 -10.909 -41.620 1.00 37.24 166 GLU E C 1
ATOM 5556 O O . GLU E 5 155 ? -11.832 -10.691 -42.835 1.00 37.30 166 GLU E O 1
ATOM 5562 N N . LEU E 5 156 ? -12.504 -12.007 -41.125 1.00 32.62 167 LEU E N 1
ATOM 5563 C CA . LEU E 5 156 ? -13.007 -13.054 -41.969 1.00 32.48 167 LEU E CA 1
ATOM 5564 C C . LEU E 5 156 ? -14.535 -13.077 -41.946 1.00 39.38 167 LEU E C 1
ATOM 5565 O O . LEU E 5 156 ? -15.139 -13.243 -40.880 1.00 41.13 167 LEU E O 1
ATOM 5570 N N . SER E 5 157 ? -15.153 -12.914 -43.141 1.00 35.20 168 SER E N 1
ATOM 5571 C CA . SER E 5 157 ? -16.602 -12.915 -43.335 1.00 34.77 168 SER E CA 1
ATOM 5572 C C . SER E 5 157 ? -17.034 -13.898 -44.428 1.00 38.68 168 SER E C 1
ATOM 5573 O O . SER E 5 157 ? -16.279 -14.145 -45.361 1.00 36.70 168 SER E O 1
ATOM 5576 N N . TRP E 5 158 ? -18.246 -14.466 -44.285 1.00 36.51 169 TRP E N 1
ATOM 5577 C CA . TRP E 5 158 ? -18.820 -15.416 -45.231 1.00 37.17 169 TRP E CA 1
ATOM 5578 C C . TRP E 5 158 ? -19.923 -14.733 -45.993 1.00 43.63 169 TRP E C 1
ATOM 5579 O O . TRP E 5 158 ? -20.730 -14.022 -45.402 1.00 43.67 169 TRP E O 1
ATOM 5590 N N . TRP E 5 159 ? -19.939 -14.943 -47.305 1.00 41.64 170 TRP E N 1
ATOM 5591 C CA . TRP E 5 159 ? -20.926 -14.388 -48.216 1.00 43.49 170 TRP E CA 1
ATOM 5592 C C . TRP E 5 159 ? -21.615 -15.521 -48.968 1.00 49.08 170 TRP E C 1
ATOM 5593 O O . TRP E 5 159 ? -20.959 -16.386 -49.571 1.00 47.07 170 TRP E O 1
ATOM 5604 N N . VAL E 5 160 ? -22.947 -15.562 -48.838 1.00 48.04 171 VAL E N 1
ATOM 5605 C CA . VAL E 5 160 ? -23.787 -16.553 -49.492 1.00 49.07 171 VAL E CA 1
ATOM 5606 C C . VAL E 5 160 ? -24.763 -15.809 -50.375 1.00 55.78 171 VAL E C 1
ATOM 5607 O O . VAL E 5 160 ? -25.574 -15.011 -49.887 1.00 56.38 171 VAL E O 1
ATOM 5611 N N . ASN E 5 161 ? -24.647 -16.059 -51.687 1.00 53.23 172 ASN E N 1
ATOM 5612 C CA . ASN E 5 161 ? -25.433 -15.455 -52.755 1.00 54.12 172 ASN E CA 1
ATOM 5613 C C . ASN E 5 161 ? -25.354 -13.927 -52.745 1.00 57.26 172 ASN E C 1
ATOM 5614 O O . ASN E 5 161 ? -26.368 -13.245 -52.905 1.00 58.23 172 ASN E O 1
ATOM 5619 N N . GLY E 5 162 ? -24.131 -13.422 -52.551 1.00 51.67 173 GLY E N 1
ATOM 5620 C CA . GLY E 5 162 ? -23.815 -11.994 -52.542 1.00 51.54 173 GLY E CA 1
ATOM 5621 C C . GLY E 5 162 ? -24.201 -11.219 -51.296 1.00 55.31 173 GLY E C 1
ATOM 5622 O O . GLY E 5 162 ? -24.070 -9.986 -51.273 1.00 55.19 173 GLY E O 1
ATOM 5623 N N . LYS E 5 163 ? -24.666 -11.945 -50.248 1.00 51.27 174 LYS E N 1
ATOM 5624 C CA . LYS E 5 163 ? -25.089 -11.434 -48.939 1.00 50.27 174 LYS E CA 1
ATOM 5625 C C . LYS E 5 163 ? -24.279 -12.079 -47.837 1.00 50.44 174 LYS E C 1
ATOM 5626 O O . LYS E 5 163 ? -24.077 -13.296 -47.851 1.00 49.48 174 LYS E O 1
ATOM 5632 N N . GLU E 5 164 ? -23.842 -11.268 -46.867 1.00 45.68 175 GLU E N 1
ATOM 5633 C CA . GLU E 5 164 ? -23.087 -11.726 -45.700 1.00 43.74 175 GLU E CA 1
ATOM 5634 C C . GLU E 5 164 ? -23.959 -12.531 -44.730 1.00 51.30 175 GLU E C 1
ATOM 5635 O O . GLU E 5 164 ? -25.064 -12.109 -44.382 1.00 53.52 175 GLU E O 1
ATOM 5641 N N . VAL E 5 165 ? -23.437 -13.668 -44.266 1.00 47.54 176 VAL E N 1
ATOM 5642 C CA . VAL E 5 165 ? -24.155 -14.533 -43.338 1.00 47.74 176 VAL E CA 1
ATOM 5643 C C . VAL E 5 165 ? -23.388 -14.667 -42.024 1.00 50.49 176 VAL E C 1
ATOM 5644 O O . VAL E 5 165 ? -22.167 -14.584 -42.023 1.00 49.80 176 VAL E O 1
ATOM 5648 N N . HIS E 5 166 ? -24.104 -14.810 -40.907 1.00 46.98 177 HIS E N 1
ATOM 5649 C CA . HIS E 5 166 ? -23.504 -14.947 -39.584 1.00 45.74 177 HIS E CA 1
ATOM 5650 C C . HIS E 5 166 ? -24.020 -16.221 -38.900 1.00 47.80 177 HIS E C 1
ATOM 5651 O O . HIS E 5 166 ? -23.379 -16.731 -37.978 1.00 46.58 177 HIS E O 1
ATOM 5658 N N . SER E 5 167 ? -25.163 -16.750 -39.375 1.00 44.22 178 SER E N 1
ATOM 5659 C CA . SER E 5 167 ? -25.756 -17.974 -38.841 1.00 43.99 178 SER E CA 1
ATOM 5660 C C . SER E 5 167 ? -25.044 -19.192 -39.437 1.00 43.28 178 SER E C 1
ATOM 5661 O O . SER E 5 167 ? -24.816 -19.251 -40.643 1.00 41.85 178 SER E O 1
ATOM 5664 N N . GLY E 5 168 ? -24.666 -20.127 -38.579 1.00 38.24 179 GLY E N 1
ATOM 5665 C CA . GLY E 5 168 ? -23.950 -21.326 -39.001 1.00 37.84 179 GLY E CA 1
ATOM 5666 C C . GLY E 5 168 ? -22.486 -21.047 -39.257 1.00 38.97 179 GLY E C 1
ATOM 5667 O O . GLY E 5 168 ? -21.809 -21.822 -39.925 1.00 37.00 179 GLY E O 1
ATOM 5668 N N . VAL E 5 169 ? -22.002 -19.926 -38.726 1.00 36.30 180 VAL E N 1
ATOM 5669 C CA . VAL E 5 169 ? -20.646 -19.437 -38.894 1.00 35.44 180 VAL E CA 1
ATOM 5670 C C . VAL E 5 169 ? -19.874 -19.582 -37.599 1.00 42.83 180 VAL E C 1
ATOM 5671 O O . VAL E 5 169 ? -20.366 -19.257 -36.518 1.00 41.53 180 VAL E O 1
ATOM 5675 N N . CYS E 5 170 ? -18.624 -19.963 -37.760 1.00 42.97 181 CYS E N 1
ATOM 5676 C CA . CYS E 5 170 ? -17.649 -20.195 -36.732 1.00 44.23 181 CYS E CA 1
ATOM 5677 C C . CYS E 5 170 ? -16.334 -19.636 -37.198 1.00 45.37 181 CYS E C 1
ATOM 5678 O O . CYS E 5 170 ? -15.833 -20.092 -38.204 1.00 46.05 181 CYS E O 1
ATOM 5681 N N . THR E 5 171 ? -15.765 -18.677 -36.496 1.00 40.38 182 THR E N 1
ATOM 5682 C CA . THR E 5 171 ? -14.438 -18.176 -36.826 1.00 38.67 182 THR E CA 1
ATOM 5683 C C . THR E 5 171 ? -13.601 -18.266 -35.567 1.00 40.00 182 THR E C 1
ATOM 5684 O O . THR E 5 171 ? -14.099 -17.933 -34.500 1.00 39.17 182 THR E O 1
ATOM 5688 N N . ASP E 5 172 ? -12.363 -18.772 -35.674 1.00 36.40 183 ASP E N 1
ATOM 5689 C CA . ASP E 5 172 ? -11.475 -18.900 -34.518 1.00 36.61 183 ASP E CA 1
ATOM 5690 C C . ASP E 5 172 ? -11.396 -17.581 -33.753 1.00 41.36 183 ASP E C 1
ATOM 5691 O O . ASP E 5 172 ? -11.328 -16.493 -34.354 1.00 40.32 183 ASP E O 1
ATOM 5696 N N . PRO E 5 173 ? -11.456 -17.644 -32.415 1.00 39.70 184 PRO E N 1
ATOM 5697 C CA . PRO E 5 173 ? -11.372 -16.402 -31.641 1.00 39.91 184 PRO E CA 1
ATOM 5698 C C . PRO E 5 173 ? -9.979 -15.768 -31.773 1.00 46.55 184 PRO E C 1
ATOM 5699 O O . PRO E 5 173 ? -9.847 -14.567 -31.631 1.00 46.77 184 PRO E O 1
ATOM 5703 N N . GLN E 5 174 ? -8.962 -16.564 -32.133 1.00 45.74 185 GLN E N 1
ATOM 5704 C CA . GLN E 5 174 ? -7.604 -16.063 -32.320 1.00 46.99 185 GLN E CA 1
ATOM 5705 C C . GLN E 5 174 ? -6.855 -16.744 -33.468 1.00 49.84 185 GLN E C 1
ATOM 5706 O O . GLN E 5 174 ? -7.008 -17.950 -33.688 1.00 48.97 185 GLN E O 1
ATOM 5712 N N . PRO E 5 175 ? -5.954 -16.005 -34.143 1.00 46.57 186 PRO E N 1
ATOM 5713 C CA . PRO E 5 175 ? -5.123 -16.625 -35.169 1.00 46.51 186 PRO E CA 1
ATOM 5714 C C . PRO E 5 175 ? -4.094 -17.530 -34.511 1.00 49.73 186 PRO E C 1
ATOM 5715 O O . PRO E 5 175 ? -3.751 -17.383 -33.329 1.00 51.40 186 PRO E O 1
ATOM 5719 N N . LEU E 5 176 ? -3.633 -18.490 -35.280 1.00 43.23 187 LEU E N 1
ATOM 5720 C CA . LEU E 5 176 ? -2.670 -19.505 -34.895 1.00 41.43 187 LEU E CA 1
ATOM 5721 C C . LEU E 5 176 ? -1.274 -19.129 -35.451 1.00 40.97 187 LEU E C 1
ATOM 5722 O O . LEU E 5 176 ? -1.189 -18.595 -36.540 1.00 38.28 187 LEU E O 1
ATOM 5727 N N . LYS E 5 177 ? -0.191 -19.410 -34.718 1.00 38.93 188 LYS E N 1
ATOM 5728 C CA . LYS E 5 177 ? 1.163 -19.153 -35.220 1.00 39.34 188 LYS E CA 1
ATOM 5729 C C . LYS E 5 177 ? 1.577 -20.373 -36.023 1.00 42.47 188 LYS E C 1
ATOM 5730 O O . LYS E 5 177 ? 1.568 -21.501 -35.502 1.00 42.35 188 LYS E O 1
ATOM 5736 N N . GLU E 5 178 ? 1.924 -20.138 -37.295 1.00 37.82 189 GLU E N 1
ATOM 5737 C CA . GLU E 5 178 ? 2.422 -21.148 -38.209 1.00 39.28 189 GLU E CA 1
ATOM 5738 C C . GLU E 5 178 ? 3.787 -21.707 -37.732 1.00 50.09 189 GLU E C 1
ATOM 5739 O O . GLU E 5 178 ? 4.019 -22.910 -37.802 1.00 51.47 189 GLU E O 1
ATOM 5745 N N . GLN E 5 179 ? 4.647 -20.834 -37.173 1.00 50.75 190 GLN E N 1
ATOM 5746 C CA . GLN E 5 179 ? 5.951 -21.174 -36.578 1.00 51.88 190 GLN E CA 1
ATOM 5747 C C . GLN E 5 179 ? 5.976 -20.599 -35.138 1.00 54.76 190 GLN E C 1
ATOM 5748 O O . GLN E 5 179 ? 6.449 -19.489 -34.944 1.00 53.18 190 GLN E O 1
ATOM 5754 N N . PRO E 5 180 ? 5.433 -21.312 -34.126 1.00 53.66 191 PRO E N 1
ATOM 5755 C CA . PRO E 5 180 ? 5.375 -20.742 -32.759 1.00 54.71 191 PRO E CA 1
ATOM 5756 C C . PRO E 5 180 ? 6.619 -20.053 -32.193 1.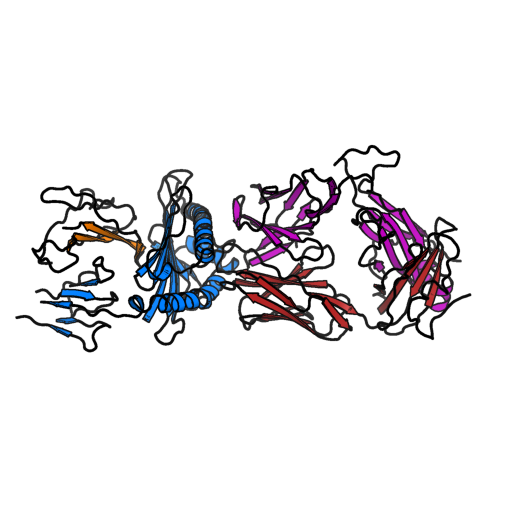00 65.29 191 PRO E C 1
ATOM 5757 O O . PRO E 5 180 ? 6.483 -18.989 -31.577 1.00 65.23 191 PRO E O 1
ATOM 5761 N N . ALA E 5 181 ? 7.817 -20.642 -32.416 1.00 66.10 192 ALA E N 1
ATOM 5762 C CA . ALA E 5 181 ? 9.108 -20.128 -31.945 1.00 68.08 192 ALA E CA 1
ATOM 5763 C C . ALA E 5 181 ? 9.476 -18.751 -32.505 1.00 75.81 192 ALA E C 1
ATOM 5764 O O . ALA E 5 181 ? 10.015 -17.925 -31.765 1.00 77.77 192 ALA E O 1
ATOM 5766 N N . LEU E 5 182 ? 9.201 -18.511 -33.801 1.00 72.75 193 LEU E N 1
ATOM 5767 C CA . LEU E 5 182 ? 9.504 -17.257 -34.497 1.00 72.65 193 LEU E CA 1
ATOM 5768 C C . LEU E 5 182 ? 8.814 -16.050 -33.850 1.00 76.21 193 LEU E C 1
ATOM 5769 O O . LEU E 5 182 ? 7.619 -16.110 -33.549 1.00 75.59 193 LEU E O 1
ATOM 5774 N N . ASN E 5 183 ? 9.578 -14.968 -33.601 1.00 72.79 194 ASN E N 1
ATOM 5775 C CA . ASN E 5 183 ? 9.048 -13.729 -33.016 1.00 71.02 194 ASN E CA 1
ATOM 5776 C C . ASN E 5 183 ? 8.179 -13.008 -34.049 1.00 71.26 194 ASN E C 1
ATOM 5777 O O . ASN E 5 183 ? 7.197 -12.363 -33.680 1.00 70.22 194 ASN E O 1
ATOM 5782 N N . ASP E 5 184 ? 8.560 -13.124 -35.341 1.00 65.24 195 ASP E N 1
ATOM 5783 C CA . ASP E 5 184 ? 7.888 -12.520 -36.492 1.00 63.07 195 ASP E CA 1
ATOM 5784 C C . ASP E 5 184 ? 7.069 -13.569 -37.277 1.00 60.70 195 ASP E C 1
ATOM 5785 O O . ASP E 5 184 ? 6.898 -13.441 -38.498 1.00 59.83 195 ASP E O 1
ATOM 5790 N N . SER E 5 185 ? 6.533 -14.588 -36.555 1.00 52.47 196 SER E N 1
ATOM 5791 C CA . SER E 5 185 ? 5.742 -15.687 -37.130 1.00 48.63 196 SER E CA 1
ATOM 5792 C C . SER E 5 185 ? 4.487 -15.223 -37.822 1.00 44.60 196 SER E C 1
ATOM 5793 O O . SER E 5 185 ? 3.772 -14.378 -37.313 1.00 43.07 196 SER E O 1
ATOM 5796 N N . ARG E 5 186 ? 4.239 -15.790 -38.983 1.00 37.90 197 ARG E N 1
ATOM 5797 C CA . ARG E 5 186 ? 3.058 -15.570 -39.791 1.00 35.62 197 ARG E CA 1
ATOM 5798 C C . ARG E 5 186 ? 1.895 -16.355 -39.152 1.00 36.69 197 ARG E C 1
ATOM 5799 O O . ARG E 5 186 ? 2.125 -17.361 -38.467 1.00 37.07 197 ARG E O 1
ATOM 5807 N N . TYR E 5 187 ? 0.659 -15.916 -39.386 1.00 30.75 198 TYR E N 1
ATOM 5808 C CA . TYR E 5 187 ? -0.536 -16.557 -38.811 1.00 30.09 198 TYR E CA 1
ATOM 5809 C C . TYR E 5 187 ? -1.412 -17.294 -39.807 1.00 32.06 198 TYR E C 1
ATOM 5810 O O . TYR E 5 187 ? -1.360 -17.046 -41.010 1.00 32.99 198 TYR E O 1
ATOM 5819 N N . ALA E 5 188 ? -2.264 -18.152 -39.273 1.00 27.81 199 ALA E N 1
ATOM 5820 C CA . ALA E 5 188 ? -3.274 -18.950 -39.959 1.00 27.71 199 ALA E CA 1
ATOM 5821 C C . ALA E 5 188 ? -4.599 -18.823 -39.174 1.00 34.29 199 ALA E C 1
ATOM 5822 O O . ALA E 5 188 ? -4.608 -18.812 -37.937 1.00 33.98 199 ALA E O 1
ATOM 5824 N N . LEU E 5 189 ? -5.702 -18.697 -39.897 1.00 31.71 200 LEU E N 1
ATOM 5825 C CA . LEU E 5 189 ? -7.044 -18.561 -39.344 1.00 30.32 200 LEU E CA 1
ATOM 5826 C C . LEU E 5 189 ? -8.024 -19.425 -40.110 1.00 32.98 200 LEU E C 1
ATOM 5827 O O . LEU E 5 189 ? -8.005 -19.464 -41.338 1.00 32.03 200 LEU E O 1
ATOM 5832 N N . SER E 5 190 ? -8.892 -20.092 -39.381 1.00 31.27 201 SER E N 1
ATOM 5833 C CA . SER E 5 190 ? -9.923 -20.913 -39.967 1.00 32.34 201 SER E CA 1
ATOM 5834 C C . SER E 5 190 ? -11.305 -20.396 -39.613 1.00 35.13 201 SER E C 1
ATOM 5835 O O . SER E 5 190 ? -11.495 -19.664 -38.627 1.00 35.34 201 SER E O 1
ATOM 5838 N N . SER E 5 191 ? -12.270 -20.806 -40.428 1.00 29.82 202 SER E N 1
ATOM 5839 C CA . SER E 5 191 ? -13.678 -20.517 -40.268 1.00 27.22 202 SER E CA 1
ATOM 5840 C C . SER E 5 191 ? -14.484 -21.667 -40.774 1.00 33.46 202 SER E C 1
ATOM 5841 O O . SER E 5 191 ? -14.057 -22.368 -41.693 1.00 32.80 202 SER E O 1
ATOM 5844 N N . ARG E 5 192 ? -15.675 -21.853 -40.198 1.00 33.45 203 ARG E N 1
ATOM 5845 C CA . ARG E 5 192 ? -16.616 -22.872 -40.669 1.00 34.92 203 ARG E CA 1
ATOM 5846 C C . ARG E 5 192 ? -17.966 -22.194 -40.975 1.00 38.69 203 ARG E C 1
ATOM 5847 O O . ARG E 5 192 ? -18.392 -21.279 -40.248 1.00 38.07 203 ARG E O 1
ATOM 5855 N N . LEU E 5 193 ? -18.574 -22.607 -42.100 1.00 33.76 204 LEU E N 1
ATOM 5856 C CA . LEU E 5 193 ? -19.912 -22.255 -42.536 1.00 33.88 204 LEU E CA 1
ATOM 5857 C C . LEU E 5 193 ? -20.644 -23.570 -42.666 1.00 39.98 204 LEU E C 1
ATOM 5858 O O . LEU E 5 193 ? -20.246 -24.437 -43.462 1.00 37.39 204 LEU E O 1
ATOM 5863 N N . ARG E 5 194 ? -21.712 -23.716 -41.875 1.00 39.64 205 ARG E N 1
ATOM 5864 C CA . ARG E 5 194 ? -22.538 -24.908 -41.894 1.00 41.22 205 ARG E CA 1
ATOM 5865 C C . ARG E 5 194 ? -23.910 -24.560 -42.394 1.00 46.39 205 ARG E C 1
ATOM 5866 O O . ARG E 5 194 ? -24.541 -23.625 -41.898 1.00 45.84 205 ARG E O 1
ATOM 5874 N N . VAL E 5 195 ? -24.328 -25.284 -43.435 1.00 44.28 206 VAL E N 1
ATOM 5875 C CA . VAL E 5 195 ? -25.618 -25.174 -44.110 1.00 46.09 206 VAL E CA 1
ATOM 5876 C C . VAL E 5 195 ? -26.165 -26.585 -44.298 1.00 55.42 206 VAL E C 1
ATOM 5877 O O . VAL E 5 195 ? -25.375 -27.532 -44.296 1.00 56.71 206 VAL E O 1
ATOM 5881 N N . SER E 5 196 ? -27.492 -26.745 -44.468 1.00 53.55 207 SER E N 1
ATOM 5882 C CA . SER E 5 196 ? -28.067 -28.076 -44.678 1.00 55.26 207 SER E CA 1
ATOM 5883 C C . SER E 5 196 ? -27.621 -28.656 -46.021 1.00 60.25 207 SER E C 1
ATOM 5884 O O . SER E 5 196 ? -27.314 -27.896 -46.947 1.00 60.02 207 SER E O 1
ATOM 5887 N N . ALA E 5 197 ? -27.562 -30.000 -46.113 1.00 57.48 208 ALA E N 1
ATOM 5888 C CA . ALA E 5 197 ? -27.142 -30.742 -47.306 1.00 56.71 208 ALA E CA 1
ATOM 5889 C C . ALA E 5 197 ? -27.821 -30.243 -48.580 1.00 63.47 208 ALA E C 1
ATOM 5890 O O . ALA E 5 197 ? -27.106 -29.941 -49.537 1.00 63.65 208 ALA E O 1
ATOM 5892 N N . THR E 5 198 ? -29.177 -30.087 -48.576 1.00 61.22 209 THR E N 1
ATOM 5893 C CA . THR E 5 198 ? -29.933 -29.584 -49.739 1.00 61.97 209 THR E CA 1
ATOM 5894 C C . THR E 5 198 ? -29.511 -28.172 -50.193 1.00 64.03 209 THR E C 1
ATOM 5895 O O . THR E 5 198 ? -29.502 -27.902 -51.397 1.00 64.31 209 THR E O 1
ATOM 5899 N N . PHE E 5 199 ? -29.138 -27.293 -49.242 1.00 58.11 210 PHE E N 1
ATOM 5900 C CA . PHE E 5 199 ? -28.653 -25.950 -49.568 1.00 56.55 210 PHE E CA 1
ATOM 5901 C C . PHE E 5 199 ? -27.256 -26.036 -50.242 1.00 59.18 210 PHE E C 1
ATOM 5902 O O . PHE E 5 199 ? -26.977 -25.255 -51.163 1.00 59.00 210 PHE E O 1
ATOM 5910 N N . TRP E 5 200 ? -26.398 -27.002 -49.804 1.00 52.30 211 TRP E N 1
ATOM 5911 C CA . TRP E 5 200 ? -25.090 -27.229 -50.434 1.00 49.88 211 TRP E CA 1
ATOM 5912 C C . TRP E 5 200 ? -25.245 -27.879 -51.817 1.00 55.80 211 TRP E C 1
ATOM 5913 O O . TRP E 5 200 ? -24.514 -27.534 -52.740 1.00 53.76 211 TRP E O 1
ATOM 5924 N N . GLN E 5 201 ? -26.187 -28.834 -51.939 1.00 55.64 212 GLN E N 1
ATOM 5925 C CA . GLN E 5 201 ? -26.468 -29.591 -53.162 1.00 56.39 212 GLN E CA 1
ATOM 5926 C C . GLN E 5 201 ? -27.001 -28.781 -54.363 1.00 60.17 212 GLN E C 1
ATOM 5927 O O . GLN E 5 201 ? -26.906 -29.256 -55.494 1.00 60.65 212 GLN E O 1
ATOM 5933 N N . ASN E 5 202 ? -27.482 -27.541 -54.135 1.00 56.43 213 ASN E N 1
ATOM 5934 C CA . ASN E 5 202 ? -28.007 -26.653 -55.188 1.00 56.73 213 ASN E CA 1
ATOM 5935 C C . ASN E 5 202 ? -26.878 -25.870 -55.944 1.00 58.99 213 ASN E C 1
ATOM 5936 O O . ASN E 5 202 ? -26.248 -24.988 -55.345 1.00 56.76 213 ASN E O 1
ATOM 5941 N N . PRO E 5 203 ? -26.635 -26.139 -57.261 1.00 55.17 214 PRO E N 1
ATOM 5942 C CA . PRO E 5 203 ? -25.530 -25.443 -57.958 1.00 53.93 214 PRO E CA 1
ATOM 5943 C C . PRO E 5 203 ? -25.738 -23.967 -58.327 1.00 57.91 214 PRO E C 1
ATOM 5944 O O . PRO E 5 203 ? -24.873 -23.359 -58.966 1.00 57.43 214 PRO E O 1
ATOM 5948 N N . ARG E 5 204 ? -26.878 -23.392 -57.909 1.00 54.07 215 ARG E N 1
ATOM 5949 C CA . ARG E 5 204 ? -27.220 -21.987 -58.087 1.00 53.35 215 ARG E CA 1
ATOM 5950 C C . ARG E 5 204 ? -26.702 -21.201 -56.872 1.00 57.37 215 ARG E C 1
ATOM 5951 O O . ARG E 5 204 ? -26.574 -19.975 -56.938 1.00 57.39 215 ARG E O 1
ATOM 5959 N N . ASN E 5 205 ? -26.415 -21.919 -55.758 1.00 52.75 216 ASN E N 1
ATOM 5960 C CA . ASN E 5 205 ? -25.924 -21.348 -54.510 1.00 51.29 216 ASN E CA 1
ATOM 5961 C C . ASN E 5 205 ? -24.417 -21.134 -54.524 1.00 53.56 216 ASN E C 1
ATOM 5962 O O . ASN E 5 205 ? -23.638 -22.058 -54.792 1.00 51.75 216 ASN E O 1
ATOM 5967 N N . HIS E 5 206 ? -24.036 -19.883 -54.235 1.00 50.00 217 HIS E N 1
ATOM 5968 C CA . HIS E 5 206 ? -22.683 -19.360 -54.213 1.00 48.45 217 HIS E CA 1
ATOM 5969 C C . HIS E 5 206 ? -22.210 -19.150 -52.785 1.00 49.85 217 HIS E C 1
ATOM 5970 O O . HIS E 5 206 ? -22.929 -18.580 -51.954 1.00 48.79 217 HIS E O 1
ATOM 5977 N N . PHE E 5 207 ? -20.975 -19.607 -52.513 1.00 44.68 218 PHE E N 1
ATOM 5978 C CA . PHE E 5 207 ? -20.316 -19.518 -51.216 1.00 42.20 218 PHE E CA 1
ATOM 5979 C C . PHE E 5 207 ? -18.943 -18.931 -51.415 1.00 46.38 218 PHE E C 1
ATOM 5980 O O . PHE E 5 207 ? -18.158 -19.453 -52.204 1.00 47.35 218 PHE E O 1
ATOM 5988 N N . ARG E 5 208 ? -18.664 -17.827 -50.724 1.00 42.29 219 ARG E N 1
ATOM 5989 C CA . ARG E 5 208 ? -17.389 -17.134 -50.805 1.00 41.10 219 ARG E CA 1
ATOM 5990 C C . ARG E 5 208 ? -16.873 -16.796 -49.414 1.00 43.84 219 ARG E C 1
ATOM 5991 O O . ARG E 5 208 ? -17.600 -16.240 -48.586 1.00 40.78 219 ARG E O 1
ATOM 5999 N N . C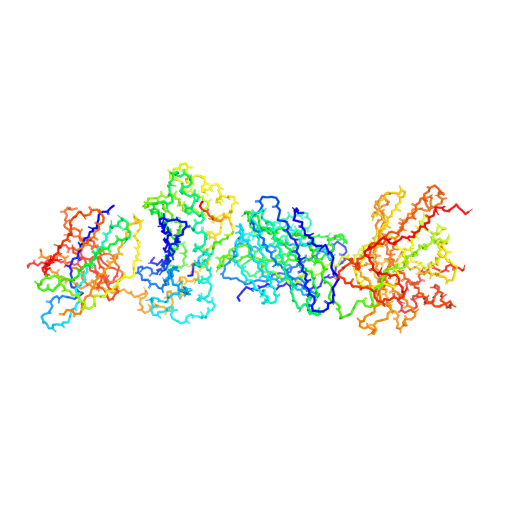YS E 5 209 ? -15.609 -17.107 -49.168 1.00 43.76 220 CYS E N 1
ATOM 6000 C CA . CYS E 5 209 ? -15.034 -16.685 -47.915 1.00 45.33 220 CYS E CA 1
ATOM 6001 C C . CYS E 5 209 ? -14.199 -15.463 -48.143 1.00 45.88 220 CYS E C 1
ATOM 6002 O O . CYS E 5 209 ? -13.234 -15.509 -48.899 1.00 45.51 220 CYS E O 1
ATOM 6005 N N . GLN E 5 210 ? -14.581 -14.371 -47.497 1.00 40.56 221 GLN E N 1
ATOM 6006 C CA . GLN E 5 210 ? -13.909 -13.091 -47.616 1.00 39.65 221 GLN E CA 1
ATOM 6007 C C . GLN E 5 210 ? -12.963 -12.851 -46.437 1.00 40.95 221 GLN E C 1
ATOM 6008 O O . GLN E 5 210 ? -13.344 -12.975 -45.270 1.00 38.94 221 GLN E O 1
ATOM 6014 N N . VAL E 5 211 ? -11.728 -12.516 -46.766 1.00 36.45 222 VAL E N 1
ATOM 6015 C CA . VAL E 5 211 ? -10.704 -12.179 -45.793 1.00 35.24 222 VAL E CA 1
ATOM 6016 C C . VAL E 5 211 ? -10.204 -10.775 -46.137 1.00 37.27 222 VAL E C 1
ATOM 6017 O O . VAL E 5 211 ? -9.644 -10.562 -47.213 1.00 37.36 222 VAL E O 1
ATOM 6021 N N . GLN E 5 212 ? -10.456 -9.828 -45.235 1.00 32.19 223 GLN E N 1
ATOM 6022 C CA . GLN E 5 212 ? -10.012 -8.446 -45.322 1.00 31.53 223 GLN E CA 1
ATOM 6023 C C . GLN E 5 212 ? -8.726 -8.355 -44.501 1.00 35.92 223 GLN E C 1
ATOM 6024 O O . GLN E 5 212 ? -8.704 -8.689 -43.318 1.00 35.94 223 GLN E O 1
ATOM 6030 N N . PHE E 5 213 ? -7.666 -7.939 -45.144 1.00 33.12 224 PHE E N 1
ATOM 6031 C CA . PHE E 5 213 ? -6.350 -7.818 -44.540 1.00 32.29 224 PHE E CA 1
ATOM 6032 C C . PHE E 5 213 ? -5.976 -6.352 -44.387 1.00 37.22 224 PHE E C 1
ATOM 6033 O O . PHE E 5 213 ? -6.269 -5.542 -45.269 1.00 36.38 224 PHE E O 1
ATOM 6041 N N . TYR E 5 214 ? -5.309 -6.012 -43.289 1.00 35.72 225 TYR E N 1
ATOM 6042 C CA . TYR E 5 214 ? -4.863 -4.627 -43.112 1.00 38.05 225 TYR E CA 1
ATOM 6043 C C . TYR E 5 214 ? -3.362 -4.626 -43.061 1.00 42.83 225 TYR E C 1
ATOM 6044 O O . TYR E 5 214 ? -2.772 -5.149 -42.116 1.00 42.57 225 TYR E O 1
ATOM 6053 N N . GLY E 5 215 ? -2.773 -4.141 -44.137 1.00 41.57 226 GLY E N 1
ATOM 6054 C CA . GLY E 5 215 ? -1.332 -4.060 -44.323 1.00 43.45 226 GLY E CA 1
ATOM 6055 C C . GLY E 5 215 ? -0.859 -2.653 -44.611 1.00 50.09 226 GLY E C 1
ATOM 6056 O O . GLY E 5 215 ? -1.339 -1.704 -43.996 1.00 50.01 226 GLY E O 1
ATOM 6057 N N . LEU E 5 216 ? 0.076 -2.511 -45.540 1.00 49.71 227 LEU E N 1
ATOM 6058 C CA . LEU E 5 216 ? 0.655 -1.221 -45.897 1.00 52.92 227 LEU E CA 1
ATOM 6059 C C . LEU E 5 216 ? -0.318 -0.348 -46.713 1.00 66.33 227 LEU E C 1
ATOM 6060 O O . LEU E 5 216 ? -1.398 -0.821 -47.070 1.00 67.27 227 LEU E O 1
ATOM 6065 N N . SER E 5 217 ? 0.021 0.942 -46.934 1.00 69.22 228 SER E N 1
ATOM 6066 C CA . SER E 5 217 ? -0.771 1.924 -47.708 1.00 72.11 228 SER E CA 1
ATOM 6067 C C . SER E 5 217 ? 0.057 3.192 -47.941 1.00 80.56 228 SER E C 1
ATOM 6068 O O . SER E 5 217 ? -0.229 4.231 -47.332 1.00 81.00 228 SER E O 1
ATOM 6071 N N . GLU E 5 218 ? 1.107 3.097 -48.797 1.00 79.52 229 GLU E N 1
ATOM 6072 C CA . GLU E 5 218 ? 2.035 4.205 -49.125 1.00 81.42 229 GLU E CA 1
ATOM 6073 C C . GLU E 5 218 ? 2.649 4.924 -47.868 1.00 85.87 229 GLU E C 1
ATOM 6074 O O . GLU E 5 218 ? 3.255 5.995 -47.994 1.00 85.90 229 GLU E O 1
ATOM 6080 N N . ASN E 5 219 ? 2.496 4.290 -46.664 1.00 81.71 230 ASN E N 1
ATOM 6081 C CA . ASN E 5 219 ? 2.997 4.732 -45.348 1.00 81.05 230 ASN E CA 1
ATOM 6082 C C . ASN E 5 219 ? 4.528 4.695 -45.315 1.00 84.28 230 ASN E C 1
ATOM 6083 O O . ASN E 5 219 ? 5.154 5.489 -44.608 1.00 83.72 230 ASN E O 1
ATOM 6088 N N . ASP E 5 220 ? 5.109 3.733 -46.069 1.00 79.75 231 ASP E N 1
ATOM 6089 C CA . ASP E 5 220 ? 6.538 3.520 -46.279 1.00 79.51 231 ASP E CA 1
ATOM 6090 C C . ASP E 5 220 ? 6.748 2.934 -47.678 1.00 79.93 231 ASP E C 1
ATOM 6091 O O . ASP E 5 220 ? 5.770 2.615 -48.363 1.00 77.86 231 ASP E O 1
ATOM 6096 N N . GLU E 5 221 ? 8.018 2.843 -48.116 1.00 76.13 232 GLU E N 1
ATOM 6097 C CA . GLU E 5 221 ? 8.389 2.318 -49.434 1.00 75.63 232 GLU E CA 1
ATOM 6098 C C . GLU E 5 221 ? 8.428 0.794 -49.410 1.00 75.82 232 GLU E C 1
ATOM 6099 O O . GLU E 5 221 ? 8.407 0.186 -48.337 1.00 73.98 232 GLU E O 1
ATOM 6105 N N . TRP E 5 222 ? 8.505 0.179 -50.595 1.00 71.51 233 TRP E N 1
ATOM 6106 C CA . TRP E 5 222 ? 8.596 -1.265 -50.746 1.00 70.03 233 TRP E CA 1
ATOM 6107 C C . TRP E 5 222 ? 9.783 -1.613 -51.659 1.00 79.95 233 TRP E C 1
ATOM 6108 O O . TRP E 5 222 ? 9.741 -1.360 -52.871 1.00 80.45 233 TRP E O 1
ATOM 6119 N N . THR E 5 223 ? 10.858 -2.157 -51.058 1.00 79.89 234 THR E N 1
ATOM 6120 C CA . THR E 5 223 ? 12.093 -2.499 -51.778 1.00 82.77 234 THR E CA 1
ATOM 6121 C C . THR E 5 223 ? 12.221 -4.007 -52.048 1.00 88.05 234 THR E C 1
ATOM 6122 O O . THR E 5 223 ? 13.339 -4.512 -52.203 1.00 89.54 234 THR E O 1
ATOM 6126 N N . GLN E 5 224 ? 11.083 -4.718 -52.142 1.00 83.73 235 GLN E N 1
ATOM 6127 C CA . GLN E 5 224 ? 11.107 -6.161 -52.390 1.00 83.81 235 GLN E CA 1
ATOM 6128 C C . GLN E 5 224 ? 10.620 -6.602 -53.767 1.00 87.25 235 GLN E C 1
ATOM 6129 O O . GLN E 5 224 ? 9.939 -5.855 -54.471 1.00 86.34 235 GLN E O 1
ATOM 6135 N N . ASP E 5 225 ? 10.996 -7.832 -54.137 1.00 84.73 236 ASP E N 1
ATOM 6136 C CA . ASP E 5 225 ? 10.677 -8.499 -55.402 1.00 85.51 236 ASP E CA 1
ATOM 6137 C C . ASP E 5 225 ? 9.199 -8.839 -55.528 1.00 86.24 236 ASP E C 1
ATOM 6138 O O . ASP E 5 225 ? 8.658 -8.798 -56.636 1.00 87.46 236 ASP E O 1
ATOM 6143 N N . ARG E 5 226 ? 8.563 -9.227 -54.407 1.00 78.32 237 ARG E N 1
ATOM 6144 C CA . ARG E 5 226 ? 7.142 -9.578 -54.339 1.00 74.46 237 ARG E CA 1
ATOM 6145 C C . ARG E 5 226 ? 6.269 -8.322 -54.240 1.00 74.65 237 ARG E C 1
ATOM 6146 O O . ARG E 5 226 ? 6.786 -7.217 -54.028 1.00 74.35 237 ARG E O 1
ATOM 6154 N N . ALA E 5 227 ? 4.945 -8.505 -54.391 1.00 68.06 238 ALA E N 1
ATOM 6155 C CA . ALA E 5 227 ? 3.944 -7.442 -54.310 1.00 66.19 238 ALA E CA 1
ATOM 6156 C C . ALA E 5 227 ? 3.923 -6.742 -52.939 1.00 66.77 238 ALA E C 1
ATOM 6157 O O . ALA E 5 227 ? 4.138 -7.385 -51.905 1.00 66.01 238 ALA E O 1
ATOM 6159 N N . LYS E 5 228 ? 3.685 -5.418 -52.950 1.00 61.14 239 LYS E N 1
ATOM 6160 C CA . LYS E 5 228 ? 3.586 -4.579 -51.759 1.00 58.64 239 LYS E CA 1
ATOM 6161 C C . LYS E 5 228 ? 2.383 -5.081 -50.943 1.00 58.19 239 LYS E C 1
ATOM 6162 O O . LYS E 5 228 ? 1.289 -5.178 -51.485 1.00 57.47 239 LYS E O 1
ATOM 6168 N N . PRO E 5 229 ? 2.576 -5.441 -49.656 1.00 52.47 240 PRO E N 1
ATOM 6169 C CA . PRO E 5 229 ? 1.465 -5.983 -48.859 1.00 49.23 240 PRO E CA 1
ATOM 6170 C C . PRO E 5 229 ? 0.461 -4.940 -48.357 1.00 50.77 240 PRO E C 1
ATOM 6171 O O . PRO E 5 229 ? 0.297 -4.745 -47.156 1.00 48.22 240 PRO E O 1
ATOM 6175 N N . VAL E 5 230 ? -0.242 -4.300 -49.299 1.00 48.52 241 VAL E N 1
ATOM 6176 C CA . VAL E 5 230 ? -1.261 -3.275 -49.064 1.00 47.80 241 VAL E CA 1
ATOM 6177 C C . VAL E 5 230 ? -2.553 -3.856 -48.507 1.00 51.74 241 VAL E C 1
ATOM 6178 O O . VAL E 5 230 ? -2.869 -5.016 -48.787 1.00 53.37 241 VAL E O 1
ATOM 6182 N N . THR E 5 231 ? -3.350 -3.011 -47.808 1.00 46.30 242 THR E N 1
ATOM 6183 C CA . THR E 5 231 ? -4.691 -3.334 -47.310 1.00 43.78 242 THR E CA 1
ATOM 6184 C C . THR E 5 231 ? -5.488 -3.811 -48.525 1.00 48.95 242 THR E C 1
ATOM 6185 O O . THR E 5 231 ? -5.606 -3.087 -49.519 1.00 50.67 242 THR E O 1
ATOM 6189 N N . GLN E 5 232 ? -5.962 -5.049 -48.471 1.00 44.37 243 GLN E N 1
ATOM 6190 C CA . GLN E 5 232 ? -6.709 -5.668 -49.569 1.00 44.54 243 GLN E CA 1
ATOM 6191 C C . GLN E 5 232 ? -7.664 -6.720 -49.059 1.00 46.33 243 GLN E C 1
ATOM 6192 O O . GLN E 5 232 ? -7.545 -7.163 -47.914 1.00 45.83 243 GLN E O 1
ATOM 6198 N N . ILE E 5 233 ? -8.576 -7.149 -49.936 1.00 42.93 244 ILE E N 1
ATOM 6199 C CA . ILE E 5 233 ? -9.516 -8.247 -49.720 1.00 41.79 244 ILE E CA 1
ATOM 6200 C C . ILE E 5 233 ? -9.004 -9.448 -50.527 1.00 44.95 244 ILE E C 1
ATOM 6201 O O . ILE E 5 233 ? -8.793 -9.343 -51.744 1.00 44.70 244 ILE E O 1
ATOM 6206 N N . VAL E 5 234 ? -8.788 -10.578 -49.846 1.00 40.89 245 VAL E N 1
ATOM 6207 C CA . VAL E 5 234 ? -8.400 -11.829 -50.513 1.00 40.63 245 VAL E CA 1
ATOM 6208 C C . VAL E 5 234 ? -9.585 -12.777 -50.255 1.00 41.98 245 VAL E C 1
ATOM 6209 O O . VAL E 5 234 ? -10.020 -12.896 -49.108 1.00 40.36 245 VAL E O 1
ATOM 6213 N N . SER E 5 235 ? -10.118 -13.407 -51.324 1.00 37.35 246 SER E N 1
ATOM 6214 C CA . SER E 5 235 ? -11.292 -14.288 -51.310 1.00 35.64 246 SER E CA 1
ATOM 6215 C C . SER E 5 235 ? -11.005 -15.667 -51.902 1.00 39.03 246 SER E C 1
ATOM 6216 O O . SER E 5 235 ? -9.991 -15.871 -52.560 1.00 37.91 246 SER E O 1
ATOM 6219 N N . ALA E 5 236 ? -11.935 -16.603 -51.685 1.00 37.39 247 ALA E N 1
ATOM 6220 C CA . ALA E 5 236 ? -11.948 -17.975 -52.211 1.00 37.86 247 ALA E CA 1
ATOM 6221 C C . ALA E 5 236 ? -13.399 -18.358 -52.268 1.00 44.39 247 ALA E C 1
ATOM 6222 O O . ALA E 5 236 ? -14.163 -17.999 -51.371 1.00 42.50 247 ALA E O 1
ATOM 6224 N N . GLU E 5 237 ? -13.791 -19.053 -53.333 1.00 45.81 248 GLU E N 1
ATOM 6225 C CA . GLU E 5 237 ? -15.188 -19.417 -53.542 1.00 47.75 248 GLU E CA 1
ATOM 6226 C C . GLU E 5 237 ? -15.441 -20.880 -53.890 1.00 51.70 248 GLU E C 1
ATOM 6227 O O . GLU E 5 237 ? -14.526 -21.641 -54.221 1.00 51.64 248 GLU E O 1
ATOM 6233 N N . ALA E 5 238 ? -16.715 -21.248 -53.806 1.00 48.74 249 ALA E N 1
ATOM 6234 C CA . ALA E 5 238 ? -17.244 -22.552 -54.142 1.00 49.38 249 ALA E CA 1
ATOM 6235 C C . ALA E 5 238 ? -18.705 -22.412 -54.540 1.00 53.52 249 ALA E C 1
ATOM 6236 O O . ALA E 5 238 ? -19.462 -21.660 -53.922 1.00 53.28 249 ALA E O 1
ATOM 6238 N N . TRP E 5 239 ? -19.087 -23.118 -55.591 1.00 50.20 250 TRP E N 1
ATOM 6239 C CA . TRP E 5 239 ? -20.474 -23.180 -56.022 1.00 51.09 250 TRP E CA 1
ATOM 6240 C C . TRP E 5 239 ? -21.006 -24.479 -55.466 1.00 56.80 250 TRP E C 1
ATOM 6241 O O . TRP E 5 239 ? -20.236 -25.439 -55.300 1.00 54.59 250 TRP E O 1
ATOM 6252 N N . GLY E 5 240 ? -22.309 -24.506 -55.193 1.00 56.98 251 GLY E N 1
ATOM 6253 C CA . GLY E 5 240 ? -22.991 -25.701 -54.713 1.00 58.41 251 GLY E CA 1
ATOM 6254 C C . GLY E 5 240 ? -22.786 -26.862 -55.664 1.00 66.66 251 GLY E C 1
ATOM 6255 O O . GLY E 5 240 ? -22.669 -26.655 -56.876 1.00 67.63 251 GLY E O 1
ATOM 6256 N N . ARG E 5 241 ? -22.658 -28.077 -55.116 1.00 65.47 252 ARG E N 1
ATOM 6257 C CA . ARG E 5 241 ? -22.403 -29.304 -55.875 1.00 66.29 252 ARG E CA 1
ATOM 6258 C C . ARG E 5 241 ? -23.544 -30.285 -55.661 1.00 73.10 252 ARG E C 1
ATOM 6259 O O . ARG E 5 241 ? -23.910 -30.562 -54.520 1.00 72.67 252 ARG E O 1
ATOM 6267 N N . ALA E 5 242 ? -24.094 -30.824 -56.751 1.00 72.27 253 ALA E N 1
ATOM 6268 C CA . ALA E 5 242 ? -25.184 -31.788 -56.678 1.00 73.74 253 ALA E CA 1
ATOM 6269 C C . ALA E 5 242 ? -24.669 -33.188 -56.374 1.00 78.95 253 ALA E C 1
ATOM 6270 O O . ALA E 5 242 ? -25.222 -33.859 -55.498 1.00 79.12 253 ALA E O 1
ATOM 6272 N N . ASP E 5 243 ? -23.590 -33.615 -57.077 1.00 76.31 254 ASP E N 1
ATOM 6273 C CA . ASP E 5 243 ? -22.972 -34.947 -56.988 1.00 80.67 254 ASP E CA 1
ATOM 6274 C C . ASP E 5 243 ? -23.984 -36.081 -57.298 1.00 105.78 254 ASP E C 1
ATOM 6275 O O . ASP E 5 243 ? -24.323 -36.263 -58.493 1.00 107.94 254 ASP E O 1
#

Sequence (779 aa):
SHSMRYFYTAMSRPGRGEPRFIAVGYVDDTQFVRFDSDAASPRTEPRAPWIEQEGPEYWDRNTQIFKTNTQTYRESLRNLRGYYNQSEAGSHIIQRMYGCDLGPDGRLLRGHDQSAYDGKDYIALNEDLSSWTAADTAAQITQRKWEAARVAEQRRAYLEGLCVEWLRRYLENGKETLQRADPPKTHVLRCWALGFYPAEITLTQDTELVETRPAGDRTFQKWCHVQHEGLPKPLTLRWERTPKIQVYSRHPAENGKSNFLNCYVSGFHPSDIEVDLLKNGERLEKVEHSDLSFSKDWSFYLLYYTEFVNHVTLSQPKIVKWDRDMHPVGDADYFEYEDQVTQSPEALRLQEGESSSLNCSYTVSGLRGLFWYRQDPGKGPEFLFTLYSAGEEKEKERLKATLTKKESFLHITAPKPEEDSATYLCAVQDLGTSGSRLTFGEGTQLTVNPNIQNPDPAVYQLRDSKSSDKSVCLFTDFDSQTNVSQSKDSDVYITDKCVLDMRSMDFKSNSAVAWSNKSDFACANAFNNSIIPEDTFFPSSGVTQTPKHLITATGQRVTLRCSPRSGDLSVYWYQQSLDQGLQFLIQYYNGEERAKGNILERFSAQQFPDLHSELNLSSLELGDSALYFCASSARSGELFFGEGSRLTVLEDLKNVFPPEVAVFEPSEAEISHTQKATLVCLATGFYPDHVELSWWVNGKEVHSGVCTDPQPLKEQPALNDSRYALSSRLRVSATFWQNPRNHFRCQVQFYGLSENDEWTQDRAKPVTQIVSAEAWGRAD

InterPro domains:
  IPR001039 MHC class I alpha chain, alpha1 alpha2 domains [PR01638] (83-112)
  IPR001039 MHC class I alpha chain, alpha1 alpha2 domains [PR01638] (115-131)
  IPR001039 MHC class I alpha chain, alpha1 alpha2 domains [PR01638] (136-153)
  IPR001039 MHC class I alpha chain, alpha1 alpha2 domains [PR01638] (181-199)
  IPR003006 Immunoglobulin/major histocompatibility complex, conserved site [PS00290] (281-287)
  IPR003597 Immunoglobulin C1-set [PF07654] (219-290)
  IPR003597 Immunoglobulin C1-set [SM00407] (222-293)
  IPR007110 Immunoglobulin-like domain [PS50835] (209-295)
  IPR010579 MHC class I, alpha chain, C-terminal [PF06623] (337-362)
  IPR011161 MHC class I-like antigen recognition-like [PF00129] (25-203)
  IPR011162 MHC classes I/II-like antigen recognition protein [SSF54452] (26-205)
  IPR013783 Immunoglobulin-like fold [G3DSA:2.60.40.10] (206-308)
  IPR036179 Immunoglobulin-like domain superfamily [SSF48726] (208-300)
  IPR037055 MHC class I-like antigen recognition-like superfamily [G3DSA:3.30.500.10] (24-205)
  IPR050208 Antigen-presenting and immune regulatory MHC class I-related [PTHR16675] (17-336)

Foldseek 3Di:
DKKKKKKWKWKADFDPDDTKIWIWIDIQLQTAWIWIPPDPQIWIDGRDPLVVVDDPVVRVVVSVVRVVCSVVVSVVVVLVCVVVVHDSRDMKMKMWMWIFDDDPVLATPFTWIFIDIRPHGAKIQDRVLQAIDGDDPSSVVVRVVCVVVVVSVVRVCCRRPVRSVVSVVSCVSPVVPSVDWAAFDFDDVWTKTWFTPDQDKDADPDDDWDHWDDDPVNGIMTTNWIDDPNDPDIDDDDDD/DAWDWDWEWPDQDDPPQAIKIKIKIKDDPDPDWDDADQDVHGHDDDKDWFPWDADPVRIIITMIIDSSGDDPVDPDGPDDDDDSVD/DDDDQDPPNDD/DWDKAKPDQEDEAAAQDKDKIKIWTDAPDFQWKWKWWAAPPDDTHGDDIDGDAPDWDDDPQWIWHDDPTMIMIIGGRDDQVSFTWMKMWTAYPVDDDGDTDIYSTYGYGHQYAQDDAQWEKDKDADPPDGFWIKIKTKRDGSPWFQDADPDPQKDKAGKDWDAPPVVGHIMIMIMMTGDGPPDDRVCNRVVTDDDPNYDDDD/DQKAKPDQEDEEEAQAKDKIKIDAHVPFFKKWKWWAAPPRDTFTAFMAGQFHTDDGGPHDPQKDKTADNVGMIMIMHGSHDQRSFTWMWMWTADPVGDTDIHSTHGYGYHNDQVQADFWAKEKAWFDVVCCVPPQKGKIKMKTWFGPDQAKDKWKAKPNHTDDPQKDWDPGWDFPDVVDPRTGTMIMMMHMDGLVQLQDQVMKIKMKMWGDGDDVSDDDPDPDDHNHGDIHMYIDGRHND

B-factor: mean 59.62, std 21.23, range [16.13, 166.12]

Organ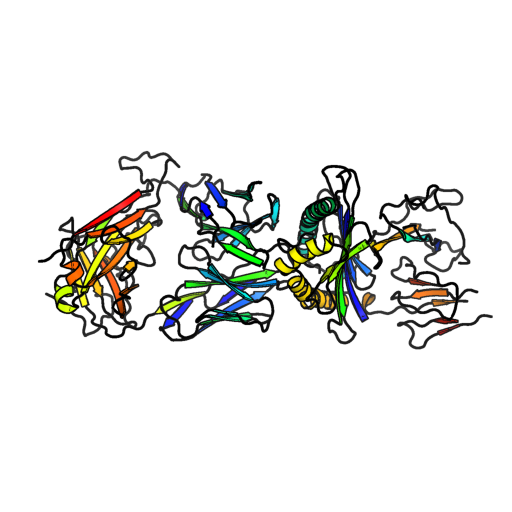ism: Homo sapiens (NCBI:txid9606)

Solvent-accessible surface area: 38063 Å² total; per-residue (Å²): 96,30,23,1,40,1,22,5,12,2,30,8,72,97,42,186,34,98,18,67,3,18,1,5,0,19,0,33,91,6,27,0,1,31,0,35,20,87,66,120,97,23,154,2,83,50,83,2,94,24,1,122,130,24,32,108,120,6,19,78,36,0,14,86,0,2,92,16,0,30,59,12,6,46,32,1,2,96,39,0,47,48,57,78,144,48,74,75,82,24,84,27,10,3,0,4,5,4,0,0,29,12,5,125,93,13,165,49,135,88,1,22,2,50,4,1,9,55,5,159,101,5,4,25,7,47,143,84,9,63,54,27,73,38,67,56,105,9,0,56,70,0,36,138,81,1,99,52,0,81,1,13,72,4,6,99,33,2,2,88,19,1,0,11,93,27,0,124,110,0,12,114,62,5,119,116,70,3,110,144,33,53,70,9,143,26,108,49,165,60,13,36,0,30,31,0,15,40,20,152,23,70,15,80,195,154,87,130,115,30,73,37,6,28,2,36,63,110,34,25,3,12,23,72,92,0,106,14,127,18,30,146,159,75,56,103,48,196,177,150,117,82,15,116,36,34,31,14,26,43,82,84,38,119,145,67,83,78,11,47,27,0,7,20,0,5,12,0,25,51,5,95,39,105,22,87,10,35,151,156,55,137,196,62,148,193,32,75,126,29,49,49,4,5,32,171,86,14,4,4,56,8,16,51,30,18,144,134,14,48,5,125,68,38,126,143,70,105,97,64,83,206,67,179,90,100,0,0,2,0,7,10,9,13,5,16,3,122,40,111,18,82,14,50,60,142,51,25,140,10,48,45,42,86,64,29,50,1,24,0,38,16,73,25,14,9,28,9,0,0,0,0,1,53,8,45,95,58,106,10,6,106,54,21,12,14,0,12,58,64,72,52,97,75,125,124,135,49,19,76,0,31,9,65,177,161,57,0,58,1,56,2,85,40,0,78,17,81,12,34,4,33,2,4,0,0,3,1,10,1,0,25,12,10,1,44,1,32,18,0,128,5,0,67,0,59,4,39,9,61,27,144,131,65,49,6,0,2,1,93,2,173,16,49,200,47,111,97,96,36,0,5,0,0,1,11,0,41,16,139,12,110,12,35,86,36,213,72,66,81,27,22,5,5,89,50,20,45,2,31,16,157,120,97,137,50,54,3,1,1,0,0,0,20,23,66,170,84,141,59,53,22,74,98,3,7,107,83,9,161,64,29,192,105,17,72,89,52,164,88,48,7,86,7,79,53,117,46,20,8,7,16,53,54,69,152,15,40,0,117,3,47,20,68,117,60,6,41,0,0,0,0,0,27,29,28,150,140,101,12,10,83,22,2,6,1,17,9,68,34,84,65,34,23,114,27,72,18,78,172,63,10,61,16,87,4,48,131,107,37,43,0,28,0,22,0,35,66,3,96,83,70,6,40,9,28,0,0,0,0,0,0,7,95,36,0,17,0,34,3,0,78,4,0,61,2,15,5,19,133,90,13,115,48,0,38,39,4,138,23,28,1,3,27,13,9,88,29,0,10,96,70,24,123,35,0,0,0,0,0,12,0,35,10,0,27,5,32,2,26,99,25,22,1,62,14,76,53,156,74,39,136,68,1,34,4,46,14,87,121,29,39,75,29,89,88,103,78,145,58,0,84,36,1,10,0,0,0,1,2,22,24,6,107,73,6,54,56,82,194,12,31,0,54,0,27,0,34,0,44,9,1,79,148,52,34,143,50,128,79,154,74,84,52,0,49,64,58,101,35,49,18,89,5,128,6,127,62,140

Secondary structure (DSSP, 8-state):
-EEEEEEEEEE--SSS---EEEEEEEETTEEEEEEES-SSS---EE-SGGGTT--HHHHHHHHHHHHHHHHHHHHHHHHHHHHTT--TTS--EEEEEEEEEE-SSSSEEEEEEEEEETTEEEEEE-TTSS-EEESSTTHHHHHHHHHHTTHHHHHHHHHHTHHHHHHHHHHHHTHHHHS--BPPEEE----EEEEEBSS--EE---------EE-SSS-EEE--EEE-TT-SS-EE----/---B--EEESSS--TTT---EEEEEEEESSS--B----SSSS----PBP---EE-TTS-EEEE-BB---B-TT-SS-------TT-/-PPPP-TT---/--EEEEE-SEEEEETT--EEEEEEEE-SSEEEEEEEEE-TTS--EEEEEE-STT-EEEETTEEEEE-SSEEEEEE-S--GGG-EEEEEEEEETTSSSS--EEP--EEEEEEPP-SS---EEEEEEESS-SS-EEEEEES--TT---PPPS-TTEEEPPPEEEE-GGG--EEEEEEEEESSS---HHHHTTTS---TT-B---/---EEE-SEEEEETT--EEEEEEPPTT--EEEEEEE-TTS-EEEEEEEETTEEEEE-S--TTEEEEE-TTS-EEEEE-S--GGG-EEEEEEEE-TTS-EEE---EEEEEES-STT-BPPEEEEEEPPHHHHHHHSEEEEEEEEEEEBSS-EEEEEEETTEEE-TTEEE-SSPEESSTT-TT--EEEEEEEEEEHHHHH-TT-EEEEEEEE--BSSSS---SSSPP-BSEEEEEEEE----